Protein AF-0000000072281688 (afdb_homodimer)

Organism: Entamoeba histolytica (strain ATCC 30459 / HM-1:IMSS / ABRM) (NCBI:txid294381)

Foldseek 3Di:
DPPPPPPPPPPPPPFKDFDDDPPPPPPPQDDAALVLLVVLCVQCVVPKDLFDFAWFPVVCVVLLAGETERLQCPMVLRFLQLQLLLLVVVVDDPVLQALAAEEEDLDSNLSSNLQSCLVVVGAYEYEYAPPRDVVSQVSSVVSVYHYHHDDNDSVGSGVVRVVVCVVSVHHYDDPASDNSSLSRLLNNLVSCCVVPVQAAEEEAEDDLQSNQLSVQNNNCVVPVNHAYEYEYAPLACQLQVCQVVVGGMFGDNDDDDDQDDHDRTHDPNNSVSCNVGHPHYYYDYPLLLLLQQVCCCVRVVDAATSRQSRRVSVSVVVPDPDDRHGYYYYYSGGRDDDVVVVVVSVVSNCLSQVFWWFKKWKAQPDPVVVVVLVVLCVVLVKAWDDWDWADDPDDRIIIITTTIGADGPVSVVSSVVSCVVVPIDIDGD/DDPDDPPPPPPPPPFKDFDDDDPPPPPPQDDAALVLLVVLCVQCVVPKDLFDFAWFPVVCVVLLAGETERLQCPMVLRFLQLQLLLLVVVVDDPVLQALAAEEEDLDSNLSSNLQSCLVVVGAYEYEYAPPRDVVSQVSSVVSVYHYHHDDNDSVGSGVVRVVVCVVSVHHYDDPASDNSSLSRLLNNLVSCCVVPVQAAEEEAEDDLQSNQLSVQNNNCVVPVNHAYEYEYAPLACQLQVCQVVVGGMFGDNDDDDDQDDHDRTHDPNNSVSCNVGHDHYYYDYPLLLLLQQVCCCVRVVDAATSRQSRRVSVSVVVPDPDDRHGYYYYYRGGRDDDVVVVVVSVVSNCLSQVFWWFKKWKAQPDPVVVVVLVVLCVVLVKAWDDWDWADDPDPSIIIITTTIGADHPVSVVVSVVSCVVVPIDIDGD

pLDDT: mean 85.07, std 16.34, range [24.12, 98.88]

Radius of gyration: 29.58 Å; Cα contacts (8 Å, |Δi|>4): 1853; chains: 2; bounding box: 65×115×76 Å

Structure (mmCIF, N/CA/C/O backbone):
data_AF-0000000072281688-model_v1
#
loop_
_entity.id
_entity.type
_entity.pdbx_description
1 polymer 'Threonine dehydratase, putative'
#
loop_
_atom_site.group_PDB
_atom_site.id
_atom_site.type_symbol
_atom_site.label_atom_id
_atom_site.label_alt_id
_atom_site.label_comp_id
_atom_site.label_asym_id
_atom_site.label_entity_id
_atom_site.label_seq_id
_atom_site.pdbx_PDB_ins_code
_atom_site.Cartn_x
_atom_site.Cartn_y
_atom_site.Cartn_z
_atom_site.occupancy
_atom_site.B_iso_or_equiv
_atom_site.auth_seq_id
_atom_site.auth_comp_id
_atom_site.auth_asym_id
_atom_site.auth_atom_id
_atom_site.pdbx_PDB_model_num
ATOM 1 N N . MET A 1 1 ? -38.562 -48.594 -41.75 1 27.75 1 MET A N 1
ATOM 2 C CA . MET A 1 1 ? -37.469 -47.656 -41.969 1 27.75 1 MET A CA 1
ATOM 3 C C . MET A 1 1 ? -36.875 -47.156 -40.656 1 27.75 1 MET A C 1
ATOM 5 O O . MET A 1 1 ? -37.594 -46.562 -39.844 1 27.75 1 MET A O 1
ATOM 9 N N . SER A 1 2 ? -36.031 -47.938 -40 1 26.22 2 SER A N 1
ATOM 10 C CA . SER A 1 2 ? -35.469 -48 -38.656 1 26.22 2 SER A CA 1
ATOM 11 C C . SER A 1 2 ? -34.625 -46.781 -38.344 1 26.22 2 SER A C 1
ATOM 13 O O . SER A 1 2 ? -33.656 -46.469 -39.094 1 26.22 2 SER A O 1
ATOM 15 N N . ASP A 1 3 ? -35.219 -45.688 -37.875 1 28.02 3 ASP A N 1
ATOM 16 C CA . ASP A 1 3 ? -34.656 -44.344 -37.656 1 28.02 3 ASP A CA 1
ATOM 17 C C . ASP A 1 3 ? -33.406 -44.406 -36.781 1 28.02 3 ASP A C 1
ATOM 19 O O . ASP A 1 3 ? -33.438 -44.906 -35.656 1 28.02 3 ASP A O 1
ATOM 23 N N . VAL A 1 4 ? -32.25 -44.594 -37.375 1 32.66 4 VAL A N 1
ATOM 24 C CA . VAL A 1 4 ? -30.906 -44.625 -36.75 1 32.66 4 VAL A CA 1
ATOM 25 C C . VAL A 1 4 ? -30.75 -43.406 -35.812 1 32.66 4 VAL A C 1
ATOM 27 O O . VAL A 1 4 ? -30.797 -42.281 -36.25 1 32.66 4 VAL A O 1
ATOM 30 N N . GLU A 1 5 ? -31.234 -43.469 -34.531 1 28.7 5 GLU A N 1
ATOM 31 C CA . GLU A 1 5 ? -31.062 -42.469 -33.5 1 28.7 5 GLU A CA 1
ATOM 32 C C . GLU A 1 5 ? -29.609 -42.062 -33.344 1 28.7 5 GLU A C 1
ATOM 34 O O . GLU A 1 5 ? -28.75 -42.875 -33.062 1 28.7 5 GLU A O 1
ATOM 39 N N . VAL A 1 6 ? -29.078 -41.188 -34.188 1 34.78 6 VAL A N 1
ATOM 40 C CA . VAL A 1 6 ? -27.703 -40.719 -34.094 1 34.78 6 VAL A CA 1
ATOM 41 C C . VAL A 1 6 ? -27.422 -40.281 -32.656 1 34.78 6 VAL A C 1
ATOM 43 O O . VAL A 1 6 ? -28.156 -39.469 -32.094 1 34.78 6 VAL A O 1
ATOM 46 N N . PRO A 1 7 ? -26.766 -41.031 -31.891 1 30.06 7 PRO A N 1
ATOM 47 C CA . PRO A 1 7 ? -26.516 -40.719 -30.484 1 30.06 7 PRO A CA 1
ATOM 48 C C . PRO A 1 7 ? -26.047 -39.25 -30.297 1 30.06 7 PRO A C 1
ATOM 50 O O . PRO A 1 7 ? -25.438 -38.688 -31.188 1 30.06 7 PRO A O 1
ATOM 53 N N . ALA A 1 8 ? -26.672 -38.375 -29.484 1 31.28 8 ALA A N 1
ATOM 54 C CA . ALA A 1 8 ? -26.469 -37 -29.094 1 31.28 8 ALA A CA 1
ATOM 55 C C . ALA A 1 8 ? -24.984 -36.688 -28.891 1 31.28 8 ALA A C 1
ATOM 57 O O . ALA A 1 8 ? -24.359 -37.281 -28 1 31.28 8 ALA A O 1
ATOM 58 N N . LEU A 1 9 ? -24.234 -36.438 -29.781 1 31.06 9 LEU A N 1
ATOM 59 C CA . LEU A 1 9 ? -22.875 -35.875 -29.719 1 31.06 9 LEU A CA 1
ATOM 60 C C . LEU A 1 9 ? -22.734 -34.875 -28.594 1 31.06 9 LEU A C 1
ATOM 62 O O . LEU A 1 9 ? -23.453 -33.875 -28.547 1 31.06 9 LEU A O 1
ATOM 66 N N . ALA A 1 10 ? -22.453 -35.219 -27.406 1 32.78 10 ALA A N 1
ATOM 67 C CA . ALA A 1 10 ? -22.188 -34.438 -26.219 1 32.78 10 ALA A CA 1
ATOM 68 C C . ALA A 1 10 ? -21.547 -33.094 -26.578 1 32.78 10 ALA A C 1
ATOM 70 O O . ALA A 1 10 ? -20.484 -33.062 -27.234 1 32.78 10 ALA A O 1
ATOM 71 N N . LEU A 1 11 ? -22.141 -32.094 -26.812 1 32.41 11 LEU A N 1
ATOM 72 C CA . LEU A 1 11 ? -21.797 -30.703 -27.141 1 32.41 11 LEU A CA 1
ATOM 73 C C . LEU A 1 11 ? -20.609 -30.234 -26.312 1 32.41 11 LEU A C 1
ATOM 75 O O . LEU A 1 11 ? -20.688 -30.141 -25.094 1 32.41 11 LEU A O 1
ATOM 79 N N . ARG A 1 12 ? -19.266 -30.578 -26.516 1 37.75 12 ARG A N 1
ATOM 80 C CA . ARG A 1 12 ? -17.953 -30.094 -26.078 1 37.75 12 ARG A CA 1
ATOM 81 C C . ARG A 1 12 ? -17.984 -28.594 -25.828 1 37.75 12 ARG A C 1
ATOM 83 O O . ARG A 1 12 ? -18.281 -27.812 -26.734 1 37.75 12 ARG A O 1
ATOM 90 N N . ASP A 1 13 ? -18.344 -28.047 -24.688 1 45.72 13 ASP A N 1
ATOM 91 C CA . ASP A 1 13 ? -18.25 -26.625 -24.344 1 45.72 13 ASP A CA 1
ATOM 92 C C . ASP A 1 13 ? -16.891 -26.047 -24.75 1 45.72 13 ASP A C 1
ATOM 94 O O . ASP A 1 13 ? -15.852 -26.625 -24.438 1 45.72 13 ASP A O 1
ATOM 98 N N . ALA A 1 14 ? -16.703 -25.312 -25.766 1 56.91 14 ALA A N 1
ATOM 99 C CA . ALA A 1 14 ? -15.586 -24.703 -26.469 1 56.91 14 ALA A CA 1
ATOM 100 C C . ALA A 1 14 ? -14.625 -24.016 -25.5 1 56.91 14 ALA A C 1
ATOM 102 O O . ALA A 1 14 ? -13.484 -23.719 -25.844 1 56.91 14 ALA A O 1
ATOM 103 N N . SER A 1 15 ? -14.953 -23.844 -24.203 1 65.94 15 SER A N 1
ATOM 104 C CA . SER A 1 15 ? -14.164 -23 -23.312 1 65.94 15 SER A CA 1
ATOM 105 C C . SER A 1 15 ? -13.172 -23.812 -22.5 1 65.94 15 SER A C 1
ATOM 107 O O . SER A 1 15 ? -12.195 -23.281 -21.984 1 65.94 15 SER A O 1
ATOM 109 N N . PHE A 1 16 ? -13.484 -25.234 -22.406 1 69.06 16 PHE A N 1
ATOM 110 C CA . PHE A 1 16 ? -12.523 -26.062 -21.672 1 69.06 16 PHE A CA 1
ATOM 111 C C . PHE A 1 16 ? -12.547 -27.5 -22.172 1 69.06 16 PHE A C 1
ATOM 113 O O . PHE A 1 16 ? -13.445 -27.891 -22.922 1 69.06 16 PHE A O 1
ATOM 120 N N . SER A 1 17 ? -11.414 -28.344 -21.953 1 75.06 17 SER A N 1
ATOM 121 C CA . SER A 1 17 ? -11.328 -29.766 -22.266 1 75.06 17 SER A CA 1
ATOM 122 C C . SER A 1 17 ? -10.992 -30.578 -21.016 1 75.06 17 SER A C 1
ATOM 124 O O . SER A 1 17 ? -10.258 -30.125 -20.141 1 75.06 17 SER A O 1
ATOM 126 N N . GLU A 1 18 ? -11.547 -31.781 -20.891 1 73.5 18 GLU A N 1
ATOM 127 C CA . GLU A 1 18 ? -11.211 -32.719 -19.812 1 73.5 18 GLU A CA 1
ATOM 128 C C . GLU A 1 18 ? -9.969 -33.531 -20.156 1 73.5 18 GLU A C 1
ATOM 130 O O . GLU A 1 18 ? -9.789 -33.938 -21.297 1 73.5 18 GLU A O 1
ATOM 135 N N . ILE A 1 19 ? -9.094 -33.656 -19.156 1 72.75 19 ILE A N 1
ATOM 136 C CA . ILE A 1 19 ? -7.898 -34.469 -19.328 1 72.75 19 ILE A CA 1
ATOM 137 C C . ILE A 1 19 ? -8.109 -35.812 -18.641 1 72.75 19 ILE A C 1
ATOM 139 O O . ILE A 1 19 ? -8.281 -35.906 -17.422 1 72.75 19 ILE A O 1
ATOM 143 N N . HIS A 1 20 ? -8.367 -36.844 -19.422 1 63.5 20 HIS A N 1
ATOM 144 C CA . HIS A 1 20 ? -8.547 -38.188 -18.859 1 63.5 20 HIS A CA 1
ATOM 145 C C . HIS A 1 20 ? -7.227 -38.938 -18.781 1 63.5 20 HIS A C 1
ATOM 147 O O . HIS A 1 20 ? -6.5 -39.031 -19.781 1 63.5 20 HIS A O 1
ATOM 153 N N . ILE A 1 21 ? -6.668 -39.031 -17.594 1 56.16 21 ILE A N 1
ATOM 154 C CA . ILE A 1 21 ? -5.441 -39.781 -17.406 1 56.16 21 ILE A CA 1
ATOM 155 C C . ILE A 1 21 ? -5.734 -41.281 -17.562 1 56.16 21 ILE A C 1
ATOM 157 O O . ILE A 1 21 ? -6.711 -41.781 -16.984 1 56.16 21 ILE A O 1
ATOM 161 N N . GLY A 1 22 ? -5.34 -41.906 -18.562 1 47.81 22 GLY A N 1
ATOM 162 C CA . GLY A 1 22 ? -5.578 -43.312 -18.797 1 47.81 22 GLY A CA 1
ATOM 163 C C . GLY A 1 22 ? -5.422 -44.156 -17.531 1 47.81 22 GLY A C 1
ATOM 164 O O . GLY A 1 22 ? -4.719 -43.75 -16.609 1 47.81 22 GLY A O 1
ATOM 165 N N . GLU A 1 23 ? -6.293 -45.188 -17.203 1 44.38 23 GLU A N 1
ATOM 166 C CA . GLU A 1 23 ? -6.328 -46.156 -16.125 1 44.38 23 GLU A CA 1
ATOM 167 C C . GLU A 1 23 ? -4.922 -46.562 -15.711 1 44.38 23 GLU A C 1
ATOM 169 O O . GLU A 1 23 ? -4.668 -46.844 -14.539 1 44.38 23 GLU A O 1
ATOM 174 N N . GLY A 1 24 ? -4.047 -46.875 -16.5 1 43.5 24 GLY A N 1
ATOM 175 C CA . GLY A 1 24 ? -2.742 -47.438 -16.219 1 43.5 24 GLY A CA 1
ATOM 176 C C . GLY A 1 24 ? -1.775 -46.438 -15.594 1 43.5 24 GLY A C 1
ATOM 177 O O . GLY A 1 24 ? -0.675 -46.812 -15.18 1 43.5 24 GLY A O 1
ATOM 178 N N . ASP A 1 25 ? -1.771 -45.281 -15.82 1 45.44 25 ASP A N 1
ATOM 179 C CA . ASP A 1 25 ? -0.775 -44.375 -15.289 1 45.44 25 ASP A CA 1
ATOM 180 C C . ASP A 1 25 ? -1.15 -43.906 -13.883 1 45.44 25 ASP A C 1
ATOM 182 O O . ASP A 1 25 ? -1.681 -42.812 -13.703 1 45.44 25 ASP A O 1
ATOM 186 N N . GLU A 1 26 ? -1.617 -44.75 -13.094 1 46.78 26 GLU A N 1
ATOM 187 C CA . GLU A 1 26 ? -1.801 -44.469 -11.672 1 46.78 26 GLU A CA 1
ATOM 188 C C . GLU A 1 26 ? -0.573 -43.781 -11.07 1 46.78 26 GLU A C 1
ATOM 190 O O . GLU A 1 26 ? 0.407 -44.469 -10.727 1 46.78 26 GLU A O 1
ATOM 195 N N . GLN A 1 27 ? -0.195 -42.719 -11.562 1 53.69 27 GLN A N 1
ATOM 196 C CA . GLN A 1 27 ? 0.931 -42.031 -10.938 1 53.69 27 GLN A CA 1
ATOM 197 C C . GLN A 1 27 ? 0.733 -41.906 -9.43 1 53.69 27 GLN A C 1
ATOM 199 O O . GLN A 1 27 ? -0.335 -41.5 -8.977 1 53.69 27 GLN A O 1
ATOM 204 N N . VAL A 1 28 ? 1.371 -42.781 -8.656 1 58.06 28 VAL A N 1
ATOM 205 C CA . VAL A 1 28 ? 1.442 -42.688 -7.203 1 58.06 28 VAL A CA 1
ATOM 206 C C . VAL A 1 28 ? 1.618 -41.25 -6.766 1 58.06 28 VAL A C 1
ATOM 208 O O . VAL A 1 28 ? 2.609 -40.594 -7.113 1 58.06 28 VAL A O 1
ATOM 211 N N . LEU A 1 29 ? 0.47 -40.688 -6.344 1 68.25 29 LEU A N 1
ATOM 212 C CA . LEU A 1 29 ? 0.51 -39.312 -5.844 1 68.25 29 LEU A CA 1
ATOM 213 C C . LEU A 1 29 ? 1.396 -39.219 -4.609 1 68.25 29 LEU A C 1
ATOM 215 O O . LEU A 1 29 ? 1.336 -40.062 -3.723 1 68.25 29 LEU A O 1
ATOM 219 N N . GLU A 1 30 ? 2.336 -38.344 -4.773 1 75.94 30 GLU A N 1
ATOM 220 C CA . GLU A 1 30 ? 3.115 -38.062 -3.574 1 75.94 30 GLU A CA 1
ATOM 221 C C . GLU A 1 30 ? 2.215 -37.594 -2.43 1 75.94 30 GLU A C 1
ATOM 223 O O . GLU A 1 30 ? 1.189 -36.938 -2.66 1 75.94 30 GLU A O 1
ATOM 228 N N . GLN A 1 31 ? 2.486 -38.062 -1.274 1 86.06 31 GLN A N 1
ATOM 229 C CA . GLN A 1 31 ? 1.712 -37.688 -0.093 1 86.06 31 GLN A CA 1
ATOM 230 C C . GLN A 1 31 ? 2.34 -36.5 0.633 1 86.06 31 GLN A C 1
ATOM 232 O O . GLN A 1 31 ? 3.564 -36.375 0.672 1 86.06 31 GLN A O 1
ATOM 237 N N . ILE A 1 32 ? 1.559 -35.625 1.018 1 93.88 32 ILE A N 1
ATOM 238 C CA . ILE A 1 32 ? 1.964 -34.469 1.811 1 93.88 32 ILE A CA 1
ATOM 239 C C . ILE A 1 32 ? 1.183 -34.438 3.123 1 93.88 32 ILE A C 1
ATOM 241 O O . ILE A 1 32 ? -0.018 -34.719 3.145 1 93.88 32 ILE A O 1
ATOM 245 N N . PHE A 1 33 ? 1.943 -34.188 4.266 1 95.06 33 PHE A N 1
ATOM 246 C CA . PHE A 1 33 ? 1.341 -34.219 5.594 1 95.06 33 PHE A CA 1
ATOM 247 C C . PHE A 1 33 ? 1.6 -32.906 6.316 1 95.06 33 PHE A C 1
ATOM 249 O O . PHE A 1 33 ? 2.4 -32.062 5.859 1 95.06 33 PHE A O 1
ATOM 256 N N . LEU A 1 34 ? 0.848 -32.781 7.383 1 97.31 34 LEU A N 1
ATOM 257 C CA . LEU A 1 34 ? 1.01 -31.594 8.219 1 97.31 34 LEU A CA 1
ATOM 258 C C . LEU A 1 34 ? 2.447 -31.469 8.711 1 97.31 34 LEU A C 1
ATOM 260 O O . LEU A 1 34 ? 2.967 -30.359 8.859 1 97.31 34 LEU A O 1
ATOM 264 N N . SER A 1 35 ? 3.09 -32.562 8.945 1 97.25 35 SER A N 1
ATOM 265 C CA . SER A 1 35 ? 4.473 -32.562 9.406 1 97.25 35 SER A CA 1
ATOM 266 C C . SER A 1 35 ? 5.395 -31.875 8.398 1 97.25 35 SER A C 1
ATOM 268 O O . SER A 1 35 ? 6.375 -31.234 8.781 1 97.25 35 SER A O 1
ATOM 270 N N . ASP A 1 36 ? 5.039 -32.031 7.113 1 97.56 36 ASP A N 1
ATOM 271 C CA . ASP A 1 36 ? 5.82 -31.375 6.066 1 97.56 36 ASP A CA 1
ATOM 272 C C . ASP A 1 36 ? 5.699 -29.844 6.156 1 97.56 36 ASP A C 1
ATOM 274 O O . ASP A 1 36 ? 6.664 -29.125 5.902 1 97.56 36 ASP A O 1
ATOM 278 N N . VAL A 1 37 ? 4.543 -29.359 6.555 1 98.44 37 VAL A N 1
ATOM 279 C CA . VAL A 1 37 ? 4.297 -27.938 6.68 1 98.44 37 VAL A CA 1
ATOM 280 C C . VAL A 1 37 ? 5.055 -27.391 7.887 1 98.44 37 VAL A C 1
ATOM 282 O O . VAL A 1 37 ? 5.648 -26.312 7.816 1 98.44 37 VAL A O 1
ATOM 285 N N . TYR A 1 38 ? 5.098 -28.125 8.93 1 98.06 38 TYR A N 1
ATOM 286 C CA . TYR A 1 38 ? 5.848 -27.703 10.109 1 98.06 38 TYR A CA 1
ATOM 287 C C . TYR A 1 38 ? 7.344 -27.688 9.828 1 98.06 38 TYR A C 1
ATOM 289 O O . TYR A 1 38 ? 8.055 -26.781 10.273 1 98.06 38 TYR A O 1
ATOM 297 N N . THR A 1 39 ? 7.77 -28.719 9.148 1 98.12 39 THR A N 1
ATOM 298 C CA . THR A 1 39 ? 9.172 -28.75 8.758 1 98.12 39 THR A CA 1
ATOM 299 C C . THR A 1 39 ? 9.523 -27.547 7.891 1 98.12 39 THR A C 1
ATOM 301 O O . THR A 1 39 ? 10.562 -26.922 8.086 1 98.12 39 THR A O 1
ATOM 304 N N . ALA A 1 40 ? 8.648 -27.266 6.961 1 98.5 40 ALA A N 1
ATOM 305 C CA . ALA A 1 40 ? 8.852 -26.109 6.098 1 98.5 40 ALA A CA 1
ATOM 306 C C . ALA A 1 40 ? 8.93 -24.828 6.918 1 98.5 40 ALA A C 1
ATOM 308 O O . ALA A 1 40 ? 9.773 -23.969 6.652 1 98.5 40 ALA A O 1
ATOM 309 N N . LYS A 1 41 ? 8.047 -24.688 7.891 1 98.19 41 LYS A N 1
ATOM 310 C CA . LYS A 1 41 ? 8.039 -23.5 8.75 1 98.19 41 LYS A CA 1
ATOM 311 C C . LYS A 1 41 ? 9.398 -23.297 9.414 1 98.19 41 LYS A C 1
ATOM 313 O O . LYS A 1 41 ? 9.93 -22.188 9.438 1 98.19 41 LYS A O 1
ATOM 318 N N . HIS A 1 42 ? 9.945 -24.344 9.906 1 97.38 42 HIS A N 1
ATOM 319 C CA . HIS A 1 42 ? 11.234 -24.281 10.586 1 97.38 42 HIS A CA 1
ATOM 320 C C . HIS A 1 42 ? 12.344 -23.875 9.625 1 97.38 42 HIS A C 1
ATOM 322 O O . HIS A 1 42 ? 13.219 -23.078 9.984 1 97.38 42 HIS A O 1
ATOM 328 N N . VAL A 1 43 ? 12.242 -24.344 8.469 1 97.06 43 VAL A N 1
ATOM 329 C CA . VAL A 1 43 ? 13.297 -24.156 7.48 1 97.06 43 VAL A CA 1
ATOM 330 C C . VAL A 1 43 ? 13.273 -22.734 6.949 1 97.06 43 VAL A C 1
ATOM 332 O O . VAL A 1 43 ? 14.32 -22.125 6.738 1 97.06 43 VAL A O 1
ATOM 335 N N . ILE A 1 44 ? 12.047 -22.141 6.777 1 97.81 44 ILE A N 1
ATOM 336 C CA . ILE A 1 44 ? 11.977 -20.922 5.992 1 97.81 44 ILE A CA 1
ATOM 337 C C . ILE A 1 44 ? 11.844 -19.719 6.926 1 97.81 44 ILE A C 1
ATOM 339 O O . ILE A 1 44 ? 11.977 -18.562 6.492 1 97.81 44 ILE A O 1
ATOM 343 N N . SER A 1 45 ? 11.727 -19.891 8.219 1 96 45 SER A N 1
ATOM 344 C CA . SER A 1 45 ? 11.352 -18.844 9.172 1 96 45 SER A CA 1
ATOM 345 C C . SER A 1 45 ? 12.344 -17.688 9.133 1 96 45 SER A C 1
ATOM 347 O O . SER A 1 45 ? 11.945 -16.516 9.227 1 96 45 SER A O 1
ATOM 349 N N . ASP A 1 46 ? 13.562 -17.938 8.883 1 93.5 46 ASP A N 1
ATOM 350 C CA . ASP A 1 46 ? 14.586 -16.891 8.914 1 93.5 46 ASP A CA 1
ATOM 351 C C . ASP A 1 46 ? 14.695 -16.188 7.57 1 93.5 46 ASP A C 1
ATOM 353 O O . ASP A 1 46 ? 15.383 -15.172 7.445 1 93.5 46 ASP A O 1
ATOM 357 N N . HIS A 1 47 ? 13.984 -16.688 6.641 1 94.75 47 HIS A N 1
ATOM 358 C CA . HIS A 1 47 ? 14.172 -16.188 5.285 1 94.75 47 HIS A CA 1
ATOM 359 C C . HIS A 1 47 ? 12.945 -15.43 4.797 1 94.75 47 HIS A C 1
ATOM 361 O O . HIS A 1 47 ? 12.977 -14.805 3.736 1 94.75 47 HIS A O 1
ATOM 367 N N . ILE A 1 48 ? 11.883 -15.484 5.613 1 94.5 48 ILE A N 1
ATOM 368 C CA . ILE A 1 48 ? 10.648 -14.836 5.184 1 94.5 48 ILE A CA 1
ATOM 369 C C . ILE A 1 48 ? 10.086 -13.984 6.316 1 94.5 48 ILE A C 1
ATOM 371 O O . ILE A 1 48 ? 10.531 -14.094 7.461 1 94.5 48 ILE A O 1
ATOM 375 N N . HIS A 1 49 ? 9.18 -13.102 5.98 1 91.31 49 HIS A N 1
ATOM 376 C CA . HIS A 1 49 ? 8.453 -12.328 6.98 1 91.31 49 HIS A CA 1
ATOM 377 C C . HIS A 1 49 ? 7.258 -13.109 7.52 1 91.31 49 HIS A C 1
ATOM 379 O O . HIS A 1 49 ? 6.613 -13.852 6.777 1 91.31 49 HIS A O 1
ATOM 385 N N . HIS A 1 50 ? 7.086 -13.055 8.844 1 93.31 50 HIS A N 1
ATOM 386 C CA . HIS A 1 50 ? 5.719 -13.242 9.32 1 93.31 50 HIS A CA 1
ATOM 387 C C . HIS A 1 50 ? 4.836 -12.062 8.922 1 93.31 50 HIS A C 1
ATOM 389 O O . HIS A 1 50 ? 4.879 -11.008 9.555 1 93.31 50 HIS A O 1
ATOM 395 N N . THR A 1 51 ? 4.09 -12.234 7.855 1 93.31 51 THR A N 1
ATOM 396 C CA . THR A 1 51 ? 3.377 -11.102 7.281 1 93.31 51 THR A CA 1
ATOM 397 C C . THR A 1 51 ? 2.225 -10.672 8.188 1 93.31 51 THR A C 1
ATOM 399 O O . THR A 1 51 ? 1.692 -11.484 8.945 1 93.31 51 THR A O 1
ATOM 402 N N . PRO A 1 52 ? 1.824 -9.438 8.109 1 90.38 52 PRO A N 1
ATOM 403 C CA . PRO A 1 52 ? 0.747 -8.93 8.961 1 90.38 52 PRO A CA 1
ATOM 404 C C . PRO A 1 52 ? -0.609 -9.547 8.633 1 90.38 52 PRO A C 1
ATOM 406 O O . PRO A 1 52 ? -0.865 -9.898 7.477 1 90.38 52 PRO A O 1
ATOM 409 N N . LEU A 1 53 ? -1.365 -9.758 9.648 1 93.88 53 LEU A N 1
ATOM 410 C CA . LEU A 1 53 ? -2.797 -10.023 9.57 1 93.88 53 LEU A CA 1
ATOM 411 C C . LEU A 1 53 ? -3.6 -8.828 10.07 1 93.88 53 LEU A C 1
ATOM 413 O O . LEU A 1 53 ? -3.908 -8.742 11.266 1 93.88 53 LEU A O 1
ATOM 417 N N . ASP A 1 54 ? -4.027 -8.008 9.117 1 88.94 54 ASP A N 1
ATOM 418 C CA . ASP A 1 54 ? -4.559 -6.691 9.469 1 88.94 54 ASP A CA 1
ATOM 419 C C . ASP A 1 54 ? -6.078 -6.652 9.312 1 88.94 54 ASP A C 1
ATOM 421 O O . ASP A 1 54 ? -6.629 -7.25 8.383 1 88.94 54 ASP A O 1
ATOM 425 N N . SER A 1 55 ? -6.703 -5.992 10.234 1 89.44 55 SER A N 1
ATOM 426 C CA . SER A 1 55 ? -8.148 -5.809 10.133 1 89.44 55 SER A CA 1
ATOM 427 C C . SER A 1 55 ? -8.492 -4.426 9.594 1 89.44 55 SER A C 1
ATOM 429 O O . SER A 1 55 ? -7.672 -3.504 9.664 1 89.44 55 SER A O 1
ATOM 431 N N . ASN A 1 56 ? -9.578 -4.383 8.977 1 87.25 56 ASN A N 1
ATOM 432 C CA . ASN A 1 56 ? -10.141 -3.115 8.516 1 87.25 56 ASN A CA 1
ATOM 433 C C . ASN A 1 56 ? -11.602 -2.961 8.945 1 87.25 56 ASN A C 1
ATOM 435 O O . ASN A 1 56 ? -12.484 -3.633 8.414 1 87.25 56 ASN A O 1
ATOM 439 N N . ALA A 1 57 ? -11.859 -1.981 9.797 1 84.38 57 ALA A N 1
ATOM 440 C CA . ALA A 1 57 ? -13.172 -1.827 10.414 1 84.38 57 ALA A CA 1
ATOM 441 C C . ALA A 1 57 ? -14.211 -1.381 9.391 1 84.38 57 ALA A C 1
ATOM 443 O O . ALA A 1 57 ? -15.367 -1.809 9.438 1 84.38 57 ALA A O 1
ATOM 444 N N . SER A 1 58 ? -13.812 -0.535 8.523 1 82.75 58 SER A N 1
ATOM 445 C CA . SER A 1 58 ? -14.75 -0.023 7.531 1 82.75 58 SER A CA 1
ATOM 446 C C . SER A 1 58 ? -15.211 -1.126 6.582 1 82.75 58 SER A C 1
ATOM 448 O O . SER A 1 58 ? -16.406 -1.257 6.301 1 82.75 58 SER A O 1
ATOM 450 N N . ILE A 1 59 ? -14.258 -1.898 6.086 1 88.62 59 ILE A N 1
ATOM 451 C CA . ILE A 1 59 ? -14.586 -3 5.191 1 88.62 59 ILE A CA 1
ATOM 452 C C . ILE A 1 59 ? -15.43 -4.035 5.934 1 88.62 59 ILE A C 1
ATOM 454 O O . ILE A 1 59 ? -16.422 -4.543 5.395 1 88.62 59 ILE A O 1
ATOM 458 N N . SER A 1 60 ? -15.062 -4.297 7.113 1 92.44 60 SER A N 1
ATOM 459 C CA . SER A 1 60 ? -15.805 -5.238 7.945 1 92.44 60 SER A CA 1
ATOM 460 C C . SER A 1 60 ? -17.25 -4.789 8.133 1 92.44 60 SER A C 1
ATOM 462 O O . SER A 1 60 ? -18.172 -5.594 8.023 1 92.44 60 SER A O 1
ATOM 464 N N . ALA A 1 61 ? -17.375 -3.508 8.398 1 86.75 61 ALA A N 1
ATOM 465 C CA . ALA A 1 61 ? -18.719 -2.955 8.602 1 86.75 61 ALA A CA 1
ATOM 466 C C . ALA A 1 61 ? -19.547 -3.051 7.328 1 86.75 61 ALA A C 1
ATOM 468 O O . ALA A 1 61 ? -20.719 -3.416 7.371 1 86.75 61 ALA A O 1
ATOM 469 N N . ASP A 1 62 ? -18.953 -2.797 6.207 1 85.81 62 ASP A N 1
ATOM 470 C CA . ASP A 1 62 ? -19.641 -2.809 4.922 1 85.81 62 ASP A CA 1
ATOM 471 C C . ASP A 1 62 ? -20.094 -4.219 4.551 1 85.81 62 ASP A C 1
ATOM 473 O O . ASP A 1 62 ? -21.172 -4.406 4.004 1 85.81 62 ASP A O 1
ATOM 477 N N . ILE A 1 63 ? -19.25 -5.188 4.887 1 91.75 63 ILE A N 1
ATOM 478 C CA . ILE A 1 63 ? -19.5 -6.566 4.492 1 91.75 63 ILE A CA 1
ATOM 479 C C . ILE A 1 63 ? -20.344 -7.262 5.562 1 91.75 63 ILE A C 1
ATOM 481 O O . ILE A 1 63 ? -21.047 -8.234 5.277 1 91.75 63 ILE A O 1
ATOM 485 N N . GLY A 1 64 ? -20.312 -6.781 6.793 1 93.75 64 GLY A N 1
ATOM 486 C CA . GLY A 1 64 ? -21 -7.402 7.914 1 93.75 64 GLY A CA 1
ATOM 487 C C . GLY A 1 64 ? -20.266 -8.602 8.477 1 93.75 64 GLY A C 1
ATOM 488 O O . GLY A 1 64 ? -20.891 -9.57 8.922 1 93.75 64 GLY A O 1
ATOM 489 N N . MET A 1 65 ? -18.969 -8.625 8.305 1 96.62 65 MET A N 1
ATOM 490 C CA . MET A 1 65 ? -18.078 -9.656 8.805 1 96.62 65 MET A CA 1
ATOM 491 C C . MET A 1 65 ? -16.828 -9.031 9.414 1 96.62 65 MET A C 1
ATOM 493 O O . MET A 1 65 ? -16.547 -7.848 9.203 1 96.62 65 MET A O 1
ATOM 497 N N . ASP A 1 66 ? -16.172 -9.727 10.281 1 96.88 66 ASP A N 1
ATOM 498 C CA . ASP A 1 66 ? -14.844 -9.312 10.734 1 96.88 66 ASP A CA 1
ATOM 499 C C . ASP A 1 66 ? -13.758 -9.789 9.766 1 96.88 66 ASP A C 1
ATOM 501 O O . ASP A 1 66 ? -13.281 -10.914 9.867 1 96.88 66 ASP A O 1
ATOM 505 N N . VAL A 1 67 ? -13.359 -8.922 8.961 1 97.25 67 VAL A N 1
ATOM 506 C CA . VAL A 1 67 ? -12.484 -9.289 7.852 1 97.25 67 VAL A CA 1
ATOM 507 C C . VAL A 1 67 ? -11.039 -8.961 8.203 1 97.25 67 VAL A C 1
ATOM 509 O O . VAL A 1 67 ? -10.734 -7.844 8.641 1 97.25 67 VAL A O 1
ATOM 512 N N . TYR A 1 68 ? -10.188 -9.898 8.016 1 97.19 68 TYR A N 1
ATOM 513 C CA . TYR A 1 68 ? -8.75 -9.758 8.211 1 97.19 68 TYR A CA 1
ATOM 514 C C . TYR A 1 68 ? -7.992 -10.023 6.914 1 97.19 68 TYR A C 1
ATOM 516 O O . TYR A 1 68 ? -8.359 -10.922 6.148 1 97.19 68 TYR A O 1
ATOM 524 N N . PHE A 1 69 ? -6.969 -9.242 6.723 1 96.88 69 PHE A N 1
ATOM 525 C CA . PHE A 1 69 ? -6.18 -9.391 5.508 1 96.88 69 PHE A CA 1
ATOM 526 C C . PHE A 1 69 ? -4.785 -9.914 5.832 1 96.88 69 PHE A C 1
ATOM 528 O O . PHE A 1 69 ? -4.035 -9.281 6.578 1 96.88 69 PHE A O 1
ATOM 535 N N . LYS A 1 70 ? -4.469 -11.102 5.312 1 97.94 70 LYS A N 1
ATOM 536 C CA . LYS A 1 70 ? -3.104 -11.617 5.371 1 97.94 70 LYS A CA 1
ATOM 537 C C . LYS A 1 70 ? -2.254 -11.047 4.238 1 97.94 70 LYS A C 1
ATOM 539 O O . LYS A 1 70 ? -2.373 -11.484 3.09 1 97.94 70 LYS A O 1
ATOM 544 N N . LEU A 1 71 ? -1.358 -10.18 4.574 1 95.94 71 LEU A N 1
ATOM 545 C CA . LEU A 1 71 ? -0.748 -9.289 3.588 1 95.94 71 LEU A CA 1
ATOM 546 C C . LEU A 1 71 ? 0.528 -9.906 3.023 1 95.94 71 LEU A C 1
ATOM 548 O O . LEU A 1 71 ? 1.62 -9.367 3.215 1 95.94 71 LEU A O 1
ATOM 552 N N . GLU A 1 72 ? 0.37 -10.859 2.143 1 97.38 72 GLU A N 1
ATOM 553 C CA . GLU A 1 72 ? 1.502 -11.523 1.504 1 97.38 72 GLU A CA 1
ATOM 554 C C . GLU A 1 72 ? 2.117 -10.648 0.416 1 97.38 72 GLU A C 1
ATOM 556 O O . GLU A 1 72 ? 3.219 -10.922 -0.06 1 97.38 72 GLU A O 1
ATOM 561 N N . ASN A 1 73 ? 1.41 -9.586 0.064 1 95.12 73 ASN A N 1
ATOM 562 C CA . ASN A 1 73 ? 2.004 -8.594 -0.828 1 95.12 73 ASN A CA 1
ATOM 563 C C . ASN A 1 73 ? 3.225 -7.93 -0.195 1 95.12 73 ASN A C 1
ATOM 565 O O . ASN A 1 73 ? 4.047 -7.336 -0.895 1 95.12 73 ASN A O 1
ATOM 569 N N . MET A 1 74 ? 3.322 -8.07 1.075 1 91.31 74 MET A N 1
ATOM 570 C CA . MET A 1 74 ? 4.43 -7.449 1.797 1 91.31 74 MET A CA 1
ATOM 571 C C . MET A 1 74 ? 5.516 -8.477 2.111 1 91.31 74 MET A C 1
ATOM 573 O O . MET A 1 74 ? 6.457 -8.188 2.85 1 91.31 74 MET A O 1
ATOM 577 N N . GLN A 1 75 ? 5.426 -9.594 1.57 1 94.56 75 GLN A N 1
ATOM 578 C CA . GLN A 1 75 ? 6.422 -10.641 1.753 1 94.56 75 GLN A CA 1
ATOM 579 C C . GLN A 1 75 ? 7.652 -10.391 0.889 1 94.56 75 GLN A C 1
ATOM 581 O O . GLN A 1 75 ? 7.629 -9.539 -0.004 1 94.56 75 GLN A O 1
ATOM 586 N N . LYS A 1 76 ? 8.75 -11.125 1.254 1 93.25 76 LYS A N 1
ATOM 587 C CA . LYS A 1 76 ? 9.938 -11.102 0.41 1 93.25 76 LYS A CA 1
ATOM 588 C C . LYS A 1 76 ? 9.594 -11.438 -1.038 1 93.25 76 LYS A C 1
ATOM 590 O O . LYS A 1 76 ? 8.758 -12.305 -1.297 1 93.25 76 LYS A O 1
ATOM 595 N N . SER A 1 77 ? 10.164 -10.703 -1.902 1 93.44 77 SER A N 1
ATOM 596 C CA . SER A 1 77 ? 9.961 -10.836 -3.342 1 93.44 77 SER A CA 1
ATOM 597 C C . SER A 1 77 ? 8.562 -10.359 -3.746 1 93.44 77 SER A C 1
ATOM 599 O O . SER A 1 77 ? 8.164 -10.5 -4.902 1 93.44 77 SER A O 1
ATOM 601 N N . GLY A 1 78 ? 7.707 -9.969 -2.795 1 94.12 78 GLY A N 1
ATOM 602 C CA . GLY A 1 78 ? 6.465 -9.273 -3.096 1 94.12 78 GLY A CA 1
ATOM 603 C C . GLY A 1 78 ? 5.266 -10.195 -3.156 1 94.12 78 GLY A C 1
ATOM 604 O O . GLY A 1 78 ? 4.18 -9.781 -3.57 1 94.12 78 GLY A O 1
ATOM 605 N N . SER A 1 79 ? 5.438 -11.492 -2.801 1 96.56 79 SER A N 1
ATOM 606 C CA . SER A 1 79 ? 4.305 -12.414 -2.842 1 96.56 79 SER A CA 1
ATOM 607 C C . SER A 1 79 ? 4.543 -13.625 -1.942 1 96.56 79 SER A C 1
ATOM 609 O O . SER A 1 79 ? 5.656 -13.82 -1.447 1 96.56 79 SER A O 1
ATOM 611 N N . PHE A 1 80 ? 3.545 -14.453 -1.845 1 97.88 80 PHE A N 1
ATOM 612 C CA . PHE A 1 80 ? 3.586 -15.641 -0.995 1 97.88 80 PHE A CA 1
ATOM 613 C C . PHE A 1 80 ? 4.551 -16.672 -1.559 1 97.88 80 PHE A C 1
ATOM 615 O O . PHE A 1 80 ? 4.969 -17.594 -0.848 1 97.88 80 PHE A O 1
ATOM 622 N N . LYS A 1 81 ? 4.918 -16.547 -2.793 1 97.62 81 LYS A N 1
ATOM 623 C CA . LYS A 1 81 ? 5.617 -17.609 -3.512 1 97.62 81 LYS A CA 1
ATOM 624 C C . LYS A 1 81 ? 6.984 -17.875 -2.891 1 97.62 81 LYS A C 1
ATOM 626 O O . LYS A 1 81 ? 7.516 -18.984 -3.008 1 97.62 81 LYS A O 1
ATOM 631 N N . VAL A 1 82 ? 7.5 -16.953 -2.203 1 97.94 82 VAL A N 1
ATOM 632 C CA . VAL A 1 82 ? 8.82 -17.125 -1.614 1 97.94 82 VAL A CA 1
ATOM 633 C C . VAL A 1 82 ? 8.781 -18.234 -0.569 1 97.94 82 VAL A C 1
ATOM 635 O O . VAL A 1 82 ? 9.781 -18.922 -0.334 1 97.94 82 VAL A O 1
ATOM 638 N N . ARG A 1 83 ? 7.641 -18.469 0.042 1 98.31 83 ARG A N 1
ATOM 639 C CA . ARG A 1 83 ? 7.516 -19.5 1.065 1 98.31 83 ARG A CA 1
ATOM 640 C C . ARG A 1 83 ? 7.816 -20.891 0.489 1 98.31 83 ARG A C 1
ATOM 642 O O . ARG A 1 83 ? 8.734 -21.578 0.948 1 98.31 83 ARG A O 1
ATOM 649 N N . GLY A 1 84 ? 7.086 -21.234 -0.546 1 98.44 84 GLY A N 1
ATOM 650 C CA . GLY A 1 84 ? 7.262 -22.531 -1.172 1 98.44 84 GLY A CA 1
ATOM 651 C C . GLY A 1 84 ? 8.602 -22.688 -1.869 1 98.44 84 GLY A C 1
ATOM 652 O O . GLY A 1 84 ? 9.258 -23.719 -1.741 1 98.44 84 GLY A O 1
ATOM 653 N N . VAL A 1 85 ? 8.984 -21.641 -2.59 1 98.5 85 VAL A N 1
ATOM 654 C CA . VAL A 1 85 ? 10.227 -21.703 -3.359 1 98.5 85 VAL A CA 1
ATOM 655 C C . VAL A 1 85 ? 11.414 -21.828 -2.41 1 98.5 85 VAL A C 1
ATOM 657 O O . VAL A 1 85 ? 12.336 -22.609 -2.668 1 98.5 85 VAL A O 1
ATOM 660 N N . MET A 1 86 ? 11.391 -21.062 -1.332 1 98.5 86 MET A N 1
ATOM 661 C CA . MET A 1 86 ? 12.469 -21.172 -0.352 1 98.5 86 MET A CA 1
ATOM 662 C C . MET A 1 86 ? 12.547 -22.578 0.235 1 98.5 86 MET A C 1
ATOM 664 O O . MET A 1 86 ? 13.641 -23.109 0.416 1 98.5 86 MET A O 1
ATOM 668 N N . ASN A 1 87 ? 11.414 -23.141 0.526 1 98.5 87 ASN A N 1
ATOM 669 C CA . ASN A 1 87 ? 11.391 -24.516 1.029 1 98.5 87 ASN A CA 1
ATOM 670 C C . ASN A 1 87 ? 11.945 -25.484 0.001 1 98.5 87 ASN A C 1
ATOM 672 O O . ASN A 1 87 ? 12.68 -26.422 0.352 1 98.5 87 ASN A O 1
ATOM 676 N N . LYS A 1 88 ? 11.578 -25.328 -1.238 1 98.25 88 LYS A N 1
ATOM 677 C CA . LYS A 1 88 ? 12.07 -26.188 -2.312 1 98.25 88 LYS A CA 1
ATOM 678 C C . LYS A 1 88 ? 13.586 -26.094 -2.439 1 98.25 88 LYS A C 1
ATOM 680 O O . LYS A 1 88 ? 14.266 -27.109 -2.586 1 98.25 88 LYS A O 1
ATOM 685 N N . PHE A 1 89 ? 14.109 -24.891 -2.373 1 98.12 89 PHE A N 1
ATOM 686 C CA . PHE A 1 89 ? 15.555 -24.703 -2.449 1 98.12 89 PHE A CA 1
ATOM 687 C C . PHE A 1 89 ? 16.25 -25.469 -1.331 1 98.12 89 PHE A C 1
ATOM 689 O O . PHE A 1 89 ? 17.312 -26.078 -1.552 1 98.12 89 PHE A O 1
ATOM 696 N N . ASN A 1 90 ? 15.688 -25.422 -0.192 1 96.94 90 ASN A N 1
ATOM 697 C CA . ASN A 1 90 ? 16.312 -26.062 0.956 1 96.94 90 ASN A CA 1
ATOM 698 C C . ASN A 1 90 ? 16.203 -27.594 0.877 1 96.94 90 ASN A C 1
ATOM 700 O O . ASN A 1 90 ? 16.938 -28.312 1.563 1 96.94 90 ASN A O 1
ATOM 704 N N . SER A 1 91 ? 15.305 -28.078 0.078 1 96.25 91 SER A N 1
ATOM 705 C CA . SER A 1 91 ? 15.148 -29.516 -0.105 1 96.25 91 SER A CA 1
ATOM 706 C C . SER A 1 91 ? 16.125 -30.062 -1.147 1 96.25 91 SER A C 1
ATOM 708 O O . SER A 1 91 ? 16.312 -31.266 -1.256 1 96.25 91 SER A O 1
ATOM 710 N N . LEU A 1 92 ? 16.781 -29.188 -1.89 1 97.19 92 LEU A N 1
ATOM 711 C CA . LEU A 1 92 ? 17.719 -29.594 -2.926 1 97.19 92 LEU A CA 1
ATOM 712 C C . LEU A 1 92 ? 19 -30.156 -2.311 1 97.19 92 LEU A C 1
ATOM 714 O O . LEU A 1 92 ? 19.406 -29.75 -1.224 1 97.19 92 LEU A O 1
ATOM 718 N N . THR A 1 93 ? 19.641 -31.062 -3.02 1 96.69 93 THR A N 1
ATOM 719 C CA . THR A 1 93 ? 20.938 -31.594 -2.6 1 96.69 93 THR A CA 1
ATOM 720 C C . THR A 1 93 ? 22.047 -30.562 -2.836 1 96.69 93 THR A C 1
ATOM 722 O O . THR A 1 93 ? 21.859 -29.609 -3.598 1 96.69 93 THR A O 1
ATOM 725 N N . LEU A 1 94 ? 23.125 -30.812 -2.191 1 97 94 LEU A N 1
ATOM 726 C CA . LEU A 1 94 ? 24.266 -29.938 -2.377 1 97 94 LEU A CA 1
ATOM 727 C C . LEU A 1 94 ? 24.734 -29.953 -3.832 1 97 94 LEU A C 1
ATOM 729 O O . LEU A 1 94 ? 25.156 -28.922 -4.355 1 97 94 LEU A O 1
ATOM 733 N N . ALA A 1 95 ? 24.703 -31.094 -4.434 1 97.06 95 ALA A N 1
ATOM 734 C CA . ALA A 1 95 ? 25.094 -31.219 -5.828 1 97.06 95 ALA A CA 1
ATOM 735 C C . ALA A 1 95 ? 24.188 -30.391 -6.738 1 97.06 95 ALA A C 1
ATOM 737 O O . ALA A 1 95 ? 24.672 -29.719 -7.66 1 97.06 95 ALA A O 1
ATOM 738 N N . GLU A 1 96 ? 22.906 -30.469 -6.512 1 97.12 96 GLU A N 1
ATOM 739 C CA . GLU A 1 96 ? 21.953 -29.688 -7.289 1 97.12 96 GLU A CA 1
ATOM 740 C C . GLU A 1 96 ? 22.188 -28.203 -7.125 1 97.12 96 GLU A C 1
ATOM 742 O O . GLU A 1 96 ? 22.156 -27.453 -8.102 1 97.12 96 GLU A O 1
ATOM 747 N N . LYS A 1 97 ? 22.422 -27.781 -5.906 1 97.75 97 LYS A N 1
ATOM 748 C CA . LYS A 1 97 ? 22.656 -26.375 -5.613 1 97.75 97 LYS A CA 1
ATOM 749 C C . LYS A 1 97 ? 23.922 -25.875 -6.309 1 97.75 97 LYS A C 1
ATOM 751 O O . LYS A 1 97 ? 23.969 -24.734 -6.781 1 97.75 97 LYS A O 1
ATOM 756 N N . LYS A 1 98 ? 24.891 -26.703 -6.324 1 97.25 98 LYS A N 1
ATOM 757 C CA . LYS A 1 98 ? 26.141 -26.328 -6.957 1 97.25 98 LYS A CA 1
ATOM 758 C C . LYS A 1 98 ? 25.969 -26.156 -8.469 1 97.25 98 LYS A C 1
ATOM 760 O O . LYS A 1 98 ? 26.547 -25.25 -9.062 1 97.25 98 LYS A O 1
ATOM 765 N N . ARG A 1 99 ? 25.25 -27.047 -9.086 1 97.5 99 ARG A N 1
ATOM 766 C CA . ARG A 1 99 ? 25.031 -26.984 -10.531 1 97.5 99 ARG A CA 1
ATOM 767 C C . ARG A 1 99 ? 24.141 -25.797 -10.891 1 97.5 99 ARG A C 1
ATOM 769 O O . ARG A 1 99 ? 24.312 -25.172 -11.938 1 97.5 99 ARG A O 1
ATOM 776 N N . GLY A 1 100 ? 23.109 -25.625 -10.047 1 98.25 100 GLY A N 1
ATOM 777 C CA . GLY A 1 100 ? 22.203 -24.5 -10.273 1 98.25 100 GLY A CA 1
ATOM 778 C C . GLY A 1 100 ? 20.781 -24.922 -10.531 1 98.25 100 GLY A C 1
ATOM 779 O O . GLY A 1 100 ? 20.5 -26.109 -10.68 1 98.25 100 GLY A O 1
ATOM 780 N N . VAL A 1 101 ? 19.938 -23.922 -10.57 1 98.62 101 VAL A N 1
ATOM 781 C CA . VAL A 1 101 ? 18.516 -24.188 -10.766 1 98.62 101 VAL A CA 1
ATOM 782 C C . VAL A 1 101 ? 18.016 -23.406 -11.984 1 98.62 101 VAL A C 1
ATOM 784 O O . VAL A 1 101 ? 18.672 -22.484 -12.453 1 98.62 101 VAL A O 1
ATOM 787 N N . ILE A 1 102 ? 16.875 -23.891 -12.492 1 98.44 102 ILE A N 1
ATOM 788 C CA . ILE A 1 102 ? 16.25 -23.234 -13.633 1 98.44 102 ILE A CA 1
ATOM 789 C C . ILE A 1 102 ? 14.734 -23.25 -13.484 1 98.44 102 ILE A C 1
ATOM 791 O O . ILE A 1 102 ? 14.172 -24.172 -12.891 1 98.44 102 ILE A O 1
ATOM 795 N N . ALA A 1 103 ? 14.109 -22.203 -13.891 1 97.75 103 ALA A N 1
ATOM 796 C CA . ALA A 1 103 ? 12.656 -22.094 -13.906 1 97.75 103 ALA A CA 1
ATOM 797 C C . ALA A 1 103 ? 12.172 -21.281 -15.109 1 97.75 103 ALA A C 1
ATOM 799 O O . ALA A 1 103 ? 12.945 -20.531 -15.703 1 97.75 103 ALA A O 1
ATOM 800 N N . ALA A 1 104 ? 10.922 -21.547 -15.414 1 94.75 104 ALA A N 1
ATOM 801 C CA . ALA A 1 104 ? 10.258 -20.75 -16.453 1 94.75 104 ALA A CA 1
ATOM 802 C C . ALA A 1 104 ? 9.062 -20 -15.883 1 94.75 104 ALA A C 1
ATOM 804 O O . ALA A 1 104 ? 7.996 -20.578 -15.664 1 94.75 104 ALA A O 1
ATOM 805 N N . SER A 1 105 ? 9.234 -18.656 -15.719 1 91.44 105 SER A N 1
ATOM 806 C CA . SER A 1 105 ? 8.133 -17.844 -15.219 1 91.44 105 SER A CA 1
ATOM 807 C C . SER A 1 105 ? 8.484 -16.359 -15.258 1 91.44 105 SER A C 1
ATOM 809 O O . SER A 1 105 ? 9.547 -15.953 -14.797 1 91.44 105 SER A O 1
ATOM 811 N N . SER A 1 106 ? 7.578 -15.648 -15.773 1 85.38 106 SER A N 1
ATOM 812 C CA . SER A 1 106 ? 7.73 -14.195 -15.758 1 85.38 106 SER A CA 1
ATOM 813 C C . SER A 1 106 ? 6.973 -13.578 -14.586 1 85.38 106 SER A C 1
ATOM 815 O O . SER A 1 106 ? 6.98 -12.359 -14.406 1 85.38 106 SER A O 1
ATOM 817 N N . GLY A 1 107 ? 6.406 -14.359 -13.758 1 88.75 107 GLY A N 1
ATOM 818 C CA . GLY A 1 107 ? 5.566 -13.859 -12.68 1 88.75 107 GLY A CA 1
ATOM 819 C C . GLY A 1 107 ? 6.207 -14.008 -11.312 1 88.75 107 GLY A C 1
ATOM 820 O O . GLY A 1 107 ? 7.426 -13.898 -11.172 1 88.75 107 GLY A O 1
ATOM 821 N N . ASN A 1 108 ? 5.355 -14.195 -10.344 1 93.56 108 ASN A N 1
ATOM 822 C CA . ASN A 1 108 ? 5.781 -14.242 -8.945 1 93.56 108 ASN A CA 1
ATOM 823 C C . ASN A 1 108 ? 6.664 -15.453 -8.672 1 93.56 108 ASN A C 1
ATOM 825 O O . ASN A 1 108 ? 7.555 -15.398 -7.816 1 93.56 108 ASN A O 1
ATOM 829 N N . HIS A 1 109 ? 6.414 -16.5 -9.422 1 95 109 HIS A N 1
ATOM 830 C CA . HIS A 1 109 ? 7.258 -17.672 -9.242 1 95 109 HIS A CA 1
ATOM 831 C C . HIS A 1 109 ? 8.695 -17.375 -9.656 1 95 109 HIS A C 1
ATOM 833 O O . HIS A 1 109 ? 9.633 -17.703 -8.922 1 95 109 HIS A O 1
ATOM 839 N N . GLY A 1 110 ? 8.844 -16.797 -10.812 1 95.56 110 GLY A N 1
ATOM 840 C CA . GLY A 1 110 ? 10.172 -16.422 -11.266 1 95.56 110 GLY A CA 1
ATOM 841 C C . GLY A 1 110 ? 10.875 -15.461 -10.312 1 95.56 110 GLY A C 1
ATOM 842 O O . GLY A 1 110 ? 12.062 -15.609 -10.039 1 95.56 110 GLY A O 1
ATOM 843 N N . MET A 1 111 ? 10.141 -14.516 -9.805 1 94.81 111 MET A N 1
ATOM 844 C CA . MET A 1 111 ? 10.672 -13.555 -8.844 1 94.81 111 MET A CA 1
ATOM 845 C C . MET A 1 111 ? 11.156 -14.258 -7.582 1 94.81 111 MET A C 1
ATOM 847 O O . MET A 1 111 ? 12.234 -13.953 -7.07 1 94.81 111 MET A O 1
ATOM 851 N N . ALA A 1 112 ? 10.398 -15.148 -7.105 1 97.56 112 ALA A N 1
ATOM 852 C CA . ALA A 1 112 ? 10.742 -15.883 -5.891 1 97.56 112 ALA A CA 1
ATOM 853 C C . ALA A 1 112 ? 11.977 -16.75 -6.109 1 97.56 112 ALA A C 1
ATOM 855 O O . ALA A 1 112 ? 12.844 -16.844 -5.234 1 97.56 112 ALA A O 1
ATOM 856 N N . VAL A 1 113 ? 12.039 -17.391 -7.273 1 98.25 113 VAL A N 1
ATOM 857 C CA . VAL A 1 113 ? 13.18 -18.25 -7.594 1 98.25 113 VAL A CA 1
ATOM 858 C C . VAL A 1 113 ? 14.453 -17.406 -7.645 1 98.25 113 VAL A C 1
ATOM 860 O O . VAL A 1 113 ? 15.484 -17.797 -7.082 1 98.25 113 VAL A O 1
ATOM 863 N N . ALA A 1 114 ? 14.367 -16.266 -8.297 1 97.31 114 ALA A N 1
ATOM 864 C CA . ALA A 1 114 ? 15.508 -15.367 -8.391 1 97.31 114 ALA A CA 1
ATOM 865 C C . ALA A 1 114 ? 15.945 -14.898 -7.004 1 97.31 114 ALA A C 1
ATOM 867 O O . ALA A 1 114 ? 17.141 -14.922 -6.68 1 97.31 114 ALA A O 1
ATOM 868 N N . TYR A 1 115 ? 15.031 -14.547 -6.184 1 96.5 115 TYR A N 1
ATOM 869 C CA . TYR A 1 115 ? 15.312 -14.055 -4.84 1 96.5 115 TYR A CA 1
ATOM 870 C C . TYR A 1 115 ? 15.961 -15.133 -3.984 1 96.5 115 TYR A C 1
ATOM 872 O O . TYR A 1 115 ? 16.969 -14.883 -3.314 1 96.5 115 TYR A O 1
ATOM 880 N N . CYS A 1 116 ? 15.398 -16.328 -3.992 1 97.75 116 CYS A N 1
ATOM 881 C CA . CYS A 1 116 ? 15.898 -17.422 -3.18 1 97.75 116 CYS A CA 1
ATOM 882 C C . CYS A 1 116 ? 17.297 -17.844 -3.629 1 97.75 116 CYS A C 1
ATOM 884 O O . CYS A 1 116 ? 18.141 -18.172 -2.801 1 97.75 116 CYS A O 1
ATOM 886 N N . GLY A 1 117 ? 17.5 -17.844 -4.941 1 97.81 117 GLY A N 1
ATOM 887 C CA . GLY A 1 117 ? 18.844 -18.125 -5.445 1 97.81 117 GLY A CA 1
ATOM 888 C C . GLY A 1 117 ? 19.891 -17.172 -4.891 1 97.81 117 GLY A C 1
ATOM 889 O O . GLY A 1 117 ? 20.969 -17.609 -4.477 1 97.81 117 GLY A O 1
ATOM 890 N N . LYS A 1 118 ? 19.547 -15.953 -4.875 1 95.44 118 LYS A N 1
ATOM 891 C CA . LYS A 1 118 ? 20.453 -14.945 -4.332 1 95.44 118 LYS A CA 1
ATOM 892 C C . LYS A 1 118 ? 20.719 -15.18 -2.848 1 95.44 118 LYS A C 1
ATOM 894 O O . LYS A 1 118 ? 21.875 -15.188 -2.408 1 95.44 118 LYS A O 1
ATOM 899 N N . GLN A 1 119 ? 19.703 -15.398 -2.084 1 94.5 119 GLN A N 1
ATOM 900 C CA . GLN A 1 119 ? 19.797 -15.531 -0.634 1 94.5 119 GLN A CA 1
ATOM 901 C C . GLN A 1 119 ? 20.641 -16.75 -0.242 1 94.5 119 GLN A C 1
ATOM 903 O O . GLN A 1 119 ? 21.359 -16.703 0.753 1 94.5 119 GLN A O 1
ATOM 908 N N . LEU A 1 120 ? 20.547 -17.828 -1.047 1 96.75 120 LEU A N 1
ATOM 909 C CA . LEU A 1 120 ? 21.203 -19.078 -0.677 1 96.75 120 LEU A CA 1
ATOM 910 C C . LEU A 1 120 ? 22.469 -19.297 -1.495 1 96.75 120 LEU A C 1
ATOM 912 O O . LEU A 1 120 ? 23.156 -20.297 -1.329 1 96.75 120 LEU A O 1
ATOM 916 N N . GLY A 1 121 ? 22.75 -18.375 -2.402 1 96.94 121 GLY A N 1
ATOM 917 C CA . GLY A 1 121 ? 23.953 -18.453 -3.219 1 96.94 121 GLY A CA 1
ATOM 918 C C . GLY A 1 121 ? 23.891 -19.547 -4.262 1 96.94 121 GLY A C 1
ATOM 919 O O . GLY A 1 121 ? 24.891 -20.234 -4.516 1 96.94 121 GLY A O 1
ATOM 920 N N . VAL A 1 122 ? 22.797 -19.828 -4.816 1 98.12 122 VAL A N 1
ATOM 921 C CA . VAL A 1 122 ? 22.609 -20.859 -5.828 1 98.12 122 VAL A CA 1
ATOM 922 C C . VAL A 1 122 ? 22.5 -20.219 -7.211 1 98.12 122 VAL A C 1
ATOM 924 O O . VAL A 1 122 ? 21.656 -19.344 -7.434 1 98.12 122 VAL A O 1
ATOM 927 N N . PRO A 1 123 ? 23.344 -20.625 -8.133 1 98.31 123 PRO A N 1
ATOM 928 C CA . PRO A 1 123 ? 23.188 -20.109 -9.492 1 98.31 123 PRO A CA 1
ATOM 929 C C . PRO A 1 123 ? 21.781 -20.359 -10.055 1 98.31 123 PRO A C 1
ATOM 931 O O . PRO A 1 123 ? 21.281 -21.469 -9.977 1 98.31 123 PRO A O 1
ATOM 934 N N . THR A 1 124 ? 21.188 -19.297 -10.578 1 98.56 124 THR A N 1
ATOM 935 C CA . THR A 1 124 ? 19.766 -19.359 -10.953 1 98.56 124 THR A CA 1
ATOM 936 C C . THR A 1 124 ? 19.578 -18.859 -12.383 1 98.56 124 THR A C 1
ATOM 938 O O . THR A 1 124 ? 20.062 -17.781 -12.734 1 98.56 124 THR A O 1
ATOM 941 N N . THR A 1 125 ? 18.875 -19.641 -13.172 1 98.44 125 THR A N 1
ATOM 942 C CA . THR A 1 125 ? 18.484 -19.266 -14.523 1 98.44 125 THR A CA 1
ATOM 943 C C . THR A 1 125 ? 16.969 -19.188 -14.656 1 98.44 125 THR A C 1
ATOM 945 O O . THR A 1 125 ? 16.266 -20.125 -14.25 1 98.44 125 THR A O 1
ATOM 948 N N . ILE A 1 126 ? 16.5 -18.125 -15.219 1 98.19 126 ILE A N 1
ATOM 949 C CA . ILE A 1 126 ? 15.062 -17.953 -15.438 1 98.19 126 ILE A CA 1
ATOM 950 C C . ILE A 1 126 ? 14.789 -17.719 -16.922 1 98.19 126 ILE A C 1
ATOM 952 O O . ILE A 1 126 ? 15.352 -16.812 -17.531 1 98.19 126 ILE A O 1
ATOM 956 N N . ILE A 1 127 ? 13.922 -18.562 -17.484 1 96.75 127 ILE A N 1
ATOM 957 C CA . ILE A 1 127 ? 13.508 -18.422 -18.875 1 96.75 127 ILE A CA 1
ATOM 958 C C . ILE A 1 127 ? 12.148 -17.734 -18.938 1 96.75 127 ILE A C 1
ATOM 960 O O . ILE A 1 127 ? 11.195 -18.156 -18.281 1 96.75 127 ILE A O 1
ATOM 964 N N . VAL A 1 128 ? 12.117 -16.672 -19.672 1 90.88 128 VAL A N 1
ATOM 965 C CA . VAL A 1 128 ? 10.859 -15.938 -19.797 1 90.88 128 VAL A CA 1
ATOM 966 C C . VAL A 1 128 ? 10.555 -15.695 -21.266 1 90.88 128 VAL A C 1
ATOM 968 O O . VAL A 1 128 ? 11.461 -15.688 -22.109 1 90.88 128 VAL A O 1
ATOM 971 N N . PRO A 1 129 ? 9.266 -15.562 -21.578 1 83.12 129 PRO A N 1
ATOM 972 C CA . PRO A 1 129 ? 8.938 -15.242 -22.969 1 83.12 129 PRO A CA 1
ATOM 973 C C . PRO A 1 129 ? 9.492 -13.898 -23.422 1 83.12 129 PRO A C 1
ATOM 975 O O . PRO A 1 129 ? 9.805 -13.047 -22.578 1 83.12 129 PRO A O 1
ATOM 978 N N . ASN A 1 130 ? 9.477 -13.695 -24.656 1 74 130 ASN A N 1
ATOM 979 C CA . ASN A 1 130 ? 10.062 -12.5 -25.266 1 74 130 ASN A CA 1
ATOM 980 C C . ASN A 1 130 ? 9.266 -11.25 -24.922 1 74 130 ASN A C 1
ATOM 982 O O . ASN A 1 130 ? 9.82 -10.148 -24.891 1 74 130 ASN A O 1
A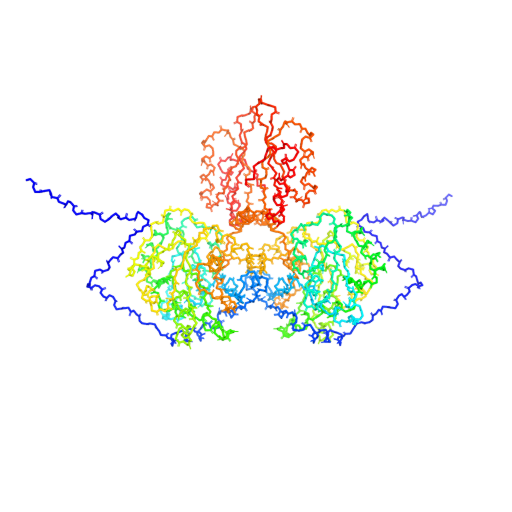TOM 986 N N . PHE A 1 131 ? 8.039 -11.453 -24.547 1 66.69 131 PHE A N 1
ATOM 987 C CA . PHE A 1 131 ? 7.18 -10.297 -24.328 1 66.69 131 PHE A CA 1
ATOM 988 C C . PHE A 1 131 ? 7.141 -9.93 -22.844 1 66.69 131 PHE A C 1
ATOM 990 O O . PHE A 1 131 ? 6.352 -9.07 -22.438 1 66.69 131 PHE A O 1
ATOM 997 N N . THR A 1 132 ? 7.984 -10.492 -22.109 1 75.81 132 THR A N 1
ATOM 998 C CA . THR A 1 132 ? 8.008 -10.25 -20.672 1 75.81 132 THR A CA 1
ATOM 999 C C . THR A 1 132 ? 8.312 -8.781 -20.375 1 75.81 132 THR A C 1
ATOM 1001 O O . THR A 1 132 ? 9.172 -8.18 -21.016 1 75.81 132 THR A O 1
ATOM 1004 N N . ASN A 1 133 ? 7.531 -8.25 -19.422 1 71.81 133 ASN A N 1
ATOM 1005 C CA . ASN A 1 133 ? 7.797 -6.887 -18.969 1 71.81 133 ASN A CA 1
ATOM 1006 C C . ASN A 1 133 ? 9.258 -6.703 -18.578 1 71.81 133 ASN A C 1
ATOM 1008 O O . ASN A 1 133 ? 9.789 -7.465 -17.766 1 71.81 133 ASN A O 1
ATOM 1012 N N . PRO A 1 134 ? 9.875 -5.695 -19.141 1 72.56 134 PRO A N 1
ATOM 1013 C CA . PRO A 1 134 ? 11.305 -5.504 -18.906 1 72.56 134 PRO A CA 1
ATOM 1014 C C . PRO A 1 134 ? 11.625 -5.246 -17.438 1 72.56 134 PRO A C 1
ATOM 1016 O O . PRO A 1 134 ? 12.688 -5.652 -16.953 1 72.56 134 PRO A O 1
ATOM 1019 N N . ARG A 1 135 ? 10.766 -4.652 -16.75 1 73.31 135 ARG A N 1
ATOM 1020 C CA . ARG A 1 135 ? 11.023 -4.352 -15.352 1 73.31 135 ARG A CA 1
ATOM 1021 C C . ARG A 1 135 ? 11.078 -5.629 -14.516 1 73.31 135 ARG A C 1
ATOM 1023 O O . ARG A 1 135 ? 11.875 -5.734 -13.586 1 73.31 135 ARG A O 1
ATOM 1030 N N . ARG A 1 136 ? 10.227 -6.512 -14.836 1 80.88 136 ARG A N 1
ATOM 1031 C CA . ARG A 1 136 ? 10.242 -7.789 -14.133 1 80.88 136 ARG A CA 1
ATOM 1032 C C . ARG A 1 136 ? 11.539 -8.547 -14.398 1 80.88 136 ARG A C 1
ATOM 1034 O O . ARG A 1 136 ? 12.133 -9.109 -13.477 1 80.88 136 ARG A O 1
ATOM 1041 N N . ALA A 1 137 ? 11.891 -8.547 -15.656 1 83.69 137 ALA A N 1
ATOM 1042 C CA . ALA A 1 137 ? 13.141 -9.195 -16.016 1 83.69 137 ALA A CA 1
ATOM 1043 C C . ALA A 1 137 ? 14.328 -8.555 -15.305 1 83.69 137 ALA A C 1
ATOM 1045 O O . ALA A 1 137 ? 15.211 -9.258 -14.805 1 83.69 137 ALA A O 1
ATOM 1046 N N . GLU A 1 138 ? 14.281 -7.25 -15.242 1 81.69 138 GLU A N 1
ATOM 1047 C CA . GLU A 1 138 ? 15.367 -6.523 -14.594 1 81.69 138 GLU A CA 1
ATOM 1048 C C . GLU A 1 138 ? 15.414 -6.816 -13.094 1 81.69 138 GLU A C 1
ATOM 1050 O O . GLU A 1 138 ? 16.484 -6.91 -12.508 1 81.69 138 GLU A O 1
ATOM 1055 N N . THR A 1 139 ? 14.289 -6.879 -12.516 1 84.62 139 THR A N 1
ATOM 1056 C CA . THR A 1 139 ? 14.234 -7.188 -11.094 1 84.62 139 THR A CA 1
ATOM 1057 C C . THR A 1 139 ? 14.836 -8.562 -10.812 1 84.62 139 THR A C 1
ATOM 1059 O O . THR A 1 139 ? 15.594 -8.734 -9.852 1 84.62 139 THR A O 1
ATOM 1062 N N . MET A 1 140 ? 14.508 -9.539 -11.625 1 92.75 140 MET A N 1
ATOM 1063 C CA . MET A 1 140 ? 15.07 -10.875 -11.469 1 92.75 140 MET A CA 1
ATOM 1064 C C . MET A 1 140 ? 16.578 -10.859 -11.648 1 92.75 140 MET A C 1
ATOM 1066 O O . MET A 1 140 ? 17.312 -11.531 -10.906 1 92.75 140 MET A O 1
ATOM 1070 N N . LYS A 1 141 ? 17.062 -10.008 -12.578 1 90.94 141 LYS A N 1
ATOM 1071 C CA . LYS A 1 141 ? 18.5 -9.859 -12.789 1 90.94 141 LYS A CA 1
ATOM 1072 C C . LYS A 1 141 ? 19.172 -9.219 -11.578 1 90.94 141 LYS A C 1
ATOM 1074 O O . LYS A 1 141 ? 20.281 -9.594 -11.203 1 90.94 141 LYS A O 1
ATOM 1079 N N . ARG A 1 142 ? 18.469 -8.312 -11.023 1 85.62 142 ARG A N 1
ATOM 1080 C CA . ARG A 1 142 ? 19 -7.629 -9.852 1 85.62 142 ARG A CA 1
ATOM 1081 C C . ARG A 1 142 ? 19.156 -8.594 -8.68 1 85.62 142 ARG A C 1
ATOM 1083 O O . ARG A 1 142 ? 20.031 -8.414 -7.828 1 85.62 142 ARG A O 1
ATOM 1090 N N . TYR A 1 143 ? 18.312 -9.578 -8.672 1 91.19 143 TYR A N 1
ATOM 1091 C CA . TYR A 1 143 ? 18.453 -10.617 -7.66 1 91.19 143 TYR A CA 1
ATOM 1092 C C . TYR A 1 143 ? 19.641 -11.523 -7.98 1 91.19 143 TYR A C 1
ATOM 1094 O O . TYR A 1 143 ? 19.984 -12.406 -7.191 1 91.19 143 TYR A O 1
ATOM 1102 N N . GLY A 1 144 ? 20.25 -11.336 -9.18 1 92.5 144 GLY A N 1
ATOM 1103 C CA . GLY A 1 144 ? 21.422 -12.109 -9.531 1 92.5 144 GLY A CA 1
ATOM 1104 C C . GLY A 1 144 ? 21.125 -13.258 -10.477 1 92.5 144 GLY A C 1
ATOM 1105 O O . GLY A 1 144 ? 22.016 -14.031 -10.828 1 92.5 144 GLY A O 1
ATOM 1106 N N . ALA A 1 145 ? 19.938 -13.383 -10.906 1 96.88 145 ALA A N 1
ATOM 1107 C CA . ALA A 1 145 ? 19.562 -14.477 -11.797 1 96.88 145 ALA A CA 1
ATOM 1108 C C . ALA A 1 145 ? 19.969 -14.172 -13.234 1 96.88 145 ALA A C 1
ATOM 1110 O O . ALA A 1 145 ? 20.016 -13.008 -13.641 1 96.88 145 ALA A O 1
ATOM 1111 N N . THR A 1 146 ? 20.328 -15.18 -13.938 1 97.44 146 THR A N 1
ATOM 1112 C CA . THR A 1 146 ? 20.438 -15.094 -15.391 1 97.44 146 THR A CA 1
ATOM 1113 C C . THR A 1 146 ? 19.062 -15.195 -16.031 1 97.44 146 THR A C 1
ATOM 1115 O O . THR A 1 146 ? 18.359 -16.203 -15.883 1 97.44 146 THR A O 1
ATOM 1118 N N . VAL A 1 147 ? 18.688 -14.148 -16.734 1 95.94 147 VAL A N 1
ATOM 1119 C CA . VAL A 1 147 ? 17.359 -14.133 -17.359 1 95.94 147 VAL A CA 1
ATOM 1120 C C . VAL A 1 147 ? 17.516 -14.273 -18.875 1 95.94 147 VAL A C 1
ATOM 1122 O O . VAL A 1 147 ? 18.203 -13.477 -19.516 1 95.94 147 VAL A O 1
ATOM 1125 N N . ILE A 1 148 ? 16.859 -15.258 -19.422 1 95.25 148 ILE A N 1
ATOM 1126 C CA . ILE A 1 148 ? 16.922 -15.523 -20.859 1 95.25 148 ILE A CA 1
ATOM 1127 C C . ILE A 1 148 ? 15.531 -15.375 -21.469 1 95.25 148 ILE A C 1
ATOM 1129 O O . ILE A 1 148 ? 14.578 -16.016 -21.031 1 95.25 148 ILE A O 1
ATOM 1133 N N . LEU A 1 149 ? 15.445 -14.539 -22.422 1 89.19 149 LEU A N 1
ATOM 1134 C CA . LEU A 1 149 ? 14.203 -14.398 -23.188 1 89.19 149 LEU A CA 1
ATOM 1135 C C . LEU A 1 149 ? 14.133 -15.438 -24.297 1 89.19 149 LEU A C 1
ATOM 1137 O O . LEU A 1 149 ? 15.016 -15.5 -25.141 1 89.19 149 LEU A O 1
ATOM 1141 N N . HIS A 1 150 ? 13.102 -16.234 -24.25 1 91.5 150 HIS A N 1
ATOM 1142 C CA . HIS A 1 150 ? 12.945 -17.281 -25.266 1 91.5 150 HIS A CA 1
ATOM 1143 C C . HIS A 1 150 ? 11.469 -17.594 -25.516 1 91.5 150 HIS A C 1
ATOM 1145 O O . HIS A 1 150 ? 10.727 -17.875 -24.578 1 91.5 150 HIS A O 1
ATOM 1151 N N . GLY A 1 151 ? 11.125 -17.594 -26.781 1 84.88 151 GLY A N 1
ATOM 1152 C CA . GLY A 1 151 ? 9.781 -18.016 -27.156 1 84.88 151 GLY A CA 1
ATOM 1153 C C . GLY A 1 151 ? 8.805 -16.859 -27.266 1 84.88 151 GLY A C 1
ATOM 1154 O O . GLY A 1 151 ? 8.977 -15.828 -26.609 1 84.88 151 GLY A O 1
ATOM 1155 N N . VAL A 1 152 ? 7.727 -17.141 -27.984 1 76.56 152 VAL A N 1
ATOM 1156 C CA . VAL A 1 152 ? 6.688 -16.125 -28.172 1 76.56 152 VAL A CA 1
ATOM 1157 C C . VAL A 1 152 ? 5.477 -16.469 -27.297 1 76.56 152 VAL A C 1
ATOM 1159 O O . VAL A 1 152 ? 4.512 -15.703 -27.25 1 76.56 152 VAL A O 1
ATOM 1162 N N . THR A 1 153 ? 5.559 -17.625 -26.656 1 75.56 153 THR A N 1
ATOM 1163 C CA . THR A 1 153 ? 4.52 -18.016 -25.719 1 75.56 153 THR A CA 1
ATOM 1164 C C . THR A 1 153 ? 5.137 -18.516 -24.406 1 75.56 153 THR A C 1
ATOM 1166 O O . THR A 1 153 ? 6.324 -18.844 -24.359 1 75.56 153 THR A O 1
ATOM 1169 N N . VAL A 1 154 ? 4.324 -18.594 -23.484 1 80.88 154 VAL A N 1
ATOM 1170 C CA . VAL A 1 154 ? 4.766 -19.094 -22.188 1 80.88 154 VAL A CA 1
ATOM 1171 C C . VAL A 1 154 ? 5.141 -20.562 -22.312 1 80.88 154 VAL A C 1
ATOM 1173 O O . VAL A 1 154 ? 6.125 -21.016 -21.719 1 80.88 154 VAL A O 1
ATOM 1176 N N . ALA A 1 155 ? 4.398 -21.266 -23.109 1 81.5 155 ALA A N 1
ATOM 1177 C CA . ALA A 1 155 ? 4.633 -22.703 -23.312 1 81.5 155 ALA A CA 1
ATOM 1178 C C . ALA A 1 155 ? 5.996 -22.953 -23.953 1 81.5 155 ALA A C 1
ATOM 1180 O O . ALA A 1 155 ? 6.684 -23.906 -23.609 1 81.5 155 ALA A O 1
ATOM 1181 N N . GLU A 1 156 ? 6.363 -22.094 -24.797 1 86.25 156 GLU A N 1
ATOM 1182 C CA . GLU A 1 156 ? 7.652 -22.234 -25.469 1 86.25 156 GLU A CA 1
ATOM 1183 C C . GLU A 1 156 ? 8.805 -21.969 -24.5 1 86.25 156 GLU A C 1
ATOM 1185 O O . GLU A 1 156 ? 9.828 -22.656 -24.547 1 86.25 156 GLU A O 1
ATOM 1190 N N . ALA A 1 157 ? 8.617 -20.984 -23.719 1 90.5 157 ALA A N 1
ATOM 1191 C CA . ALA A 1 157 ? 9.633 -20.688 -22.719 1 90.5 157 ALA A CA 1
ATOM 1192 C C . ALA A 1 157 ? 9.805 -21.859 -21.75 1 90.5 157 ALA A C 1
ATOM 1194 O O . ALA A 1 157 ? 10.922 -22.219 -21.391 1 90.5 157 ALA A O 1
ATOM 1195 N N . GLU A 1 158 ? 8.703 -22.438 -21.406 1 91.06 158 GLU A N 1
ATOM 1196 C CA . GLU A 1 158 ? 8.734 -23.578 -20.484 1 91.06 158 GLU A CA 1
ATOM 1197 C C . GLU A 1 158 ? 9.43 -24.781 -21.109 1 91.06 158 GLU A C 1
ATOM 1199 O O . GLU A 1 158 ? 10.234 -25.453 -20.453 1 91.06 158 GLU A O 1
ATOM 1204 N N . ALA A 1 159 ? 9.094 -25.047 -22.297 1 93.44 159 ALA A N 1
ATOM 1205 C CA . ALA A 1 159 ? 9.711 -26.172 -23.016 1 93.44 159 ALA A CA 1
ATOM 1206 C C . ALA A 1 159 ? 11.219 -26 -23.109 1 93.44 159 ALA A C 1
ATOM 1208 O O . ALA A 1 159 ? 11.984 -26.938 -22.922 1 93.44 159 ALA A O 1
ATOM 1209 N N . TYR A 1 160 ? 11.602 -24.828 -23.406 1 96.06 160 TYR A N 1
ATOM 1210 C CA . TYR A 1 160 ? 13.023 -24.516 -23.516 1 96.06 160 TYR A CA 1
ATOM 1211 C C . TYR A 1 160 ? 13.719 -24.688 -22.172 1 96.06 160 TYR A C 1
ATOM 1213 O O . TYR A 1 160 ? 14.836 -25.219 -22.109 1 96.06 160 TYR A O 1
ATOM 1221 N N . ALA A 1 161 ? 13.117 -24.219 -21.172 1 96.88 161 ALA A N 1
ATOM 1222 C CA . ALA A 1 161 ? 13.672 -24.359 -19.828 1 96.88 161 ALA A CA 1
ATOM 1223 C C . ALA A 1 161 ? 13.867 -25.812 -19.453 1 96.88 161 ALA A C 1
ATOM 1225 O O . ALA A 1 161 ? 14.891 -26.188 -18.875 1 96.88 161 ALA A O 1
ATOM 1226 N N . LYS A 1 162 ? 12.906 -26.656 -19.766 1 96 162 LYS A N 1
ATOM 1227 C CA . LYS A 1 162 ? 12.984 -28.078 -19.438 1 96 162 LYS A CA 1
ATOM 1228 C C . LYS A 1 162 ? 14.078 -28.766 -20.25 1 96 162 LYS A C 1
ATOM 1230 O O . LYS A 1 162 ? 14.797 -29.625 -19.734 1 96 162 LYS A O 1
ATOM 1235 N N . GLU A 1 163 ? 14.172 -28.375 -21.438 1 97.44 163 GLU A N 1
ATOM 1236 C CA . GLU A 1 163 ? 15.25 -28.891 -22.266 1 97.44 163 GLU A CA 1
ATOM 1237 C C . GLU A 1 163 ? 16.625 -28.516 -21.703 1 97.44 163 GLU A C 1
ATOM 1239 O O . GLU A 1 163 ? 17.5 -29.359 -21.594 1 97.44 163 GLU A O 1
ATOM 1244 N N . MET A 1 164 ? 16.734 -27.281 -21.391 1 97.19 164 MET A N 1
ATOM 1245 C CA . MET A 1 164 ? 17.984 -26.797 -20.844 1 97.19 164 MET A CA 1
ATOM 1246 C C . MET A 1 164 ? 18.297 -27.453 -19.5 1 97.19 164 MET A C 1
ATOM 1248 O O . MET A 1 164 ? 19.453 -27.734 -19.172 1 97.19 164 MET A O 1
ATOM 1252 N N . SER A 1 165 ? 17.281 -27.594 -18.734 1 97.75 165 SER A N 1
ATOM 1253 C CA . SER A 1 165 ? 17.438 -28.281 -17.453 1 97.75 165 SER A CA 1
ATOM 1254 C C . SER A 1 165 ? 18.062 -29.656 -17.641 1 97.75 165 SER A C 1
ATOM 1256 O O . SER A 1 165 ? 18.969 -30.031 -16.906 1 97.75 165 SER A O 1
ATOM 1258 N N . THR A 1 166 ? 17.594 -30.422 -18.609 1 97 166 THR A N 1
ATOM 1259 C CA . THR A 1 166 ? 18.078 -31.766 -18.875 1 97 166 THR A CA 1
ATOM 1260 C C . THR A 1 166 ? 19.5 -31.719 -19.438 1 97 166 THR A C 1
ATOM 1262 O O . THR A 1 166 ? 20.375 -32.469 -18.984 1 97 166 THR A O 1
ATOM 1265 N N . GLU A 1 167 ? 19.719 -30.844 -20.328 1 97.25 167 GLU A N 1
ATOM 1266 C CA . GLU A 1 167 ? 21 -30.734 -21 1 97.25 167 GLU A CA 1
ATOM 1267 C C . GLU A 1 167 ? 22.109 -30.344 -20.031 1 97.25 167 GLU A C 1
ATOM 1269 O O . GLU A 1 167 ? 23.219 -30.875 -20.109 1 97.25 167 GLU A O 1
ATOM 1274 N N . LYS A 1 168 ? 21.766 -29.453 -19.188 1 97.19 168 LYS A N 1
ATOM 1275 C CA . LYS A 1 168 ? 22.797 -28.906 -18.297 1 97.19 168 LYS A CA 1
ATOM 1276 C C . LYS A 1 168 ? 22.672 -29.5 -16.891 1 97.19 168 LYS A C 1
ATOM 1278 O O . LYS A 1 168 ? 23.438 -29.125 -16 1 97.19 168 LYS A O 1
ATOM 1283 N N . ARG A 1 169 ? 21.688 -30.359 -16.672 1 96.94 169 ARG A N 1
ATOM 1284 C CA . ARG A 1 169 ? 21.453 -31.047 -15.398 1 96.94 169 ARG A CA 1
ATOM 1285 C C . ARG A 1 169 ? 21.156 -30.047 -14.289 1 96.94 169 ARG A C 1
ATOM 1287 O O . ARG A 1 169 ? 21.703 -30.156 -13.188 1 96.94 169 ARG A O 1
ATOM 1294 N N . LEU A 1 170 ? 20.469 -29 -14.648 1 98.06 170 LEU A N 1
ATOM 1295 C CA . LEU A 1 170 ? 20 -28.031 -13.664 1 98.06 170 LEU A CA 1
ATOM 1296 C C . LEU A 1 170 ? 18.719 -28.516 -12.984 1 98.06 170 LEU A C 1
ATOM 1298 O O . LEU A 1 170 ? 17.891 -29.172 -13.617 1 98.06 170 LEU A O 1
ATOM 1302 N N . ALA A 1 171 ? 18.578 -28.25 -11.758 1 97.75 171 ALA A N 1
ATOM 1303 C CA . ALA A 1 171 ? 17.328 -28.594 -11.086 1 97.75 171 ALA A CA 1
ATOM 1304 C C . ALA A 1 171 ? 16.203 -27.688 -11.539 1 97.75 171 ALA A C 1
ATOM 1306 O O . ALA A 1 171 ? 16.297 -26.453 -11.422 1 97.75 171 ALA A O 1
ATOM 1307 N N . TYR A 1 172 ? 15.148 -28.266 -12.055 1 97.56 172 TYR A N 1
ATOM 1308 C CA . TYR A 1 172 ? 13.992 -27.484 -12.477 1 97.56 172 TYR A CA 1
ATOM 1309 C C . TYR A 1 172 ? 13.062 -27.203 -11.297 1 97.56 172 TYR A C 1
ATOM 1311 O O . TYR A 1 172 ? 12.609 -28.125 -10.625 1 97.56 172 TYR A O 1
ATOM 1319 N N . ILE A 1 173 ? 12.797 -25.969 -11.047 1 97.38 173 ILE A N 1
ATOM 1320 C CA . ILE A 1 173 ? 11.906 -25.578 -9.953 1 97.38 173 ILE A CA 1
ATOM 1321 C C . ILE A 1 173 ? 10.484 -25.422 -10.484 1 97.38 173 ILE A C 1
ATOM 1323 O O . ILE A 1 173 ? 10.117 -24.359 -11 1 97.38 173 ILE A O 1
ATOM 1327 N N . GLU A 1 174 ? 9.727 -26.406 -10.195 1 91.5 174 GLU A N 1
ATOM 1328 C CA . GLU A 1 174 ? 8.352 -26.438 -10.672 1 91.5 174 GLU A CA 1
ATOM 1329 C C . GLU A 1 174 ? 7.434 -25.594 -9.789 1 91.5 174 GLU A C 1
ATOM 1331 O O . GLU A 1 174 ? 7.578 -25.594 -8.562 1 91.5 174 GLU A O 1
ATOM 1336 N N . ALA A 1 175 ? 6.535 -24.938 -10.477 1 85.12 175 ALA A N 1
ATOM 1337 C CA . ALA A 1 175 ? 5.582 -24.141 -9.711 1 85.12 175 ALA A CA 1
ATOM 1338 C C . ALA A 1 175 ? 4.367 -24.969 -9.305 1 85.12 175 ALA A C 1
ATOM 1340 O O . ALA A 1 175 ? 3.68 -24.656 -8.336 1 85.12 175 ALA A O 1
ATOM 1341 N N . ARG A 1 176 ? 4.117 -26.062 -10.031 1 85.5 176 ARG A N 1
ATOM 1342 C CA . ARG A 1 176 ? 2.891 -26.844 -9.867 1 85.5 176 ARG A CA 1
ATOM 1343 C C . ARG A 1 176 ? 3.184 -28.219 -9.297 1 85.5 176 ARG A C 1
ATOM 1345 O O . ARG A 1 176 ? 4.188 -28.844 -9.648 1 85.5 176 ARG A O 1
ATOM 1352 N N . ASP A 1 177 ? 2.41 -28.641 -8.508 1 90.75 177 ASP A N 1
ATOM 1353 C CA . ASP A 1 177 ? 2.357 -30.031 -8.039 1 90.75 177 ASP A CA 1
ATOM 1354 C C . ASP A 1 177 ? 3.674 -30.438 -7.383 1 90.75 177 ASP A C 1
ATOM 1356 O O . ASP A 1 177 ? 4.16 -31.547 -7.598 1 90.75 177 ASP A O 1
ATOM 1360 N N . ASP A 1 178 ? 4.301 -29.531 -6.75 1 94.06 178 ASP A N 1
ATOM 1361 C CA . ASP A 1 178 ? 5.527 -29.828 -6.012 1 94.06 178 ASP A CA 1
ATOM 1362 C C . ASP A 1 178 ? 5.27 -29.844 -4.504 1 94.06 178 ASP A C 1
ATOM 1364 O O . ASP A 1 178 ? 4.863 -28.828 -3.926 1 94.06 178 ASP A O 1
ATOM 1368 N N . VAL A 1 179 ? 5.559 -30.922 -3.896 1 95.81 179 VAL A N 1
ATOM 1369 C CA . VAL A 1 179 ? 5.223 -31.172 -2.496 1 95.81 179 VAL A CA 1
ATOM 1370 C C . VAL A 1 179 ? 5.965 -30.172 -1.61 1 95.81 179 VAL A C 1
ATOM 1372 O O . VAL A 1 179 ? 5.406 -29.672 -0.63 1 95.81 179 VAL A O 1
ATOM 1375 N N . SER A 1 180 ? 7.199 -29.906 -1.944 1 97.06 180 SER A N 1
ATOM 1376 C CA . SER A 1 180 ? 7.984 -28.953 -1.155 1 97.06 180 SER A CA 1
ATOM 1377 C C . SER A 1 180 ? 7.41 -27.547 -1.241 1 97.06 180 SER A C 1
ATOM 1379 O O . SER A 1 180 ? 7.363 -26.828 -0.242 1 97.06 180 SER A O 1
ATOM 1381 N N . ILE A 1 181 ? 6.977 -27.203 -2.4 1 97.81 181 ILE A N 1
ATOM 1382 C CA . ILE A 1 181 ? 6.402 -25.875 -2.609 1 97.81 181 ILE A CA 1
ATOM 1383 C C . ILE A 1 181 ? 5.074 -25.766 -1.863 1 97.81 181 ILE A C 1
ATOM 1385 O O . ILE A 1 181 ? 4.824 -24.781 -1.168 1 97.81 181 ILE A O 1
ATOM 1389 N N . ILE A 1 182 ? 4.293 -26.797 -1.955 1 98.06 182 ILE A N 1
ATOM 1390 C CA . ILE A 1 182 ? 2.994 -26.797 -1.293 1 98.06 182 ILE A CA 1
ATOM 1391 C C . ILE A 1 182 ? 3.186 -26.719 0.219 1 98.06 182 ILE A C 1
ATOM 1393 O O . ILE A 1 182 ? 2.48 -25.953 0.895 1 98.06 182 ILE A O 1
ATOM 1397 N N . ALA A 1 183 ? 4.133 -27.422 0.729 1 98.19 183 ALA A N 1
ATOM 1398 C CA . ALA A 1 183 ? 4.41 -27.391 2.162 1 98.19 183 ALA A CA 1
ATOM 1399 C C . ALA A 1 183 ? 4.84 -26 2.609 1 98.19 183 ALA A C 1
ATOM 1401 O O . ALA A 1 183 ? 4.387 -25.5 3.643 1 98.19 183 ALA A O 1
ATOM 1402 N N . GLY A 1 184 ? 5.703 -25.406 1.844 1 98.5 184 GLY A N 1
ATOM 1403 C CA . GLY A 1 184 ? 6.141 -24.047 2.154 1 98.5 184 GLY A CA 1
ATOM 1404 C C . GLY A 1 184 ? 5.012 -23.031 2.125 1 98.5 184 GLY A C 1
ATOM 1405 O O . GLY A 1 184 ? 4.883 -22.219 3.039 1 98.5 184 GLY A O 1
ATOM 1406 N N . ASP A 1 185 ? 4.191 -23.141 1.08 1 98.44 185 ASP A N 1
ATOM 1407 C CA . ASP A 1 185 ? 3.064 -22.234 0.945 1 98.44 185 ASP A CA 1
ATOM 1408 C C . ASP A 1 185 ? 2.057 -22.422 2.074 1 98.44 185 ASP A C 1
ATOM 1410 O O . ASP A 1 185 ? 1.378 -21.484 2.482 1 98.44 185 ASP A O 1
ATOM 1414 N N . GLY A 1 186 ? 2.033 -23.609 2.645 1 98.62 186 GLY A N 1
ATOM 1415 C CA . GLY A 1 186 ? 1.084 -23.969 3.691 1 98.62 186 GLY A CA 1
ATOM 1416 C C . GLY A 1 186 ? 1.381 -23.281 5.012 1 98.62 186 GLY A C 1
ATOM 1417 O O . GLY A 1 186 ? 0.519 -23.219 5.891 1 98.62 186 GLY A O 1
ATOM 1418 N N . THR A 1 187 ? 2.533 -22.734 5.168 1 98.75 187 THR A N 1
ATOM 1419 C CA . THR A 1 187 ? 2.918 -22.094 6.422 1 98.75 187 THR A CA 1
ATOM 1420 C C . THR A 1 187 ? 2.057 -20.859 6.691 1 98.75 187 THR A C 1
ATOM 1422 O O . THR A 1 187 ? 1.919 -20.422 7.836 1 98.75 187 THR A O 1
ATOM 1425 N N . VAL A 1 188 ? 1.484 -20.328 5.625 1 98.5 188 VAL A N 1
ATOM 1426 C CA . VAL A 1 188 ? 0.579 -19.203 5.789 1 98.5 188 VAL A CA 1
ATOM 1427 C C . VAL A 1 188 ? -0.61 -19.609 6.656 1 98.5 188 VAL A C 1
ATOM 1429 O O . VAL A 1 188 ? -1.09 -18.812 7.473 1 98.5 188 VAL A O 1
ATOM 1432 N N . GLY A 1 189 ? -1.075 -20.844 6.492 1 98.62 189 GLY A N 1
ATOM 1433 C CA . GLY A 1 189 ? -2.164 -21.359 7.312 1 98.62 189 GLY A CA 1
ATOM 1434 C C . GLY A 1 189 ? -1.817 -21.438 8.789 1 98.62 189 GLY A C 1
ATOM 1435 O O . GLY A 1 189 ? -2.639 -21.094 9.641 1 98.62 189 GLY A O 1
ATOM 1436 N N . LEU A 1 190 ? -0.615 -21.812 9.07 1 98.5 190 LEU A N 1
ATOM 1437 C CA . LEU A 1 190 ? -0.147 -21.875 10.445 1 98.5 190 LEU A CA 1
ATOM 1438 C C . LEU A 1 190 ? -0.119 -20.484 11.078 1 98.5 190 LEU A C 1
ATOM 1440 O O . LEU A 1 190 ? -0.513 -20.312 12.234 1 98.5 190 LEU A O 1
ATOM 1444 N N . GLU A 1 191 ? 0.346 -19.547 10.305 1 98.06 191 GLU A N 1
ATOM 1445 C CA . GLU A 1 191 ? 0.419 -18.188 10.812 1 98.06 191 GLU A CA 1
ATOM 1446 C C . GLU A 1 191 ? -0.973 -17.625 11.102 1 98.06 191 GLU A C 1
ATOM 1448 O O . GLU A 1 191 ? -1.174 -16.938 12.109 1 98.06 191 GLU A O 1
ATOM 1453 N N . ILE A 1 192 ? -1.905 -17.906 10.25 1 98.5 192 ILE A N 1
ATOM 1454 C CA . ILE A 1 192 ? -3.262 -17.391 10.43 1 98.5 192 ILE A CA 1
ATOM 1455 C C . ILE A 1 192 ? -3.879 -18 11.688 1 98.5 192 ILE A C 1
ATOM 1457 O O . ILE A 1 192 ? -4.465 -17.281 12.5 1 98.5 192 ILE A O 1
ATOM 1461 N N . LEU A 1 193 ? -3.705 -19.281 11.875 1 98.38 193 LEU A N 1
ATOM 1462 C CA . LEU A 1 193 ? -4.277 -19.953 13.039 1 98.38 193 LEU A CA 1
ATOM 1463 C C . LEU A 1 193 ? -3.637 -19.438 14.328 1 98.38 193 LEU A C 1
ATOM 1465 O O . LEU A 1 193 ? -4.301 -19.359 15.367 1 98.38 193 LEU A O 1
ATOM 1469 N N . ARG A 1 194 ? -2.387 -19.094 14.234 1 97.44 194 ARG A N 1
ATOM 1470 C CA . ARG A 1 194 ? -1.693 -18.531 15.398 1 97.44 194 ARG A CA 1
ATOM 1471 C C . ARG A 1 194 ? -2.217 -17.141 15.734 1 97.44 194 ARG A C 1
ATOM 1473 O O . ARG A 1 194 ? -2.5 -16.844 16.891 1 97.44 194 ARG A O 1
ATOM 1480 N N . ASP A 1 195 ? -2.363 -16.344 14.719 1 95.75 195 ASP A N 1
ATOM 1481 C CA . ASP A 1 195 ? -2.682 -14.93 14.922 1 95.75 195 ASP A CA 1
ATOM 1482 C C . ASP A 1 195 ? -4.18 -14.727 15.133 1 95.75 195 ASP A C 1
ATOM 1484 O O . ASP A 1 195 ? -4.602 -13.742 15.742 1 95.75 195 ASP A O 1
ATOM 1488 N N . LEU A 1 196 ? -4.988 -15.602 14.602 1 97.38 196 LEU A N 1
ATOM 1489 C CA . LEU A 1 196 ? -6.441 -15.555 14.695 1 97.38 196 LEU A CA 1
ATOM 1490 C C . LEU A 1 196 ? -7.016 -16.938 14.938 1 97.38 196 LEU A C 1
ATOM 1492 O O . LEU A 1 196 ? -7.691 -17.5 14.078 1 97.38 196 LEU A O 1
ATOM 1496 N N . PRO A 1 197 ? -6.895 -17.391 16.156 1 97.38 197 PRO A N 1
ATOM 1497 C CA . PRO A 1 197 ? -7.242 -18.781 16.469 1 97.38 197 PRO A CA 1
ATOM 1498 C C . PRO A 1 197 ? -8.734 -19.062 16.297 1 97.38 197 PRO A C 1
ATOM 1500 O O . PRO A 1 197 ? -9.125 -20.219 16.109 1 97.38 197 PRO A O 1
ATOM 1503 N N . ASP A 1 198 ? -9.578 -18.047 16.328 1 97.75 198 ASP A N 1
ATOM 1504 C CA . ASP A 1 198 ? -11.016 -18.25 16.234 1 97.75 198 ASP A CA 1
ATOM 1505 C C . ASP A 1 198 ? -11.523 -17.891 14.836 1 97.75 198 ASP A C 1
ATOM 1507 O O . ASP A 1 198 ? -12.68 -17.484 14.68 1 97.75 198 ASP A O 1
ATOM 1511 N N . VAL A 1 199 ? -10.688 -17.984 13.828 1 98.44 199 VAL A N 1
ATOM 1512 C CA . VAL A 1 199 ? -11.078 -17.719 12.445 1 98.44 199 VAL A CA 1
ATOM 1513 C C . VAL A 1 199 ? -12.156 -18.703 12.008 1 98.44 199 VAL A C 1
ATOM 1515 O O . VAL A 1 199 ? -12.094 -19.891 12.352 1 98.44 199 VAL A O 1
ATOM 1518 N N . ASP A 1 200 ? -13.141 -18.172 11.266 1 98.62 200 ASP A N 1
ATOM 1519 C CA . ASP A 1 200 ? -14.242 -19.016 10.797 1 98.62 200 ASP A CA 1
ATOM 1520 C C . ASP A 1 200 ? -14 -19.469 9.359 1 98.62 200 ASP A C 1
ATOM 1522 O O . ASP A 1 200 ? -14.406 -20.578 8.984 1 98.62 200 ASP A O 1
ATOM 1526 N N . ALA A 1 201 ? -13.398 -18.625 8.586 1 98.75 201 ALA A N 1
ATOM 1527 C CA . ALA A 1 201 ? -13.188 -18.938 7.176 1 98.75 201 ALA A CA 1
ATOM 1528 C C . ALA A 1 201 ? -11.93 -18.266 6.648 1 98.75 201 ALA A C 1
ATOM 1530 O O . ALA A 1 201 ? -11.555 -17.188 7.105 1 98.75 201 ALA A O 1
ATOM 1531 N N . ILE A 1 202 ? -11.312 -18.969 5.695 1 98.88 202 ILE A N 1
ATOM 1532 C CA . ILE A 1 202 ? -10.156 -18.438 4.984 1 98.88 202 ILE A CA 1
ATOM 1533 C C . ILE A 1 202 ? -10.406 -18.484 3.477 1 98.88 202 ILE A C 1
ATOM 1535 O O . ILE A 1 202 ? -10.867 -19.5 2.953 1 98.88 202 ILE A O 1
ATOM 1539 N N . ILE A 1 203 ? -10.18 -17.375 2.807 1 98.88 203 ILE A N 1
ATOM 1540 C CA . ILE A 1 203 ? -10.367 -17.281 1.363 1 98.88 203 ILE A CA 1
ATOM 1541 C C . ILE A 1 203 ? -9.023 -17.031 0.685 1 98.88 203 ILE A C 1
ATOM 1543 O O . ILE A 1 203 ? -8.297 -16.109 1.052 1 98.88 203 ILE A O 1
ATOM 1547 N N . ALA A 1 204 ? -8.695 -17.859 -0.26 1 98.69 204 ALA A N 1
ATOM 1548 C CA . ALA A 1 204 ? -7.418 -17.734 -0.954 1 98.69 204 ALA A CA 1
ATOM 1549 C C . ALA A 1 204 ? -7.609 -17.766 -2.467 1 98.69 204 ALA A C 1
ATOM 1551 O O . ALA A 1 204 ? -8.508 -18.438 -2.969 1 98.69 204 ALA A O 1
ATOM 1552 N N . PRO A 1 205 ? -6.73 -17.031 -3.195 1 97.88 205 PRO A N 1
ATOM 1553 C CA . PRO A 1 205 ? -6.746 -17.156 -4.652 1 97.88 205 PRO A CA 1
ATOM 1554 C C . PRO A 1 205 ? -6.113 -18.453 -5.141 1 97.88 205 PRO A C 1
ATOM 1556 O O . PRO A 1 205 ? -5.395 -19.125 -4.387 1 97.88 205 PRO A O 1
ATOM 1559 N N . ILE A 1 206 ? -6.477 -18.797 -6.418 1 96.44 206 ILE A N 1
ATOM 1560 C CA . ILE A 1 206 ? -5.926 -20.016 -6.977 1 96.44 206 ILE A CA 1
ATOM 1561 C C . ILE A 1 206 ? -5.227 -19.719 -8.297 1 96.44 206 ILE A C 1
ATOM 1563 O O . ILE A 1 206 ? -5.836 -19.172 -9.227 1 96.44 206 ILE A O 1
ATOM 1567 N N . GLY A 1 207 ? -4.012 -19.922 -8.305 1 92.12 207 GLY A N 1
ATOM 1568 C CA . GLY A 1 207 ? -3.268 -20.078 -9.539 1 92.12 207 GLY A CA 1
ATOM 1569 C C . GLY A 1 207 ? -3.016 -21.531 -9.898 1 92.12 207 GLY A C 1
ATOM 1570 O O . GLY A 1 207 ? -3.938 -22.25 -10.289 1 92.12 207 GLY A O 1
ATOM 1571 N N . SER A 1 208 ? -1.807 -21.969 -9.562 1 89.81 208 SER A N 1
ATOM 1572 C CA . SER A 1 208 ? -1.501 -23.391 -9.711 1 89.81 208 SER A CA 1
ATOM 1573 C C . SER A 1 208 ? -2.08 -24.203 -8.562 1 89.81 208 SER A C 1
ATOM 1575 O O . SER A 1 208 ? -2.164 -25.438 -8.648 1 89.81 208 SER A O 1
ATOM 1577 N N . GLY A 1 209 ? -2.432 -23.547 -7.547 1 95.5 209 GLY A N 1
ATOM 1578 C CA . GLY A 1 209 ? -3.15 -24.203 -6.461 1 95.5 209 GLY A CA 1
ATOM 1579 C C . GLY A 1 209 ? -2.268 -24.516 -5.27 1 95.5 209 GLY A C 1
ATOM 1580 O O . GLY A 1 209 ? -2.754 -25 -4.242 1 95.5 209 GLY A O 1
ATOM 1581 N N . SER A 1 210 ? -1.017 -24.203 -5.355 1 96.75 210 SER A N 1
ATOM 1582 C CA . SER A 1 210 ? -0.101 -24.578 -4.281 1 96.75 210 SER A CA 1
ATOM 1583 C C . SER A 1 210 ? -0.448 -23.859 -2.982 1 96.75 210 SER A C 1
ATOM 1585 O O . SER A 1 210 ? -0.411 -24.453 -1.904 1 96.75 210 SER A O 1
ATOM 1587 N N . LEU A 1 211 ? -0.803 -22.594 -3.039 1 98 211 LEU A N 1
ATOM 1588 C CA . LEU A 1 211 ? -1.156 -21.812 -1.857 1 98 211 LEU A CA 1
ATOM 1589 C C . LEU A 1 211 ? -2.408 -22.375 -1.191 1 98 211 LEU A C 1
ATOM 1591 O O . LEU A 1 211 ? -2.402 -22.672 0.005 1 98 211 LEU A O 1
ATOM 1595 N N . LEU A 1 212 ? -3.438 -22.547 -1.986 1 98.31 212 LEU A N 1
ATOM 1596 C CA . LEU A 1 212 ? -4.711 -23.016 -1.454 1 98.31 212 LEU A CA 1
ATOM 1597 C C . LEU A 1 212 ? -4.562 -24.406 -0.832 1 98.31 212 LEU A C 1
ATOM 1599 O O . LEU A 1 212 ? -5.066 -24.656 0.265 1 98.31 212 LEU A O 1
ATOM 1603 N N . CYS A 1 213 ? -3.879 -25.25 -1.513 1 98 213 CYS A N 1
ATOM 1604 C CA . CYS A 1 213 ? -3.734 -26.625 -1.054 1 98 213 CYS A CA 1
ATOM 1605 C C . CYS A 1 213 ? -2.916 -26.688 0.23 1 98 213 CYS A C 1
ATOM 1607 O O . CYS A 1 213 ? -3.307 -27.359 1.188 1 98 213 CYS A O 1
ATOM 1609 N N . GLY A 1 214 ? -1.81 -26.031 0.221 1 98.25 214 GLY A N 1
ATOM 1610 C CA . GLY A 1 214 ? -0.979 -26.031 1.415 1 98.25 214 GLY A CA 1
ATOM 1611 C C . GLY A 1 214 ? -1.689 -25.469 2.635 1 98.25 214 GLY A C 1
ATOM 1612 O O . GLY A 1 214 ? -1.651 -26.078 3.709 1 98.25 214 GLY A O 1
ATOM 1613 N N . LEU A 1 215 ? -2.279 -24.344 2.422 1 98.19 215 LEU A N 1
ATOM 1614 C CA . LEU A 1 215 ? -3.014 -23.672 3.494 1 98.19 215 LEU A CA 1
ATOM 1615 C C . LEU A 1 215 ? -4.172 -24.547 3.98 1 98.19 215 LEU A C 1
ATOM 1617 O O . LEU A 1 215 ? -4.391 -24.672 5.188 1 98.19 215 LEU A O 1
ATOM 1621 N N . ALA A 1 216 ? -4.887 -25.141 3.098 1 98.5 216 ALA A N 1
ATOM 1622 C CA . ALA A 1 216 ? -6.035 -25.969 3.447 1 98.5 216 ALA A CA 1
ATOM 1623 C C . ALA A 1 216 ? -5.598 -27.203 4.23 1 98.5 216 ALA A C 1
ATOM 1625 O O . ALA A 1 216 ? -6.242 -27.594 5.211 1 98.5 216 ALA A O 1
ATOM 1626 N N . LEU A 1 217 ? -4.535 -27.812 3.758 1 98.19 217 LEU A N 1
ATOM 1627 C CA . LEU A 1 217 ? -4 -28.969 4.469 1 98.19 217 LEU A CA 1
ATOM 1628 C C . LEU A 1 217 ? -3.691 -28.625 5.918 1 98.19 217 LEU A C 1
ATOM 1630 O O . LEU A 1 217 ? -4.105 -29.344 6.836 1 98.19 217 LEU A O 1
ATOM 1634 N N . ALA A 1 218 ? -2.986 -27.578 6.133 1 98.5 218 ALA A N 1
ATOM 1635 C CA . ALA A 1 218 ? -2.572 -27.156 7.473 1 98.5 218 ALA A CA 1
ATOM 1636 C C . ALA A 1 218 ? -3.781 -26.828 8.344 1 98.5 218 ALA A C 1
ATOM 1638 O O . ALA A 1 218 ? -3.902 -27.344 9.461 1 98.5 218 ALA A O 1
ATOM 1639 N N . VAL A 1 219 ? -4.695 -26.062 7.785 1 98.69 219 VAL A N 1
ATOM 1640 C CA . VAL A 1 219 ? -5.816 -25.531 8.547 1 98.69 219 VAL A CA 1
ATOM 1641 C C . VAL A 1 219 ? -6.812 -26.641 8.859 1 98.69 219 VAL A C 1
ATOM 1643 O O . VAL A 1 219 ? -7.258 -26.797 10 1 98.69 219 VAL A O 1
ATOM 1646 N N . LYS A 1 220 ? -7.133 -27.484 7.891 1 98.38 220 LYS A N 1
ATOM 1647 C CA . LYS A 1 220 ? -8.148 -28.531 8.07 1 98.38 220 LYS A CA 1
ATOM 1648 C C . LYS A 1 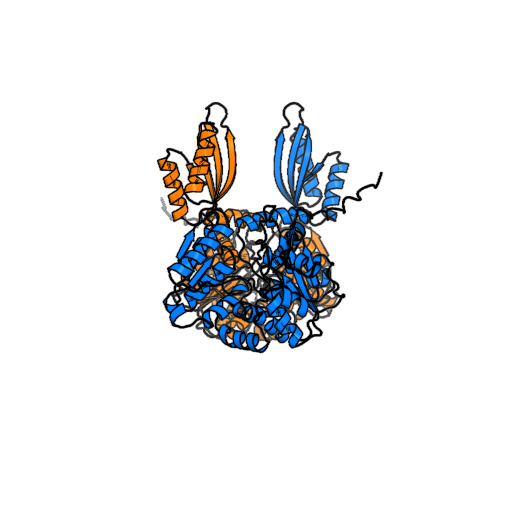220 ? -7.652 -29.625 9.008 1 98.38 220 LYS A C 1
ATOM 1650 O O . LYS A 1 220 ? -8.445 -30.234 9.727 1 98.38 220 LYS A O 1
ATOM 1655 N N . THR A 1 221 ? -6.426 -29.828 8.992 1 97.88 221 THR A N 1
ATOM 1656 C CA . THR A 1 221 ? -5.867 -30.828 9.891 1 97.88 221 THR A CA 1
ATOM 1657 C C . THR A 1 221 ? -5.859 -30.328 11.328 1 97.88 221 THR A C 1
ATOM 1659 O O . THR A 1 221 ? -6.137 -31.078 12.258 1 97.88 221 THR A O 1
ATOM 1662 N N . LEU A 1 222 ? -5.598 -29.125 11.508 1 98.06 222 LEU A N 1
ATOM 1663 C CA . LEU A 1 222 ? -5.461 -28.562 12.852 1 98.06 222 LEU A CA 1
ATOM 1664 C C . LEU A 1 222 ? -6.816 -28.125 13.398 1 98.06 222 LEU A C 1
ATOM 1666 O O . LEU A 1 222 ? -7.062 -28.219 14.609 1 98.06 222 LEU A O 1
ATOM 1670 N N . ASP A 1 223 ? -7.625 -27.594 12.508 1 98.25 223 ASP A N 1
ATOM 1671 C CA . ASP A 1 223 ? -8.938 -27.094 12.898 1 98.25 223 ASP A CA 1
ATOM 1672 C C . ASP A 1 223 ? -9.961 -27.312 11.789 1 98.25 223 ASP A C 1
ATOM 1674 O O . ASP A 1 223 ? -10.266 -26.391 11.023 1 98.25 223 ASP A O 1
ATOM 1678 N N . PRO A 1 224 ? -10.547 -28.453 11.789 1 97.12 224 PRO A N 1
ATOM 1679 C CA . PRO A 1 224 ? -11.461 -28.828 10.703 1 97.12 224 PRO A CA 1
ATOM 1680 C C . PRO A 1 224 ? -12.711 -27.938 10.664 1 97.12 224 PRO A C 1
ATOM 1682 O O . PRO A 1 224 ? -13.445 -27.969 9.672 1 97.12 224 PRO A O 1
ATOM 1685 N N . ARG A 1 225 ? -12.992 -27.141 11.758 1 96.5 225 ARG A N 1
ATOM 1686 C CA . ARG A 1 225 ? -14.156 -26.266 11.805 1 96.5 225 ARG A CA 1
ATOM 1687 C C . ARG A 1 225 ? -14.023 -25.125 10.805 1 96.5 225 ARG A C 1
ATOM 1689 O O . ARG A 1 225 ? -15.023 -24.594 10.32 1 96.5 225 ARG A O 1
ATOM 1696 N N . VAL A 1 226 ? -12.789 -24.75 10.484 1 98.75 226 VAL A N 1
ATOM 1697 C CA . VAL A 1 226 ? -12.531 -23.578 9.656 1 98.75 226 VAL A CA 1
ATOM 1698 C C . VAL A 1 226 ? -12.844 -23.906 8.195 1 98.75 226 VAL A C 1
ATOM 1700 O O . VAL A 1 226 ? -12.438 -24.938 7.68 1 98.75 226 VAL A O 1
ATOM 1703 N N . LYS A 1 227 ? -13.609 -23.094 7.59 1 98.75 227 LYS A N 1
ATOM 1704 C CA . LYS A 1 227 ? -13.891 -23.25 6.168 1 98.75 227 LYS A CA 1
ATOM 1705 C C . LYS A 1 227 ? -12.781 -22.641 5.312 1 98.75 227 LYS A C 1
ATOM 1707 O O . LYS A 1 227 ? -12.234 -21.594 5.652 1 98.75 227 LYS A O 1
ATOM 1712 N N . VAL A 1 228 ? -12.445 -23.375 4.258 1 98.88 228 VAL A N 1
ATOM 1713 C CA . VAL A 1 228 ? -11.43 -22.891 3.326 1 98.88 228 VAL A CA 1
ATOM 1714 C C . VAL A 1 228 ? -12.023 -22.781 1.923 1 98.88 228 VAL A C 1
ATOM 1716 O O . VAL A 1 228 ? -12.516 -23.766 1.376 1 98.88 228 VAL A O 1
ATOM 1719 N N . TYR A 1 229 ? -11.977 -21.578 1.354 1 98.88 229 TYR A N 1
ATOM 1720 C CA . TYR A 1 229 ? -12.555 -21.328 0.036 1 98.88 229 TYR A CA 1
ATOM 1721 C C . TYR A 1 229 ? -11.492 -20.859 -0.942 1 98.88 229 TYR A C 1
ATOM 1723 O O . TYR A 1 229 ? -10.594 -20.078 -0.569 1 98.88 229 TYR A O 1
ATOM 1731 N N . GLY A 1 230 ? -11.633 -21.344 -2.18 1 98.5 230 GLY A N 1
ATOM 1732 C CA . GLY A 1 230 ? -10.797 -20.844 -3.266 1 98.5 230 GLY A CA 1
ATOM 1733 C C . GLY A 1 230 ? -11.539 -19.922 -4.207 1 98.5 230 GLY A C 1
ATOM 1734 O O . GLY A 1 230 ? -12.75 -20.047 -4.395 1 98.5 230 GLY A O 1
ATOM 1735 N N . VAL A 1 231 ? -10.797 -18.984 -4.75 1 98.19 231 VAL A N 1
ATOM 1736 C CA . VAL A 1 231 ? -11.367 -18.078 -5.738 1 98.19 231 VAL A CA 1
ATOM 1737 C C . VAL A 1 231 ? -10.453 -18 -6.961 1 98.19 231 VAL A C 1
ATOM 1739 O O . VAL A 1 231 ? -9.234 -17.938 -6.828 1 98.19 231 VAL A O 1
ATOM 1742 N N . GLN A 1 232 ? -11.031 -18.125 -8.125 1 95.38 232 GLN A N 1
ATOM 1743 C CA . GLN A 1 232 ? -10.281 -18.016 -9.375 1 95.38 232 GLN A CA 1
ATOM 1744 C C . GLN A 1 232 ? -10.906 -17 -10.312 1 95.38 232 GLN A C 1
ATOM 1746 O O . GLN A 1 232 ? -12.102 -16.719 -10.227 1 95.38 232 GLN A O 1
ATOM 1751 N N . ASN A 1 233 ? -9.992 -16.391 -11.141 1 92.06 233 ASN A N 1
ATOM 1752 C CA . ASN A 1 233 ? -10.5 -15.594 -12.25 1 92.06 233 ASN A CA 1
ATOM 1753 C C . ASN A 1 233 ? -11.297 -16.453 -13.234 1 92.06 233 ASN A C 1
ATOM 1755 O O . ASN A 1 233 ? -10.914 -17.578 -13.523 1 92.06 233 ASN A O 1
ATOM 1759 N N . GLU A 1 234 ? -12.375 -15.945 -13.758 1 88.25 234 GLU A N 1
ATOM 1760 C CA . GLU A 1 234 ? -13.234 -16.656 -14.703 1 88.25 234 GLU A CA 1
ATOM 1761 C C . GLU A 1 234 ? -12.461 -17.047 -15.961 1 88.25 234 GLU A C 1
ATOM 1763 O O . GLU A 1 234 ? -12.734 -18.094 -16.562 1 88.25 234 GLU A O 1
ATOM 1768 N N . LYS A 1 235 ? -11.562 -16.234 -16.453 1 80.06 235 LYS A N 1
ATOM 1769 C CA . LYS A 1 235 ? -10.789 -16.469 -17.656 1 80.06 235 LYS A CA 1
ATOM 1770 C C . LYS A 1 235 ? -9.688 -17.484 -17.422 1 80.06 235 LYS A C 1
ATOM 1772 O O . LYS A 1 235 ? -9.125 -18.047 -18.375 1 80.06 235 LYS A O 1
ATOM 1777 N N . GLY A 1 236 ? -9.539 -18.141 -16.484 1 81.12 236 GLY A N 1
ATOM 1778 C CA . GLY A 1 236 ? -8.586 -19.156 -16.094 1 81.12 236 GLY A CA 1
ATOM 1779 C C . GLY A 1 236 ? -9.047 -19.984 -14.914 1 81.12 236 GLY A C 1
ATOM 1780 O O . GLY A 1 236 ? -8.336 -20.094 -13.914 1 81.12 236 GLY A O 1
ATOM 1781 N N . SER A 1 237 ? -10.164 -20.656 -15.188 1 89.25 237 SER A N 1
ATOM 1782 C CA . SER A 1 237 ? -10.836 -21.281 -14.047 1 89.25 237 SER A CA 1
ATOM 1783 C C . SER A 1 237 ? -10.641 -22.797 -14.047 1 89.25 237 SER A C 1
ATOM 1785 O O . SER A 1 237 ? -11.602 -23.547 -13.891 1 89.25 237 SER A O 1
ATOM 1787 N N . SER A 1 238 ? -9.383 -23.219 -14.195 1 90.31 238 SER A N 1
ATOM 1788 C CA . SER A 1 238 ? -9.086 -24.641 -14.289 1 90.31 238 SER A CA 1
ATOM 1789 C C . SER A 1 238 ? -9.414 -25.359 -12.984 1 90.31 238 SER A C 1
ATOM 1791 O O . SER A 1 238 ? -9.953 -26.469 -13 1 90.31 238 SER A O 1
ATOM 1793 N N . ALA A 1 239 ? -9.086 -24.781 -11.898 1 94.38 239 ALA A N 1
ATOM 1794 C CA . ALA A 1 239 ? -9.352 -25.406 -10.609 1 94.38 239 ALA A CA 1
ATOM 1795 C C . ALA A 1 239 ? -10.852 -25.484 -10.344 1 94.38 239 ALA A C 1
ATOM 1797 O O . ALA A 1 239 ? -11.344 -26.516 -9.859 1 94.38 239 ALA A O 1
ATOM 1798 N N . TYR A 1 240 ? -11.547 -24.469 -10.656 1 94.75 240 TYR A N 1
ATOM 1799 C CA . TYR A 1 240 ? -12.992 -24.438 -10.492 1 94.75 240 TYR A CA 1
ATOM 1800 C C . TYR A 1 240 ? -13.656 -25.547 -11.297 1 94.75 240 TYR A C 1
ATOM 1802 O O . TYR A 1 240 ? -14.453 -26.312 -10.766 1 94.75 240 TYR A O 1
ATOM 1810 N N . LEU A 1 241 ? -13.297 -25.594 -12.523 1 93.44 241 LEU A N 1
ATOM 1811 C CA . LEU A 1 241 ? -13.883 -26.594 -13.43 1 93.44 241 LEU A CA 1
ATOM 1812 C C . LEU A 1 241 ? -13.5 -28 -13 1 93.44 241 LEU A C 1
ATOM 1814 O O . LEU A 1 241 ? -14.328 -28.906 -13.055 1 93.44 241 LEU A O 1
ATOM 1818 N N . SER A 1 242 ? -12.258 -28.125 -12.68 1 94.69 242 SER A N 1
ATOM 1819 C CA . SER A 1 242 ? -11.781 -29.438 -12.266 1 94.69 242 SER A CA 1
ATOM 1820 C C . SER A 1 242 ? -12.531 -29.938 -11.031 1 94.69 242 SER A C 1
ATOM 1822 O O . SER A 1 242 ? -12.875 -31.109 -10.938 1 94.69 242 SER A O 1
ATOM 1824 N N . LYS A 1 243 ? -12.695 -29.094 -10.062 1 95.56 243 LYS A N 1
ATOM 1825 C CA . LYS A 1 243 ? -13.453 -29.484 -8.875 1 95.56 243 LYS A CA 1
ATOM 1826 C C . LYS A 1 243 ? -14.906 -29.797 -9.227 1 95.56 243 LYS A C 1
ATOM 1828 O O . LYS A 1 243 ? -15.477 -30.766 -8.727 1 95.56 243 LYS A O 1
ATOM 1833 N N . LYS A 1 244 ? -15.508 -29 -10.023 1 94.5 244 LYS A N 1
ATOM 1834 C CA . LYS A 1 244 ? -16.906 -29.156 -10.414 1 94.5 244 LYS A CA 1
ATOM 1835 C C . LYS A 1 244 ? -17.125 -30.484 -11.133 1 94.5 244 LYS A C 1
ATOM 1837 O O . LYS A 1 244 ? -18.156 -31.141 -10.922 1 94.5 244 LYS A O 1
ATOM 1842 N N . HIS A 1 245 ? -16.188 -30.906 -11.898 1 93.19 245 HIS A N 1
ATOM 1843 C CA . HIS A 1 245 ? -16.359 -32.094 -12.727 1 93.19 245 HIS A CA 1
ATOM 1844 C C . HIS A 1 245 ? -15.602 -33.281 -12.148 1 93.19 245 HIS A C 1
ATOM 1846 O O . HIS A 1 245 ? -15.703 -34.406 -12.672 1 93.19 245 HIS A O 1
ATOM 1852 N N . HIS A 1 246 ? -14.797 -33.062 -11.234 1 93.88 246 HIS A N 1
ATOM 1853 C CA . HIS A 1 246 ? -14.023 -34.094 -10.539 1 93.88 246 HIS A CA 1
ATOM 1854 C C . HIS A 1 246 ? -13.023 -34.75 -11.477 1 93.88 246 HIS A C 1
ATOM 1856 O O . HIS A 1 246 ? -12.812 -35.969 -11.422 1 93.88 246 HIS A O 1
ATOM 1862 N N . VAL A 1 247 ? -12.594 -33.969 -12.43 1 92.44 247 VAL A N 1
ATOM 1863 C CA . VAL A 1 247 ? -11.57 -34.375 -13.391 1 92.44 247 VAL A CA 1
ATOM 1864 C C . VAL A 1 247 ? -10.719 -33.156 -13.789 1 92.44 247 VAL A C 1
ATOM 1866 O O . VAL A 1 247 ? -11.188 -32.031 -13.742 1 92.44 247 VAL A O 1
ATOM 1869 N N . LEU A 1 248 ? -9.508 -33.438 -14.078 1 92.12 248 LEU A N 1
ATOM 1870 C CA . LEU A 1 248 ? -8.656 -32.344 -14.531 1 92.12 248 LEU A CA 1
ATOM 1871 C C . LEU A 1 248 ? -9.219 -31.688 -15.789 1 92.12 248 LEU A C 1
ATOM 1873 O O . LEU A 1 248 ? -9.516 -32.375 -16.766 1 92.12 248 LEU A O 1
ATOM 1877 N N . CYS A 1 249 ? -9.375 -30.406 -15.727 1 91 249 CYS A N 1
ATOM 1878 C CA . CYS A 1 249 ? -9.891 -29.641 -16.859 1 91 249 CYS A CA 1
ATOM 1879 C C . CYS A 1 249 ? -8.875 -28.594 -17.297 1 91 249 CYS A C 1
ATOM 1881 O O . CYS A 1 249 ? -8.219 -27.953 -16.469 1 91 249 CYS A O 1
ATOM 1883 N N . ARG A 1 250 ? -8.695 -28.531 -18.562 1 88.25 250 ARG A N 1
ATOM 1884 C CA . ARG A 1 250 ? -7.852 -27.5 -19.156 1 88.25 250 ARG A CA 1
ATOM 1885 C C . ARG A 1 250 ? -8.695 -26.375 -19.75 1 88.25 250 ARG A C 1
ATOM 1887 O O . ARG A 1 250 ? -9.617 -26.625 -20.516 1 88.25 250 ARG A O 1
ATOM 1894 N N . THR A 1 251 ? -8.344 -25.188 -19.281 1 84.06 251 THR A N 1
ATOM 1895 C CA . THR A 1 251 ? -9.039 -24.047 -19.859 1 84.06 251 THR A CA 1
ATOM 1896 C C . THR A 1 251 ? -8.312 -23.547 -21.109 1 84.06 251 THR A C 1
ATOM 1898 O O . THR A 1 251 ? -7.086 -23.641 -21.188 1 84.06 251 THR A O 1
ATOM 1901 N N . HIS A 1 252 ? -9.039 -23.281 -22.156 1 71.5 252 HIS A N 1
ATOM 1902 C CA . HIS A 1 252 ? -8.453 -22.781 -23.391 1 71.5 252 HIS A CA 1
ATOM 1903 C C . HIS A 1 252 ? -8.383 -21.25 -23.406 1 71.5 252 HIS A C 1
ATOM 1905 O O . HIS A 1 252 ? -9.352 -20.578 -23.016 1 71.5 252 HIS A O 1
ATOM 1911 N N . GLN A 1 253 ? -7.238 -20.734 -22.969 1 57.75 253 GLN A N 1
ATOM 1912 C CA . GLN A 1 253 ? -6.895 -19.328 -22.766 1 57.75 253 GLN A CA 1
ATOM 1913 C C . GLN A 1 253 ? -7.387 -18.484 -23.938 1 57.75 253 GLN A C 1
ATOM 1915 O O . GLN A 1 253 ? -7.062 -18.75 -25.094 1 57.75 253 GLN A O 1
ATOM 1920 N N . ASN A 1 254 ? -8.633 -18.141 -24 1 50.12 254 ASN A N 1
ATOM 1921 C CA . ASN A 1 254 ? -8.898 -17.297 -25.156 1 50.12 254 ASN A CA 1
ATOM 1922 C C . ASN A 1 254 ? -8.258 -15.922 -25 1 50.12 254 ASN A C 1
ATOM 1924 O O . ASN A 1 254 ? -7.859 -15.305 -25.984 1 50.12 254 ASN A O 1
ATOM 1928 N N . GLU A 1 255 ? -8.727 -15.102 -24 1 51.88 255 GLU A N 1
ATOM 1929 C CA . GLU A 1 255 ? -8.742 -13.641 -24.031 1 51.88 255 GLU A CA 1
ATOM 1930 C C . GLU A 1 255 ? -7.66 -13.055 -23.141 1 51.88 255 GLU A C 1
ATOM 1932 O O . GLU A 1 255 ? -7.125 -13.742 -22.266 1 51.88 255 GLU A O 1
ATOM 1937 N N . ASP A 1 256 ? -7.105 -11.953 -23.516 1 55.91 256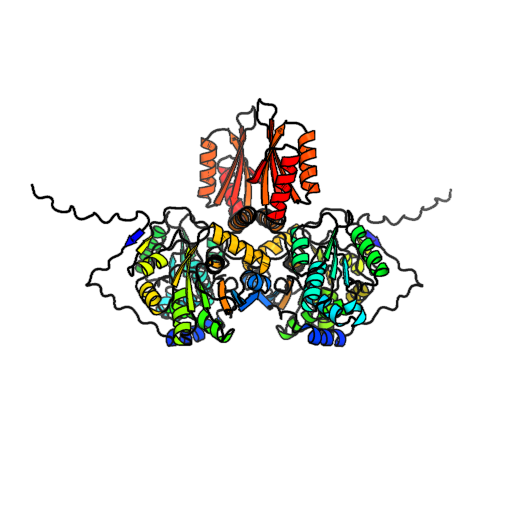 ASP A N 1
ATOM 1938 C CA . ASP A 1 256 ? -6.172 -10.992 -22.922 1 55.91 256 ASP A CA 1
ATOM 1939 C C . ASP A 1 256 ? -6.469 -10.773 -21.453 1 55.91 256 ASP A C 1
ATOM 1941 O O . ASP A 1 256 ? -7.555 -10.312 -21.094 1 55.91 256 ASP A O 1
ATOM 1945 N N . ASN A 1 257 ? -5.93 -11.695 -20.562 1 62.62 257 ASN A N 1
ATOM 1946 C CA . ASN A 1 257 ? -5.996 -11.422 -19.141 1 62.62 257 ASN A CA 1
ATOM 1947 C C . ASN A 1 257 ? -4.855 -10.516 -18.672 1 62.62 257 ASN A C 1
ATOM 1949 O O . ASN A 1 257 ? -3.684 -10.883 -18.797 1 62.62 257 ASN A O 1
ATOM 1953 N N . GLU A 1 258 ? -5.27 -9.438 -18.219 1 64.5 258 GLU A N 1
ATOM 1954 C CA . GLU A 1 258 ? -4.215 -8.484 -17.891 1 64.5 258 GLU A CA 1
ATOM 1955 C C . GLU A 1 258 ? -3.951 -8.461 -16.391 1 64.5 258 GLU A C 1
ATOM 1957 O O . GLU A 1 258 ? -2.883 -8.031 -15.945 1 64.5 258 GLU A O 1
ATOM 1962 N N . LEU A 1 259 ? -4.918 -9.078 -15.672 1 72.94 259 LEU A N 1
ATOM 1963 C CA . LEU A 1 259 ? -4.82 -8.828 -14.234 1 72.94 259 LEU A CA 1
ATOM 1964 C C . LEU A 1 259 ? -4.258 -10.047 -13.508 1 72.94 259 LEU A C 1
ATOM 1966 O O . LEU A 1 259 ? -3.686 -9.914 -12.422 1 72.94 259 LEU A O 1
ATOM 1970 N N . THR A 1 260 ? -4.48 -11.227 -14.102 1 75.06 260 THR A N 1
ATOM 1971 C CA . THR A 1 260 ? -4.004 -12.438 -13.453 1 75.06 260 THR A CA 1
ATOM 1972 C C . THR A 1 260 ? -3.242 -13.32 -14.438 1 75.06 260 THR A C 1
ATOM 1974 O O . THR A 1 260 ? -3.541 -13.328 -15.633 1 75.06 260 THR A O 1
ATOM 1977 N N . ASP A 1 261 ? -2.23 -13.93 -13.906 1 71.38 261 ASP A N 1
ATOM 1978 C CA . ASP A 1 261 ? -1.583 -14.938 -14.727 1 71.38 261 ASP A CA 1
ATOM 1979 C C . ASP A 1 261 ? -2.494 -16.156 -14.93 1 71.38 261 ASP A C 1
ATOM 1981 O O . ASP A 1 261 ? -3.158 -16.594 -13.992 1 71.38 261 ASP A O 1
ATOM 1985 N N . VAL A 1 262 ? -2.604 -16.547 -16.141 1 66.06 262 VAL A N 1
ATOM 1986 C CA . VAL A 1 262 ? -3.52 -17.641 -16.453 1 66.06 262 VAL A CA 1
ATOM 1987 C C . VAL A 1 262 ? -2.814 -18.984 -16.281 1 66.06 262 VAL A C 1
ATOM 1989 O O . VAL A 1 262 ? -1.696 -19.172 -16.75 1 66.06 262 VAL A O 1
ATOM 1992 N N . VAL A 1 263 ? -3.391 -19.766 -15.484 1 76.62 263 VAL A N 1
ATOM 1993 C CA . VAL A 1 263 ? -3.014 -21.172 -15.367 1 76.62 263 VAL A CA 1
ATOM 1994 C C . VAL A 1 263 ? -4.047 -22.047 -16.078 1 76.62 263 VAL A C 1
ATOM 1996 O O . VAL A 1 263 ? -5.18 -22.188 -15.617 1 76.62 263 VAL A O 1
ATOM 1999 N N . ASN A 1 264 ? -3.564 -22.672 -17.094 1 79.31 264 ASN A N 1
ATOM 2000 C CA . ASN A 1 264 ? -4.512 -23.375 -17.938 1 79.31 264 ASN A CA 1
ATOM 2001 C C . ASN A 1 264 ? -4.926 -24.719 -17.328 1 79.31 264 ASN A C 1
ATOM 2003 O O . ASN A 1 264 ? -5.988 -25.25 -17.656 1 79.31 264 ASN A O 1
ATOM 2007 N N . THR A 1 265 ? -4.062 -25.25 -16.5 1 86.81 265 THR A N 1
ATOM 2008 C CA . THR A 1 265 ? -4.402 -26.516 -15.875 1 86.81 265 THR A CA 1
ATOM 2009 C C . THR A 1 265 ? -3.666 -26.672 -14.547 1 86.81 265 THR A C 1
ATOM 2011 O O . THR A 1 265 ? -2.471 -26.391 -14.453 1 86.81 265 THR A O 1
ATOM 2014 N N . ILE A 1 266 ? -4.422 -27.125 -13.562 1 91.38 266 ILE A N 1
ATOM 2015 C CA . ILE A 1 266 ? -3.781 -27.5 -12.305 1 91.38 266 ILE A CA 1
ATOM 2016 C C . ILE A 1 266 ? -3.225 -28.922 -12.414 1 91.38 266 ILE A C 1
ATOM 2018 O O . ILE A 1 266 ? -3.393 -29.578 -13.438 1 91.38 266 ILE A O 1
ATOM 2022 N N . GLY A 1 267 ? -2.486 -29.328 -11.375 1 90.5 267 GLY A N 1
ATOM 2023 C CA . GLY A 1 267 ? -1.907 -30.656 -11.375 1 90.5 267 GLY A CA 1
ATOM 2024 C C . GLY A 1 267 ? -2.787 -31.688 -10.688 1 90.5 267 GLY A C 1
ATOM 2025 O O . GLY A 1 267 ? -3.797 -31.344 -10.078 1 90.5 267 GLY A O 1
ATOM 2026 N N . ASN A 1 268 ? -2.406 -32.969 -10.844 1 90.94 268 ASN A N 1
ATOM 2027 C CA . ASN A 1 268 ? -3.152 -34.094 -10.266 1 90.94 268 ASN A CA 1
ATOM 2028 C C . ASN A 1 268 ? -3.135 -34.031 -8.742 1 90.94 268 ASN A C 1
ATOM 2030 O O . ASN A 1 268 ? -4.156 -34.281 -8.102 1 90.94 268 ASN A O 1
ATOM 2034 N N . LEU A 1 269 ? -2.045 -33.75 -8.234 1 92.81 269 LEU A N 1
ATOM 2035 C CA . LEU A 1 269 ? -1.939 -33.656 -6.785 1 92.81 269 LEU A CA 1
ATOM 2036 C C . LEU A 1 269 ? -2.826 -32.531 -6.25 1 92.81 269 LEU A C 1
ATOM 2038 O O . LEU A 1 269 ? -3.51 -32.719 -5.238 1 92.81 269 LEU A O 1
ATOM 2042 N N . THR A 1 270 ? -2.785 -31.484 -6.949 1 94.75 270 THR A N 1
ATOM 2043 C CA . THR A 1 270 ? -3.576 -30.312 -6.57 1 94.75 270 THR A CA 1
ATOM 2044 C C . THR A 1 270 ? -5.066 -30.641 -6.559 1 94.75 270 THR A C 1
ATOM 2046 O O . THR A 1 270 ? -5.777 -30.312 -5.613 1 94.75 270 THR A O 1
ATOM 2049 N N . LEU A 1 271 ? -5.516 -31.312 -7.594 1 95.38 271 LEU A N 1
ATOM 2050 C CA . LEU A 1 271 ? -6.926 -31.672 -7.648 1 95.38 271 LEU A CA 1
ATOM 2051 C C . LEU A 1 271 ? -7.297 -32.594 -6.488 1 95.38 271 LEU A C 1
ATOM 2053 O O . LEU A 1 271 ? -8.336 -32.406 -5.852 1 95.38 271 LEU A O 1
ATOM 2057 N N . HIS A 1 272 ? -6.465 -33.531 -6.227 1 95.12 272 HIS A N 1
ATOM 2058 C CA . HIS A 1 272 ? -6.711 -34.469 -5.125 1 95.12 272 HIS A CA 1
ATOM 2059 C C . HIS A 1 272 ? -6.82 -33.719 -3.799 1 95.12 272 HIS A C 1
ATOM 2061 O O . HIS A 1 272 ? -7.715 -34 -2.996 1 95.12 272 HIS A O 1
ATOM 2067 N N . MET A 1 273 ? -5.945 -32.844 -3.617 1 96.81 273 MET A N 1
ATOM 2068 C CA . MET A 1 273 ? -5.938 -32.062 -2.367 1 96.81 273 MET A CA 1
ATOM 2069 C C . MET A 1 273 ? -7.145 -31.141 -2.283 1 96.81 273 MET A C 1
ATOM 2071 O O . MET A 1 273 ? -7.715 -30.969 -1.206 1 96.81 273 MET A O 1
ATOM 2075 N N . ILE A 1 274 ? -7.523 -30.531 -3.359 1 97.5 274 ILE A N 1
ATOM 2076 C CA . ILE A 1 274 ? -8.703 -29.672 -3.4 1 97.5 274 ILE A CA 1
ATOM 2077 C C . ILE A 1 274 ? -9.938 -30.484 -2.998 1 97.5 274 ILE A C 1
ATOM 2079 O O . ILE A 1 274 ? -10.742 -30.016 -2.184 1 97.5 274 ILE A O 1
ATOM 2083 N N . GLU A 1 275 ? -10.039 -31.625 -3.502 1 96.69 275 GLU A N 1
ATOM 2084 C CA . GLU A 1 275 ? -11.18 -32.469 -3.201 1 96.69 275 GLU A CA 1
ATOM 2085 C C . GLU A 1 275 ? -11.211 -32.875 -1.724 1 96.69 275 GLU A C 1
ATOM 2087 O O . GLU A 1 275 ? -12.281 -33 -1.134 1 96.69 275 GLU A O 1
ATOM 2092 N N . SER A 1 276 ? -10.086 -32.938 -1.177 1 96.25 276 SER A N 1
ATOM 2093 C CA . SER A 1 276 ? -9.969 -33.438 0.187 1 96.25 276 SER A CA 1
ATOM 2094 C C . SER A 1 276 ? -10.156 -32.312 1.208 1 96.25 276 SER A C 1
ATOM 2096 O O . SER A 1 276 ? -10.727 -32.531 2.279 1 96.25 276 SER A O 1
ATOM 2098 N N . TYR A 1 277 ? -9.633 -31.109 0.853 1 97.94 277 TYR A N 1
ATOM 2099 C CA . TYR A 1 277 ? -9.461 -30.156 1.944 1 97.94 277 TYR A CA 1
ATOM 2100 C C . TYR A 1 277 ? -10.219 -28.859 1.664 1 97.94 277 TYR A C 1
ATOM 2102 O O . TYR A 1 277 ? -10.43 -28.047 2.57 1 97.94 277 TYR A O 1
ATOM 2110 N N . VAL A 1 278 ? -10.609 -28.578 0.474 1 98.56 278 VAL A N 1
ATOM 2111 C CA . VAL A 1 278 ? -11.188 -27.297 0.108 1 98.56 278 VAL A CA 1
ATOM 2112 C C . VAL A 1 278 ? -12.711 -27.391 0.094 1 98.56 278 VAL A C 1
ATOM 2114 O O . VAL A 1 278 ? -13.273 -28.297 -0.53 1 98.56 278 VAL A O 1
ATOM 2117 N N . ASP A 1 279 ? -13.383 -26.516 0.726 1 98.38 279 ASP A N 1
ATOM 2118 C CA . ASP A 1 279 ? -14.836 -26.578 0.87 1 98.38 279 ASP A CA 1
ATOM 2119 C C . ASP A 1 279 ? -15.531 -26.188 -0.432 1 98.38 279 ASP A C 1
ATOM 2121 O O . ASP A 1 279 ? -16.516 -26.812 -0.821 1 98.38 279 ASP A O 1
ATOM 2125 N N . ASP A 1 280 ? -15.062 -25.125 -1.055 1 97.81 280 ASP A N 1
ATOM 2126 C CA . ASP A 1 280 ? -15.656 -24.703 -2.318 1 97.81 280 ASP A CA 1
ATOM 2127 C C . ASP A 1 280 ? -14.727 -23.75 -3.07 1 97.81 280 ASP A C 1
ATOM 2129 O O . ASP A 1 280 ? -13.781 -23.219 -2.494 1 97.81 280 ASP A O 1
ATOM 2133 N N . ILE A 1 281 ? -14.984 -23.703 -4.383 1 98.19 281 ILE A N 1
ATOM 2134 C CA . ILE A 1 281 ? -14.266 -22.781 -5.25 1 98.19 281 ILE A CA 1
ATOM 2135 C C . ILE A 1 281 ? -15.258 -21.969 -6.082 1 98.19 281 ILE A C 1
ATOM 2137 O O . ILE A 1 281 ? -16.203 -22.531 -6.648 1 98.19 281 ILE A O 1
ATOM 2141 N N . ILE A 1 282 ? -15.055 -20.641 -6.137 1 98 282 ILE A N 1
ATOM 2142 C CA . ILE A 1 282 ? -15.906 -19.797 -6.965 1 98 282 ILE A CA 1
ATOM 2143 C C . ILE A 1 282 ? -15.055 -19.016 -7.957 1 98 282 ILE A C 1
ATOM 2145 O O . ILE A 1 282 ? -13.82 -19.047 -7.883 1 98 282 ILE A O 1
ATOM 2149 N N . THR A 1 283 ? -15.742 -18.375 -8.93 1 96 283 THR A N 1
ATOM 2150 C CA . THR A 1 283 ? -15.039 -17.562 -9.906 1 96 283 THR A CA 1
ATOM 2151 C C . THR A 1 283 ? -15.492 -16.094 -9.805 1 96 283 THR A C 1
ATOM 2153 O O . THR A 1 283 ? -16.578 -15.812 -9.289 1 96 283 THR A O 1
ATOM 2156 N N . VAL A 1 284 ? -14.586 -15.195 -10.164 1 95.62 284 VAL A N 1
ATOM 2157 C CA . VAL A 1 284 ? -14.883 -13.766 -10.242 1 95.62 284 VAL A CA 1
ATOM 2158 C C . VAL A 1 284 ? -14.391 -13.211 -11.578 1 95.62 284 VAL A C 1
ATOM 2160 O O . VAL A 1 284 ? -13.531 -13.812 -12.234 1 95.62 284 VAL A O 1
ATOM 2163 N N . ASP A 1 285 ? -14.945 -12.117 -11.984 1 89.25 285 ASP A N 1
ATOM 2164 C CA . ASP A 1 285 ? -14.547 -11.523 -13.258 1 89.25 285 ASP A CA 1
ATOM 2165 C C . ASP A 1 285 ? -13.586 -10.359 -13.047 1 89.25 285 ASP A C 1
ATOM 2167 O O . ASP A 1 285 ? -13.273 -10.008 -11.906 1 89.25 285 ASP A O 1
ATOM 2171 N N . GLU A 1 286 ? -13.164 -9.75 -14.102 1 86.75 286 GLU A N 1
ATOM 2172 C CA . GLU A 1 286 ? -12.141 -8.703 -14.055 1 86.75 286 GLU A CA 1
ATOM 2173 C C . GLU A 1 286 ? -12.68 -7.441 -13.391 1 86.75 286 GLU A C 1
ATOM 2175 O O . GLU A 1 286 ? -11.938 -6.73 -12.703 1 86.75 286 GLU A O 1
ATOM 2180 N N . THR A 1 287 ? -13.922 -7.148 -13.586 1 85.12 287 THR A N 1
ATOM 2181 C CA . THR A 1 287 ? -14.531 -5.98 -12.953 1 85.12 287 THR A CA 1
ATOM 2182 C C . THR A 1 287 ? -14.539 -6.129 -11.438 1 85.12 287 THR A C 1
ATOM 2184 O O . THR A 1 287 ? -14.227 -5.176 -10.719 1 85.12 287 THR A O 1
ATOM 2187 N N . GLN A 1 288 ? -14.836 -7.289 -10.992 1 91.44 288 GLN A N 1
ATOM 2188 C CA . GLN A 1 288 ? -14.844 -7.574 -9.562 1 91.44 288 GLN A CA 1
ATOM 2189 C C . GLN A 1 288 ? -13.438 -7.488 -8.977 1 91.44 288 GLN A C 1
ATOM 2191 O O . GLN A 1 288 ? -13.242 -6.98 -7.871 1 91.44 288 GLN A O 1
ATOM 2196 N N . ILE A 1 289 ? -12.508 -7.969 -9.734 1 93.38 289 ILE A N 1
ATOM 2197 C CA . ILE A 1 289 ? -11.117 -7.934 -9.289 1 93.38 289 ILE A CA 1
ATOM 2198 C C . ILE A 1 289 ? -10.633 -6.488 -9.211 1 93.38 289 ILE A C 1
ATOM 2200 O O . ILE A 1 289 ? -10 -6.09 -8.234 1 93.38 289 ILE A O 1
ATOM 2204 N N . THR A 1 290 ? -10.992 -5.703 -10.195 1 89.69 290 THR A N 1
ATOM 2205 C CA . THR A 1 290 ? -10.594 -4.301 -10.211 1 89.69 290 THR A CA 1
ATOM 2206 C C . THR A 1 290 ? -11.195 -3.551 -9.031 1 89.69 290 THR A C 1
ATOM 2208 O O . THR A 1 290 ? -10.531 -2.727 -8.398 1 89.69 290 THR A O 1
ATOM 2211 N N . ARG A 1 291 ? -12.414 -3.826 -8.711 1 88.94 291 ARG A N 1
ATOM 2212 C CA . ARG A 1 291 ? -13.078 -3.201 -7.566 1 88.94 291 ARG A CA 1
ATOM 2213 C C . ARG A 1 291 ? -12.383 -3.57 -6.262 1 88.94 291 ARG A C 1
ATOM 2215 O O . ARG A 1 291 ? -12.227 -2.727 -5.375 1 88.94 291 ARG A O 1
ATOM 2222 N N . ALA A 1 292 ? -12.055 -4.812 -6.164 1 94.31 292 ALA A N 1
ATOM 2223 C CA . ALA A 1 292 ? -11.359 -5.273 -4.965 1 94.31 292 ALA A CA 1
ATOM 2224 C C . ALA A 1 292 ? -9.992 -4.598 -4.828 1 94.31 292 ALA A C 1
ATOM 2226 O O . ALA A 1 292 ? -9.586 -4.223 -3.727 1 94.31 292 ALA A O 1
ATOM 2227 N N . MET A 1 293 ? -9.289 -4.504 -5.941 1 94.06 293 MET A N 1
ATOM 2228 C CA . MET A 1 293 ? -8.008 -3.809 -5.922 1 94.06 293 MET A CA 1
ATOM 2229 C C . MET A 1 293 ? -8.172 -2.373 -5.434 1 94.06 293 MET A C 1
ATOM 2231 O O . MET A 1 293 ? -7.41 -1.91 -4.582 1 94.06 293 MET A O 1
ATOM 2235 N N . MET A 1 294 ? -9.188 -1.714 -5.922 1 88.62 294 MET A N 1
ATOM 2236 C CA . MET A 1 294 ? -9.453 -0.331 -5.535 1 88.62 294 MET A CA 1
ATOM 2237 C C . MET A 1 294 ? -9.734 -0.227 -4.039 1 88.62 294 MET A C 1
ATOM 2239 O O . MET A 1 294 ? -9.227 0.671 -3.369 1 88.62 294 MET A O 1
ATOM 2243 N N . LEU A 1 295 ? -10.523 -1.092 -3.613 1 90.12 295 LEU A N 1
ATOM 2244 C CA . LEU A 1 295 ? -10.906 -1.079 -2.205 1 90.12 295 LEU A CA 1
ATOM 2245 C C . LEU A 1 295 ? -9.688 -1.265 -1.31 1 90.12 295 LEU A C 1
ATOM 2247 O O . LEU A 1 295 ? -9.531 -0.559 -0.311 1 90.12 295 LEU A O 1
ATOM 2251 N N . LEU A 1 296 ? -8.805 -2.182 -1.649 1 93.56 296 LEU A N 1
ATOM 2252 C CA . LEU A 1 296 ? -7.605 -2.436 -0.86 1 93.56 296 LEU A CA 1
ATOM 2253 C C . LEU A 1 296 ? -6.672 -1.232 -0.892 1 93.56 296 LEU A C 1
ATOM 2255 O O . LEU A 1 296 ? -6.086 -0.867 0.132 1 93.56 296 LEU A O 1
ATOM 2259 N N . MET A 1 297 ? -6.547 -0.658 -2.029 1 91.5 297 MET A N 1
ATOM 2260 C CA . MET A 1 297 ? -5.68 0.508 -2.162 1 91.5 297 MET A CA 1
ATOM 2261 C C . MET A 1 297 ? -6.215 1.682 -1.35 1 91.5 297 MET A C 1
ATOM 2263 O O . MET A 1 297 ? -5.457 2.354 -0.646 1 91.5 297 MET A O 1
ATOM 2267 N N . GLU A 1 298 ? -7.473 1.847 -1.341 1 85.25 298 GLU A N 1
ATOM 2268 C CA . GLU A 1 298 ? -8.07 3.023 -0.721 1 85.25 298 GLU A CA 1
ATOM 2269 C C . GLU A 1 298 ? -8.195 2.848 0.79 1 85.25 298 GLU A C 1
ATOM 2271 O O . GLU A 1 298 ? -7.98 3.793 1.551 1 85.25 298 GLU A O 1
ATOM 2276 N N . ARG A 1 299 ? -8.531 1.692 1.16 1 86.25 299 ARG A N 1
ATOM 2277 C CA . ARG A 1 299 ? -8.906 1.508 2.561 1 86.25 299 ARG A CA 1
ATOM 2278 C C . ARG A 1 299 ? -7.762 0.879 3.35 1 86.25 299 ARG A C 1
ATOM 2280 O O . ARG A 1 299 ? -7.609 1.139 4.547 1 86.25 299 ARG A O 1
ATOM 2287 N N . CYS A 1 300 ? -7.02 0.049 2.693 1 89.88 300 CYS A N 1
ATOM 2288 C CA . CYS A 1 300 ? -5.934 -0.632 3.391 1 89.88 300 CYS A CA 1
ATOM 2289 C C . CYS A 1 300 ? -4.586 -0.017 3.033 1 89.88 300 CYS A C 1
ATOM 2291 O O . CYS A 1 300 ? -3.57 -0.333 3.654 1 89.88 300 CYS A O 1
ATOM 2293 N N . LYS A 1 301 ? -4.57 0.785 2.09 1 92.19 301 LYS A N 1
ATOM 2294 C CA . LYS A 1 301 ? -3.395 1.547 1.677 1 92.19 301 LYS A CA 1
ATOM 2295 C C . LYS A 1 301 ? -2.268 0.62 1.231 1 92.19 301 LYS A C 1
ATOM 2297 O O . LYS A 1 301 ? -1.104 0.843 1.569 1 92.19 301 LYS A O 1
ATOM 2302 N N . VAL A 1 302 ? -2.596 -0.437 0.477 1 92.94 302 VAL A N 1
ATOM 2303 C CA . VAL A 1 302 ? -1.573 -1.359 -0.009 1 92.94 302 VAL A CA 1
ATOM 2304 C C . VAL A 1 302 ? -1.668 -1.481 -1.528 1 92.94 302 VAL A C 1
ATOM 2306 O O . VAL A 1 302 ? -2.744 -1.312 -2.105 1 92.94 302 VAL A O 1
ATOM 2309 N N . ILE A 1 303 ? -0.527 -1.7 -2.08 1 93.69 303 ILE A N 1
ATOM 2310 C CA . ILE A 1 303 ? -0.448 -2.033 -3.498 1 93.69 303 ILE A CA 1
ATOM 2311 C C . ILE A 1 303 ? -0.617 -3.539 -3.686 1 93.69 303 ILE A C 1
ATOM 2313 O O . ILE A 1 303 ? 0.04 -4.332 -3.008 1 93.69 303 ILE A O 1
ATOM 2317 N N . ILE A 1 304 ? -1.495 -3.84 -4.637 1 94.44 304 ILE A N 1
ATOM 2318 C CA . ILE A 1 304 ? -1.801 -5.25 -4.852 1 94.44 304 ILE A CA 1
ATOM 2319 C C . ILE A 1 304 ? -1.886 -5.539 -6.348 1 94.44 304 ILE A C 1
ATOM 2321 O O . ILE A 1 304 ? -2.32 -4.688 -7.129 1 94.44 304 ILE A O 1
ATOM 2325 N N . GLU A 1 305 ? -1.455 -6.688 -6.727 1 94.31 305 GLU A N 1
ATOM 2326 C CA . GLU A 1 305 ? -1.664 -7.148 -8.094 1 94.31 305 GLU A CA 1
ATOM 2327 C C . GLU A 1 305 ? -3.02 -7.832 -8.25 1 94.31 305 GLU A C 1
ATOM 2329 O O . GLU A 1 305 ? -3.695 -8.109 -7.254 1 94.31 305 GLU A O 1
ATOM 2334 N N . GLY A 1 306 ? -3.393 -8.07 -9.477 1 93.06 306 GLY A N 1
ATOM 2335 C CA . GLY A 1 306 ? -4.691 -8.672 -9.734 1 93.06 306 GLY A CA 1
ATOM 2336 C C . GLY A 1 306 ? -4.918 -9.961 -8.961 1 93.06 306 GLY A C 1
ATOM 2337 O O . GLY A 1 306 ? -5.938 -10.109 -8.281 1 93.06 306 GLY A O 1
ATOM 2338 N N . ALA A 1 307 ? -3.943 -10.82 -9.031 1 94 307 ALA A N 1
ATOM 2339 C CA . ALA A 1 307 ? -4.059 -12.102 -8.344 1 94 307 ALA A CA 1
ATOM 2340 C C . ALA A 1 307 ? -4.227 -11.898 -6.836 1 94 307 ALA A C 1
ATOM 2342 O O . ALA A 1 307 ? -4.918 -12.672 -6.172 1 94 307 ALA A O 1
ATOM 2343 N N . GLY A 1 308 ? -3.65 -10.875 -6.328 1 96.75 308 GLY A N 1
ATOM 2344 C CA . GLY A 1 308 ? -3.703 -10.586 -4.902 1 96.75 308 GLY A CA 1
ATOM 2345 C C . GLY A 1 308 ? -5.066 -10.117 -4.438 1 96.75 308 GLY A C 1
ATOM 2346 O O . GLY A 1 308 ? -5.379 -10.18 -3.246 1 96.75 308 GLY A O 1
ATOM 2347 N N . ALA A 1 309 ? -5.891 -9.695 -5.367 1 96.69 309 ALA A N 1
ATOM 2348 C CA . ALA A 1 309 ? -7.188 -9.125 -5.012 1 96.69 309 ALA A CA 1
ATOM 2349 C C . ALA A 1 309 ? -8.312 -10.125 -5.262 1 96.69 309 ALA A C 1
ATOM 2351 O O . ALA A 1 309 ? -9.461 -9.891 -4.879 1 96.69 309 ALA A O 1
ATOM 2352 N N . VAL A 1 310 ? -7.973 -11.234 -5.773 1 97.06 310 VAL A N 1
ATOM 2353 C CA . VAL A 1 310 ? -8.969 -12.211 -6.219 1 97.06 310 VAL A CA 1
ATOM 2354 C C . VAL A 1 310 ? -9.758 -12.727 -5.016 1 97.06 310 VAL A C 1
ATOM 2356 O O . VAL A 1 310 ? -10.977 -12.859 -5.078 1 97.06 310 VAL A O 1
ATOM 2359 N N . ALA A 1 311 ? -9.109 -12.984 -3.959 1 98.44 311 ALA A N 1
ATOM 2360 C CA . ALA A 1 311 ? -9.773 -13.516 -2.773 1 98.44 311 ALA A CA 1
ATOM 2361 C C . ALA A 1 311 ? -10.789 -12.531 -2.219 1 98.44 311 ALA A C 1
ATOM 2363 O O . ALA A 1 311 ? -11.906 -12.914 -1.865 1 98.44 311 ALA A O 1
ATOM 2364 N N . LEU A 1 312 ? -10.406 -11.273 -2.145 1 98 312 LEU A N 1
ATOM 2365 C CA . LEU A 1 312 ? -11.352 -10.266 -1.674 1 98 312 LEU A CA 1
ATOM 2366 C C . LEU A 1 312 ? -12.523 -10.125 -2.637 1 98 312 LEU A C 1
ATOM 2368 O O . LEU A 1 312 ? -13.664 -9.945 -2.207 1 98 312 LEU A O 1
ATOM 2372 N N . ALA A 1 313 ? -12.188 -10.172 -3.922 1 97.06 313 ALA A N 1
ATOM 2373 C CA . ALA A 1 313 ? -13.258 -10.125 -4.914 1 97.06 313 ALA A CA 1
ATOM 2374 C C . ALA A 1 313 ? -14.281 -11.234 -4.672 1 97.06 313 ALA A C 1
ATOM 2376 O O . ALA A 1 313 ? -15.484 -11.023 -4.812 1 97.06 313 ALA A O 1
ATOM 2377 N N . GLY A 1 314 ? -13.805 -12.375 -4.352 1 98.25 314 GLY A N 1
ATOM 2378 C CA . GLY A 1 314 ? -14.695 -13.484 -4.027 1 98.25 314 GLY A CA 1
ATOM 2379 C C . GLY A 1 314 ? -15.602 -13.195 -2.844 1 98.25 314 GLY A C 1
ATOM 2380 O O . GLY A 1 314 ? -16.797 -13.469 -2.891 1 98.25 314 GLY A O 1
ATOM 2381 N N . LEU A 1 315 ? -15.062 -12.617 -1.838 1 97.88 315 LEU A N 1
ATOM 2382 C CA . LEU A 1 315 ? -15.844 -12.273 -0.655 1 97.88 315 LEU A CA 1
ATOM 2383 C C . LEU A 1 315 ? -16.891 -11.219 -0.986 1 97.88 315 LEU A C 1
ATOM 2385 O O . LEU A 1 315 ? -18.047 -11.328 -0.557 1 97.88 315 LEU A O 1
ATOM 2389 N N . LEU A 1 316 ? -16.5 -10.266 -1.752 1 95.88 316 LEU A N 1
ATOM 2390 C CA . LEU A 1 316 ? -17.391 -9.156 -2.105 1 95.88 316 LEU A CA 1
ATOM 2391 C C . LEU A 1 316 ? -18.5 -9.625 -3.031 1 95.88 316 LEU A C 1
ATOM 2393 O O . LEU A 1 316 ? -19.562 -8.992 -3.102 1 95.88 316 LEU A O 1
ATOM 2397 N N . SER A 1 317 ? -18.25 -10.719 -3.75 1 95.19 317 SER A N 1
ATOM 2398 C CA . SER A 1 317 ? -19.234 -11.227 -4.699 1 95.19 317 SER A CA 1
ATOM 2399 C C . SER A 1 317 ? -20.438 -11.82 -3.979 1 95.19 317 SER A C 1
ATOM 2401 O O . SER A 1 317 ? -21.484 -12.055 -4.59 1 95.19 317 SER A O 1
ATOM 2403 N N . LYS A 1 318 ? -20.344 -12.203 -2.738 1 93.31 318 LYS A N 1
ATOM 2404 C CA . LYS A 1 318 ? -21.391 -12.773 -1.877 1 93.31 318 LYS A CA 1
ATOM 2405 C C . LYS A 1 318 ? -21.812 -14.148 -2.373 1 93.31 318 LYS A C 1
ATOM 2407 O O . LYS A 1 318 ? -22.922 -14.602 -2.066 1 93.31 318 LYS A O 1
ATOM 2412 N N . LYS A 1 319 ? -20.938 -14.734 -3.137 1 95.31 319 LYS A N 1
ATOM 2413 C CA . LYS A 1 319 ? -21.234 -16.078 -3.639 1 95.31 319 LYS A CA 1
ATOM 2414 C C . LYS A 1 319 ? -20.844 -17.141 -2.621 1 95.31 319 LYS A C 1
ATOM 2416 O O . LYS A 1 319 ? -21.266 -18.297 -2.721 1 95.31 319 LYS A O 1
ATOM 2421 N N . LEU A 1 320 ? -20.047 -16.766 -1.666 1 96.81 320 LEU A N 1
ATOM 2422 C CA . LEU A 1 320 ? -19.578 -17.719 -0.666 1 96.81 320 LEU A CA 1
ATOM 2423 C C . LEU A 1 320 ? -20.547 -17.812 0.502 1 96.81 320 LEU A C 1
ATOM 2425 O O . LEU A 1 320 ? -21.094 -16.797 0.943 1 96.81 320 LEU A O 1
ATOM 2429 N N . PRO A 1 321 ? -20.812 -18.984 0.98 1 96.44 321 PRO A N 1
ATOM 2430 C CA . PRO A 1 321 ? -21.75 -19.172 2.082 1 96.44 321 PRO A CA 1
ATOM 2431 C C . PRO A 1 321 ? -21.141 -18.859 3.445 1 96.44 321 PRO A C 1
ATOM 2433 O O . PRO A 1 321 ? -21.047 -19.75 4.301 1 96.44 321 PRO A O 1
ATOM 2436 N N . ILE A 1 322 ? -20.828 -17.641 3.625 1 96.56 322 ILE A N 1
ATOM 2437 C CA . ILE A 1 322 ? -20.25 -17.203 4.891 1 96.56 322 ILE A CA 1
ATOM 2438 C C . ILE A 1 322 ? -21.266 -16.344 5.641 1 96.56 322 ILE A C 1
ATOM 2440 O O . ILE A 1 322 ? -21.812 -15.383 5.082 1 96.56 322 ILE A O 1
ATOM 2444 N N . GLU A 1 323 ? -21.453 -16.625 6.871 1 95.06 323 GLU A N 1
ATOM 2445 C CA . GLU A 1 323 ? -22.469 -15.945 7.672 1 95.06 323 GLU A CA 1
ATOM 2446 C C . GLU A 1 323 ? -21.984 -14.578 8.141 1 95.06 323 GLU A C 1
ATOM 2448 O O . GLU A 1 323 ? -20.781 -14.383 8.367 1 95.06 323 GLU A O 1
ATOM 2453 N N . LYS A 1 324 ? -22.953 -13.742 8.305 1 94.5 324 LYS A N 1
ATOM 2454 C CA . LYS A 1 324 ? -22.656 -12.438 8.891 1 94.5 324 LYS A CA 1
ATOM 2455 C C . LYS A 1 324 ? -22.047 -12.594 10.289 1 94.5 324 LYS A C 1
ATOM 2457 O O . LYS A 1 324 ? -22.406 -13.508 11.031 1 94.5 324 LYS A O 1
ATOM 2462 N N . GLY A 1 325 ? -21.094 -11.75 10.594 1 95.5 325 GLY A N 1
ATOM 2463 C CA . GLY A 1 325 ? -20.484 -11.781 11.914 1 95.5 325 GLY A CA 1
ATOM 2464 C C . GLY A 1 325 ? -19.297 -12.719 12 1 95.5 325 GLY A C 1
ATOM 2465 O O . GLY A 1 325 ? -18.562 -12.727 12.992 1 95.5 325 GLY A O 1
ATOM 2466 N N . SER A 1 326 ? -19.031 -13.523 10.938 1 97.62 326 SER A N 1
ATOM 2467 C CA . SER A 1 326 ? -17.922 -14.461 10.922 1 97.62 326 SER A CA 1
ATOM 2468 C C . SER A 1 326 ? -16.578 -13.727 10.859 1 97.62 326 SER A C 1
ATOM 2470 O O . SER A 1 326 ? -16.5 -12.609 10.352 1 97.62 326 SER A O 1
ATOM 2472 N N . LYS A 1 327 ? -15.602 -14.352 11.461 1 98.31 327 LYS A N 1
ATOM 2473 C CA . LYS A 1 327 ? -14.219 -13.898 11.281 1 98.31 327 LYS A CA 1
ATOM 2474 C C . LYS A 1 327 ? -13.594 -14.523 10.039 1 98.31 327 LYS A C 1
ATOM 2476 O O . LYS A 1 327 ? -13.453 -15.742 9.945 1 98.31 327 LYS A O 1
ATOM 2481 N N . VAL A 1 328 ? -13.258 -13.688 9.117 1 98.62 328 VAL A N 1
ATOM 2482 C CA . VAL A 1 328 ? -12.797 -14.172 7.82 1 98.62 328 VAL A CA 1
ATOM 2483 C C . VAL A 1 328 ? -11.398 -13.641 7.535 1 98.62 328 VAL A C 1
ATOM 2485 O O . VAL A 1 328 ? -11.148 -12.438 7.641 1 98.62 328 VAL A O 1
ATOM 2488 N N . ALA A 1 329 ? -10.484 -14.539 7.227 1 98.75 329 ALA A N 1
ATOM 2489 C CA . ALA A 1 329 ? -9.156 -14.148 6.77 1 98.75 329 ALA A CA 1
ATOM 2490 C C . ALA A 1 329 ? -9.062 -14.203 5.246 1 98.75 329 ALA A C 1
ATOM 2492 O O . ALA A 1 329 ? -9.336 -15.242 4.641 1 98.75 329 ALA A O 1
ATOM 2493 N N . VAL A 1 330 ? -8.703 -13.133 4.648 1 98.69 330 VAL A N 1
ATOM 2494 C CA . VAL A 1 330 ? -8.555 -13 3.201 1 98.69 330 VAL A CA 1
ATOM 2495 C C . VAL A 1 330 ? -7.078 -12.891 2.836 1 98.69 330 VAL A C 1
ATOM 2497 O O . VAL A 1 330 ? -6.379 -12 3.324 1 98.69 330 VAL A O 1
ATOM 2500 N N . ILE A 1 331 ? -6.629 -13.742 1.937 1 98.69 331 ILE A N 1
ATOM 2501 C CA . ILE A 1 331 ? -5.219 -13.734 1.569 1 98.69 331 ILE A CA 1
ATOM 2502 C C . ILE A 1 331 ? -4.98 -12.719 0.458 1 98.69 331 ILE A C 1
ATOM 2504 O O . ILE A 1 331 ? -5.578 -12.812 -0.617 1 98.69 331 ILE A O 1
ATOM 2508 N N . VAL A 1 332 ? -4.176 -11.75 0.74 1 98.06 332 VAL A N 1
ATOM 2509 C CA . VAL A 1 332 ? -3.641 -10.828 -0.263 1 98.06 332 VAL A CA 1
ATOM 2510 C C . VAL A 1 332 ? -2.309 -11.359 -0.79 1 98.06 332 VAL A C 1
ATOM 2512 O O . VAL A 1 332 ? -1.245 -11 -0.28 1 98.06 332 VAL A O 1
ATOM 2515 N N . SER A 1 333 ? -2.324 -12.078 -1.852 1 97.5 333 SER A N 1
ATOM 2516 C CA . SER A 1 333 ? -1.293 -13.062 -2.164 1 97.5 333 SER A CA 1
ATOM 2517 C C . SER A 1 333 ? -0.056 -12.398 -2.758 1 97.5 333 SER A C 1
ATOM 2519 O O . SER A 1 333 ? 1.033 -12.977 -2.744 1 97.5 333 SER A O 1
ATOM 2521 N N . GLY A 1 334 ? -0.231 -11.227 -3.359 1 96.12 334 GLY A N 1
ATOM 2522 C CA . GLY A 1 334 ? 0.92 -10.586 -3.975 1 96.12 334 GLY A CA 1
ATOM 2523 C C . GLY A 1 334 ? 0.665 -9.133 -4.348 1 96.12 334 GLY A C 1
ATOM 2524 O O . GLY A 1 334 ? -0.487 -8.703 -4.426 1 96.12 334 GLY A O 1
ATOM 2525 N N . GLY A 1 335 ? 1.77 -8.453 -4.578 1 94.5 335 GLY A N 1
ATOM 2526 C CA . GLY A 1 335 ? 1.655 -7.035 -4.879 1 94.5 335 GLY A CA 1
ATOM 2527 C C . GLY A 1 335 ? 2.543 -6.598 -6.031 1 94.5 335 GLY A C 1
ATOM 2528 O O . GLY A 1 335 ? 2.805 -5.402 -6.195 1 94.5 335 GLY A O 1
ATOM 2529 N N . ASN A 1 336 ? 3.039 -7.559 -6.832 1 91.12 336 ASN A N 1
ATOM 2530 C CA . ASN A 1 336 ? 3.922 -7.215 -7.941 1 91.12 336 ASN A CA 1
ATOM 2531 C C . ASN A 1 336 ? 3.133 -6.789 -9.172 1 91.12 336 ASN A C 1
ATOM 2533 O O . ASN A 1 336 ? 2.826 -7.613 -10.039 1 91.12 336 ASN A O 1
ATOM 2537 N N . VAL A 1 337 ? 2.787 -5.523 -9.219 1 88.12 337 VAL A N 1
ATOM 2538 C CA . VAL A 1 337 ? 2.004 -4.977 -10.328 1 88.12 337 VAL A CA 1
ATOM 2539 C C . VAL A 1 337 ? 2.801 -3.885 -11.031 1 88.12 337 VAL A C 1
ATOM 2541 O O . VAL A 1 337 ? 3.521 -3.117 -10.391 1 88.12 337 VAL A O 1
ATOM 2544 N N . ASN A 1 338 ? 2.66 -3.996 -12.352 1 78.44 338 ASN A N 1
ATOM 2545 C CA . ASN A 1 338 ? 3.227 -2.922 -13.156 1 78.44 338 ASN A CA 1
ATOM 2546 C C . ASN A 1 338 ? 2.492 -1.604 -12.93 1 78.44 338 ASN A C 1
ATOM 2548 O O . ASN A 1 338 ? 1.261 -1.573 -12.883 1 78.44 338 ASN A O 1
ATOM 2552 N N . MET A 1 339 ? 3.283 -0.505 -12.773 1 81.19 339 MET A N 1
ATOM 2553 C CA . MET A 1 339 ? 2.693 0.788 -12.438 1 81.19 339 MET A CA 1
ATOM 2554 C C . MET A 1 339 ? 1.754 1.26 -13.547 1 81.19 339 MET A C 1
ATOM 2556 O O . MET A 1 339 ? 0.753 1.926 -13.273 1 81.19 339 MET A O 1
ATOM 2560 N N . ARG A 1 340 ? 2.027 0.912 -14.766 1 76.31 340 ARG A N 1
ATOM 2561 C CA . ARG A 1 340 ? 1.14 1.28 -15.867 1 76.31 340 ARG A CA 1
ATOM 2562 C C . ARG A 1 340 ? -0.196 0.553 -15.758 1 76.31 340 ARG A C 1
ATOM 2564 O O . ARG A 1 340 ? -1.253 1.149 -15.977 1 76.31 340 ARG A O 1
ATOM 2571 N N . LEU A 1 341 ? -0.01 -0.695 -15.547 1 79.31 341 LEU A N 1
ATOM 2572 C CA . LEU A 1 341 ? -1.235 -1.462 -15.344 1 79.31 341 LEU A CA 1
ATOM 2573 C C . LEU A 1 341 ? -2.025 -0.92 -14.156 1 79.31 341 LEU A C 1
ATOM 2575 O O . LEU A 1 341 ? -3.258 -0.871 -14.195 1 79.31 341 LEU A O 1
ATOM 2579 N N . LEU A 1 342 ? -1.333 -0.543 -13.148 1 87.19 342 LEU A N 1
ATOM 2580 C CA . LEU A 1 342 ? -1.99 0.021 -11.977 1 87.19 342 LEU A CA 1
ATOM 2581 C C . LEU A 1 342 ? -2.764 1.285 -12.336 1 87.19 342 LEU A C 1
ATOM 2583 O O . LEU A 1 342 ? -3.877 1.498 -11.852 1 87.19 342 LEU A O 1
ATOM 2587 N N . ASN A 1 343 ? -2.164 2.076 -13.141 1 82.31 343 ASN A N 1
ATOM 2588 C CA . ASN A 1 343 ? -2.84 3.279 -13.609 1 82.31 343 ASN A CA 1
ATOM 2589 C C . ASN A 1 343 ? -4.137 2.943 -14.344 1 82.31 343 ASN A C 1
ATOM 2591 O O . ASN A 1 343 ? -5.156 3.607 -14.141 1 82.31 343 ASN A O 1
ATOM 2595 N N . THR A 1 344 ? -4.039 1.958 -15.133 1 78.25 344 THR A N 1
ATOM 2596 C CA . THR A 1 344 ? -5.215 1.511 -15.875 1 78.25 344 THR A CA 1
ATOM 2597 C C . THR A 1 344 ? -6.293 1.002 -14.922 1 78.25 344 THR A C 1
ATOM 2599 O O . THR A 1 344 ? -7.477 1.294 -15.109 1 78.25 344 THR A O 1
ATOM 2602 N N . VAL A 1 345 ? -5.855 0.296 -14 1 84.75 345 VAL A N 1
ATOM 2603 C CA . VAL A 1 345 ? -6.777 -0.267 -13.023 1 84.75 345 VAL A CA 1
ATOM 2604 C C . VAL A 1 345 ? -7.461 0.858 -12.25 1 84.75 345 VAL A C 1
ATOM 2606 O O . VAL A 1 345 ? -8.664 0.797 -11.992 1 84.75 345 VAL A O 1
ATOM 2609 N N . ILE A 1 346 ? -6.707 1.831 -11.828 1 86 346 ILE A N 1
ATOM 2610 C CA . ILE A 1 346 ? -7.258 2.969 -11.102 1 86 346 ILE A CA 1
ATOM 2611 C C . ILE A 1 346 ? -8.289 3.686 -11.977 1 86 346 ILE A C 1
ATOM 2613 O O . ILE A 1 346 ? -9.391 3.996 -11.516 1 86 346 ILE A O 1
ATOM 2617 N N . ASP A 1 347 ? -7.969 3.838 -13.234 1 76.38 347 ASP A N 1
ATOM 2618 C CA . ASP A 1 347 ? -8.891 4.492 -14.156 1 76.38 347 ASP A CA 1
ATOM 2619 C C . ASP A 1 347 ? -10.18 3.688 -14.305 1 76.38 347 ASP A C 1
ATOM 2621 O O . ASP A 1 347 ? -11.273 4.246 -14.242 1 76.38 347 ASP A O 1
ATOM 2625 N N . LEU A 1 348 ? -9.992 2.439 -14.484 1 74.31 348 LEU A N 1
ATOM 2626 C CA . LEU A 1 348 ? -11.148 1.558 -14.625 1 74.31 348 LEU A CA 1
ATOM 2627 C C . LEU A 1 348 ? -11.969 1.523 -13.336 1 74.31 348 LEU A C 1
ATOM 2629 O O . LEU A 1 348 ? -13.195 1.48 -13.375 1 74.31 348 LEU A O 1
ATOM 2633 N N . GLY A 1 349 ? -11.25 1.479 -12.305 1 76.62 349 GLY A N 1
ATOM 2634 C CA . GLY A 1 349 ? -11.922 1.473 -11.016 1 76.62 349 GLY A CA 1
ATOM 2635 C C . GLY A 1 349 ? -12.75 2.719 -10.773 1 76.62 349 GLY A C 1
ATOM 2636 O O . GLY A 1 349 ? -13.852 2.641 -10.219 1 76.62 349 GLY A O 1
ATOM 2637 N N . LEU A 1 350 ? -12.195 3.809 -11.117 1 71.5 350 LEU A N 1
ATOM 2638 C CA . LEU A 1 350 ? -12.914 5.066 -10.945 1 71.5 350 LEU A CA 1
ATOM 2639 C C . LEU A 1 350 ? -14.188 5.086 -11.797 1 71.5 350 LEU A C 1
ATOM 2641 O O . LEU A 1 350 ? -15.219 5.605 -11.367 1 71.5 350 LEU A O 1
ATOM 2645 N N . ILE A 1 351 ? -14.102 4.469 -12.898 1 65.25 351 ILE A N 1
ATOM 2646 C CA . ILE A 1 351 ? -15.25 4.371 -13.789 1 65.25 351 ILE A CA 1
ATOM 2647 C C . ILE A 1 351 ? -16.266 3.387 -13.219 1 65.25 351 ILE A C 1
ATOM 2649 O O . ILE A 1 351 ? -17.453 3.699 -13.125 1 65.25 351 ILE A O 1
ATOM 2653 N N . ASN A 1 352 ? -15.727 2.266 -12.812 1 63.78 352 ASN A N 1
ATOM 2654 C CA . ASN A 1 352 ? -16.578 1.188 -12.336 1 63.78 352 ASN A CA 1
ATOM 2655 C C . ASN A 1 352 ? -17.266 1.555 -11.023 1 63.78 352 ASN A C 1
ATOM 2657 O O . ASN A 1 352 ? -18.391 1.107 -10.75 1 63.78 352 ASN A O 1
ATOM 2661 N N . CYS A 1 353 ? -16.578 2.361 -10.25 1 60.88 353 CYS A N 1
ATOM 2662 C CA . CYS A 1 353 ? -17.141 2.748 -8.953 1 60.88 353 CYS A CA 1
ATOM 2663 C C . CYS A 1 353 ? -17.953 4.027 -9.078 1 60.88 353 CYS A C 1
ATOM 2665 O O . CYS A 1 353 ? -18.391 4.586 -8.07 1 60.88 353 CYS A O 1
ATOM 2667 N N . GLU A 1 354 ? -18.156 4.344 -10.336 1 50.53 354 GLU A N 1
ATOM 2668 C CA . GLU A 1 354 ? -18.969 5.504 -10.695 1 50.53 354 GLU A CA 1
ATOM 2669 C C . GLU A 1 354 ? -18.422 6.777 -10.055 1 50.53 354 GLU A C 1
ATOM 2671 O O . GLU A 1 354 ? -19.188 7.621 -9.586 1 50.53 354 GLU A O 1
ATOM 2676 N N . ARG A 1 355 ? -17.234 6.828 -9.844 1 54.44 355 ARG A N 1
ATOM 2677 C CA . ARG A 1 355 ? -16.625 7.996 -9.219 1 54.44 355 ARG A CA 1
ATOM 2678 C C . ARG A 1 355 ? -16.016 8.93 -10.273 1 54.44 355 ARG A C 1
ATOM 2680 O O . ARG A 1 355 ? -15.789 10.109 -10.008 1 54.44 355 ARG A O 1
ATOM 2687 N N . SER A 1 356 ? -15.516 8.312 -11.25 1 57.59 356 SER A N 1
ATOM 2688 C CA . SER A 1 356 ? -15.023 9.086 -12.383 1 57.59 356 SER A CA 1
ATOM 2689 C C . SER A 1 356 ? -15.906 8.898 -13.609 1 57.59 356 SER A C 1
ATOM 2691 O O . SER A 1 356 ? -16.156 7.766 -14.031 1 57.59 356 SER A O 1
ATOM 2693 N N . LEU A 1 357 ? -16.531 9.977 -13.812 1 63.75 357 LEU A N 1
ATOM 2694 C CA . LEU A 1 357 ? -17.484 9.945 -14.914 1 63.75 357 LEU A CA 1
ATOM 2695 C C . LEU A 1 357 ? -16.953 10.711 -16.125 1 63.75 357 LEU A C 1
ATOM 2697 O O . LEU A 1 357 ? -16.391 11.797 -15.977 1 63.75 357 LEU A O 1
ATOM 2701 N N . LYS A 1 358 ? -16.562 9.93 -17.031 1 63.12 358 LYS A N 1
ATOM 2702 C CA . LYS A 1 358 ? -16.5 10.664 -18.297 1 63.12 358 LYS A CA 1
ATOM 2703 C C . LYS A 1 358 ? -17.891 11 -18.812 1 63.12 358 LYS A C 1
ATOM 2705 O O . LYS A 1 358 ? -18.703 10.102 -19.031 1 63.12 358 LYS A O 1
ATOM 2710 N N . LEU A 1 359 ? -18.141 12.312 -18.625 1 72.88 359 LEU A N 1
ATOM 2711 C CA . LEU A 1 359 ? -19.422 12.867 -19.047 1 72.88 359 LEU A CA 1
ATOM 2712 C C . LEU A 1 359 ? -19.312 13.477 -20.453 1 72.88 359 LEU A C 1
ATOM 2714 O O . LEU A 1 359 ? -18.5 14.375 -20.672 1 72.88 359 LEU A O 1
ATOM 2718 N N . GLU A 1 360 ? -19.828 12.734 -21.312 1 75.19 360 GLU A N 1
ATOM 2719 C CA . GLU A 1 360 ? -19.906 13.305 -22.656 1 75.19 360 GLU A CA 1
ATOM 2720 C C . GLU A 1 360 ? -21.219 14.07 -22.859 1 75.19 360 GLU A C 1
ATOM 2722 O O . GLU A 1 360 ? -22.297 13.508 -22.703 1 75.19 360 GLU A O 1
ATOM 2727 N N . VAL A 1 361 ? -21.016 15.359 -23.031 1 78.19 361 VAL A N 1
ATOM 2728 C CA . VAL A 1 361 ? -22.172 16.219 -23.25 1 78.19 361 VAL A CA 1
ATOM 2729 C C . VAL A 1 361 ? -22.141 16.781 -24.672 1 78.19 361 VAL A C 1
ATOM 2731 O O . VAL A 1 361 ? -21.094 17.219 -25.156 1 78.19 361 VAL A O 1
ATOM 2734 N N . THR A 1 362 ? -23.203 16.531 -25.359 1 77.56 362 THR A N 1
ATOM 2735 C CA . THR A 1 362 ? -23.359 17.156 -26.672 1 77.56 362 THR A CA 1
ATOM 2736 C C . THR A 1 362 ? -24.078 18.5 -26.547 1 77.56 362 THR A C 1
ATOM 2738 O O . THR A 1 362 ? -25.172 18.594 -25.969 1 77.56 362 THR A O 1
ATOM 2741 N N . ALA A 1 363 ? -23.359 19.562 -26.891 1 74.88 363 ALA A N 1
ATOM 2742 C CA . ALA A 1 363 ? -23.922 20.906 -26.797 1 74.88 363 ALA A CA 1
ATOM 2743 C C . ALA A 1 363 ? -23.516 21.75 -28 1 74.88 363 ALA A C 1
ATOM 2745 O O . ALA A 1 363 ? -22.625 21.391 -28.766 1 74.88 363 ALA A O 1
ATOM 2746 N N . PRO A 1 364 ? -24.438 22.781 -28.312 1 73 364 PRO A N 1
ATOM 2747 C CA . PRO A 1 364 ? -24 23.719 -29.359 1 73 364 PRO A CA 1
ATOM 2748 C C . PRO A 1 364 ? -22.609 24.281 -29.094 1 73 364 PRO A C 1
ATOM 2750 O O . PRO A 1 364 ? -22.25 24.531 -27.938 1 73 364 PRO A O 1
ATOM 2753 N N . ASP A 1 365 ? -21.859 24.344 -30.172 1 65.88 365 ASP A N 1
ATOM 2754 C CA . ASP A 1 365 ? -20.484 24.828 -30.078 1 65.88 365 ASP A CA 1
ATOM 2755 C C . ASP A 1 365 ? -20.438 26.297 -29.703 1 65.88 365 ASP A C 1
ATOM 2757 O O . ASP A 1 365 ? -20.328 27.172 -30.578 1 65.88 365 ASP A O 1
ATOM 2761 N N . SER A 1 366 ? -20.688 26.594 -28.469 1 66.12 366 SER A N 1
ATOM 2762 C CA . SER A 1 366 ? -20.656 27.938 -27.906 1 66.12 366 SER A CA 1
ATOM 2763 C C . SER A 1 366 ? -19.922 27.953 -26.562 1 66.12 366 SER A C 1
ATOM 2765 O O . SER A 1 366 ? -20.047 27.031 -25.766 1 66.12 366 SER A O 1
ATOM 2767 N N . PRO A 1 367 ? -19.109 28.953 -26.391 1 63.56 367 PRO A N 1
ATOM 2768 C CA . PRO A 1 367 ? -18.406 29.078 -25.109 1 63.56 367 PRO A CA 1
ATOM 2769 C C . PRO A 1 367 ? -19.359 29.188 -23.922 1 63.56 367 PRO A C 1
ATOM 2771 O O . PRO A 1 367 ? -19.016 28.797 -22.812 1 63.56 367 PRO A O 1
ATOM 2774 N N . ILE A 1 368 ? -20.469 29.672 -24.172 1 65.44 368 ILE A N 1
ATOM 2775 C CA . ILE A 1 368 ? -21.469 29.844 -23.125 1 65.44 368 ILE A CA 1
ATOM 2776 C C . ILE A 1 368 ? -21.859 28.484 -22.547 1 65.44 368 ILE A C 1
ATOM 2778 O O . ILE A 1 368 ? -22 28.328 -21.344 1 65.44 368 ILE A O 1
ATOM 2782 N N . ASN A 1 369 ? -22 27.531 -23.438 1 70.38 369 ASN A N 1
ATOM 2783 C CA . ASN A 1 369 ? -22.406 26.203 -23 1 70.38 369 ASN A CA 1
ATOM 2784 C C . ASN A 1 369 ? -21.344 25.547 -22.141 1 70.38 369 ASN A C 1
ATOM 2786 O O . ASN A 1 369 ? -21.656 24.875 -21.156 1 70.38 369 ASN A O 1
ATOM 2790 N N . LEU A 1 370 ? -20.141 25.719 -22.531 1 70.69 370 LEU A N 1
ATOM 2791 C CA . LEU A 1 370 ? -19.062 25.141 -21.719 1 70.69 370 LEU A CA 1
ATOM 2792 C C . LEU A 1 370 ? -19.062 25.75 -20.328 1 70.69 370 LEU A C 1
ATOM 2794 O O . LEU A 1 370 ? -18.938 25.016 -19.328 1 70.69 370 LEU A O 1
ATOM 2798 N N . ASN A 1 371 ? -19.219 27.047 -20.344 1 70.5 371 ASN A N 1
ATOM 2799 C CA . ASN A 1 371 ? -19.25 27.719 -19.047 1 70.5 371 ASN A CA 1
ATOM 2800 C C . ASN A 1 371 ? -20.422 27.25 -18.188 1 70.5 371 ASN A C 1
ATOM 2802 O O . ASN A 1 371 ? -20.281 27.062 -16.984 1 70.5 371 ASN A O 1
ATOM 2806 N N . GLU A 1 372 ? -21.5 27.125 -18.797 1 76.69 372 GLU A N 1
ATOM 2807 C CA . GLU A 1 372 ? -22.688 26.641 -18.078 1 76.69 372 GLU A CA 1
ATOM 2808 C C . GLU A 1 372 ? -22.469 25.234 -17.547 1 76.69 372 GLU A C 1
ATOM 2810 O O . GLU A 1 372 ? -22.828 24.922 -16.406 1 76.69 372 GLU A O 1
ATOM 2815 N N . LEU A 1 373 ? -21.906 24.438 -18.359 1 79.12 373 LEU A N 1
ATOM 2816 C CA . LEU A 1 373 ? -21.672 23.047 -17.969 1 79.12 373 LEU A CA 1
ATOM 2817 C C . LEU A 1 373 ? -20.688 22.969 -16.812 1 79.12 373 LEU A C 1
ATOM 2819 O O . LEU A 1 373 ? -20.906 22.219 -15.859 1 79.12 373 LEU A O 1
ATOM 2823 N N . VAL A 1 374 ? -19.75 23.75 -16.984 1 72.19 374 VAL A N 1
ATOM 2824 C CA . VAL A 1 374 ? -18.766 23.781 -15.906 1 72.19 374 VAL A CA 1
ATOM 2825 C C . VAL A 1 374 ? -19.422 24.281 -14.617 1 72.19 374 VAL A C 1
ATOM 2827 O O . VAL A 1 374 ? -19.141 23.766 -13.531 1 72.19 374 VAL A O 1
ATOM 2830 N N . SER A 1 375 ? -20.281 25.203 -14.781 1 75.5 375 SER A N 1
ATOM 2831 C CA . SER A 1 375 ? -21 25.75 -13.633 1 75.5 375 SER A CA 1
ATOM 2832 C C . SER A 1 375 ? -21.891 24.688 -12.984 1 75.5 375 SER A C 1
ATOM 2834 O O . SER A 1 375 ? -21.953 24.594 -11.758 1 75.5 375 SER A O 1
ATOM 2836 N N . ILE A 1 376 ? -22.531 23.906 -13.781 1 78.12 376 ILE A N 1
ATOM 2837 C CA . ILE A 1 376 ? -23.406 22.859 -13.273 1 78.12 376 ILE A CA 1
ATOM 2838 C C . ILE A 1 376 ? -22.578 21.844 -12.492 1 78.12 376 ILE A C 1
ATOM 2840 O O . ILE A 1 376 ? -22.969 21.438 -11.391 1 78.12 376 ILE A O 1
ATOM 2844 N N . ILE A 1 377 ? -21.5 21.531 -13.039 1 76.44 377 ILE A N 1
ATOM 2845 C CA . ILE A 1 377 ? -20.625 20.531 -12.406 1 76.44 377 ILE A CA 1
ATOM 2846 C C . ILE A 1 377 ? -20.125 21.062 -11.07 1 76.44 377 ILE A C 1
ATOM 2848 O O . ILE A 1 377 ? -20.125 20.344 -10.07 1 76.44 377 ILE A O 1
ATOM 2852 N N . ALA A 1 378 ? -19.859 22.328 -11.117 1 69.56 378 ALA A N 1
ATOM 2853 C CA . ALA A 1 378 ? -19.375 22.969 -9.898 1 69.56 378 ALA A CA 1
ATOM 2854 C C . ALA A 1 378 ? -20.5 23.109 -8.859 1 69.56 378 ALA A C 1
ATOM 2856 O O . ALA A 1 378 ? -20.266 22.891 -7.668 1 69.56 378 ALA A O 1
ATOM 2857 N N . GLU A 1 379 ? -21.656 23.422 -9.305 1 74.12 379 GLU A N 1
ATOM 2858 C CA . GLU A 1 379 ? -22.812 23.578 -8.43 1 74.12 379 GLU A CA 1
ATOM 2859 C C . GLU A 1 379 ? -23.156 22.266 -7.727 1 74.12 379 GLU A C 1
ATOM 2861 O O . GLU A 1 379 ? -23.625 22.281 -6.586 1 74.12 379 GLU A O 1
ATOM 2866 N N . GLN A 1 380 ? -22.859 21.219 -8.445 1 74.12 380 GLN A N 1
ATOM 2867 C CA . GLN A 1 380 ? -23.156 19.922 -7.879 1 74.12 380 GLN A CA 1
ATOM 2868 C C . GLN A 1 380 ? -21.984 19.391 -7.059 1 74.12 380 GLN A C 1
ATOM 2870 O O . GLN A 1 380 ? -21.969 18.234 -6.637 1 74.12 380 GLN A O 1
ATOM 2875 N N . LYS A 1 381 ? -21.062 20.25 -6.891 1 67.38 381 LYS A N 1
ATOM 2876 C CA . LYS A 1 381 ? -19.891 19.969 -6.059 1 67.38 381 LYS A CA 1
ATOM 2877 C C . LYS A 1 381 ? -19.109 18.766 -6.586 1 67.38 381 LYS A C 1
ATOM 2879 O O . LYS A 1 381 ? -18.594 17.953 -5.809 1 67.38 381 LYS A O 1
ATOM 2884 N N . ALA A 1 382 ? -19.281 18.5 -7.895 1 68.44 382 ALA A N 1
ATOM 2885 C CA . ALA A 1 382 ? -18.453 17.5 -8.547 1 68.44 382 ALA A CA 1
ATOM 2886 C C . ALA A 1 382 ? -17.094 18.078 -8.938 1 68.44 382 ALA A C 1
ATOM 2888 O O . ALA A 1 382 ? -16.969 19.281 -9.172 1 68.44 382 ALA A O 1
ATOM 2889 N N . GLN A 1 383 ? -16.109 17.281 -8.852 1 61.34 383 GLN A N 1
ATOM 2890 C CA . GLN A 1 383 ? -14.781 17.781 -9.195 1 61.34 383 GLN A CA 1
ATOM 2891 C C . GLN A 1 383 ? -14.484 17.562 -10.68 1 61.34 383 GLN A C 1
ATOM 2893 O O . GLN A 1 383 ? -14.508 16.422 -11.164 1 61.34 383 GLN A O 1
ATOM 2898 N N . LEU A 1 384 ? -14.219 18.781 -11.406 1 63.44 384 LEU A N 1
ATOM 2899 C CA . LEU A 1 384 ? -13.875 18.734 -12.828 1 63.44 384 LEU A CA 1
ATOM 2900 C C . LEU A 1 384 ? -12.367 18.625 -13.016 1 63.44 384 LEU A C 1
ATOM 2902 O O . LEU A 1 384 ? -11.609 19.422 -12.453 1 63.44 384 LEU A O 1
ATOM 2906 N N . TYR A 1 385 ? -11.977 17.578 -13.688 1 56.66 385 TYR A N 1
ATOM 2907 C CA . TYR A 1 385 ? -10.539 17.406 -13.891 1 56.66 385 TYR A CA 1
ATOM 2908 C C . TYR A 1 385 ? -10.125 17.891 -15.266 1 56.66 385 TYR A C 1
ATOM 2910 O O . TYR A 1 385 ? -9.07 18.516 -15.414 1 56.66 385 TYR A O 1
ATOM 2918 N N . ASP A 1 386 ? -10.805 17.422 -16.25 1 58.53 386 ASP A N 1
ATOM 2919 C CA . ASP A 1 386 ? -10.469 17.781 -17.641 1 58.53 386 ASP A CA 1
ATOM 2920 C C . ASP A 1 386 ? -11.719 17.75 -18.516 1 58.53 386 ASP A C 1
ATOM 2922 O O . ASP A 1 386 ? -12.758 17.219 -18.125 1 58.53 386 ASP A O 1
ATOM 2926 N N . PHE A 1 387 ? -11.695 18.672 -19.453 1 59.78 387 PHE A N 1
ATOM 2927 C CA . PHE A 1 387 ? -12.719 18.562 -20.484 1 59.78 387 PHE A CA 1
ATOM 2928 C C . PHE A 1 387 ? -12.102 18.625 -21.875 1 59.78 387 PHE A C 1
ATOM 2930 O O . PHE A 1 387 ? -11.031 19.203 -22.062 1 59.78 387 PHE A O 1
ATOM 2937 N N . GLN A 1 388 ? -12.461 17.734 -22.703 1 61.91 388 GLN A N 1
ATOM 2938 C CA . GLN A 1 388 ? -12.102 17.75 -24.125 1 61.91 388 GLN A CA 1
ATOM 2939 C C . GLN A 1 388 ? -13.305 18.109 -24.984 1 61.91 388 GLN A C 1
ATOM 2941 O O . GLN A 1 388 ? -14.398 17.562 -24.797 1 61.91 388 GLN A O 1
ATOM 2946 N N . VAL A 1 389 ? -13.031 19.219 -25.812 1 59.78 389 VAL A N 1
ATOM 2947 C CA . VAL A 1 389 ? -14.094 19.625 -26.734 1 59.78 389 VAL A CA 1
ATOM 2948 C C . VAL A 1 389 ? -13.82 19.047 -28.125 1 59.78 389 VAL A C 1
ATOM 2950 O O . VAL A 1 389 ? -12.742 19.234 -28.688 1 59.78 389 VAL A O 1
ATOM 2953 N N . LYS A 1 390 ? -14.617 18.141 -28.438 1 63.25 390 LYS A N 1
ATOM 2954 C CA . LYS A 1 390 ? -14.586 17.641 -29.812 1 63.25 390 LYS A CA 1
ATOM 2955 C C . LYS A 1 390 ? -15.664 18.312 -30.672 1 63.25 390 LYS A C 1
ATOM 2957 O O . LYS A 1 390 ? -16.859 18.094 -30.438 1 63.25 390 LYS A O 1
ATOM 2962 N N . LYS A 1 391 ? -15.266 19.188 -31.656 1 60.62 391 LYS A N 1
ATOM 2963 C CA . LYS A 1 391 ? -16.203 19.859 -32.531 1 60.62 391 LYS A CA 1
ATOM 2964 C C . LYS A 1 391 ? -16.734 18.906 -33.625 1 60.62 391 LYS A C 1
ATOM 2966 O O . LYS A 1 391 ? -15.984 18.078 -34.156 1 60.62 391 LYS A O 1
ATOM 2971 N N . ASN A 1 392 ? -17.953 18.672 -33.438 1 54.16 392 ASN A N 1
ATOM 2972 C CA . ASN A 1 392 ? -18.562 17.953 -34.562 1 54.16 392 ASN A CA 1
ATOM 2973 C C . ASN A 1 392 ? -18.625 18.812 -35.812 1 54.16 392 ASN A C 1
ATOM 2975 O O . ASN A 1 392 ? -19.328 19.812 -35.844 1 54.16 392 ASN A O 1
ATOM 2979 N N . VAL A 1 393 ? -17.891 18.453 -36.781 1 50.31 393 VAL A N 1
ATOM 2980 C CA . VAL A 1 393 ? -17.812 19.156 -38.062 1 50.31 393 VAL A CA 1
ATOM 2981 C C . VAL A 1 393 ? -19.172 19.156 -38.719 1 50.31 393 VAL A C 1
ATOM 2983 O O . VAL A 1 393 ? -19.797 18.094 -38.875 1 50.31 393 VAL A O 1
ATOM 2986 N N . GLY A 1 394 ? -19.734 20.406 -38.906 1 53.19 394 GLY A N 1
ATOM 2987 C CA . GLY A 1 394 ? -20.828 20.672 -39.812 1 53.19 394 GLY A CA 1
ATOM 2988 C C . GLY A 1 394 ? -22.141 21.016 -39.125 1 53.19 394 GLY A C 1
ATOM 2989 O O . GLY A 1 394 ? -23.078 21.5 -39.75 1 53.19 394 GLY A O 1
ATOM 2990 N N . ILE A 1 395 ? -22.281 20.656 -37.875 1 57.06 395 ILE A N 1
ATOM 2991 C CA . ILE A 1 395 ? -23.641 20.828 -37.375 1 57.06 395 ILE A CA 1
ATOM 2992 C C . ILE A 1 395 ? -23.656 21.859 -36.219 1 57.06 395 ILE A C 1
ATOM 2994 O O . ILE A 1 395 ? -24.703 22.141 -35.656 1 57.06 395 ILE A O 1
ATOM 2998 N N . GLY A 1 396 ? -22.531 22.562 -36.094 1 60.16 396 GLY A N 1
ATOM 2999 C CA . GLY A 1 396 ? -22.516 23.594 -35.031 1 60.16 396 GLY A CA 1
ATOM 3000 C C . GLY A 1 396 ? -22.609 23.031 -33.656 1 60.16 396 GLY A C 1
ATOM 3001 O O . GLY A 1 396 ? -23.016 23.719 -32.719 1 60.16 396 GLY A O 1
ATOM 3002 N N . MET A 1 397 ? -22.469 21.703 -33.562 1 67.81 397 MET A N 1
ATOM 3003 C CA . MET A 1 397 ? -22.516 21.031 -32.25 1 67.81 397 MET A CA 1
ATOM 3004 C C . MET A 1 397 ? -21.141 20.562 -31.828 1 67.81 397 MET A C 1
ATOM 3006 O O . MET A 1 397 ? -20.234 20.438 -32.656 1 67.81 397 MET A O 1
ATOM 3010 N N . CYS A 1 398 ? -20.891 20.578 -30.531 1 71.19 398 CYS A N 1
ATOM 3011 C CA . CYS A 1 398 ? -19.656 20.016 -29.984 1 71.19 398 CYS A CA 1
ATOM 3012 C C . CYS A 1 398 ? -19.938 18.984 -28.906 1 71.19 398 CYS A C 1
ATOM 3014 O O . CYS A 1 398 ? -21.031 18.984 -28.328 1 71.19 398 CYS A O 1
ATOM 3016 N N . THR A 1 399 ? -19.094 17.969 -28.984 1 75.44 399 THR A N 1
ATOM 3017 C CA . THR A 1 399 ? -19.109 16.984 -27.906 1 75.44 399 THR A CA 1
ATOM 3018 C C . THR A 1 399 ? -18 17.266 -26.891 1 75.44 399 THR A C 1
ATOM 3020 O O . THR A 1 399 ? -16.828 17.391 -27.266 1 75.44 399 THR A O 1
ATOM 3023 N N . ILE A 1 400 ? -18.516 17.625 -25.688 1 73.88 400 ILE A N 1
ATOM 3024 C CA . ILE A 1 400 ? -17.562 17.906 -24.625 1 73.88 400 ILE A CA 1
ATOM 3025 C C . ILE A 1 400 ? -17.438 16.703 -23.703 1 73.88 400 ILE A C 1
ATOM 3027 O O . ILE A 1 400 ? -18.438 16.219 -23.172 1 73.88 400 ILE A O 1
ATOM 3031 N N . ARG A 1 401 ? -16.25 16.25 -23.625 1 73.44 401 ARG A N 1
ATOM 3032 C CA . ARG A 1 401 ? -15.977 15.148 -22.703 1 73.44 401 ARG A CA 1
ATOM 3033 C C . ARG A 1 401 ? -15.328 15.664 -21.422 1 73.44 401 ARG A C 1
ATOM 3035 O O . ARG A 1 401 ? -14.219 16.203 -21.453 1 73.44 401 ARG A O 1
ATOM 3042 N N . PHE A 1 402 ? -16.266 15.562 -20.375 1 69.56 402 PHE A N 1
ATOM 3043 C CA . PHE A 1 402 ? -15.773 16 -19.062 1 69.56 402 PHE A CA 1
ATOM 3044 C C . PHE A 1 402 ? -15.258 14.812 -18.266 1 69.56 402 PHE A C 1
ATOM 3046 O O . PHE A 1 402 ? -15.852 13.734 -18.281 1 69.56 402 PHE A O 1
ATOM 3053 N N . SER A 1 403 ? -14.102 15.008 -17.703 1 68 403 SER A N 1
ATOM 3054 C CA . SER A 1 403 ? -13.664 14.102 -16.656 1 68 403 SER A CA 1
ATOM 3055 C C . SER A 1 403 ? -14.008 14.648 -15.273 1 68 403 SER A C 1
ATOM 3057 O O . SER A 1 403 ? -13.438 15.648 -14.836 1 68 403 SER A O 1
ATOM 3059 N N . VAL A 1 404 ? -15.141 14.086 -14.727 1 68.88 404 VAL A N 1
ATOM 3060 C CA . VAL A 1 404 ? -15.656 14.602 -13.461 1 68.88 404 VAL A CA 1
ATOM 3061 C C . VAL A 1 404 ? -15.586 13.516 -12.398 1 68.88 404 VAL A C 1
ATOM 3063 O O . VAL A 1 404 ? -15.688 12.328 -12.703 1 68.88 404 VAL A O 1
ATOM 3066 N N . GLU A 1 405 ? -15.258 13.945 -11.258 1 65.19 405 GLU A N 1
ATOM 3067 C CA . GLU A 1 405 ? -15.289 13.039 -10.109 1 65.19 405 GLU A CA 1
ATOM 3068 C C . GLU A 1 405 ? -16.484 13.336 -9.203 1 65.19 405 GLU A C 1
ATOM 3070 O O . GLU A 1 405 ? -16.766 14.492 -8.906 1 65.19 405 GLU A O 1
ATOM 3075 N N . VAL A 1 406 ? -17.297 12.344 -9 1 69.94 406 VAL A N 1
ATOM 3076 C CA . VAL A 1 406 ? -18.438 12.43 -8.078 1 69.94 406 VAL A CA 1
ATOM 3077 C C . VAL A 1 406 ? -18.172 11.547 -6.859 1 69.94 406 VAL A C 1
ATOM 3079 O O . VAL A 1 406 ? -17.297 10.688 -6.883 1 69.94 406 VAL A O 1
ATOM 3082 N N . ALA A 1 407 ? -18.828 11.883 -5.812 1 61.97 407 ALA A N 1
ATOM 3083 C CA . ALA A 1 407 ? -18.609 11.195 -4.539 1 61.97 407 ALA A CA 1
ATOM 3084 C C . ALA A 1 407 ? -19.141 9.766 -4.59 1 61.97 407 ALA A C 1
ATOM 3086 O O . ALA A 1 407 ? -18.5 8.844 -4.098 1 61.97 407 ALA A O 1
ATOM 3087 N N . ASP A 1 408 ? -20.328 9.656 -5.074 1 65.62 408 ASP A N 1
ATOM 3088 C CA . ASP A 1 408 ? -21.031 8.375 -5.109 1 65.62 408 ASP A CA 1
ATOM 3089 C C . ASP A 1 408 ? -22.109 8.367 -6.188 1 65.62 408 ASP A C 1
ATOM 3091 O O . ASP A 1 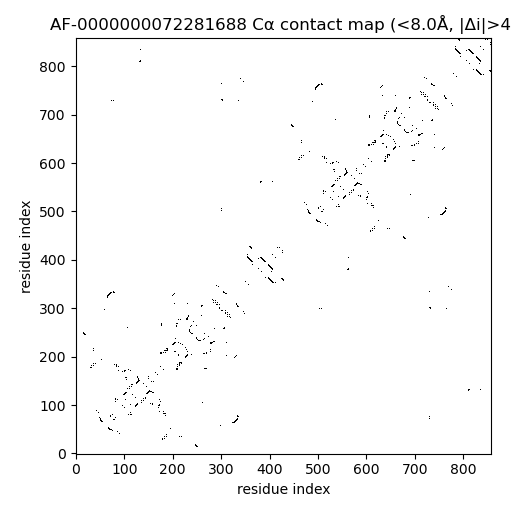408 ? -22.188 9.281 -7.008 1 65.62 408 ASP A O 1
ATOM 3095 N N . LYS A 1 409 ? -22.781 7.168 -6.18 1 70.69 409 LYS A N 1
ATOM 3096 C CA . LYS A 1 409 ? -23.812 6.984 -7.195 1 70.69 409 LYS A CA 1
ATOM 3097 C C . LYS A 1 409 ? -24.891 8.062 -7.082 1 70.69 409 LYS A C 1
ATOM 3099 O O . LYS A 1 409 ? -25.391 8.547 -8.094 1 70.69 409 LYS A O 1
ATOM 3104 N N . ASN A 1 410 ? -25.156 8.406 -5.832 1 73.69 410 ASN A N 1
ATOM 3105 C CA . ASN A 1 410 ? -26.156 9.438 -5.633 1 73.69 410 ASN A CA 1
ATOM 3106 C C . ASN A 1 410 ? -25.719 10.781 -6.191 1 73.69 410 ASN A C 1
ATOM 3108 O O . ASN A 1 410 ? -26.516 11.5 -6.812 1 73.69 410 ASN A O 1
ATOM 3112 N N . HIS A 1 411 ? -24.484 11.008 -5.918 1 75.75 411 HIS A N 1
ATOM 3113 C CA . HIS A 1 411 ? -23.891 12.234 -6.453 1 75.75 411 HIS A CA 1
ATOM 3114 C C . HIS A 1 411 ? -23.891 12.227 -7.977 1 75.75 411 HIS A C 1
ATOM 3116 O O . HIS A 1 411 ? -24.156 13.258 -8.602 1 75.75 411 HIS A O 1
ATOM 3122 N N . LYS A 1 412 ? -23.656 11.07 -8.539 1 77.88 412 LYS A N 1
ATOM 3123 C CA . LYS A 1 412 ? -23.688 10.914 -9.992 1 77.88 412 LYS A CA 1
ATOM 3124 C C . LYS A 1 412 ? -25.094 11.203 -10.531 1 77.88 412 LYS A C 1
ATOM 3126 O O . LYS A 1 412 ? -25.25 11.93 -11.523 1 77.88 412 LYS A O 1
ATOM 3131 N N . GLN A 1 413 ? -26 10.703 -9.859 1 80.75 413 GLN A N 1
ATOM 3132 C CA . GLN A 1 413 ? -27.375 10.906 -10.281 1 80.75 413 GLN A CA 1
ATOM 3133 C C . GLN A 1 413 ? -27.781 12.375 -10.164 1 80.75 413 GLN A C 1
ATOM 3135 O O . GLN A 1 413 ? -28.469 12.906 -11.031 1 80.75 413 GLN A O 1
ATOM 3140 N N . ALA A 1 414 ? -27.328 12.945 -9.078 1 81.5 414 ALA A N 1
ATOM 3141 C CA . ALA A 1 414 ? -27.641 14.359 -8.875 1 81.5 414 ALA A CA 1
ATOM 3142 C C . ALA A 1 414 ? -27.047 15.211 -10 1 81.5 414 ALA A C 1
ATOM 3144 O O . ALA A 1 414 ? -27.703 16.125 -10.492 1 81.5 414 ALA A O 1
ATOM 3145 N N . LEU A 1 415 ? -25.969 14.852 -10.344 1 82.56 415 LEU A N 1
ATOM 3146 C CA . LEU A 1 415 ? -25.328 15.57 -11.438 1 82.56 415 LEU A CA 1
ATOM 3147 C C . LEU A 1 415 ? -26.094 15.359 -12.742 1 82.56 415 LEU A C 1
ATOM 3149 O O . LEU A 1 415 ? -26.328 16.312 -13.484 1 82.56 415 LEU A O 1
ATOM 3153 N N . GLY A 1 416 ? -26.375 14.141 -13.023 1 83.62 416 GLY A N 1
ATOM 3154 C CA . GLY A 1 416 ? -27.172 13.844 -14.203 1 83.62 416 GLY A CA 1
ATOM 3155 C C . GLY A 1 416 ? -28.5 14.586 -14.234 1 83.62 416 GLY A C 1
ATOM 3156 O O . GLY A 1 416 ? -28.875 15.141 -15.266 1 83.62 416 GLY A O 1
ATOM 3157 N N . ASP A 1 417 ? -29.078 14.617 -13.109 1 87.06 417 ASP A N 1
ATOM 3158 C CA . ASP A 1 417 ? -30.375 15.297 -13.008 1 87.06 417 ASP A CA 1
ATOM 3159 C C . ASP A 1 417 ? -30.219 16.797 -13.242 1 87.06 417 ASP A C 1
ATOM 3161 O O . ASP A 1 417 ? -31.062 17.406 -13.906 1 87.06 417 ASP A O 1
ATOM 3165 N N . ALA A 1 418 ? -29.219 17.312 -12.703 1 85.88 418 ALA A N 1
ATOM 3166 C CA . ALA A 1 418 ? -28.953 18.734 -12.891 1 85.88 418 ALA A CA 1
ATOM 3167 C C . ALA A 1 418 ? -28.719 19.062 -14.367 1 85.88 418 ALA A C 1
ATOM 3169 O O . ALA A 1 418 ? -29.172 20.094 -14.859 1 85.88 418 ALA A O 1
ATOM 3170 N N . LEU A 1 419 ?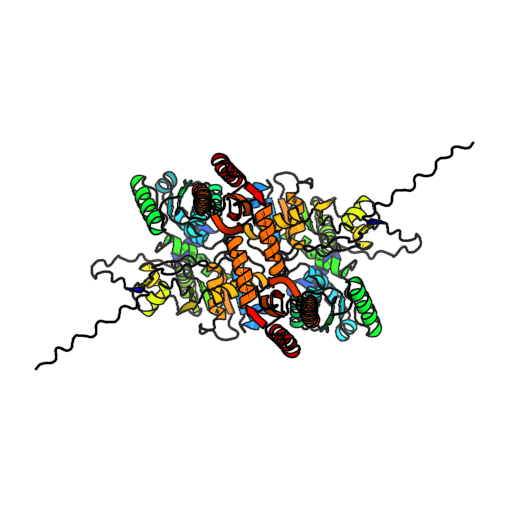 -28.047 18.203 -15.016 1 85.31 419 LEU A N 1
ATOM 3171 C CA . LEU A 1 419 ? -27.766 18.391 -16.438 1 85.31 419 LEU A CA 1
ATOM 3172 C C . LEU A 1 419 ? -29.031 18.25 -17.266 1 85.31 419 LEU A C 1
ATOM 3174 O O . LEU A 1 419 ? -29.266 19.047 -18.188 1 85.31 419 LEU A O 1
ATOM 3178 N N . LYS A 1 420 ? -29.828 17.312 -16.938 1 85.81 420 LYS A N 1
ATOM 3179 C CA . LYS A 1 420 ? -31.094 17.094 -17.625 1 85.81 420 LYS A CA 1
ATOM 3180 C C . LYS A 1 420 ? -32.031 18.281 -17.422 1 85.81 420 LYS A C 1
ATOM 3182 O O . LYS A 1 420 ? -32.719 18.688 -18.359 1 85.81 420 LYS A O 1
ATOM 3187 N N . ALA A 1 421 ? -32 18.781 -16.266 1 86.69 421 ALA A N 1
ATOM 3188 C CA . ALA A 1 421 ? -32.875 19.906 -15.938 1 86.69 421 ALA A CA 1
ATOM 3189 C C . ALA A 1 421 ? -32.5 21.141 -16.781 1 86.69 421 ALA A C 1
ATOM 3191 O O . ALA A 1 421 ? -33.375 21.953 -17.094 1 86.69 421 ALA A O 1
ATOM 3192 N N . LYS A 1 422 ? -31.312 21.219 -17.109 1 84.75 422 LYS A N 1
ATOM 3193 C CA . LYS A 1 422 ? -30.859 22.359 -17.922 1 84.75 422 LYS A CA 1
ATOM 3194 C C . LYS A 1 422 ? -30.938 22.031 -19.406 1 84.75 422 LYS A C 1
ATOM 3196 O O . LYS A 1 422 ? -30.531 22.828 -20.25 1 84.75 422 LYS A O 1
ATOM 3201 N N . GLY A 1 423 ? -31.359 20.812 -19.75 1 81.19 423 GLY A N 1
ATOM 3202 C CA . GLY A 1 423 ? -31.641 20.438 -21.125 1 81.19 423 GLY A CA 1
ATOM 3203 C C . GLY A 1 423 ? -30.438 19.844 -21.844 1 81.19 423 GLY A C 1
ATOM 3204 O O . GLY A 1 423 ? -30.406 19.75 -23.062 1 81.19 423 GLY A O 1
ATOM 3205 N N . TYR A 1 424 ? -29.422 19.516 -21.094 1 83.56 424 TYR A N 1
ATOM 3206 C CA . TYR A 1 424 ? -28.25 18.938 -21.75 1 83.56 424 TYR A CA 1
ATOM 3207 C C . TYR A 1 424 ? -28.391 17.438 -21.906 1 83.56 424 TYR A C 1
ATOM 3209 O O . TYR A 1 424 ? -28.906 16.75 -21.016 1 83.56 424 TYR A O 1
ATOM 3217 N N . GLU A 1 425 ? -28.078 17.016 -23.156 1 78.44 425 GLU A N 1
ATOM 3218 C CA . GLU A 1 425 ? -27.938 15.578 -23.375 1 78.44 425 GLU A CA 1
ATOM 3219 C C . GLU A 1 425 ? -26.531 15.102 -23.016 1 78.44 425 GLU A C 1
ATOM 3221 O O . GLU A 1 425 ? -25.531 15.719 -23.391 1 78.44 425 GLU A O 1
ATOM 3226 N N . PHE A 1 426 ? -26.531 14.148 -22.109 1 81 426 PHE A N 1
ATOM 3227 C CA . PHE A 1 426 ? -25.219 13.688 -21.656 1 81 426 PHE A CA 1
ATOM 3228 C C . PHE A 1 426 ? -25.203 12.164 -21.547 1 81 426 PHE A C 1
ATOM 3230 O O . PHE A 1 426 ? -26.25 11.523 -21.531 1 81 426 PHE A O 1
ATOM 3237 N N . VAL A 1 427 ? -24.016 11.57 -21.828 1 73.88 427 VAL A N 1
ATOM 3238 C CA . VAL A 1 427 ? -23.766 10.148 -21.594 1 73.88 427 VAL A CA 1
ATOM 3239 C C . VAL A 1 427 ? -22.609 9.969 -20.609 1 73.88 427 VAL A C 1
ATOM 3241 O O . VAL A 1 427 ? -21.578 10.633 -20.734 1 73.88 427 VAL A O 1
ATOM 3244 N N . PHE A 1 428 ? -22.969 9.242 -19.594 1 71.75 428 PHE A N 1
ATOM 3245 C CA . PHE A 1 428 ? -21.859 8.836 -18.734 1 71.75 428 PHE A CA 1
ATOM 3246 C C . PHE A 1 428 ? -21.062 7.715 -19.391 1 71.75 428 PHE A C 1
ATOM 3248 O O . PHE A 1 428 ? -21.625 6.715 -19.828 1 71.75 428 PHE A O 1
ATOM 3255 N N . VAL A 1 429 ? -19.75 8.039 -19.688 1 59.41 429 VAL A N 1
ATOM 3256 C CA . VAL A 1 429 ? -18.906 7.082 -20.375 1 59.41 429 VAL A CA 1
ATOM 3257 C C . VAL A 1 429 ? -17.969 6.398 -19.391 1 59.41 429 VAL A C 1
ATOM 3259 O O . VAL A 1 429 ? -17.516 7.02 -18.422 1 59.41 429 VAL A O 1
ATOM 3262 N N . MET B 1 1 ? 28.766 67.875 1.01 1 25.44 1 MET B N 1
ATOM 3263 C CA . MET B 1 1 ? 27.734 67.062 0.33 1 25.44 1 MET B CA 1
ATOM 3264 C C . MET B 1 1 ? 27.688 65.688 0.897 1 25.44 1 MET B C 1
ATOM 3266 O O . MET B 1 1 ? 28.672 64.938 0.802 1 25.44 1 MET B O 1
ATOM 3270 N N . SER B 1 2 ? 27.125 65.5 2.01 1 24.12 2 SER B N 1
ATOM 3271 C CA . SER B 1 2 ? 27.203 64.438 2.994 1 24.12 2 SER B CA 1
ATOM 3272 C C . SER B 1 2 ? 26.703 63.125 2.408 1 24.12 2 SER B C 1
ATOM 3274 O O . SER B 1 2 ? 25.656 63.062 1.771 1 24.12 2 SER B O 1
ATOM 3276 N N . ASP B 1 3 ? 27.531 62.25 2.15 1 27.62 3 ASP B N 1
ATOM 3277 C CA . ASP B 1 3 ? 27.453 60.969 1.461 1 27.62 3 ASP B CA 1
ATOM 3278 C C . ASP B 1 3 ? 26.516 60.031 2.189 1 27.62 3 ASP B C 1
ATOM 3280 O O . ASP B 1 3 ? 26.438 58.844 1.84 1 27.62 3 ASP B O 1
ATOM 3284 N N . VAL B 1 4 ? 26.094 60.344 3.465 1 26.69 4 VAL B N 1
ATOM 3285 C CA . VAL B 1 4 ? 25.797 59.125 4.188 1 26.69 4 VAL B CA 1
ATOM 3286 C C . VAL B 1 4 ? 25.016 58.156 3.285 1 26.69 4 VAL B C 1
ATOM 3288 O O . VAL B 1 4 ? 24.375 58.594 2.326 1 26.69 4 VAL B O 1
ATOM 3291 N N . GLU B 1 5 ? 25.125 56.875 3.666 1 26.89 5 GLU B N 1
ATOM 3292 C CA . GLU B 1 5 ? 24.906 55.438 3.619 1 26.89 5 GLU B CA 1
ATOM 3293 C C . GLU B 1 5 ? 23.422 55.125 3.533 1 26.89 5 GLU B C 1
ATOM 3295 O O . GLU B 1 5 ? 22.656 55.438 4.438 1 26.89 5 GLU B O 1
ATOM 3300 N N . VAL B 1 6 ? 22.859 55.281 2.562 1 32.94 6 VAL B N 1
ATOM 3301 C CA . VAL B 1 6 ? 21.438 54.906 2.498 1 32.94 6 VAL B CA 1
ATOM 3302 C C . VAL B 1 6 ? 21.234 53.531 3.084 1 32.94 6 VAL B C 1
ATOM 3304 O O . VAL B 1 6 ? 21.906 52.562 2.672 1 32.94 6 VAL B O 1
ATOM 3307 N N . PRO B 1 7 ? 20.984 53.406 4.301 1 29.73 7 PRO B N 1
ATOM 3308 C CA . PRO B 1 7 ? 20.875 52.125 4.953 1 29.73 7 PRO B CA 1
ATOM 3309 C C . PRO B 1 7 ? 20.188 51.062 4.07 1 29.73 7 PRO B C 1
ATOM 3311 O O . PRO B 1 7 ? 19.266 51.406 3.322 1 29.73 7 PRO B O 1
ATOM 3314 N N . ALA B 1 8 ? 20.938 50.156 3.535 1 31.64 8 ALA B N 1
ATOM 3315 C CA . ALA B 1 8 ? 20.531 49.094 2.623 1 31.64 8 ALA B CA 1
ATOM 3316 C C . ALA B 1 8 ? 19.141 48.594 2.969 1 31.64 8 ALA B C 1
ATOM 3318 O O . ALA B 1 8 ? 18.906 48.125 4.082 1 31.64 8 ALA B O 1
ATOM 3319 N N . LEU B 1 9 ? 18.188 49 2.57 1 32.53 9 LEU B N 1
ATOM 3320 C CA . LEU B 1 9 ? 16.844 48.469 2.555 1 32.53 9 LEU B CA 1
ATOM 3321 C C . LEU B 1 9 ? 16.875 46.938 2.439 1 32.53 9 LEU B C 1
ATOM 3323 O O . LEU B 1 9 ? 17.406 46.406 1.468 1 32.53 9 LEU B O 1
ATOM 3327 N N . ALA B 1 10 ? 17.078 46.219 3.434 1 34.38 10 ALA B N 1
ATOM 3328 C CA . ALA B 1 10 ? 16.953 44.781 3.596 1 34.38 10 ALA B CA 1
ATOM 3329 C C . ALA B 1 10 ? 16.016 44.188 2.549 1 34.38 10 ALA B C 1
ATOM 3331 O O . ALA B 1 10 ? 14.828 44.5 2.527 1 34.38 10 ALA B O 1
ATOM 3332 N N . LEU B 1 11 ? 16.281 43.875 1.479 1 32.78 11 LEU B N 1
ATOM 3333 C CA . LEU B 1 11 ? 15.625 43.219 0.356 1 32.78 11 LEU B CA 1
ATOM 3334 C C . LEU B 1 11 ? 14.727 42.094 0.842 1 32.78 11 LEU B C 1
ATOM 3336 O O . LEU B 1 11 ? 15.203 41.094 1.398 1 32.78 11 LEU B O 1
ATOM 3340 N N . ARG B 1 12 ? 13.5 42.219 1.431 1 37.22 12 ARG B N 1
ATOM 3341 C CA . ARG B 1 12 ? 12.383 41.344 1.784 1 37.22 12 ARG B CA 1
ATOM 3342 C C . ARG B 1 12 ? 12.227 40.219 0.774 1 37.22 12 ARG B C 1
ATOM 3344 O O . ARG B 1 12 ? 12.023 40.469 -0.417 1 37.22 12 ARG B O 1
ATOM 3351 N N . ASP B 1 13 ? 12.906 39.125 0.781 1 45.31 13 ASP B N 1
ATOM 3352 C CA . ASP B 1 13 ? 12.703 37.969 -0.068 1 45.31 13 ASP B CA 1
ATOM 3353 C C . ASP B 1 13 ? 11.211 37.656 -0.222 1 45.31 13 ASP B C 1
ATOM 3355 O O . ASP B 1 13 ? 10.484 37.594 0.769 1 45.31 13 ASP B O 1
ATOM 3359 N N . ALA B 1 14 ? 10.531 37.969 -1.248 1 56.59 14 ALA B N 1
ATOM 3360 C CA . ALA B 1 14 ? 9.141 37.938 -1.681 1 56.59 14 ALA B CA 1
ATOM 3361 C C . ALA B 1 14 ? 8.508 36.594 -1.319 1 56.59 14 ALA B C 1
ATOM 3363 O O . ALA B 1 14 ? 7.281 36.438 -1.303 1 56.59 14 ALA B O 1
ATOM 3364 N N . SER B 1 15 ? 9.273 35.562 -0.892 1 65.69 15 SER B N 1
ATOM 3365 C CA . SER B 1 15 ? 8.734 34.219 -0.762 1 65.69 15 SER B CA 1
ATOM 3366 C C . SER B 1 15 ? 8.289 33.938 0.669 1 65.69 15 SER B C 1
ATOM 3368 O O . SER B 1 15 ? 7.508 33 0.912 1 65.69 15 SER B O 1
ATOM 3370 N N . PHE B 1 16 ? 8.891 34.812 1.681 1 68.31 16 PHE B N 1
ATOM 3371 C CA . PHE B 1 16 ? 8.453 34.594 3.053 1 68.31 16 PHE B CA 1
ATOM 3372 C C . PHE B 1 16 ? 8.555 35.875 3.867 1 68.31 16 PHE B C 1
ATOM 3374 O O . PHE B 1 16 ? 9.156 36.844 3.42 1 68.31 16 PHE B O 1
ATOM 3381 N N . SER B 1 17 ? 7.762 36.031 5.051 1 74.19 17 SER B N 1
ATOM 3382 C CA . SER B 1 17 ? 7.832 37.156 5.992 1 74.19 17 SER B CA 1
ATOM 3383 C C . SER B 1 17 ? 8.148 36.656 7.402 1 74.19 17 SER B C 1
ATOM 3385 O O . SER B 1 17 ? 7.707 35.594 7.805 1 74.19 17 SER B O 1
ATOM 3387 N N . GLU B 1 18 ? 8.93 37.406 8.18 1 73 18 GLU B N 1
ATOM 3388 C CA . GLU B 1 18 ? 9.211 37.125 9.586 1 73 18 GLU B CA 1
ATOM 3389 C C . GLU B 1 18 ? 8.102 37.656 10.484 1 73 18 GLU B C 1
ATOM 3391 O O . GLU B 1 18 ? 7.582 38.75 10.25 1 73 18 GLU B O 1
ATOM 3396 N N . ILE B 1 19 ? 7.691 36.812 11.445 1 72.25 19 ILE B N 1
ATOM 3397 C CA . ILE B 1 19 ? 6.699 37.25 12.422 1 72.25 19 ILE B CA 1
ATOM 3398 C C . ILE B 1 19 ? 7.387 37.625 13.734 1 72.25 19 ILE B C 1
ATOM 3400 O O . ILE B 1 19 ? 8.008 36.781 14.383 1 72.25 19 ILE B O 1
ATOM 3404 N N . HIS B 1 20 ? 7.52 38.906 13.992 1 62.38 20 HIS B N 1
ATOM 3405 C CA . HIS B 1 20 ? 8.141 39.344 15.234 1 62.38 20 HIS B CA 1
ATOM 3406 C C . HIS B 1 20 ? 7.098 39.531 16.328 1 62.38 20 HIS B C 1
ATOM 3408 O O . HIS B 1 20 ? 6.082 40.188 16.125 1 62.38 20 HIS B O 1
ATOM 3414 N N . ILE B 1 21 ? 7.027 38.562 17.234 1 55.53 21 ILE B N 1
ATOM 3415 C CA . ILE B 1 21 ? 6.117 38.688 18.375 1 55.53 21 ILE B CA 1
ATOM 3416 C C . ILE B 1 21 ? 6.609 39.781 19.312 1 55.53 21 ILE B C 1
ATOM 3418 O O . ILE B 1 21 ? 7.801 39.844 19.641 1 55.53 21 ILE B O 1
ATOM 3422 N N . GLY B 1 22 ? 5.984 40.844 19.406 1 47.31 22 GLY B N 1
ATOM 3423 C CA . GLY B 1 22 ? 6.371 41.938 20.266 1 47.31 22 GLY B CA 1
ATOM 3424 C C . GLY B 1 22 ? 6.855 41.5 21.641 1 47.31 22 GLY B C 1
ATOM 3425 O O . GLY B 1 22 ? 6.492 40.406 22.094 1 47.31 22 GLY B O 1
ATOM 3426 N N . GLU B 1 23 ? 7.957 42.062 22.266 1 43.84 23 GLU B N 1
ATOM 3427 C CA . GLU B 1 23 ? 8.57 41.875 23.578 1 43.84 23 GLU B CA 1
ATOM 3428 C C . GLU B 1 23 ? 7.516 41.562 24.641 1 43.84 23 GLU B C 1
ATOM 3430 O O . GLU B 1 23 ? 7.781 40.781 25.578 1 43.84 23 GLU B O 1
ATOM 3435 N N . GLY B 1 24 ? 6.477 42.156 24.766 1 42.84 24 GLY B N 1
ATOM 3436 C CA . GLY B 1 24 ? 5.504 42.062 25.844 1 42.84 24 GLY B CA 1
ATOM 3437 C C . GLY B 1 24 ? 4.688 40.781 25.781 1 42.84 24 GLY B C 1
ATOM 3438 O O . GLY B 1 24 ? 3.9 40.5 26.688 1 42.84 24 GLY B O 1
ATOM 3439 N N . ASP B 1 25 ? 4.398 40.219 24.781 1 44.94 25 ASP B N 1
ATOM 3440 C CA . ASP B 1 25 ? 3.539 39.031 24.734 1 44.94 25 ASP B CA 1
ATOM 3441 C C . ASP B 1 25 ? 4.336 37.781 25 1 44.94 25 ASP B C 1
ATOM 3443 O O . ASP B 1 25 ? 4.699 37.031 24.078 1 44.94 25 ASP B O 1
ATOM 3447 N N . GLU B 1 26 ? 5.203 37.781 25.875 1 46.31 26 GLU B N 1
ATOM 3448 C CA . GLU B 1 26 ? 5.859 36.594 26.375 1 46.31 26 GLU B CA 1
ATOM 3449 C C . GLU B 1 26 ? 4.852 35.469 26.625 1 46.31 26 GLU B C 1
ATOM 3451 O O . GLU B 1 26 ? 4.207 35.438 27.688 1 46.31 26 GLU B O 1
ATOM 3456 N N . GLN B 1 27 ? 4.145 35.094 25.703 1 53.34 27 GLN B N 1
ATOM 3457 C CA . GLN B 1 27 ? 3.232 33.969 25.922 1 53.34 27 GLN B CA 1
ATOM 3458 C C . GLN B 1 27 ? 3.953 32.781 26.562 1 53.34 27 GLN B C 1
ATOM 3460 O O . GLN B 1 27 ? 5.023 32.375 26.109 1 53.34 27 GLN B O 1
ATOM 3465 N N . VAL B 1 28 ? 3.828 32.656 27.875 1 57.19 28 VAL B N 1
ATOM 3466 C CA . VAL B 1 28 ? 4.293 31.484 28.625 1 57.19 28 VAL B CA 1
ATOM 3467 C C . VAL B 1 28 ? 4.031 30.219 27.828 1 57.19 28 VAL B C 1
ATOM 3469 O O . VAL B 1 28 ? 2.881 29.891 27.531 1 57.19 28 VAL B O 1
ATOM 3472 N N . LEU B 1 29 ? 5.129 29.766 27.203 1 67.94 29 LEU B N 1
ATOM 3473 C CA . LEU B 1 29 ? 5.031 28.516 26.453 1 67.94 29 LEU B CA 1
ATOM 3474 C C . LEU B 1 29 ? 4.672 27.359 27.375 1 67.94 29 LEU B C 1
ATOM 3476 O O . LEU B 1 29 ? 5.219 27.234 28.484 1 67.94 29 LEU B O 1
ATOM 3480 N N . GLU B 1 30 ? 3.59 26.75 26.984 1 75.44 30 GLU B N 1
ATOM 3481 C CA . GLU B 1 30 ? 3.281 25.516 27.703 1 75.44 30 GLU B CA 1
ATOM 3482 C C . GLU B 1 30 ? 4.445 24.531 27.625 1 75.44 30 GLU B C 1
ATOM 3484 O O . GLU B 1 30 ? 5.168 24.484 26.625 1 75.44 30 GLU B O 1
ATOM 3489 N N . GLN B 1 31 ? 4.73 23.906 28.703 1 85.75 31 GLN B N 1
ATOM 3490 C CA . GLN B 1 31 ? 5.809 22.938 28.766 1 85.75 31 GLN B CA 1
ATOM 3491 C C . GLN B 1 31 ? 5.289 21.531 28.5 1 85.75 31 GLN B C 1
ATOM 3493 O O . GLN B 1 31 ? 4.172 21.188 28.875 1 85.75 31 GLN B O 1
ATOM 3498 N N . ILE B 1 32 ? 5.969 20.828 27.734 1 93.81 32 ILE B N 1
ATOM 3499 C CA . ILE B 1 32 ? 5.684 19.422 27.438 1 93.81 32 ILE B CA 1
ATOM 3500 C C . ILE B 1 32 ? 6.883 18.562 27.828 1 93.81 32 ILE B C 1
ATOM 3502 O O . ILE B 1 32 ? 8.031 18.953 27.609 1 93.81 32 ILE B O 1
ATOM 3506 N N . PHE B 1 33 ? 6.582 17.406 28.547 1 94.94 33 PHE B N 1
ATOM 3507 C CA . PHE B 1 33 ? 7.629 16.516 29.047 1 94.94 33 PHE B CA 1
ATOM 3508 C C . PHE B 1 33 ? 7.426 15.102 28.531 1 94.94 33 PHE B C 1
ATOM 3510 O O . PHE B 1 33 ? 6.375 14.781 27.969 1 94.94 33 PHE B O 1
ATOM 3517 N N . LEU B 1 34 ? 8.492 14.359 28.734 1 97.25 34 LEU B N 1
ATOM 3518 C CA . LEU B 1 34 ? 8.438 12.953 28.344 1 97.25 34 LEU B CA 1
ATOM 3519 C C . LEU B 1 34 ? 7.293 12.234 29.062 1 97.25 34 LEU B C 1
ATOM 3521 O O . LEU B 1 34 ? 6.672 11.336 28.484 1 97.25 34 LEU B O 1
ATOM 3525 N N . SER B 1 35 ? 6.992 12.633 30.25 1 97.25 35 SER B N 1
ATOM 3526 C CA . SER B 1 35 ? 5.906 12.023 31.016 1 97.25 35 SER B CA 1
ATOM 3527 C C . SER B 1 35 ? 4.566 12.188 30.297 1 97.25 35 SER B C 1
ATOM 3529 O O . SER B 1 35 ? 3.701 11.312 30.391 1 97.25 35 SER B O 1
ATOM 3531 N N . ASP B 1 36 ? 4.434 13.32 29.594 1 97.56 36 ASP B N 1
ATOM 3532 C CA . ASP B 1 36 ? 3.211 13.562 28.828 1 97.56 36 ASP B CA 1
ATOM 3533 C C . ASP B 1 36 ? 3.072 12.562 27.672 1 97.56 36 ASP B C 1
ATOM 3535 O O . ASP B 1 36 ? 1.966 12.125 27.359 1 97.56 36 ASP B O 1
ATOM 3539 N N . VAL B 1 37 ? 4.188 12.172 27.094 1 98.44 37 VAL B N 1
ATOM 3540 C CA . VAL B 1 37 ? 4.191 11.219 25.984 1 98.44 37 VAL B CA 1
ATOM 3541 C C . VAL B 1 37 ? 3.854 9.82 26.5 1 98.44 37 VAL B C 1
ATOM 3543 O O . VAL B 1 37 ? 3.088 9.086 25.875 1 98.44 37 VAL B O 1
ATOM 3546 N N . TYR B 1 38 ? 4.352 9.492 27.641 1 98.06 38 TYR B N 1
ATOM 3547 C CA . TYR B 1 38 ? 4.035 8.195 28.234 1 98.06 38 TYR B CA 1
ATOM 3548 C C . TYR B 1 38 ? 2.566 8.125 28.625 1 98.06 38 TYR B C 1
ATOM 3550 O O . TYR B 1 38 ? 1.924 7.082 28.453 1 98.06 38 TYR B O 1
ATOM 3558 N N . THR B 1 39 ? 2.111 9.203 29.203 1 98.06 39 THR B N 1
ATOM 3559 C CA . THR B 1 39 ? 0.696 9.258 29.547 1 98.06 39 THR B CA 1
ATOM 3560 C C . THR B 1 39 ? -0.171 9.094 28.312 1 98.06 39 THR B C 1
ATOM 3562 O O . THR B 1 39 ? -1.156 8.352 28.328 1 98.06 39 THR B O 1
ATOM 3565 N N . ALA B 1 40 ? 0.224 9.781 27.266 1 98.5 40 ALA B N 1
ATOM 3566 C CA . ALA B 1 40 ? -0.501 9.672 26 1 98.5 40 ALA B CA 1
ATOM 3567 C C . ALA B 1 40 ? -0.499 8.227 25.5 1 98.5 40 ALA B C 1
ATOM 3569 O O . ALA B 1 40 ? -1.521 7.73 25.016 1 98.5 40 ALA B O 1
ATOM 3570 N N . LYS B 1 41 ? 0.646 7.566 25.578 1 98.19 41 LYS B N 1
ATOM 3571 C CA . LYS B 1 41 ? 0.758 6.176 25.141 1 98.19 41 LYS B CA 1
ATOM 3572 C C . LYS B 1 41 ? -0.261 5.293 25.859 1 98.19 41 LYS B C 1
ATOM 3574 O O . LYS B 1 41 ? -0.943 4.484 25.219 1 98.19 41 LYS B O 1
ATOM 3579 N N . HIS B 1 42 ? -0.383 5.48 27.125 1 97.31 42 HIS B N 1
ATOM 3580 C CA . HIS B 1 42 ? -1.308 4.691 27.922 1 97.31 42 HIS B CA 1
ATOM 3581 C C . HIS B 1 42 ? -2.754 4.949 27.516 1 97.31 42 HIS B C 1
ATOM 3583 O O . HIS B 1 42 ? -3.559 4.02 27.438 1 97.31 42 HIS B O 1
ATOM 3589 N N . VAL B 1 43 ? -3.01 6.141 27.219 1 97 43 VAL B N 1
ATOM 3590 C CA . VAL B 1 43 ? -4.375 6.582 26.938 1 97 43 VAL B CA 1
ATOM 3591 C C . VAL B 1 43 ? -4.812 6.09 25.562 1 97 43 VAL B C 1
ATOM 3593 O O . VAL B 1 43 ? -5.961 5.672 25.391 1 97 43 VAL B O 1
ATOM 3596 N N . ILE B 1 44 ? -3.869 6.078 24.578 1 97.81 44 ILE B N 1
ATOM 3597 C CA . ILE B 1 44 ? -4.324 5.91 23.203 1 97.81 44 ILE B CA 1
ATOM 3598 C C . ILE B 1 44 ? -4.074 4.477 22.734 1 97.81 44 ILE B C 1
ATOM 3600 O O . ILE B 1 44 ? -4.57 4.055 21.688 1 97.81 44 ILE B O 1
ATOM 3604 N N . SER B 1 45 ? -3.449 3.617 23.516 1 95.94 45 SER B N 1
ATOM 3605 C CA . SER B 1 45 ? -2.945 2.314 23.094 1 95.94 45 SER B CA 1
ATOM 3606 C C . SER B 1 45 ? -4.07 1.428 22.578 1 95.94 45 SER B C 1
ATOM 3608 O O . SER B 1 45 ? -3.889 0.697 21.609 1 95.94 45 SER B O 1
ATOM 3610 N N . ASP B 1 46 ? -5.23 1.556 23.094 1 93.38 46 ASP B N 1
ATOM 3611 C CA . ASP B 1 46 ? -6.336 0.685 22.703 1 93.38 46 ASP B CA 1
ATOM 3612 C C . ASP B 1 46 ? -7.07 1.237 21.484 1 93.38 46 ASP B C 1
ATOM 3614 O O . ASP B 1 46 ? -7.934 0.564 20.922 1 93.38 46 ASP B O 1
ATOM 3618 N N . HIS B 1 47 ? -6.688 2.389 21.109 1 94.62 47 HIS B N 1
ATOM 3619 C CA . HIS B 1 47 ? -7.465 3.059 20.062 1 94.62 47 HIS B CA 1
ATOM 3620 C C . HIS B 1 47 ? -6.672 3.178 18.766 1 94.62 47 HIS B C 1
ATOM 36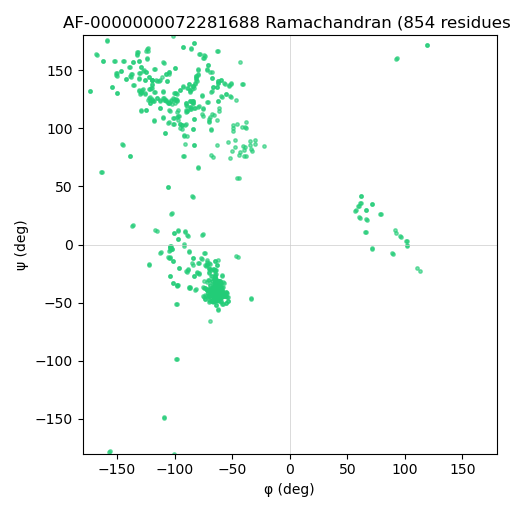22 O O . HIS B 1 47 ? -7.219 3.576 17.734 1 94.62 47 HIS B O 1
ATOM 3628 N N . ILE B 1 48 ? -5.402 2.797 18.844 1 94.44 48 ILE B N 1
ATOM 3629 C CA . ILE B 1 48 ? -4.559 2.949 17.672 1 94.44 48 ILE B CA 1
ATOM 3630 C C . ILE B 1 48 ? -3.779 1.659 17.422 1 94.44 48 ILE B C 1
ATOM 3632 O O . ILE B 1 48 ? -3.721 0.785 18.281 1 94.44 48 ILE B O 1
ATOM 3636 N N . HIS B 1 49 ? -3.246 1.531 16.219 1 91.19 49 HIS B N 1
ATOM 3637 C CA . HIS B 1 49 ? -2.354 0.423 15.906 1 91.19 49 HIS B CA 1
ATOM 3638 C C . HIS B 1 49 ? -0.922 0.728 16.328 1 91.19 49 HIS B C 1
ATOM 3640 O O . HIS B 1 49 ? -0.476 1.874 16.25 1 91.19 49 HIS B O 1
ATOM 3646 N N . HIS B 1 50 ? -0.275 -0.271 16.938 1 93.19 50 HIS B N 1
ATOM 3647 C CA . HIS B 1 50 ? 1.178 -0.257 16.812 1 93.19 50 HIS B CA 1
ATOM 3648 C C . HIS B 1 50 ? 1.613 -0.533 15.383 1 93.19 50 HIS B C 1
ATOM 3650 O O . HIS B 1 50 ? 1.62 -1.686 14.945 1 93.19 50 HIS B O 1
ATOM 3656 N N . THR B 1 51 ? 1.921 0.516 14.672 1 93.31 51 THR B N 1
ATOM 3657 C CA . THR B 1 51 ? 2.146 0.37 13.234 1 93.31 51 THR B CA 1
ATOM 3658 C C . THR B 1 51 ? 3.455 -0.368 12.961 1 93.31 51 THR B C 1
ATOM 3660 O O . THR B 1 51 ? 4.371 -0.336 13.789 1 93.31 51 THR B O 1
ATOM 3663 N N . PRO B 1 52 ? 3.57 -1.015 11.844 1 90.31 52 PRO B N 1
ATOM 3664 C CA . PRO B 1 52 ? 4.777 -1.778 11.508 1 90.31 52 PRO B CA 1
ATOM 3665 C C . PRO B 1 52 ? 5.996 -0.888 11.289 1 90.31 52 PRO B C 1
ATOM 3667 O O . PRO B 1 52 ? 5.863 0.254 10.844 1 90.31 52 PRO B O 1
ATOM 3670 N N . LEU B 1 53 ? 7.102 -1.385 11.711 1 93.88 53 LEU B N 1
ATOM 3671 C CA . LEU B 1 53 ? 8.422 -0.893 11.336 1 93.88 53 LEU B CA 1
ATOM 3672 C C . LEU B 1 53 ? 9.117 -1.876 10.398 1 93.88 53 LEU B C 1
ATOM 3674 O O . LEU B 1 53 ? 9.828 -2.773 10.859 1 93.88 53 LEU B O 1
ATOM 3678 N N . ASP B 1 54 ? 8.992 -1.587 9.102 1 89.12 54 ASP B N 1
ATOM 3679 C CA . ASP B 1 54 ? 9.367 -2.582 8.102 1 89.12 54 ASP B CA 1
ATOM 3680 C C . ASP B 1 54 ? 10.672 -2.209 7.41 1 89.12 54 ASP B C 1
ATOM 3682 O O . ASP B 1 54 ? 10.93 -1.033 7.148 1 89.12 54 ASP B O 1
ATOM 3686 N N . SER B 1 55 ? 11.477 -3.207 7.172 1 89.62 55 SER B N 1
ATOM 3687 C CA . SER B 1 55 ? 12.719 -2.979 6.438 1 89.62 55 SER B CA 1
ATOM 3688 C C . SER B 1 55 ? 12.57 -3.373 4.969 1 89.62 55 SER B C 1
ATOM 3690 O O . SER B 1 55 ? 11.68 -4.152 4.617 1 89.62 55 SER B O 1
ATOM 3692 N N . ASN B 1 56 ? 13.312 -2.732 4.191 1 87.44 56 ASN B N 1
ATOM 3693 C CA . ASN B 1 56 ? 13.422 -3.076 2.779 1 87.44 56 ASN B CA 1
ATOM 3694 C C . ASN B 1 56 ? 14.875 -3.229 2.346 1 87.44 56 ASN B C 1
ATOM 3696 O O . ASN B 1 56 ? 15.602 -2.238 2.234 1 87.44 56 ASN B O 1
ATOM 3700 N N . ALA B 1 57 ? 15.242 -4.426 1.963 1 84.62 57 ALA B N 1
ATOM 3701 C CA . ALA B 1 57 ? 16.641 -4.746 1.684 1 84.62 57 ALA B CA 1
ATOM 3702 C C . ALA B 1 57 ? 17.109 -4.062 0.406 1 84.62 57 ALA B C 1
ATOM 3704 O O . ALA B 1 57 ? 18.266 -3.619 0.322 1 84.62 57 ALA B O 1
ATOM 3705 N N . SER B 1 58 ? 16.266 -4.016 -0.552 1 82.75 58 SER B N 1
ATOM 3706 C CA . SER B 1 58 ? 16.656 -3.414 -1.824 1 82.75 58 SER B CA 1
ATOM 3707 C C . SER B 1 58 ? 16.922 -1.919 -1.672 1 82.75 58 SER B C 1
ATOM 3709 O O . SER B 1 58 ? 17.922 -1.404 -2.172 1 82.75 58 SER B O 1
ATOM 3711 N N . ILE B 1 59 ? 16.016 -1.243 -0.991 1 88.56 59 ILE B N 1
ATOM 3712 C CA . ILE B 1 59 ? 16.172 0.188 -0.762 1 88.56 59 ILE B CA 1
ATOM 3713 C C . ILE B 1 59 ? 17.406 0.433 0.103 1 88.56 59 ILE B C 1
ATOM 3715 O O . ILE B 1 59 ? 18.203 1.343 -0.171 1 88.56 59 ILE B O 1
ATOM 3719 N N . SER B 1 60 ? 17.562 -0.364 1.071 1 92.5 60 SER B N 1
ATOM 3720 C CA . SER B 1 60 ? 18.734 -0.264 1.948 1 92.5 60 SER B CA 1
ATOM 3721 C C . SER B 1 60 ? 20.031 -0.419 1.164 1 92.5 60 SER B C 1
ATOM 3723 O O . SER B 1 60 ? 20.984 0.337 1.372 1 92.5 60 SER B O 1
ATOM 3725 N N . ALA B 1 61 ? 20.016 -1.394 0.297 1 86.88 61 ALA B N 1
ATOM 3726 C CA . ALA B 1 61 ? 21.203 -1.644 -0.517 1 86.88 61 ALA B CA 1
ATOM 3727 C C . ALA B 1 61 ? 21.5 -0.463 -1.438 1 86.88 61 ALA B C 1
ATOM 3729 O O . ALA B 1 61 ? 22.641 -0.049 -1.581 1 86.88 61 ALA B O 1
ATOM 3730 N N . ASP B 1 62 ? 20.484 0.115 -2.008 1 85.69 62 ASP B N 1
ATOM 3731 C CA . ASP B 1 62 ? 20.625 1.224 -2.947 1 85.69 62 ASP B CA 1
ATOM 3732 C C . ASP B 1 62 ? 21.156 2.473 -2.242 1 85.69 62 ASP B C 1
ATOM 3734 O O . ASP B 1 62 ? 21.969 3.209 -2.803 1 85.69 62 ASP B O 1
ATOM 3738 N N . ILE B 1 63 ? 20.703 2.66 -1.023 1 91.75 63 ILE B N 1
ATOM 3739 C CA . ILE B 1 63 ? 21.047 3.871 -0.288 1 91.75 63 ILE B CA 1
ATOM 3740 C C . ILE B 1 63 ? 22.328 3.65 0.501 1 91.75 63 ILE B C 1
ATOM 3742 O O . ILE B 1 63 ? 23.047 4.605 0.826 1 91.75 63 ILE B O 1
ATOM 3746 N N . GLY B 1 64 ? 22.672 2.41 0.798 1 93.75 64 GLY B N 1
ATOM 3747 C CA . GLY B 1 64 ? 23.844 2.08 1.607 1 93.75 64 GLY B CA 1
ATOM 3748 C C . GLY B 1 64 ? 23.609 2.27 3.094 1 93.75 64 GLY B C 1
ATOM 3749 O O . GLY B 1 64 ? 24.516 2.666 3.826 1 93.75 64 GLY B O 1
ATOM 3750 N N . MET B 1 65 ? 22.375 2.172 3.506 1 96.62 65 MET B N 1
ATOM 3751 C CA . MET B 1 65 ? 21.938 2.27 4.895 1 96.62 65 MET B CA 1
ATOM 3752 C C . MET B 1 65 ? 20.922 1.185 5.223 1 96.62 65 MET B C 1
ATOM 3754 O O . MET B 1 65 ? 20.375 0.542 4.32 1 96.62 65 MET B O 1
ATOM 3758 N N . ASP B 1 66 ? 20.781 0.85 6.457 1 96.94 66 ASP B N 1
ATOM 3759 C CA . ASP B 1 66 ? 19.672 0.004 6.891 1 96.94 66 ASP B CA 1
ATOM 3760 C C . ASP B 1 66 ? 18.406 0.833 7.137 1 96.94 66 ASP B C 1
ATOM 3762 O O . ASP B 1 66 ? 18.219 1.379 8.227 1 96.94 66 ASP B O 1
ATOM 3766 N N . VAL B 1 67 ? 17.562 0.819 6.199 1 97.38 67 VAL B N 1
ATOM 3767 C CA . VAL B 1 67 ? 16.438 1.73 6.215 1 97.38 67 VAL B CA 1
ATOM 3768 C C . VAL B 1 67 ? 15.18 0.991 6.695 1 97.38 67 VAL B C 1
ATOM 3770 O O . VAL B 1 67 ? 14.867 -0.096 6.203 1 97.38 67 VAL B O 1
ATOM 3773 N N . TYR B 1 68 ? 14.523 1.57 7.625 1 97.25 68 TYR B N 1
ATOM 3774 C CA . TYR B 1 68 ? 13.258 1.064 8.156 1 97.25 68 TYR B CA 1
ATOM 3775 C C . TYR B 1 68 ? 12.133 2.072 7.953 1 97.25 68 TYR B C 1
ATOM 3777 O O . TYR B 1 68 ? 12.344 3.279 8.094 1 97.25 68 TYR B O 1
ATOM 3785 N N . PHE B 1 69 ? 10.992 1.54 7.645 1 96.94 69 PHE B N 1
ATOM 3786 C CA . PHE B 1 69 ? 9.844 2.406 7.402 1 96.94 69 PHE B CA 1
ATOM 3787 C C . PHE B 1 69 ? 8.797 2.232 8.492 1 96.94 69 PHE B C 1
ATOM 3789 O O . PHE B 1 69 ? 8.281 1.131 8.695 1 96.94 69 PHE B O 1
ATOM 3796 N N . LYS B 1 70 ? 8.531 3.316 9.234 1 97.94 70 LYS B N 1
ATOM 3797 C CA . LYS B 1 70 ? 7.41 3.342 10.172 1 97.94 70 LYS B CA 1
ATOM 3798 C C . LYS B 1 70 ? 6.109 3.686 9.445 1 97.94 70 LYS B C 1
ATOM 3800 O O . LYS B 1 70 ? 5.871 4.844 9.109 1 97.94 70 LYS B O 1
ATOM 3805 N N . LEU B 1 71 ? 5.262 2.721 9.305 1 96 71 LEU B N 1
ATOM 3806 C CA . LEU B 1 71 ? 4.176 2.795 8.328 1 96 71 LEU B CA 1
ATOM 3807 C C . LEU B 1 71 ? 2.912 3.369 8.969 1 96 71 LEU B C 1
ATOM 3809 O O . LEU B 1 71 ? 1.895 2.68 9.07 1 96 71 LEU B O 1
ATOM 3813 N N . GLU B 1 72 ? 2.898 4.664 9.164 1 97.38 72 GLU B N 1
ATOM 3814 C CA . GLU B 1 72 ? 1.751 5.352 9.75 1 97.38 72 GLU B CA 1
ATOM 3815 C C . GLU B 1 72 ? 0.623 5.504 8.734 1 97.38 72 GLU B C 1
ATOM 3817 O O . GLU B 1 72 ? -0.509 5.828 9.102 1 97.38 72 GLU B O 1
ATOM 3822 N N . ASN B 1 73 ? 0.931 5.238 7.469 1 95.12 73 ASN B N 1
ATOM 3823 C CA . ASN B 1 73 ? -0.126 5.18 6.465 1 95.12 73 ASN B CA 1
ATOM 3824 C C . ASN B 1 73 ? -1.117 4.059 6.758 1 95.12 73 ASN B C 1
ATOM 3826 O O . ASN B 1 73 ? -2.236 4.059 6.246 1 95.12 73 ASN B O 1
ATOM 3830 N N . MET B 1 74 ? -0.697 3.164 7.582 1 91.44 74 MET B N 1
ATOM 3831 C CA . MET B 1 74 ? -1.546 2.025 7.922 1 91.44 74 MET B CA 1
ATOM 3832 C C . MET B 1 74 ? -2.223 2.232 9.273 1 91.44 74 MET B C 1
ATOM 3834 O O . MET B 1 74 ? -2.852 1.314 9.805 1 91.44 74 MET B O 1
ATOM 3838 N N . GLN B 1 75 ? -2.141 3.352 9.805 1 94.5 75 GLN B N 1
ATOM 3839 C CA . GLN B 1 75 ? -2.781 3.689 11.07 1 94.5 75 GLN B CA 1
ATOM 3840 C C . GLN B 1 75 ? -4.273 3.957 10.875 1 94.5 75 GLN B C 1
ATOM 3842 O O . GLN B 1 75 ? -4.742 4.105 9.75 1 94.5 75 GLN B O 1
ATOM 3847 N N . LYS B 1 76 ? -4.992 3.939 12.039 1 93.25 76 LYS B N 1
ATOM 3848 C CA . LYS B 1 76 ? -6.395 4.344 12.023 1 93.25 76 LYS B CA 1
ATOM 3849 C C . LYS B 1 76 ? -6.562 5.715 11.367 1 93.25 76 LYS B C 1
ATOM 3851 O O . LYS B 1 76 ? -5.738 6.609 11.57 1 93.25 76 LYS B O 1
ATOM 3856 N N . SER B 1 77 ? -7.535 5.809 10.562 1 93.5 77 SER B N 1
ATOM 3857 C CA . SER B 1 77 ? -7.863 7.016 9.812 1 93.5 77 SER B CA 1
ATOM 3858 C C . SER B 1 77 ? -6.84 7.281 8.711 1 93.5 77 SER B C 1
ATOM 3860 O O . SER B 1 77 ? -6.887 8.32 8.047 1 93.5 77 SER B O 1
ATOM 3862 N N . GLY B 1 78 ? -5.785 6.473 8.602 1 94.12 78 GLY B N 1
ATOM 3863 C CA . GLY B 1 78 ? -4.898 6.488 7.449 1 94.12 78 GLY B CA 1
ATOM 3864 C C . GLY B 1 78 ? -3.658 7.34 7.66 1 94.12 78 GLY B C 1
ATOM 3865 O O . GLY B 1 78 ? -2.908 7.598 6.715 1 94.12 78 GLY B O 1
ATOM 3866 N N . SER B 1 79 ? -3.441 7.852 8.898 1 96.62 79 SER B N 1
ATOM 3867 C CA . SER B 1 79 ? -2.26 8.672 9.148 1 96.62 79 SER B CA 1
ATOM 3868 C C . SER B 1 79 ? -1.912 8.703 10.633 1 96.62 79 SER B C 1
ATOM 3870 O O . SER B 1 79 ? -2.695 8.25 11.469 1 96.62 79 SER B O 1
ATOM 3872 N N . PHE B 1 80 ? -0.812 9.344 10.938 1 97.88 80 PHE B N 1
ATOM 3873 C CA . PHE B 1 80 ? -0.309 9.43 12.305 1 97.88 80 PHE B CA 1
ATOM 3874 C C . PHE B 1 80 ? -1.204 10.328 13.148 1 97.88 80 PHE B C 1
ATOM 3876 O O . PHE B 1 80 ? -1.149 10.289 14.383 1 97.88 80 PHE B O 1
ATOM 3883 N N . LYS B 1 81 ? -2.031 11.109 12.531 1 97.56 81 LYS B N 1
ATOM 3884 C CA . LYS B 1 81 ? -2.738 12.195 13.219 1 97.56 81 LYS B CA 1
ATOM 3885 C C . LYS B 1 81 ? -3.699 11.641 14.266 1 97.56 81 LYS B C 1
ATOM 3887 O O . LYS B 1 81 ? -4.02 12.328 15.242 1 97.56 81 LYS B O 1
ATOM 3892 N N . VAL B 1 82 ? -4.078 10.445 14.125 1 97.94 82 VAL B N 1
ATOM 3893 C CA . VAL B 1 82 ? -5.027 9.859 15.07 1 97.94 82 VAL B CA 1
ATOM 3894 C C . VAL B 1 82 ? -4.391 9.773 16.453 1 97.94 82 VAL B C 1
ATOM 3896 O O . VAL B 1 82 ? -5.09 9.836 17.469 1 97.94 82 VAL B O 1
ATOM 3899 N N . ARG B 1 83 ? -3.086 9.672 16.531 1 98.31 83 ARG B N 1
ATOM 3900 C CA . ARG B 1 83 ? -2.396 9.57 17.812 1 98.31 83 ARG B CA 1
ATOM 3901 C C . ARG B 1 83 ? -2.625 10.82 18.656 1 98.31 83 ARG B C 1
ATOM 3903 O O . ARG B 1 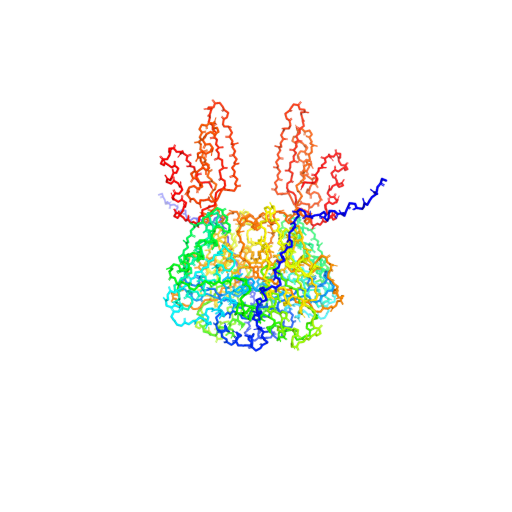83 ? -3.145 10.734 19.766 1 98.31 83 ARG B O 1
ATOM 3910 N N . GLY B 1 84 ? -2.285 11.953 18.094 1 98.38 84 GLY B N 1
ATOM 3911 C CA . GLY B 1 84 ? -2.438 13.211 18.797 1 98.38 84 GLY B CA 1
ATOM 3912 C C . GLY B 1 84 ? -3.887 13.586 19.047 1 98.38 84 GLY B C 1
ATOM 3913 O O . GLY B 1 84 ? -4.246 14.016 20.141 1 98.38 84 GLY B O 1
ATOM 3914 N N . VAL B 1 85 ? -4.707 13.398 18.016 1 98.5 85 VAL B N 1
ATOM 3915 C CA . VAL B 1 85 ? -6.109 13.797 18.125 1 98.5 85 VAL B CA 1
ATOM 3916 C C . VAL B 1 85 ? -6.809 12.945 19.172 1 98.5 85 VAL B C 1
ATOM 3918 O O . VAL B 1 85 ? -7.602 13.453 19.969 1 98.5 85 VAL B O 1
ATOM 3921 N N . MET B 1 86 ? -6.52 11.648 19.172 1 98.5 86 MET B N 1
ATOM 3922 C CA . MET B 1 86 ? -7.113 10.773 20.172 1 98.5 86 MET B CA 1
ATOM 3923 C C . MET B 1 86 ? -6.703 11.195 21.578 1 98.5 86 MET B C 1
ATOM 3925 O O . MET B 1 86 ? -7.527 11.188 22.5 1 98.5 86 MET B O 1
ATOM 3929 N N . ASN B 1 87 ? -5.461 11.539 21.75 1 98.5 87 ASN B N 1
ATOM 3930 C CA . ASN B 1 87 ? -4.996 12.023 23.047 1 98.5 87 ASN B CA 1
ATOM 3931 C C . ASN B 1 87 ? -5.703 13.32 23.438 1 98.5 87 ASN B C 1
ATOM 3933 O O . ASN B 1 87 ? -6.066 13.5 24.609 1 98.5 87 ASN B O 1
ATOM 3937 N N . LYS B 1 88 ? -5.883 14.211 22.5 1 98.25 88 LYS B N 1
ATOM 3938 C CA . LYS B 1 88 ? -6.574 15.469 22.766 1 98.25 88 LYS B CA 1
ATOM 3939 C C . LYS B 1 88 ? -8.016 15.234 23.203 1 98.25 88 LYS B C 1
ATOM 3941 O O . LYS B 1 88 ? -8.492 15.859 24.141 1 98.25 88 LYS B O 1
ATOM 3946 N N . PHE B 1 89 ? -8.672 14.328 22.516 1 98.06 89 PHE B N 1
ATOM 3947 C CA . PHE B 1 89 ? -10.047 14.008 22.891 1 98.06 89 PHE B CA 1
ATOM 3948 C C . PHE B 1 89 ? -10.125 13.508 24.328 1 98.06 89 PHE B C 1
ATOM 3950 O O . PHE B 1 89 ? -11.047 13.859 25.062 1 98.06 89 PHE B O 1
ATOM 3957 N N . ASN B 1 90 ? -9.188 12.727 24.688 1 96.81 90 ASN B N 1
ATOM 3958 C CA . ASN B 1 90 ? -9.211 12.148 26.031 1 96.81 90 ASN B CA 1
ATOM 3959 C C . ASN B 1 90 ? -8.852 13.188 27.094 1 96.81 90 ASN B C 1
ATOM 3961 O O . ASN B 1 90 ? -9.133 12.992 28.281 1 96.81 90 ASN B O 1
ATOM 3965 N N . SER B 1 91 ? -8.25 14.266 26.703 1 96.12 91 SER B N 1
ATOM 3966 C CA . SER B 1 91 ? -7.91 15.336 27.625 1 96.12 91 SER B CA 1
ATOM 3967 C C . SER B 1 91 ? -9.086 16.281 27.844 1 96.12 91 SER B C 1
ATOM 3969 O O . SER B 1 91 ? -9.078 17.094 28.781 1 96.12 91 SER B O 1
ATOM 3971 N N . LEU B 1 92 ? -10.133 16.172 27.047 1 97.19 92 LEU B N 1
ATOM 3972 C CA . LEU B 1 92 ? -11.305 17.031 27.141 1 97.19 92 LEU B CA 1
ATOM 3973 C C . LEU B 1 92 ? -12.125 16.688 28.375 1 97.19 92 LEU B C 1
ATOM 3975 O O . LEU B 1 92 ? -12.164 15.531 28.812 1 97.19 92 LEU B O 1
ATOM 3979 N N . THR B 1 93 ? -12.797 17.672 28.922 1 96.69 93 THR B N 1
ATOM 3980 C CA . THR B 1 93 ? -13.711 17.453 30.031 1 96.69 93 THR B CA 1
ATOM 3981 C C . THR B 1 93 ? -14.992 16.781 29.547 1 96.69 93 THR B C 1
ATOM 3983 O O . THR B 1 93 ? -15.297 16.781 28.359 1 96.69 93 THR B O 1
ATOM 3986 N N . LEU B 1 94 ? -15.688 16.234 30.5 1 97 94 LEU B N 1
ATOM 3987 C CA . LEU B 1 94 ? -16.969 15.617 30.172 1 97 94 LEU B CA 1
ATOM 3988 C C . LEU B 1 94 ? -17.938 16.641 29.562 1 97 94 LEU B C 1
ATOM 3990 O O . LEU B 1 94 ? -18.703 16.297 28.672 1 97 94 LEU B O 1
ATOM 3994 N N . ALA B 1 95 ? -17.922 17.828 30.094 1 97.06 95 ALA B N 1
ATOM 3995 C CA . ALA B 1 95 ? -18.781 18.875 29.594 1 97.06 95 ALA B CA 1
ATOM 3996 C C . ALA B 1 95 ? -18.453 19.219 28.141 1 97.06 95 ALA B C 1
ATOM 3998 O O . ALA B 1 95 ? -19.359 19.406 27.312 1 97.06 95 ALA B O 1
ATOM 3999 N N . GLU B 1 96 ? -17.188 19.328 27.844 1 97.06 96 GLU B N 1
ATOM 4000 C CA . GLU B 1 96 ? -16.75 19.609 26.469 1 97.06 96 GLU B CA 1
ATOM 4001 C C . GLU B 1 96 ? -17.172 18.5 25.516 1 97.06 96 GLU B C 1
ATOM 4003 O O . GLU B 1 96 ? -17.656 18.781 24.422 1 97.06 96 GLU B O 1
ATOM 4008 N N . LYS B 1 97 ? -17.016 17.266 25.938 1 97.75 97 LYS B N 1
ATOM 4009 C CA . LYS B 1 97 ? -17.375 16.125 25.125 1 97.75 97 LYS B CA 1
ATOM 4010 C C . LYS B 1 97 ? -18.891 16.094 24.844 1 97.75 97 LYS B C 1
ATOM 4012 O O . LYS B 1 97 ? -19.312 15.734 23.75 1 97.75 97 LYS B O 1
ATOM 4017 N N . LYS B 1 98 ? -19.609 16.453 25.812 1 97.25 98 LYS B N 1
ATOM 4018 C CA . LYS B 1 98 ? -21.062 16.453 25.672 1 97.25 98 LYS B CA 1
ATOM 4019 C C . LYS B 1 98 ? -21.5 17.531 24.672 1 97.25 98 LYS B C 1
ATOM 4021 O O . LYS B 1 98 ? -22.422 17.297 23.875 1 97.25 98 LYS B O 1
ATOM 4026 N N . ARG B 1 99 ? -20.922 18.688 24.75 1 97.5 99 ARG B N 1
ATOM 4027 C CA . ARG B 1 99 ? -21.266 19.781 23.844 1 97.5 99 ARG B CA 1
ATOM 4028 C C . ARG B 1 99 ? -20.828 19.469 22.422 1 97.5 99 ARG B C 1
ATOM 4030 O O . ARG B 1 99 ? -21.5 19.844 21.453 1 97.5 99 ARG B O 1
ATOM 4037 N N . GLY B 1 100 ? -19.594 18.906 22.344 1 98.25 100 GLY B N 1
ATOM 4038 C CA . GLY B 1 100 ? -19.078 18.547 21.047 1 98.25 100 GLY B CA 1
ATOM 4039 C C . GLY B 1 100 ? -17.797 19.281 20.688 1 98.25 100 GLY B C 1
ATOM 4040 O O . GLY B 1 100 ? -17.375 20.188 21.406 1 98.25 100 GLY B O 1
ATOM 4041 N N . VAL B 1 101 ? -17.219 18.844 19.594 1 98.62 101 VAL B N 1
ATOM 4042 C CA . VAL B 1 101 ? -15.961 19.422 19.156 1 98.62 101 VAL B CA 1
ATOM 4043 C C . VAL B 1 101 ? -16.109 19.938 17.719 1 98.62 101 VAL B C 1
ATOM 4045 O O . VAL B 1 101 ? -17.062 19.594 17.016 1 98.62 101 VAL B O 1
ATOM 4048 N N . ILE B 1 102 ? -15.172 20.844 17.391 1 98.44 102 ILE B N 1
ATOM 4049 C CA . ILE B 1 102 ? -15.172 21.406 16.047 1 98.44 102 ILE B CA 1
ATOM 4050 C C . ILE B 1 102 ? -13.727 21.594 15.562 1 98.44 102 ILE B C 1
ATOM 4052 O O . ILE B 1 102 ? -12.828 21.828 16.375 1 98.44 102 ILE B O 1
ATOM 4056 N N . ALA B 1 103 ? -13.508 21.344 14.312 1 97.69 103 ALA B N 1
ATOM 4057 C CA . ALA B 1 103 ? -12.211 21.562 13.68 1 97.69 103 ALA B CA 1
ATOM 4058 C C . ALA B 1 103 ? -12.375 22.047 12.242 1 97.69 103 ALA B C 1
ATOM 4060 O O . ALA B 1 103 ? -13.438 21.891 11.641 1 97.69 103 ALA B O 1
ATOM 4061 N N . ALA B 1 104 ? -11.305 22.688 11.797 1 94.75 104 ALA B N 1
ATOM 4062 C CA . ALA B 1 104 ? -11.242 23.094 10.391 1 94.75 104 ALA B CA 1
ATOM 4063 C C . ALA B 1 104 ? -10.078 22.406 9.68 1 94.75 104 ALA B C 1
ATOM 4065 O O . ALA B 1 104 ? -8.922 22.812 9.844 1 94.75 104 ALA B O 1
ATOM 4066 N N . SER B 1 105 ? -10.422 21.422 8.82 1 91.44 105 SER B N 1
ATOM 4067 C CA . SER B 1 105 ? -9.383 20.734 8.062 1 91.44 105 SER B CA 1
ATOM 4068 C C . SER B 1 105 ? -9.992 19.766 7.043 1 91.44 105 SER B C 1
ATOM 4070 O O . SER B 1 105 ? -10.859 18.969 7.379 1 91.44 105 SER B O 1
ATOM 4072 N N . SER B 1 106 ? -9.492 19.875 5.887 1 85.19 106 SER B N 1
ATOM 4073 C CA . SER B 1 106 ? -9.891 18.922 4.852 1 85.19 106 SER B CA 1
ATOM 4074 C C . SER B 1 106 ? -8.875 17.797 4.73 1 85.19 106 SER B C 1
ATOM 4076 O O . SER B 1 106 ? -9.039 16.891 3.9 1 85.19 106 SER B O 1
ATOM 4078 N N . GLY B 1 107 ? -7.906 17.766 5.555 1 88.81 107 GLY B N 1
ATOM 4079 C CA . GLY B 1 107 ? -6.836 16.797 5.441 1 88.81 107 GLY B CA 1
ATOM 4080 C C . GLY B 1 107 ? -6.871 15.734 6.527 1 88.81 107 GLY B C 1
ATOM 4081 O O . GLY B 1 107 ? -7.949 15.336 6.977 1 88.81 107 GLY B O 1
ATOM 4082 N N . ASN B 1 108 ? -5.699 15.273 6.867 1 93.62 108 ASN B N 1
ATOM 4083 C CA . ASN B 1 108 ? -5.551 14.164 7.809 1 93.62 108 ASN B CA 1
ATOM 4084 C C . ASN B 1 108 ? -6.027 14.555 9.203 1 93.62 108 ASN B C 1
ATOM 4086 O O . ASN B 1 108 ? -6.523 13.711 9.953 1 93.62 108 ASN B O 1
ATOM 4090 N N . HIS B 1 109 ? -5.895 15.82 9.5 1 95 109 HIS B N 1
ATOM 4091 C CA . HIS B 1 109 ? -6.375 16.266 10.805 1 95 109 HIS B CA 1
ATOM 4092 C C . HIS B 1 109 ? -7.891 16.125 10.906 1 95 109 HIS B C 1
ATOM 4094 O O . HIS B 1 109 ? -8.406 15.602 11.891 1 95 109 HIS B O 1
ATOM 4100 N N . GLY B 1 110 ? -8.578 16.609 9.898 1 95.56 110 GLY B N 1
ATOM 4101 C CA . GLY B 1 110 ? -10.023 16.469 9.867 1 95.56 110 GLY B CA 1
ATOM 4102 C C . GLY B 1 110 ? -10.477 15.016 9.914 1 95.56 110 GLY B C 1
ATOM 4103 O O . GLY B 1 110 ? -11.422 14.688 10.625 1 95.56 110 GLY B O 1
ATOM 4104 N N . MET B 1 111 ? -9.789 14.172 9.203 1 94.88 111 MET B N 1
ATOM 4105 C CA . MET B 1 111 ? -10.094 12.75 9.188 1 94.88 111 MET B CA 1
ATOM 4106 C C . MET B 1 111 ? -9.93 12.141 10.578 1 94.88 111 MET B C 1
ATOM 4108 O O . MET B 1 111 ? -10.773 11.367 11.031 1 94.88 111 MET B O 1
ATOM 4112 N N . ALA B 1 112 ? -8.891 12.484 11.227 1 97.56 112 ALA B N 1
ATOM 4113 C CA . ALA B 1 112 ? -8.609 11.969 12.562 1 97.56 112 ALA B CA 1
ATOM 4114 C C . ALA B 1 112 ? -9.648 12.445 13.57 1 97.56 112 ALA B C 1
ATOM 4116 O O . ALA B 1 112 ? -10.086 11.672 14.43 1 97.56 112 ALA B O 1
ATOM 4117 N N . VAL B 1 113 ? -10.031 13.711 13.445 1 98.25 113 VAL B N 1
ATOM 4118 C CA . VAL B 1 113 ? -11.031 14.273 14.352 1 98.25 113 VAL B CA 1
ATOM 4119 C C . VAL B 1 113 ? -12.359 13.555 14.172 1 98.25 113 VAL B C 1
ATOM 4121 O O . VAL B 1 113 ? -13.008 13.18 15.148 1 98.25 113 VAL B O 1
ATOM 4124 N N . ALA B 1 114 ? -12.734 13.352 12.922 1 97.31 114 ALA B N 1
ATOM 4125 C CA . ALA B 1 114 ? -13.977 12.641 12.625 1 97.31 114 ALA B CA 1
ATOM 4126 C C . ALA B 1 114 ? -13.938 11.211 13.18 1 97.31 114 ALA B C 1
ATOM 4128 O O . ALA B 1 114 ? -14.891 10.758 13.812 1 97.31 114 ALA B O 1
ATOM 4129 N N . TYR B 1 115 ? -12.859 10.547 13 1 96.5 115 TYR B N 1
ATOM 4130 C CA . TYR B 1 115 ? -12.695 9.164 13.453 1 96.5 115 TYR B CA 1
ATOM 4131 C C . TYR B 1 115 ? -12.766 9.078 14.977 1 96.5 115 TYR B C 1
ATOM 4133 O O . TYR B 1 115 ? -13.469 8.227 15.523 1 96.5 115 TYR B O 1
ATOM 4141 N N . CYS B 1 116 ? -12.023 9.938 15.664 1 97.75 116 CYS B N 1
ATOM 4142 C CA . CYS B 1 116 ? -11.969 9.922 17.125 1 97.75 116 CYS B CA 1
ATOM 4143 C C . CYS B 1 116 ? -13.336 10.266 17.719 1 97.75 116 CYS B C 1
ATOM 4145 O O . CYS B 1 116 ? -13.727 9.688 18.734 1 97.75 116 CYS B O 1
ATOM 4147 N N . GLY B 1 117 ? -14.023 11.219 17.094 1 97.81 117 GLY B N 1
ATOM 4148 C CA . GLY B 1 117 ? -15.375 11.523 17.531 1 97.81 117 GLY B CA 1
ATOM 4149 C C . GLY B 1 117 ? -16.297 10.312 17.516 1 97.81 117 GLY B C 1
ATOM 4150 O O . GLY B 1 117 ? -17.031 10.078 18.469 1 97.81 117 GLY B O 1
ATOM 4151 N N . LYS B 1 118 ? -16.203 9.594 16.469 1 95.44 118 LYS B N 1
ATOM 4152 C CA . LYS B 1 118 ? -17.016 8.383 16.344 1 95.44 118 LYS B CA 1
ATOM 4153 C C . LYS B 1 118 ? -16.656 7.363 17.406 1 95.44 118 LYS B C 1
ATOM 4155 O O . LYS B 1 118 ? -17.531 6.824 18.078 1 95.44 118 LYS B O 1
ATOM 4160 N N . GLN B 1 119 ? -15.406 7.117 17.609 1 94.44 119 GLN B N 1
ATOM 4161 C CA . GLN B 1 119 ? -14.922 6.086 18.516 1 94.44 119 GLN B CA 1
ATOM 4162 C C . GLN B 1 119 ? -15.305 6.398 19.969 1 94.44 119 GLN B C 1
ATOM 4164 O O . GLN B 1 119 ? -15.602 5.492 20.75 1 94.44 119 GLN B O 1
ATOM 4169 N N . LEU B 1 120 ? -15.328 7.695 20.312 1 96.69 120 LEU B N 1
ATOM 4170 C CA . LEU B 1 120 ? -15.547 8.086 21.703 1 96.69 120 LEU B CA 1
ATOM 4171 C C . LEU B 1 120 ? -16.969 8.602 21.906 1 96.69 120 LEU B C 1
ATOM 4173 O O . LEU B 1 120 ? -17.344 8.984 23.016 1 96.69 120 LEU B O 1
ATOM 4177 N N . GLY B 1 121 ? -17.734 8.656 20.828 1 96.94 121 GLY B N 1
ATOM 4178 C CA . GLY B 1 121 ? -19.125 9.102 20.906 1 96.94 121 GLY B CA 1
ATOM 4179 C C . GLY B 1 121 ? -19.25 10.594 21.156 1 96.94 121 GLY B C 1
ATOM 4180 O O . GLY B 1 121 ? -20.125 11.023 21.906 1 96.94 121 GLY B O 1
ATOM 4181 N N . VAL B 1 122 ? -18.422 11.383 20.656 1 98.12 122 VAL B N 1
ATOM 4182 C CA . VAL B 1 122 ? -18.438 12.836 20.812 1 98.12 122 VAL B CA 1
ATOM 4183 C C . VAL B 1 122 ? -18.969 13.5 19.547 1 98.12 122 VAL B C 1
ATOM 4185 O O . VAL B 1 122 ? -18.453 13.281 18.453 1 98.12 122 VAL B O 1
ATOM 4188 N N . PRO B 1 123 ? -20.016 14.305 19.688 1 98.31 123 PRO B N 1
ATOM 4189 C CA . PRO B 1 123 ? -20.484 15.039 18.5 1 98.31 123 PRO B CA 1
ATOM 4190 C C . PRO B 1 123 ? -19.375 15.875 17.859 1 98.31 123 PRO B C 1
ATOM 4192 O O . PRO B 1 123 ? -18.672 16.609 18.562 1 98.31 123 PRO B O 1
ATOM 4195 N N . THR B 1 124 ? -19.219 15.719 16.562 1 98.56 124 THR B N 1
ATOM 4196 C CA . THR B 1 124 ? -18.062 16.297 15.875 1 98.56 124 THR B CA 1
ATOM 4197 C C . THR B 1 124 ? -18.516 17.094 14.648 1 98.56 124 THR B C 1
ATOM 4199 O O . THR B 1 124 ? -19.297 16.594 13.828 1 98.56 124 THR B O 1
ATOM 4202 N N . THR B 1 125 ? -18.031 18.312 14.555 1 98.44 125 THR B N 1
ATOM 4203 C CA . THR B 1 125 ? -18.266 19.172 13.391 1 98.44 125 THR B CA 1
ATOM 4204 C C . THR B 1 125 ? -16.953 19.516 12.703 1 98.44 125 THR B C 1
ATOM 4206 O O . THR B 1 125 ? -15.984 19.922 13.352 1 98.44 125 THR B O 1
ATOM 4209 N N . ILE B 1 126 ? -16.922 19.344 11.414 1 98.19 126 ILE B N 1
ATOM 4210 C CA . ILE B 1 126 ? -15.742 19.672 10.633 1 98.19 126 ILE B CA 1
ATOM 4211 C C . ILE B 1 126 ? -16.094 20.703 9.562 1 98.19 126 ILE B C 1
ATOM 4213 O O . ILE B 1 126 ? -17 20.469 8.75 1 98.19 126 ILE B O 1
ATOM 4217 N N . ILE B 1 127 ? -15.359 21.828 9.57 1 96.75 127 ILE B N 1
ATOM 4218 C CA . ILE B 1 127 ? -15.531 22.859 8.555 1 96.75 127 ILE B CA 1
ATOM 4219 C C . ILE B 1 127 ? -14.453 22.719 7.488 1 96.75 127 ILE B C 1
ATOM 4221 O O . ILE B 1 127 ? -13.258 22.672 7.805 1 96.75 127 ILE B O 1
ATOM 4225 N N . VAL B 1 128 ? -14.891 22.609 6.281 1 90.94 128 VAL B N 1
ATOM 4226 C CA . VAL B 1 128 ? -13.938 22.484 5.184 1 90.94 128 VAL B CA 1
ATOM 4227 C C . VAL B 1 128 ? -14.266 23.5 4.094 1 90.94 128 VAL B C 1
ATOM 4229 O O . VAL B 1 128 ? -15.406 23.953 3.98 1 90.94 128 VAL B O 1
ATOM 4232 N N . PRO B 1 129 ? -13.219 23.891 3.34 1 83.12 129 PRO B N 1
ATOM 4233 C CA . PRO B 1 129 ? -13.508 24.812 2.234 1 83.12 129 PRO B CA 1
ATOM 4234 C C . PRO B 1 129 ? -14.43 24.203 1.184 1 83.12 129 PRO B C 1
ATOM 4236 O O . PRO B 1 129 ? -14.555 22.969 1.107 1 83.12 129 PRO B O 1
ATOM 4239 N N . ASN B 1 130 ? -14.93 25.016 0.363 1 73.88 130 ASN B N 1
ATOM 4240 C CA . ASN B 1 130 ? -15.906 24.625 -0.641 1 73.88 130 ASN B CA 1
ATOM 4241 C C . ASN B 1 130 ? -15.289 23.719 -1.704 1 73.88 130 ASN B C 1
ATOM 4243 O O . ASN B 1 130 ? -15.984 22.906 -2.311 1 73.88 130 ASN B O 1
ATOM 4247 N N . PHE B 1 131 ? -14 23.797 -1.816 1 66.69 131 PHE B N 1
ATOM 4248 C CA . PHE B 1 131 ? -13.352 23.062 -2.893 1 66.69 131 PHE B CA 1
ATOM 4249 C C . PHE B 1 131 ? -12.82 21.719 -2.391 1 66.69 131 PHE B C 1
ATOM 4251 O O . PHE B 1 131 ? -12.109 21.016 -3.111 1 66.69 131 PHE B O 1
ATOM 4258 N N . THR B 1 132 ? -13.211 21.344 -1.249 1 75.88 132 THR B N 1
ATOM 4259 C CA . THR B 1 132 ? -12.734 20.094 -0.655 1 75.88 132 THR B CA 1
ATOM 4260 C C . THR B 1 132 ? -13.172 18.906 -1.491 1 75.88 132 THR B C 1
ATOM 4262 O O . THR B 1 132 ? -14.305 18.859 -1.971 1 75.88 132 THR B O 1
ATOM 4265 N N . ASN B 1 133 ? -12.203 18 -1.678 1 71.94 133 ASN B N 1
ATOM 4266 C CA . ASN B 1 133 ? -12.523 16.75 -2.359 1 71.94 133 ASN B CA 1
ATOM 4267 C C . ASN B 1 133 ? -13.734 16.078 -1.736 1 71.94 133 ASN B C 1
ATOM 4269 O O . ASN B 1 133 ? -13.766 15.836 -0.527 1 71.94 133 ASN B O 1
ATOM 4273 N N . PRO B 1 134 ? -14.703 15.766 -2.576 1 72.75 134 PRO B N 1
ATOM 4274 C CA . PRO B 1 134 ? -15.945 15.195 -2.051 1 72.75 134 PRO B CA 1
ATOM 4275 C C . PRO B 1 134 ? -15.734 13.859 -1.34 1 72.75 134 PRO B C 1
ATOM 4277 O O . PRO B 1 134 ? -16.438 13.547 -0.373 1 72.75 134 PRO B O 1
ATOM 4280 N N . ARG B 1 135 ? -14.797 13.125 -1.751 1 73.5 135 ARG B N 1
ATOM 4281 C CA . ARG B 1 135 ? -14.562 11.828 -1.13 1 73.5 135 ARG B CA 1
ATOM 4282 C C . ARG B 1 135 ? -14.055 11.984 0.299 1 73.5 135 ARG B C 1
ATOM 4284 O O . ARG B 1 135 ? -14.398 11.195 1.179 1 73.5 135 ARG B O 1
ATOM 4291 N N . ARG B 1 136 ? -13.242 12.953 0.479 1 80.94 136 ARG B N 1
ATOM 4292 C CA . ARG B 1 136 ? -12.75 13.211 1.829 1 80.94 136 ARG B CA 1
ATOM 4293 C C . ARG B 1 136 ? -13.891 13.641 2.75 1 80.94 136 ARG B C 1
ATOM 4295 O O . ARG B 1 136 ? -13.977 13.188 3.893 1 80.94 136 ARG B O 1
ATOM 4302 N N . ALA B 1 137 ? -14.688 14.531 2.205 1 83.88 137 ALA B N 1
ATOM 4303 C CA . ALA B 1 137 ? -15.844 14.984 2.975 1 83.88 137 ALA B CA 1
ATOM 4304 C C . ALA B 1 137 ? -16.766 13.812 3.318 1 83.88 137 ALA B C 1
ATOM 4306 O O . ALA B 1 137 ? -17.25 13.711 4.449 1 83.88 137 ALA B O 1
ATOM 4307 N N . GLU B 1 138 ? -16.953 12.953 2.35 1 81.81 138 GLU B N 1
ATOM 4308 C CA . GLU B 1 138 ? -17.828 11.797 2.559 1 81.81 138 GLU B CA 1
ATOM 4309 C C . GLU B 1 138 ? -17.234 10.844 3.596 1 81.81 138 GLU B C 1
ATOM 4311 O O . GLU B 1 138 ? -17.984 10.25 4.387 1 81.81 138 GLU B O 1
ATOM 4316 N N . THR B 1 139 ? -15.984 10.664 3.527 1 84.75 139 THR B N 1
ATOM 4317 C CA . THR B 1 139 ? -15.344 9.789 4.504 1 84.75 139 THR B CA 1
ATOM 4318 C C . THR B 1 139 ? -15.531 10.336 5.918 1 84.75 139 THR B C 1
ATOM 4320 O O . THR B 1 139 ? -15.812 9.57 6.844 1 84.75 139 THR B O 1
ATOM 4323 N N . MET B 1 140 ? -15.359 11.609 6.098 1 92.81 140 MET B N 1
ATOM 4324 C CA . MET B 1 140 ? -15.562 12.227 7.406 1 92.81 140 MET B CA 1
ATOM 4325 C C . MET B 1 140 ? -17 12.07 7.867 1 92.81 140 MET B C 1
ATOM 4327 O O . MET B 1 140 ? -17.266 11.797 9.047 1 92.81 140 MET B O 1
ATOM 4331 N N . LYS B 1 141 ? -17.938 12.156 6.914 1 91.12 141 LYS B N 1
ATOM 4332 C CA . LYS B 1 141 ? -19.359 11.953 7.23 1 91.12 141 LYS B CA 1
ATOM 4333 C C . LYS B 1 141 ? -19.625 10.508 7.641 1 91.12 141 LYS B C 1
ATOM 4335 O O . LYS B 1 141 ? -20.422 10.258 8.547 1 91.12 141 LYS B O 1
ATOM 4340 N N . ARG B 1 142 ? -18.953 9.648 6.992 1 85.88 142 ARG B N 1
ATOM 4341 C CA . ARG B 1 142 ? -19.125 8.234 7.305 1 85.88 142 ARG B CA 1
ATOM 4342 C C . ARG B 1 142 ? -18.641 7.922 8.719 1 85.88 142 ARG B C 1
ATOM 4344 O O . ARG B 1 142 ? -19.141 7 9.367 1 85.88 142 ARG B O 1
ATOM 4351 N N . TYR B 1 143 ? -17.688 8.703 9.148 1 91.25 143 TYR B N 1
ATOM 4352 C CA . TYR B 1 143 ? -17.234 8.562 10.531 1 91.25 143 TYR B CA 1
ATOM 4353 C C . TYR B 1 143 ? -18.266 9.156 11.492 1 91.25 143 TYR B C 1
ATOM 4355 O O . TYR B 1 143 ? -18.109 9.055 12.711 1 91.25 143 TYR B O 1
ATOM 4363 N N . GLY B 1 144 ? -19.312 9.828 10.93 1 92.5 144 GLY B N 1
ATOM 4364 C CA . GLY B 1 144 ? -20.375 10.359 11.773 1 92.5 144 GLY B CA 1
ATOM 4365 C C . GLY B 1 144 ? -20.25 11.852 12.023 1 92.5 144 GLY B C 1
ATOM 4366 O O . GLY B 1 144 ? -21.047 12.438 12.758 1 92.5 144 GLY B O 1
ATOM 4367 N N . ALA B 1 145 ? -19.297 12.469 11.438 1 96.88 145 ALA B N 1
ATOM 4368 C CA . ALA B 1 145 ? -19.109 13.906 11.648 1 96.88 145 ALA B CA 1
ATOM 4369 C C . ALA B 1 145 ? -20.078 14.719 10.797 1 96.88 145 ALA B C 1
ATOM 4371 O O . ALA B 1 145 ? -20.484 14.281 9.719 1 96.88 145 ALA B O 1
ATOM 4372 N N . THR B 1 146 ? -20.469 15.82 11.328 1 97.44 146 THR B N 1
ATOM 4373 C CA . THR B 1 146 ? -21.125 16.844 10.523 1 97.44 146 THR B CA 1
ATOM 4374 C C . THR B 1 146 ? -20.109 17.656 9.734 1 97.44 146 THR B C 1
ATOM 4376 O O . THR B 1 146 ? -19.234 18.297 10.32 1 97.44 146 THR B O 1
ATOM 4379 N N . VAL B 1 147 ? -20.219 17.594 8.43 1 95.94 147 VAL B N 1
ATOM 4380 C CA . VAL B 1 147 ? -19.266 18.297 7.582 1 95.94 147 VAL B CA 1
ATOM 4381 C C . VAL B 1 147 ? -19.953 19.5 6.938 1 95.94 147 VAL B C 1
ATOM 4383 O O . VAL B 1 147 ? -20.969 19.359 6.258 1 95.94 147 VAL B O 1
ATOM 4386 N N . ILE B 1 148 ? -19.375 20.672 7.133 1 95.31 148 ILE B N 1
ATOM 4387 C CA . ILE B 1 148 ? -19.922 21.906 6.586 1 95.31 148 ILE B CA 1
ATOM 4388 C C . ILE B 1 148 ? -18.906 22.531 5.625 1 95.31 148 ILE B C 1
ATOM 4390 O O . ILE B 1 148 ? -17.766 22.781 5.992 1 95.31 148 ILE B O 1
ATOM 4394 N N . LEU B 1 149 ? -19.344 22.734 4.445 1 89.19 149 LEU B N 1
ATOM 4395 C CA . LEU B 1 149 ? -18.531 23.453 3.469 1 89.19 149 LEU B CA 1
ATOM 4396 C C . LEU B 1 149 ? -18.688 24.953 3.627 1 89.19 149 LEU B C 1
ATOM 4398 O O . LEU B 1 149 ? -19.812 25.484 3.551 1 89.19 149 LEU B O 1
ATOM 4402 N N . HIS B 1 150 ? -17.578 25.641 3.869 1 91.38 150 HIS B N 1
ATOM 4403 C CA . HIS B 1 150 ? -17.625 27.078 4.051 1 91.38 150 HIS B CA 1
ATOM 4404 C C . HIS B 1 150 ? -16.328 27.734 3.604 1 91.38 150 HIS B C 1
ATOM 4406 O O . HIS B 1 150 ? -15.25 27.344 4.047 1 91.38 150 HIS B O 1
ATOM 4412 N N . GLY B 1 151 ? -16.484 28.766 2.793 1 84.62 151 GLY B N 1
ATOM 4413 C CA . GLY B 1 151 ? -15.336 29.562 2.404 1 84.62 151 GLY B CA 1
ATOM 4414 C C . GLY B 1 151 ? -14.695 29.094 1.109 1 84.62 151 GLY B C 1
ATOM 4415 O O . GLY B 1 151 ? -14.797 27.922 0.748 1 84.62 151 GLY B O 1
ATOM 4416 N N . VAL B 1 152 ? -13.945 30.031 0.522 1 76.44 152 VAL B N 1
ATOM 4417 C CA . VAL B 1 152 ? -13.258 29.719 -0.73 1 76.44 152 VAL B CA 1
ATOM 4418 C C . VAL B 1 152 ? -11.766 29.5 -0.466 1 76.44 152 VAL B C 1
ATOM 4420 O O . VAL B 1 152 ? -11.016 29.156 -1.378 1 76.44 152 VAL B O 1
ATOM 4423 N N . THR B 1 153 ? -11.398 29.734 0.767 1 75.44 153 THR B N 1
ATOM 4424 C CA . THR B 1 153 ? -10.023 29.453 1.186 1 75.44 153 THR B CA 1
ATOM 4425 C C . THR B 1 153 ? -10 28.656 2.486 1 75.44 153 THR B C 1
ATOM 4427 O O . THR B 1 153 ? -11 28.625 3.209 1 75.44 153 THR B O 1
ATOM 4430 N N . VAL B 1 154 ? -8.891 28.156 2.74 1 80.88 154 VAL B N 1
ATOM 4431 C CA . VAL B 1 154 ? -8.711 27.406 3.984 1 80.88 154 VAL B CA 1
ATOM 4432 C C . VAL B 1 154 ? -8.828 28.359 5.176 1 80.88 154 VAL B C 1
ATOM 4434 O O . VAL B 1 154 ? -9.414 28.016 6.199 1 80.88 154 VAL B O 1
ATOM 4437 N N . ALA B 1 155 ? -8.336 29.547 5.004 1 81.44 155 ALA B N 1
ATOM 4438 C CA . ALA B 1 155 ? -8.359 30.547 6.066 1 81.44 155 ALA B CA 1
ATOM 4439 C C . ALA B 1 155 ? -9.789 30.938 6.426 1 81.44 155 ALA B C 1
ATOM 4441 O O . ALA B 1 155 ? -10.109 31.156 7.594 1 81.44 155 ALA B O 1
ATOM 4442 N N . GLU B 1 156 ? -10.602 30.969 5.461 1 86 156 GLU B N 1
ATOM 4443 C CA . GLU B 1 156 ? -12 31.328 5.691 1 86 156 GLU B CA 1
ATOM 4444 C C . GLU B 1 156 ? -12.734 30.219 6.441 1 86 156 GLU B C 1
ATOM 4446 O O . GLU B 1 156 ? -13.547 30.484 7.324 1 86 156 GLU B O 1
ATOM 4451 N N . ALA B 1 157 ? -12.453 29.047 6.051 1 90.5 157 ALA B N 1
ATOM 4452 C CA . ALA B 1 157 ? -13.047 27.906 6.746 1 90.5 157 ALA B CA 1
ATOM 4453 C C . ALA B 1 157 ? -12.625 27.875 8.211 1 90.5 157 ALA B C 1
ATOM 4455 O O . ALA B 1 157 ? -13.438 27.625 9.102 1 90.5 157 ALA B O 1
ATOM 4456 N N . GLU B 1 158 ? -11.391 28.188 8.43 1 91.06 158 GLU B N 1
ATOM 4457 C CA . GLU B 1 158 ? -10.859 28.188 9.789 1 91.06 158 GLU B CA 1
ATOM 4458 C C . GLU B 1 158 ? -11.508 29.281 10.625 1 91.06 158 GLU B C 1
ATOM 4460 O O . GLU B 1 158 ? -11.859 29.062 11.789 1 91.06 158 GLU B O 1
ATOM 4465 N N . ALA B 1 159 ? -11.609 30.422 10.062 1 93.31 159 ALA B N 1
ATOM 4466 C CA . ALA B 1 159 ? -12.227 31.547 10.758 1 93.31 159 ALA B CA 1
ATOM 4467 C C . ALA B 1 159 ? -13.672 31.234 11.141 1 93.31 159 ALA B C 1
ATOM 4469 O O . ALA B 1 159 ? -14.109 31.547 12.25 1 93.31 159 ALA B O 1
ATOM 4470 N N . TYR B 1 160 ? -14.336 30.641 10.25 1 96.06 160 TYR B N 1
ATOM 4471 C CA . TYR B 1 160 ? -15.727 30.266 10.492 1 96.06 160 TYR B CA 1
ATOM 4472 C C . TYR B 1 160 ? -15.828 29.234 11.609 1 96.06 160 TYR B C 1
ATOM 4474 O O . TYR B 1 160 ? -16.719 29.312 12.461 1 96.06 160 TYR B O 1
ATOM 4482 N N . ALA B 1 161 ? -14.977 28.297 11.562 1 96.81 161 ALA B N 1
ATOM 4483 C CA . ALA B 1 161 ? -14.945 27.266 12.594 1 96.81 161 ALA B CA 1
ATOM 4484 C C . ALA B 1 161 ? -14.711 27.859 13.977 1 96.81 161 ALA B C 1
ATOM 4486 O O . ALA B 1 161 ? -15.359 27.484 14.953 1 96.81 161 ALA B O 1
ATOM 4487 N N . LYS B 1 162 ? -13.805 28.797 14.078 1 95.94 162 LYS B N 1
ATOM 4488 C CA . LYS B 1 162 ? -13.492 29.438 15.352 1 95.94 162 LYS B CA 1
ATOM 4489 C C . LYS B 1 162 ? -14.672 30.281 15.852 1 95.94 162 LYS B C 1
ATOM 4491 O O . LYS B 1 162 ? -14.969 30.297 17.047 1 95.94 162 LYS B O 1
ATOM 4496 N N . GLU B 1 163 ? -15.281 30.906 14.945 1 97.38 163 GLU B N 1
ATOM 4497 C CA . GLU B 1 163 ? -16.484 31.672 15.297 1 97.38 163 GLU B CA 1
ATOM 4498 C C . GLU B 1 163 ? -17.578 30.75 15.836 1 97.38 163 GLU B C 1
ATOM 4500 O O . GLU B 1 163 ? -18.172 31.047 16.875 1 97.38 163 GLU B O 1
ATOM 4505 N N . MET B 1 164 ? -17.781 29.719 15.117 1 97.19 164 MET B N 1
ATOM 4506 C CA . MET B 1 164 ? -18.812 28.766 15.523 1 97.19 164 MET B CA 1
ATOM 4507 C C . MET B 1 164 ? -18.453 28.094 16.844 1 97.19 164 MET B C 1
ATOM 4509 O O . MET B 1 164 ? -19.328 27.812 17.656 1 97.19 164 MET B O 1
ATOM 4513 N N . SER B 1 165 ? -17.219 27.797 16.984 1 97.75 165 SER B N 1
ATOM 4514 C CA . SER B 1 165 ? -16.734 27.234 18.25 1 97.75 165 SER B CA 1
ATOM 4515 C C . SER B 1 165 ? -17.125 28.125 19.438 1 97.75 165 SER B C 1
ATOM 4517 O O . SER B 1 165 ? -17.609 27.641 20.453 1 97.75 165 SER B O 1
ATOM 4519 N N . THR B 1 166 ? -16.938 29.422 19.297 1 97 166 THR B N 1
ATOM 4520 C CA . THR B 1 166 ? -17.234 30.391 20.359 1 97 166 THR B CA 1
ATOM 4521 C C . THR B 1 166 ? -18.75 30.516 20.562 1 97 166 THR B C 1
ATOM 4523 O O . THR B 1 166 ? -19.234 30.484 21.688 1 97 166 THR B O 1
ATOM 4526 N N . GLU B 1 167 ? -19.438 30.594 19.5 1 97.25 167 GLU B N 1
ATOM 4527 C CA . GLU B 1 167 ? -20.875 30.797 19.531 1 97.25 167 GLU B CA 1
ATOM 4528 C C . GLU B 1 167 ? -21.594 29.625 20.172 1 97.25 167 GLU B C 1
ATOM 4530 O O . GLU B 1 167 ? -22.531 29.797 20.953 1 97.25 167 GLU B O 1
ATOM 4535 N N . LYS B 1 168 ? -21.125 28.469 19.844 1 97.19 168 LYS B N 1
ATOM 4536 C CA . LYS B 1 168 ? -21.812 27.266 20.281 1 97.19 168 LYS B CA 1
ATOM 4537 C C . LYS B 1 168 ? -21.062 26.609 21.438 1 97.19 168 LYS B C 1
ATOM 4539 O O . LYS B 1 168 ? -21.484 25.547 21.922 1 97.19 168 LYS B O 1
ATOM 4544 N N . ARG B 1 169 ? -19.922 27.172 21.844 1 96.88 169 ARG B N 1
ATOM 4545 C CA . ARG B 1 169 ? -19.109 26.688 22.953 1 96.88 169 ARG B CA 1
ATOM 4546 C C . ARG B 1 169 ? -18.609 25.266 22.688 1 96.88 169 ARG B C 1
ATOM 4548 O O . ARG B 1 169 ? -18.672 24.406 23.562 1 96.88 169 ARG B O 1
ATOM 4555 N N . LEU B 1 170 ? -18.312 25.016 21.438 1 98.06 170 LEU B N 1
ATOM 4556 C CA . LEU B 1 170 ? -17.688 23.75 21.062 1 98.06 170 LEU B CA 1
ATOM 4557 C C . LEU B 1 170 ? -16.188 23.781 21.312 1 98.06 170 LEU B C 1
ATOM 4559 O O . LEU B 1 170 ? -15.547 24.828 21.156 1 98.06 170 LEU B O 1
ATOM 4563 N N . ALA B 1 171 ? -15.664 22.703 21.719 1 97.69 171 ALA B N 1
ATOM 4564 C CA . ALA B 1 171 ? -14.211 22.641 21.875 1 97.69 171 ALA B CA 1
ATOM 4565 C C . ALA B 1 171 ? -13.516 22.625 20.516 1 97.69 171 ALA B C 1
ATOM 4567 O O . ALA B 1 171 ? -13.789 21.75 19.672 1 97.69 171 ALA B O 1
ATOM 4568 N N . TYR B 1 172 ? -12.641 23.578 20.266 1 97.5 172 TYR B N 1
ATOM 4569 C CA . TYR B 1 172 ? -11.891 23.625 19.016 1 97.5 172 TYR B CA 1
ATOM 4570 C C . TYR B 1 172 ? -10.656 22.719 19.094 1 97.5 172 TYR B C 1
ATOM 4572 O O . TYR B 1 172 ? -9.82 22.891 19.984 1 97.5 172 TYR B O 1
ATOM 4580 N N . ILE B 1 173 ? -10.555 21.812 18.188 1 97.38 173 ILE B N 1
ATOM 4581 C CA . ILE B 1 173 ? -9.406 20.906 18.141 1 97.38 173 ILE B CA 1
ATOM 4582 C C . ILE B 1 173 ? -8.336 21.469 17.203 1 97.38 173 ILE B C 1
ATOM 4584 O O . ILE B 1 173 ? -8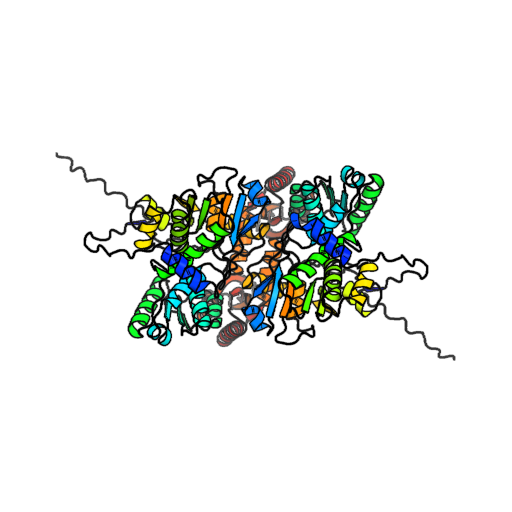.398 21.266 15.992 1 97.38 173 ILE B O 1
ATOM 4588 N N . GLU B 1 174 ? -7.363 22 17.812 1 91.44 174 GLU B N 1
ATOM 4589 C CA . GLU B 1 174 ? -6.281 22.641 17.078 1 91.44 174 GLU B CA 1
ATOM 4590 C C . GLU B 1 174 ? -5.277 21.609 16.562 1 91.44 174 GLU B C 1
ATOM 4592 O O . GLU B 1 174 ? -4.953 20.641 17.281 1 91.44 174 GLU B O 1
ATOM 4597 N N . ALA B 1 175 ? -4.832 21.875 15.367 1 85.12 175 ALA B N 1
ATOM 4598 C CA . ALA B 1 175 ? -3.824 20.969 14.82 1 85.12 175 ALA B CA 1
ATOM 4599 C C . ALA B 1 175 ? -2.418 21.422 15.211 1 85.12 175 ALA B C 1
ATOM 4601 O O . ALA B 1 175 ? -1.484 20.609 15.227 1 85.12 175 ALA B O 1
ATOM 4602 N N . ARG B 1 176 ? -2.27 22.703 15.562 1 85.31 176 ARG B N 1
ATOM 4603 C CA . ARG B 1 176 ? -0.952 23.297 15.766 1 85.31 176 ARG B CA 1
ATOM 4604 C C . ARG B 1 176 ? -0.747 23.688 17.234 1 85.31 176 ARG B C 1
ATOM 4606 O O . ARG B 1 176 ? -1.675 24.156 17.891 1 85.31 176 ARG B O 1
ATOM 4613 N N . ASP B 1 177 ? 0.329 23.484 17.688 1 90.69 177 ASP B N 1
ATOM 4614 C CA . ASP B 1 177 ? 0.81 24 18.953 1 90.69 177 ASP B CA 1
ATOM 4615 C C . ASP B 1 177 ? -0.063 23.516 20.109 1 90.69 177 ASP B C 1
ATOM 4617 O O . ASP B 1 177 ? -0.374 24.297 21.031 1 90.69 177 ASP B O 1
ATOM 4621 N N . ASP B 1 178 ? -0.563 22.375 20 1 94.06 178 ASP B N 1
ATOM 4622 C CA . ASP B 1 178 ? -1.345 21.766 21.078 1 94.06 178 ASP B CA 1
ATOM 4623 C C . ASP B 1 178 ? -0.542 20.688 21.812 1 94.06 178 ASP B C 1
ATOM 4625 O O . ASP B 1 178 ? -0.144 19.688 21.203 1 94.06 178 ASP B O 1
ATOM 4629 N N . VAL B 1 179 ? -0.375 20.859 23.062 1 95.75 179 VAL B N 1
ATOM 4630 C CA . VAL B 1 179 ? 0.499 20 23.859 1 95.75 179 VAL B CA 1
ATOM 4631 C C . VAL B 1 179 ? -0.024 18.578 23.859 1 95.75 179 VAL B C 1
ATOM 4633 O O . VAL B 1 179 ? 0.757 17.625 23.797 1 95.75 179 VAL B O 1
ATOM 4636 N N . SER B 1 180 ? -1.318 18.422 23.953 1 97.06 180 SER B N 1
ATOM 4637 C CA . SER B 1 180 ? -1.908 17.094 23.953 1 97.06 180 SER B CA 1
ATOM 4638 C C . SER B 1 180 ? -1.676 16.391 22.625 1 97.06 180 SER B C 1
ATOM 4640 O O . SER B 1 180 ? -1.389 15.188 22.594 1 97.06 180 SER B O 1
ATOM 4642 N N . ILE B 1 181 ? -1.789 17.125 21.578 1 97.81 181 ILE B N 1
ATOM 4643 C CA . ILE B 1 181 ? -1.589 16.562 20.25 1 97.81 181 ILE B CA 1
ATOM 4644 C C . ILE B 1 181 ? -0.123 16.172 20.062 1 97.81 181 ILE B C 1
ATOM 4646 O O . ILE B 1 181 ? 0.182 15.07 19.594 1 97.81 181 ILE B O 1
ATOM 4650 N N . ILE B 1 182 ? 0.746 17.031 20.5 1 98.06 182 ILE B N 1
ATOM 4651 C CA . ILE B 1 182 ? 2.176 16.781 20.359 1 98.06 182 ILE B CA 1
ATOM 4652 C C . ILE B 1 182 ? 2.555 15.539 21.172 1 98.06 182 ILE B C 1
ATOM 4654 O O . ILE B 1 182 ? 3.311 14.688 20.703 1 98.06 182 ILE B O 1
ATOM 4658 N N . ALA B 1 183 ? 2.016 15.422 22.344 1 98.12 183 ALA B N 1
ATOM 4659 C CA . ALA B 1 183 ? 2.297 14.266 23.188 1 98.12 183 ALA B CA 1
ATOM 4660 C C . ALA B 1 183 ? 1.816 12.969 22.547 1 98.12 183 ALA B C 1
ATOM 4662 O O . ALA B 1 183 ? 2.527 11.961 22.547 1 98.12 183 ALA B O 1
ATOM 4663 N N . GLY B 1 184 ? 0.635 13.031 22.016 1 98.5 184 GLY B N 1
ATOM 4664 C CA . GLY B 1 184 ? 0.102 11.867 21.328 1 98.5 184 GLY B CA 1
ATOM 4665 C C . GLY B 1 184 ? 0.927 11.453 20.125 1 98.5 184 GLY B C 1
ATOM 4666 O O . GLY B 1 184 ? 1.232 10.273 19.938 1 98.5 184 GLY B O 1
ATOM 4667 N N . ASP B 1 185 ? 1.296 12.461 19.328 1 98.38 185 ASP B N 1
ATOM 4668 C CA . ASP B 1 185 ? 2.1 12.195 18.141 1 98.38 185 ASP B CA 1
ATOM 4669 C C . ASP B 1 185 ? 3.477 11.648 18.516 1 98.38 185 ASP B C 1
ATOM 4671 O O . ASP B 1 185 ? 4.07 10.875 17.766 1 98.38 185 ASP B O 1
ATOM 4675 N N . GLY B 1 186 ? 3.936 11.977 19.719 1 98.56 186 GLY B N 1
ATOM 4676 C CA . GLY B 1 186 ? 5.254 11.578 20.172 1 98.56 186 GLY B CA 1
ATOM 4677 C C . GLY B 1 186 ? 5.359 10.094 20.484 1 98.56 186 GLY B C 1
ATOM 4678 O O . GLY B 1 186 ? 6.461 9.555 20.578 1 98.56 186 GLY B O 1
ATOM 4679 N N . THR B 1 187 ? 4.27 9.414 20.578 1 98.75 187 THR B N 1
ATOM 4680 C CA . THR B 1 187 ? 4.277 8 20.922 1 98.75 187 THR B CA 1
ATOM 4681 C C . THR B 1 187 ? 4.93 7.184 19.797 1 98.75 187 THR B C 1
ATOM 4683 O O . THR B 1 187 ? 5.41 6.07 20.047 1 98.75 187 THR B O 1
ATOM 4686 N N . VAL B 1 188 ? 4.949 7.762 18.625 1 98.5 188 VAL B N 1
ATOM 4687 C CA . VAL B 1 188 ? 5.625 7.098 17.516 1 98.5 188 VAL B CA 1
ATOM 4688 C C . VAL B 1 188 ? 7.105 6.918 17.844 1 98.5 188 VAL B C 1
ATOM 4690 O O . VAL B 1 188 ? 7.703 5.895 17.5 1 98.5 188 VAL B O 1
ATOM 4693 N N . GLY B 1 189 ? 7.699 7.906 18.516 1 98.56 189 GLY B N 1
ATOM 4694 C CA . GLY B 1 189 ? 9.094 7.809 18.922 1 98.56 189 GLY B CA 1
ATOM 4695 C C . GLY B 1 189 ? 9.344 6.68 19.906 1 98.56 189 GLY B C 1
ATOM 4696 O O . GLY B 1 189 ? 10.352 5.973 19.797 1 98.56 189 GLY B O 1
ATOM 4697 N N . LEU B 1 190 ? 8.43 6.48 20.797 1 98.5 190 LEU B N 1
ATOM 4698 C CA . LEU B 1 190 ? 8.531 5.391 21.766 1 98.5 190 LEU B CA 1
ATOM 4699 C C . LEU B 1 190 ? 8.484 4.035 21.062 1 98.5 190 LEU B C 1
ATOM 4701 O O . LEU B 1 190 ? 9.25 3.129 21.406 1 98.5 190 LEU B O 1
ATOM 4705 N N . GLU B 1 191 ? 7.602 3.943 20.125 1 98.12 191 GLU B N 1
ATOM 4706 C CA . GLU B 1 191 ? 7.473 2.688 19.391 1 98.12 191 GLU B CA 1
ATOM 4707 C C . GLU B 1 191 ? 8.742 2.375 18.594 1 98.12 191 GLU B C 1
ATOM 4709 O O . GLU B 1 191 ? 9.172 1.223 18.547 1 98.12 191 GLU B O 1
ATOM 4714 N N . ILE B 1 192 ? 9.32 3.369 17.984 1 98.5 192 ILE B N 1
ATOM 4715 C CA . ILE B 1 192 ? 10.523 3.168 17.188 1 98.5 192 ILE B CA 1
ATOM 4716 C C . ILE B 1 192 ? 11.672 2.709 18.094 1 98.5 192 ILE B C 1
ATOM 4718 O O . ILE B 1 192 ? 12.375 1.751 17.766 1 98.5 192 ILE B O 1
ATOM 4722 N N . LEU B 1 193 ? 11.828 3.344 19.234 1 98.38 193 LEU B N 1
ATOM 4723 C CA . LEU B 1 193 ? 12.906 2.984 20.156 1 98.38 193 LEU B CA 1
ATOM 4724 C C . LEU B 1 193 ? 12.711 1.572 20.703 1 98.38 193 LEU B C 1
ATOM 4726 O O . LEU B 1 193 ? 13.688 0.858 20.938 1 98.38 193 LEU B O 1
ATOM 4730 N N . ARG B 1 194 ? 11.477 1.185 20.844 1 97.38 194 ARG B N 1
ATOM 4731 C CA . ARG B 1 194 ? 11.18 -0.168 21.312 1 97.38 194 ARG B CA 1
ATOM 4732 C C . ARG B 1 194 ? 11.523 -1.199 20.234 1 97.38 194 ARG B C 1
ATOM 4734 O O . ARG B 1 194 ? 12.164 -2.213 20.531 1 97.38 194 ARG B O 1
ATOM 4741 N N . ASP B 1 195 ? 11.133 -0.912 19.031 1 95.88 195 ASP B N 1
ATOM 4742 C CA . ASP B 1 195 ? 11.234 -1.888 17.953 1 95.88 195 ASP B CA 1
ATOM 4743 C C . ASP B 1 195 ? 12.641 -1.895 17.344 1 95.88 195 ASP B C 1
ATOM 4745 O O . ASP B 1 195 ? 13.07 -2.896 16.766 1 95.88 195 ASP B O 1
ATOM 4749 N N . LEU B 1 196 ? 13.336 -0.792 17.422 1 97.44 196 LEU B N 1
ATOM 4750 C CA . LEU B 1 196 ? 14.68 -0.617 16.891 1 97.44 196 LEU B CA 1
ATOM 4751 C C . LEU B 1 196 ? 15.555 0.171 17.859 1 97.44 196 LEU B C 1
ATOM 4753 O O . LEU B 1 196 ? 15.945 1.303 17.562 1 97.44 196 LEU B O 1
ATOM 4757 N N . PRO B 1 197 ? 15.977 -0.497 18.891 1 97.38 197 PRO B N 1
ATOM 4758 C CA . PRO B 1 197 ? 16.672 0.204 19.984 1 97.38 197 PRO B CA 1
ATOM 4759 C C . PRO B 1 197 ? 18 0.798 19.547 1 97.38 197 PRO B C 1
ATOM 4761 O O . PRO B 1 197 ? 18.5 1.73 20.172 1 97.38 197 PRO B O 1
ATOM 4764 N N . ASP B 1 198 ? 18.609 0.281 18.469 1 97.81 198 ASP B N 1
ATOM 4765 C CA . ASP B 1 198 ? 19.906 0.762 18.031 1 97.81 198 ASP B CA 1
ATOM 4766 C C . ASP B 1 198 ? 19.781 1.685 16.828 1 97.81 198 ASP B C 1
ATOM 4768 O O . ASP B 1 198 ? 20.688 1.765 16 1 97.81 198 ASP B O 1
ATOM 4772 N N . VAL B 1 199 ? 18.656 2.355 16.672 1 98.5 199 VAL B N 1
ATOM 4773 C CA . VAL B 1 199 ? 18.438 3.301 15.586 1 98.5 199 VAL B CA 1
ATOM 4774 C C . VAL B 1 199 ? 19.438 4.453 15.688 1 98.5 199 VAL B C 1
ATOM 4776 O O . VAL B 1 199 ? 19.734 4.922 16.797 1 98.5 199 VAL B O 1
ATOM 4779 N N . ASP B 1 200 ? 19.953 4.859 14.516 1 98.62 200 ASP B N 1
ATOM 4780 C CA . ASP B 1 200 ? 20.922 5.945 14.484 1 98.62 200 ASP B CA 1
ATOM 4781 C C . ASP B 1 200 ? 20.25 7.277 14.156 1 98.62 200 ASP B C 1
ATOM 4783 O O . ASP B 1 200 ? 20.688 8.328 14.625 1 98.62 200 ASP B O 1
ATOM 4787 N N . ALA B 1 201 ? 19.25 7.219 13.328 1 98.75 201 ALA B N 1
ATOM 4788 C CA . ALA B 1 201 ? 18.594 8.445 12.883 1 98.75 201 ALA B CA 1
ATOM 4789 C C . ALA B 1 201 ? 17.125 8.188 12.562 1 98.75 201 ALA B C 1
ATOM 4791 O O . ALA B 1 201 ? 16.75 7.09 12.133 1 98.75 201 ALA B O 1
ATOM 4792 N N . ILE B 1 202 ? 16.328 9.227 12.812 1 98.88 202 ILE B N 1
ATOM 4793 C CA . ILE B 1 202 ? 14.922 9.219 12.469 1 98.88 202 ILE B CA 1
ATOM 4794 C C . ILE B 1 202 ? 14.594 10.438 11.602 1 98.88 202 ILE B C 1
ATOM 4796 O O . ILE B 1 202 ? 15 11.555 11.914 1 98.88 202 ILE B O 1
ATOM 4800 N N . ILE B 1 203 ? 13.93 10.211 10.492 1 98.88 203 ILE B N 1
ATOM 4801 C CA . ILE B 1 203 ? 13.539 11.273 9.578 1 98.88 203 ILE B CA 1
ATOM 4802 C C . ILE B 1 203 ? 12.016 11.383 9.531 1 98.88 203 ILE B C 1
ATOM 4804 O O . ILE B 1 203 ? 11.328 10.383 9.289 1 98.88 203 ILE B O 1
ATOM 4808 N N . ALA B 1 204 ? 11.523 12.555 9.766 1 98.69 204 ALA B N 1
ATOM 4809 C CA . ALA B 1 204 ? 10.078 12.758 9.781 1 98.69 204 ALA B CA 1
ATOM 4810 C C . ALA B 1 204 ? 9.688 13.961 8.93 1 98.69 204 ALA B C 1
ATOM 4812 O O . ALA B 1 204 ? 10.445 14.938 8.828 1 98.69 204 ALA B O 1
ATOM 4813 N N . PRO B 1 205 ? 8.484 13.891 8.312 1 97.88 205 PRO B N 1
ATOM 4814 C CA . PRO B 1 205 ? 7.965 15.078 7.621 1 97.88 205 PRO B CA 1
ATOM 4815 C C . PRO B 1 205 ? 7.449 16.141 8.578 1 97.88 205 PRO B C 1
ATOM 4817 O O . PRO B 1 205 ? 7.207 15.859 9.758 1 97.88 205 PRO B O 1
ATOM 4820 N N . ILE B 1 206 ? 7.359 17.391 8.016 1 96.44 206 ILE B N 1
ATOM 4821 C CA . ILE B 1 206 ? 6.879 18.484 8.852 1 96.44 206 ILE B CA 1
ATOM 4822 C C . ILE B 1 206 ? 5.691 19.156 8.18 1 96.44 206 ILE B C 1
ATOM 4824 O O . ILE B 1 206 ? 5.801 19.641 7.043 1 96.44 206 ILE B O 1
ATOM 4828 N N . GLY B 1 207 ? 4.621 19.062 8.781 1 92.19 207 GLY B N 1
ATOM 4829 C CA . GLY B 1 207 ? 3.512 19.953 8.516 1 92.19 207 GLY B CA 1
ATOM 4830 C C . GLY B 1 207 ? 3.418 21.094 9.523 1 92.19 207 GLY B C 1
ATOM 4831 O O . GLY B 1 207 ? 4.242 22.016 9.508 1 92.19 207 GLY B O 1
ATOM 4832 N N . SER B 1 208 ? 2.539 20.891 10.492 1 89.75 208 SER B N 1
ATOM 4833 C CA . SER B 1 208 ? 2.465 21.844 11.594 1 89.75 208 SER B CA 1
ATOM 4834 C C . SER B 1 208 ? 3.574 21.594 12.609 1 89.75 208 SER B C 1
ATOM 4836 O O . SER B 1 208 ? 3.846 22.438 13.461 1 89.75 208 SER B O 1
ATOM 4838 N N . GLY B 1 209 ? 4.148 20.484 12.523 1 95.44 209 GLY B N 1
ATOM 4839 C CA . GLY B 1 209 ? 5.328 20.203 13.328 1 95.44 209 GLY B CA 1
ATOM 4840 C C . GLY B 1 209 ? 5.035 19.344 14.539 1 95.44 209 GLY B C 1
ATOM 4841 O O . GLY B 1 209 ? 5.949 18.938 15.258 1 95.44 209 GLY B O 1
ATOM 4842 N N . SER B 1 210 ? 3.809 18.969 14.719 1 96.69 210 SER B N 1
ATOM 4843 C CA . SER B 1 210 ? 3.449 18.219 15.922 1 96.69 210 SER B CA 1
ATOM 4844 C C . SER B 1 210 ? 4.117 16.844 15.938 1 96.69 210 SER B C 1
ATOM 4846 O O . SER B 1 210 ? 4.598 16.391 16.984 1 96.69 210 SER B O 1
ATOM 4848 N N . LEU B 1 211 ? 4.184 16.156 14.82 1 98 211 LEU B N 1
ATOM 4849 C CA . LEU B 1 211 ? 4.805 14.836 14.734 1 98 211 LEU B CA 1
ATOM 4850 C C . LEU B 1 211 ? 6.297 14.914 15.047 1 98 211 LEU B C 1
ATOM 4852 O O . LEU B 1 211 ? 6.793 14.203 15.914 1 98 211 LEU B O 1
ATOM 4856 N N . LEU B 1 212 ? 6.969 15.82 14.359 1 98.31 212 LEU B N 1
ATOM 4857 C CA . LEU B 1 212 ? 8.414 15.953 14.523 1 98.31 212 LEU B CA 1
ATOM 4858 C C . LEU B 1 212 ? 8.766 16.328 15.961 1 98.31 212 LEU B C 1
ATOM 4860 O O . LEU B 1 212 ? 9.68 15.742 16.547 1 98.31 212 LEU B O 1
ATOM 4864 N N . CYS B 1 213 ? 8.039 17.234 16.5 1 98 213 CYS B N 1
ATOM 4865 C CA . CYS B 1 213 ? 8.336 17.734 17.844 1 98 213 CYS B CA 1
ATOM 4866 C C . CYS B 1 213 ? 8.094 16.656 18.875 1 98 213 CYS B C 1
ATOM 4868 O O . CYS B 1 213 ? 8.93 16.422 19.766 1 98 213 CYS B O 1
ATOM 4870 N N . GLY B 1 214 ? 6.961 16.031 18.797 1 98.25 214 GLY B N 1
ATOM 4871 C CA . GLY B 1 214 ? 6.656 14.977 19.75 1 98.25 214 GLY B CA 1
ATOM 4872 C C . GLY B 1 214 ? 7.66 13.836 19.719 1 98.25 214 GLY B C 1
ATOM 4873 O O . GLY B 1 214 ? 8.141 13.398 20.766 1 98.25 214 GLY B O 1
ATOM 4874 N N . LEU B 1 215 ? 7.898 13.391 18.516 1 98.19 215 LEU B N 1
ATOM 4875 C CA . LEU B 1 215 ? 8.844 12.305 18.312 1 98.19 215 LEU B CA 1
ATOM 4876 C C . LEU B 1 215 ? 10.234 12.695 18.797 1 98.19 215 LEU B C 1
ATOM 4878 O O . LEU B 1 215 ? 10.914 11.906 19.453 1 98.19 215 LEU B O 1
ATOM 4882 N N . ALA B 1 216 ? 10.672 13.875 18.5 1 98.5 216 ALA B N 1
ATOM 4883 C CA . ALA B 1 216 ? 12 14.352 18.891 1 98.5 216 ALA B CA 1
ATOM 4884 C C . ALA B 1 216 ? 12.125 14.453 20.406 1 98.5 216 ALA B C 1
ATOM 4886 O O . ALA B 1 216 ? 13.148 14.07 20.984 1 98.5 216 ALA B O 1
ATOM 4887 N N . LEU B 1 217 ? 11.102 14.992 21.016 1 98.12 217 LEU B N 1
ATOM 4888 C CA . LEU B 1 217 ? 11.102 15.078 22.469 1 98.12 217 LEU B CA 1
ATOM 4889 C C . LEU B 1 217 ? 11.305 13.711 23.109 1 98.12 217 LEU B C 1
ATOM 4891 O O . LEU B 1 217 ? 12.156 13.539 23.984 1 98.12 217 LEU B O 1
ATOM 4895 N N . ALA B 1 218 ? 10.547 12.758 22.688 1 98.5 218 ALA B N 1
ATOM 4896 C CA . ALA B 1 218 ? 10.594 11.406 23.25 1 98.5 218 ALA B CA 1
ATOM 4897 C C . ALA B 1 218 ? 11.961 10.766 23.016 1 98.5 218 ALA B C 1
ATOM 4899 O O . ALA B 1 218 ? 12.586 10.258 23.953 1 98.5 218 ALA B O 1
ATOM 4900 N N . VAL B 1 219 ? 12.438 10.883 21.797 1 98.69 219 VAL B N 1
ATOM 4901 C CA . VAL B 1 219 ? 13.641 10.172 21.375 1 98.69 219 VAL B CA 1
ATOM 4902 C C . VAL B 1 219 ? 14.867 10.828 22 1 98.69 219 VAL B C 1
ATOM 4904 O O . VAL B 1 219 ? 15.727 10.141 22.562 1 98.69 219 VAL B O 1
ATOM 4907 N N . LYS B 1 220 ? 14.945 12.148 22 1 98.38 220 LYS B N 1
ATOM 4908 C CA . LYS B 1 220 ? 16.125 12.859 22.5 1 98.38 220 LYS B CA 1
ATOM 4909 C C . LYS B 1 220 ? 16.234 12.75 24.016 1 98.38 220 LYS B C 1
ATOM 4911 O O . LYS B 1 220 ? 17.344 12.727 24.578 1 98.38 220 LYS B O 1
ATOM 4916 N N . THR B 1 221 ? 15.148 12.656 24.625 1 97.81 221 THR B N 1
ATOM 4917 C CA . THR B 1 221 ? 15.164 12.508 26.078 1 97.81 221 THR B CA 1
ATOM 4918 C C . THR B 1 221 ? 15.609 11.102 26.469 1 97.81 221 THR B C 1
ATOM 4920 O O . THR B 1 221 ? 16.359 10.922 27.438 1 97.81 221 THR B O 1
ATOM 4923 N N . LEU B 1 222 ? 15.219 10.156 25.75 1 98.06 222 LEU B N 1
ATOM 4924 C CA . LEU B 1 222 ? 15.5 8.766 26.109 1 98.06 222 LEU B CA 1
ATOM 4925 C C . LEU B 1 222 ? 16.859 8.328 25.562 1 98.06 222 LEU B C 1
ATOM 4927 O O . LEU B 1 222 ? 17.547 7.523 26.188 1 98.06 222 LEU B O 1
ATOM 4931 N N . ASP B 1 223 ? 17.156 8.812 24.375 1 98.19 223 ASP B N 1
ATOM 4932 C CA . ASP B 1 223 ? 18.406 8.445 23.703 1 98.19 223 ASP B CA 1
ATOM 4933 C C . ASP B 1 223 ? 18.969 9.617 22.906 1 98.19 223 ASP B C 1
ATOM 4935 O O . ASP B 1 223 ? 18.781 9.672 21.688 1 98.19 223 ASP B O 1
ATOM 4939 N N . PRO B 1 224 ? 19.703 10.438 23.531 1 97 224 PRO B N 1
ATOM 4940 C CA . PRO B 1 224 ? 20.188 11.656 22.891 1 97 224 PRO B CA 1
ATOM 4941 C C . PRO B 1 224 ? 21.141 11.375 21.734 1 97 224 PRO B C 1
ATOM 4943 O O . PRO B 1 224 ? 21.438 12.273 20.938 1 97 224 PRO B O 1
ATOM 4946 N N . ARG B 1 225 ? 21.656 10.102 21.609 1 96.69 225 ARG B N 1
ATOM 4947 C CA . ARG B 1 225 ? 22.578 9.734 20.531 1 96.69 225 ARG B CA 1
ATOM 4948 C C . ARG B 1 225 ? 21.859 9.75 19.188 1 96.69 225 ARG B C 1
ATOM 4950 O O . ARG B 1 225 ? 22.484 9.969 18.156 1 96.69 225 ARG B O 1
ATOM 4957 N N . VAL B 1 226 ? 20.562 9.523 19.203 1 98.75 226 VAL B N 1
ATOM 4958 C CA . VAL B 1 226 ? 19.797 9.359 17.969 1 98.75 226 VAL B CA 1
ATOM 4959 C C . VAL B 1 226 ? 19.578 10.719 17.312 1 98.75 226 VAL B C 1
ATOM 4961 O O . VAL B 1 226 ? 19.203 11.688 17.969 1 98.75 226 VAL B O 1
ATOM 4964 N N . LYS B 1 227 ? 19.906 10.82 16.078 1 98.75 227 LYS B N 1
ATOM 4965 C CA . LYS B 1 227 ? 19.656 12.047 15.336 1 98.75 227 LYS B CA 1
ATOM 4966 C C . LYS B 1 227 ? 18.203 12.102 14.836 1 98.75 227 LYS B C 1
ATOM 4968 O O . LYS B 1 227 ? 17.641 11.086 14.438 1 98.75 227 LYS B O 1
ATOM 4973 N N . VAL B 1 228 ? 17.641 13.297 14.945 1 98.88 228 VAL B N 1
ATOM 4974 C CA . VAL B 1 228 ? 16.281 13.508 14.461 1 98.88 228 VAL B CA 1
ATOM 4975 C C . VAL B 1 228 ? 16.266 14.609 13.406 1 98.88 228 VAL B C 1
ATOM 4977 O O . VAL B 1 228 ? 16.688 15.742 13.68 1 98.88 228 VAL B O 1
ATOM 4980 N N . TYR B 1 229 ? 15.789 14.281 12.219 1 98.81 229 TYR B N 1
ATOM 4981 C CA . TYR B 1 229 ? 15.766 15.227 11.102 1 98.81 229 TYR B CA 1
ATOM 4982 C C . TYR B 1 229 ? 14.344 15.469 10.617 1 98.81 229 TYR B C 1
ATOM 4984 O O . TYR B 1 229 ? 13.531 14.539 10.57 1 98.81 229 TYR B O 1
ATOM 4992 N N . GLY B 1 230 ? 14.102 16.734 10.273 1 98.5 230 GLY B N 1
ATOM 4993 C CA . GLY B 1 230 ? 12.852 17.094 9.633 1 98.5 230 GLY B CA 1
ATOM 4994 C C . GLY B 1 230 ? 12.992 17.359 8.141 1 98.5 230 GLY B C 1
ATOM 4995 O O . GLY B 1 230 ? 14.047 17.812 7.688 1 98.5 230 GLY B O 1
ATOM 4996 N N . VAL B 1 231 ? 11.945 17.047 7.426 1 98.12 231 VAL B N 1
ATOM 4997 C CA . VAL B 1 231 ? 11.93 17.328 5.996 1 98.12 231 VAL B CA 1
ATOM 4998 C C . VAL B 1 231 ? 10.625 18.047 5.625 1 98.12 231 VAL B C 1
ATOM 5000 O O . VAL B 1 231 ? 9.555 17.672 6.105 1 98.12 231 VAL B O 1
ATOM 5003 N N . GLN B 1 232 ? 10.734 19.094 4.879 1 95.31 232 GLN B N 1
ATOM 5004 C CA . GLN B 1 232 ? 9.562 19.844 4.422 1 95.31 232 GLN B CA 1
ATOM 5005 C C . GLN B 1 232 ? 9.594 20.031 2.91 1 95.31 232 GLN B C 1
ATOM 5007 O O . GLN B 1 232 ? 10.656 20.016 2.297 1 95.31 232 GLN B O 1
ATOM 5012 N N . ASN B 1 233 ? 8.336 20.094 2.346 1 92.06 233 ASN B N 1
ATOM 5013 C CA . ASN B 1 233 ? 8.234 20.531 0.957 1 92.06 233 ASN B CA 1
ATOM 5014 C C . ASN B 1 233 ? 8.742 21.953 0.775 1 92.06 233 ASN B C 1
ATOM 5016 O O . ASN B 1 233 ? 8.5 22.828 1.62 1 92.06 233 ASN B O 1
ATOM 5020 N N . GLU B 1 234 ? 9.438 22.25 -0.284 1 88.12 234 GLU B N 1
ATOM 5021 C CA . GLU B 1 234 ? 10 23.562 -0.571 1 88.12 234 GLU B CA 1
ATOM 5022 C C . GLU B 1 234 ? 8.898 24.625 -0.664 1 88.12 234 GLU B C 1
ATOM 5024 O O . GLU B 1 234 ? 9.109 25.781 -0.293 1 88.12 234 GLU B O 1
ATOM 5029 N N . LYS B 1 235 ? 7.742 24.297 -1.205 1 79.94 235 LYS B N 1
ATOM 5030 C CA . LYS B 1 235 ? 6.629 25.234 -1.393 1 79.94 235 LYS B CA 1
ATOM 5031 C C . LYS B 1 235 ? 5.906 25.5 -0.075 1 79.94 235 LYS B C 1
ATOM 5033 O O . LYS B 1 235 ? 5.145 26.453 0.038 1 79.94 235 LYS B O 1
ATOM 5038 N N . GLY B 1 236 ? 6.234 25.156 0.97 1 81.12 236 GLY B N 1
ATOM 5039 C CA . GLY B 1 236 ? 5.699 25.328 2.312 1 81.12 236 GLY B CA 1
ATOM 5040 C C . GLY B 1 236 ? 6.719 25.031 3.4 1 81.12 236 GLY B C 1
ATOM 5041 O O . GLY B 1 236 ? 6.469 24.219 4.293 1 81.12 236 GLY B O 1
ATOM 5042 N N . SER B 1 237 ? 7.758 25.875 3.338 1 89.19 237 SER B N 1
ATOM 5043 C CA . SER B 1 237 ? 8.906 25.531 4.164 1 89.19 237 SER B CA 1
ATOM 5044 C C . SER B 1 237 ? 9.008 26.438 5.379 1 89.19 237 SER B C 1
ATOM 5046 O O . SER B 1 237 ? 10.086 26.984 5.668 1 89.19 237 SER B O 1
ATOM 5048 N N . SER B 1 238 ? 7.895 26.578 6.086 1 90.25 238 SER B N 1
ATOM 5049 C CA . SER B 1 238 ? 7.855 27.5 7.223 1 90.25 238 SER B CA 1
ATOM 5050 C C . SER B 1 238 ? 8.773 27.016 8.344 1 90.25 238 SER B C 1
ATOM 5052 O O . SER B 1 238 ? 9.461 27.828 8.977 1 90.25 238 SER B O 1
ATOM 5054 N N . ALA B 1 239 ? 8.773 25.766 8.617 1 94.31 239 ALA B N 1
ATOM 5055 C CA . ALA B 1 239 ? 9.625 25.234 9.68 1 94.31 239 ALA B CA 1
ATOM 5056 C C . ALA B 1 239 ? 11.102 25.375 9.32 1 94.31 239 ALA B C 1
ATOM 5058 O O . ALA B 1 239 ? 11.922 25.734 10.172 1 94.31 239 ALA B O 1
ATOM 5059 N N . TYR B 1 240 ? 11.414 25.094 8.117 1 94.75 240 TYR B N 1
ATOM 5060 C CA . TYR B 1 240 ? 12.789 25.234 7.641 1 94.75 240 TYR B CA 1
ATOM 5061 C C . TYR B 1 240 ? 13.297 26.656 7.805 1 94.75 240 TYR B C 1
ATOM 5063 O O . TYR B 1 240 ? 14.367 26.875 8.375 1 94.75 240 TYR B O 1
ATOM 5071 N N . LEU B 1 241 ? 12.523 27.547 7.32 1 93.44 241 LEU B N 1
ATOM 5072 C CA . LEU B 1 241 ? 12.891 28.953 7.367 1 93.44 241 LEU B CA 1
ATOM 5073 C C . LEU B 1 241 ? 12.969 29.453 8.805 1 93.44 241 LEU B C 1
ATOM 5075 O O . LEU B 1 241 ? 13.867 30.219 9.156 1 93.44 241 LEU B O 1
ATOM 5079 N N . SER B 1 242 ? 11.977 29.047 9.547 1 94.69 242 SER B N 1
ATOM 5080 C CA . SER B 1 242 ? 11.945 29.469 10.938 1 94.69 242 SER B CA 1
ATOM 5081 C C . SER B 1 242 ? 13.18 28.984 11.695 1 94.69 242 SER B C 1
ATOM 5083 O O . SER B 1 242 ? 13.742 29.719 12.516 1 94.69 242 SER B O 1
ATOM 5085 N N . LYS B 1 243 ? 13.547 27.75 11.508 1 95.56 243 LYS B N 1
ATOM 5086 C CA . LYS B 1 243 ? 14.75 27.234 12.156 1 95.56 243 LYS B CA 1
ATOM 5087 C C . LYS B 1 243 ? 15.992 27.969 11.664 1 95.56 243 LYS B C 1
ATOM 5089 O O . LYS B 1 243 ? 16.875 28.312 12.453 1 95.56 243 LYS B O 1
ATOM 5094 N N . LYS B 1 244 ? 16.094 28.188 10.398 1 94.44 244 LYS B N 1
ATOM 5095 C CA . LYS B 1 244 ? 17.25 28.844 9.781 1 94.44 244 LYS B CA 1
ATOM 5096 C C . LYS B 1 244 ? 17.422 30.25 10.32 1 94.44 244 LYS B C 1
ATOM 5098 O O . LYS B 1 244 ? 18.547 30.703 10.547 1 94.44 244 LYS B O 1
ATOM 5103 N N . HIS B 1 245 ? 16.359 30.938 10.586 1 93.12 245 HIS B N 1
ATOM 5104 C CA . HIS B 1 245 ? 16.422 32.344 10.977 1 93.12 245 HIS B CA 1
ATOM 5105 C C . HIS B 1 245 ? 16.156 32.5 12.469 1 93.12 245 HIS B C 1
ATOM 5107 O O . HIS B 1 245 ? 16.266 33.625 13 1 93.12 245 HIS B O 1
ATOM 5113 N N . HIS B 1 246 ? 15.734 31.531 13.109 1 93.81 246 HIS B N 1
ATOM 5114 C CA . HIS B 1 246 ? 15.484 31.5 14.547 1 93.81 246 HIS B CA 1
ATOM 5115 C C . HIS B 1 246 ? 14.344 32.438 14.922 1 93.81 246 HIS B C 1
ATOM 5117 O O . HIS B 1 246 ? 14.398 33.125 15.953 1 93.81 246 HIS B O 1
ATOM 5123 N N . VAL B 1 247 ? 13.445 32.594 13.953 1 92.44 247 VAL B N 1
ATOM 5124 C CA . VAL B 1 247 ? 12.234 33.375 14.133 1 92.44 247 VAL B CA 1
ATOM 5125 C C . VAL B 1 247 ? 11.086 32.781 13.328 1 92.44 247 VAL B C 1
ATOM 5127 O O . VAL B 1 247 ? 11.32 32.125 12.312 1 92.44 247 VAL B O 1
ATOM 5130 N N . LEU B 1 248 ? 9.922 32.938 13.828 1 92.19 248 LEU B N 1
ATOM 5131 C CA . LEU B 1 248 ? 8.781 32.406 13.078 1 92.19 248 LEU B CA 1
ATOM 5132 C C . LEU B 1 248 ? 8.703 33.062 11.703 1 92.19 248 LEU B C 1
ATOM 5134 O O . LEU B 1 248 ? 8.734 34.312 11.594 1 92.19 248 LEU B O 1
ATOM 5138 N N . CYS B 1 249 ? 8.641 32.25 10.703 1 91 249 CYS B N 1
ATOM 5139 C CA . CYS B 1 249 ? 8.539 32.719 9.328 1 91 249 CYS B CA 1
ATOM 5140 C C . CYS B 1 249 ? 7.258 32.219 8.672 1 91 249 CYS B C 1
ATOM 5142 O O . CYS B 1 249 ? 6.859 31.062 8.891 1 91 249 CYS B O 1
ATOM 5144 N N . ARG B 1 250 ? 6.613 33.094 8.016 1 88.25 250 ARG B N 1
ATOM 5145 C CA . ARG B 1 250 ? 5.434 32.75 7.234 1 88.25 250 ARG B CA 1
ATOM 5146 C C . ARG B 1 250 ? 5.77 32.625 5.75 1 88.25 250 ARG B C 1
ATOM 5148 O O . ARG B 1 250 ? 6.359 33.531 5.172 1 88.25 250 ARG B O 1
ATOM 5155 N N . THR B 1 251 ? 5.406 31.469 5.242 1 83.94 251 THR B N 1
ATOM 5156 C CA . THR B 1 251 ? 5.609 31.312 3.805 1 83.94 251 THR B CA 1
ATOM 5157 C C . THR B 1 251 ? 4.387 31.797 3.033 1 83.94 251 THR B C 1
ATOM 5159 O O . THR B 1 251 ? 3.258 31.688 3.51 1 83.94 251 THR B O 1
ATOM 5162 N N . HIS B 1 252 ? 4.598 32.562 1.966 1 71.44 252 HIS B N 1
ATOM 5163 C CA . HIS B 1 252 ? 3.508 33.094 1.149 1 71.44 252 HIS B CA 1
ATOM 5164 C C . HIS B 1 252 ? 3.174 32.125 0.003 1 71.44 252 HIS B C 1
ATOM 5166 O O . HIS B 1 252 ? 4.074 31.625 -0.67 1 71.44 252 HIS B O 1
ATOM 5172 N N . GLN B 1 253 ? 2.314 31.156 0.237 1 57.5 253 GLN B N 1
ATOM 5173 C CA . GLN B 1 253 ? 1.86 30.062 -0.609 1 57.5 253 GLN B CA 1
ATOM 5174 C C . GLN B 1 253 ? 1.566 30.547 -2.025 1 57.5 253 GLN B C 1
ATOM 5176 O O . GLN B 1 253 ? 0.758 31.453 -2.223 1 57.5 253 GLN B O 1
ATOM 5181 N N . ASN B 1 254 ? 2.531 30.781 -2.85 1 49.38 254 ASN B N 1
ATOM 5182 C CA . ASN B 1 254 ? 2.047 31.172 -4.168 1 49.38 254 ASN B CA 1
ATOM 5183 C C . ASN B 1 254 ? 1.401 30.016 -4.906 1 49.38 254 ASN B C 1
ATOM 5185 O O . ASN B 1 254 ? 0.583 30.219 -5.805 1 49.38 254 ASN B O 1
ATOM 5189 N N . GLU B 1 255 ? 2.068 28.812 -4.988 1 51.69 255 GLU B N 1
ATOM 5190 C CA . GLU B 1 255 ? 1.85 27.922 -6.117 1 51.69 255 GLU B CA 1
ATOM 5191 C C . GLU B 1 255 ? 1.104 26.656 -5.68 1 51.69 255 GLU B C 1
ATOM 5193 O O . GLU B 1 255 ? 1.072 26.328 -4.496 1 51.69 255 GLU B O 1
ATOM 5198 N N . ASP B 1 256 ? 0.244 26.141 -6.492 1 55.53 256 ASP B N 1
ATOM 5199 C CA . ASP B 1 256 ? -0.582 24.938 -6.527 1 55.53 256 ASP B CA 1
ATOM 5200 C C . ASP B 1 256 ? 0.197 23.734 -6.027 1 55.53 256 ASP B C 1
ATOM 5202 O O . ASP B 1 256 ? 1.207 23.344 -6.621 1 55.53 256 ASP B O 1
ATOM 5206 N N . ASN B 1 257 ? 0.23 23.531 -4.688 1 61.84 257 ASN B N 1
ATOM 5207 C CA . ASN B 1 257 ? 0.776 22.297 -4.152 1 61.84 257 ASN B CA 1
ATOM 5208 C C . ASN B 1 257 ? -0.254 21.172 -4.184 1 61.84 257 ASN B C 1
ATOM 5210 O O . ASN B 1 257 ? -1.304 21.266 -3.547 1 61.84 257 ASN B O 1
ATOM 5214 N N . GLU B 1 258 ? 0.113 20.219 -4.918 1 64.38 258 GLU B N 1
ATOM 5215 C CA . GLU B 1 258 ? -0.89 19.172 -5.078 1 64.38 258 GLU B CA 1
ATOM 5216 C C . GLU B 1 258 ? -0.577 17.969 -4.195 1 64.38 258 GLU B C 1
ATOM 5218 O O . GLU B 1 258 ? -1.467 17.172 -3.879 1 64.38 258 GLU B O 1
ATOM 5223 N N . LEU B 1 259 ? 0.688 18 -3.711 1 72.69 259 LEU B N 1
ATOM 5224 C CA . LEU B 1 259 ? 1.081 16.734 -3.096 1 72.69 259 LEU B CA 1
ATOM 5225 C C . LEU B 1 259 ? 1.065 16.844 -1.575 1 72.69 259 LEU B C 1
ATOM 5227 O O . LEU B 1 259 ? 0.933 15.836 -0.878 1 72.69 259 LEU B O 1
ATOM 5231 N N . THR B 1 260 ? 1.271 18.062 -1.082 1 75.19 260 THR B N 1
ATOM 5232 C CA . THR B 1 260 ? 1.306 18.25 0.366 1 75.19 260 THR B CA 1
ATOM 5233 C C . THR B 1 260 ? 0.409 19.406 0.794 1 75.19 260 THR B C 1
ATOM 5235 O O . THR B 1 260 ? 0.236 20.375 0.048 1 75.19 260 THR B O 1
ATOM 5238 N N . ASP B 1 261 ? -0.205 19.188 1.913 1 71.06 261 ASP B N 1
ATOM 5239 C CA . ASP B 1 261 ? -0.916 20.328 2.482 1 71.06 261 ASP B CA 1
ATOM 5240 C C . ASP B 1 261 ? 0.06 21.406 2.943 1 71.06 261 ASP B C 1
ATOM 5242 O O . ASP B 1 261 ? 1.102 21.109 3.527 1 71.06 261 ASP B O 1
ATOM 5246 N N . VAL B 1 262 ? -0.22 22.578 2.568 1 66.06 262 VAL B N 1
ATOM 5247 C CA . VAL B 1 262 ? 0.689 23.688 2.867 1 66.06 262 VAL B CA 1
ATOM 5248 C C . VAL B 1 262 ? 0.373 24.25 4.246 1 66.06 262 VAL B C 1
ATOM 5250 O O . VAL B 1 262 ? -0.789 24.531 4.562 1 66.06 262 VAL B O 1
ATOM 5253 N N . VAL B 1 263 ? 1.348 24.266 5.055 1 76.5 263 VAL B N 1
ATOM 5254 C CA . VAL B 1 263 ? 1.309 25 6.316 1 76.5 263 VAL B CA 1
ATOM 5255 C C . VAL B 1 263 ? 2.139 26.266 6.207 1 76.5 263 VAL B C 1
ATOM 5257 O O . VAL B 1 263 ? 3.369 26.219 6.137 1 76.5 263 VAL B O 1
ATOM 5260 N N . ASN B 1 264 ? 1.441 27.328 6.312 1 79.12 264 ASN B N 1
ATOM 5261 C CA . ASN B 1 264 ? 2.107 28.594 6.031 1 79.12 264 ASN B CA 1
ATOM 5262 C C . ASN B 1 264 ? 2.957 29.047 7.215 1 79.12 264 ASN B C 1
ATOM 5264 O O . ASN B 1 264 ? 3.895 29.844 7.043 1 79.12 264 ASN B O 1
ATOM 5268 N N . THR B 1 265 ? 2.582 28.594 8.391 1 86.75 265 THR B N 1
ATOM 5269 C CA . THR B 1 265 ? 3.359 28.984 9.562 1 86.75 265 THR B CA 1
ATOM 5270 C C . THR B 1 265 ? 3.223 27.953 10.672 1 86.75 265 THR B C 1
ATOM 5272 O O . THR B 1 265 ? 2.119 27.484 10.953 1 86.75 265 THR B O 1
ATOM 5275 N N . ILE B 1 266 ? 4.348 27.641 11.258 1 91.31 266 ILE B N 1
ATOM 5276 C CA . ILE B 1 266 ? 4.312 26.797 12.453 1 91.31 266 ILE B CA 1
ATOM 5277 C C . ILE B 1 266 ? 4.027 27.672 13.68 1 91.31 266 ILE B C 1
ATOM 5279 O O . ILE B 1 266 ? 3.924 28.891 13.57 1 91.31 266 ILE B O 1
ATOM 5283 N N . GLY B 1 267 ? 3.828 27 14.82 1 90.5 267 GLY B N 1
ATOM 5284 C CA . GLY B 1 267 ? 3.553 27.734 16.047 1 90.5 267 GLY B CA 1
ATOM 5285 C C . GLY B 1 267 ? 4.797 28.031 16.859 1 90.5 267 GLY B C 1
ATOM 5286 O O . GLY B 1 267 ? 5.879 27.516 16.547 1 90.5 267 GLY B O 1
ATOM 5287 N N . ASN B 1 268 ? 4.633 28.875 17.891 1 90.88 268 ASN B N 1
ATOM 5288 C CA . ASN B 1 268 ? 5.734 29.281 18.766 1 90.88 268 ASN B CA 1
ATOM 5289 C C . ASN B 1 268 ? 6.281 28.094 19.562 1 90.88 268 ASN B C 1
ATOM 5291 O O . ASN B 1 268 ? 7.496 27.953 19.703 1 90.88 268 ASN B O 1
ATOM 5295 N N . LEU B 1 269 ? 5.426 27.328 20.016 1 92.81 269 LEU B N 1
ATOM 5296 C CA . LEU B 1 269 ? 5.855 26.141 20.766 1 92.81 269 LEU B CA 1
ATOM 5297 C C . LEU B 1 269 ? 6.652 25.203 19.875 1 92.81 269 LEU B C 1
ATOM 5299 O O . LEU B 1 269 ? 7.684 24.672 20.281 1 92.81 269 LEU B O 1
ATOM 5303 N N . THR B 1 270 ? 6.152 25.062 18.703 1 94.75 270 THR B N 1
ATOM 5304 C CA . THR B 1 270 ? 6.797 24.188 17.719 1 94.75 270 THR B CA 1
ATOM 5305 C C . THR B 1 270 ? 8.219 24.672 17.422 1 94.75 270 THR B C 1
ATOM 5307 O O . THR B 1 270 ? 9.156 23.859 17.406 1 94.75 270 THR B O 1
ATOM 5310 N N . LEU B 1 271 ? 8.367 25.938 17.203 1 95.31 271 LEU B N 1
ATOM 5311 C CA . LEU B 1 271 ? 9.695 26.469 16.922 1 95.31 271 LEU B CA 1
ATOM 5312 C C . LEU B 1 271 ? 10.633 26.234 18.094 1 95.31 271 LEU B C 1
ATOM 5314 O O . LEU B 1 271 ? 11.781 25.828 17.906 1 95.31 271 LEU B O 1
ATOM 5318 N N . HIS B 1 272 ? 10.156 26.484 19.266 1 95.06 272 HIS B N 1
ATOM 5319 C CA . HIS B 1 272 ? 10.961 26.281 20.469 1 95.06 272 HIS B CA 1
ATOM 5320 C C . HIS B 1 272 ? 11.422 24.828 20.578 1 95.06 272 HIS B C 1
ATOM 5322 O O . HIS B 1 272 ? 12.586 24.562 20.875 1 95.06 272 HIS B O 1
ATOM 5328 N N . MET B 1 273 ? 10.539 23.969 20.312 1 96.69 273 MET B N 1
ATOM 5329 C CA . MET B 1 273 ? 10.859 22.547 20.422 1 96.69 273 MET B CA 1
ATOM 5330 C C . MET B 1 273 ? 11.812 22.125 19.312 1 96.69 273 MET B C 1
ATOM 5332 O O . MET B 1 273 ? 12.703 21.297 19.531 1 96.69 273 MET B O 1
ATOM 5336 N N . ILE B 1 274 ? 11.633 22.625 18.125 1 97.44 274 ILE B N 1
ATOM 5337 C CA . ILE B 1 274 ? 12.523 22.344 17.016 1 97.44 274 ILE B CA 1
ATOM 5338 C C . ILE B 1 274 ? 13.945 22.766 17.375 1 97.44 274 ILE B C 1
ATOM 5340 O O . ILE B 1 274 ? 14.898 22.016 17.156 1 97.44 274 ILE B O 1
ATOM 5344 N N . GLU B 1 275 ? 14.07 23.891 17.938 1 96.62 275 GLU B N 1
ATOM 5345 C CA . GLU B 1 275 ? 15.375 24.406 18.312 1 96.62 275 GLU B CA 1
ATOM 5346 C C . GLU B 1 275 ? 16.031 23.531 19.391 1 96.62 275 GLU B C 1
ATOM 5348 O O . GLU B 1 275 ? 17.25 23.375 19.406 1 96.62 275 GLU B O 1
ATOM 5353 N N . SER B 1 276 ? 15.227 22.969 20.156 1 96.19 276 SER B N 1
ATOM 5354 C CA . SER B 1 276 ? 15.727 22.234 21.312 1 96.19 276 SER B CA 1
ATOM 5355 C C . SER B 1 276 ? 16.078 20.781 20.953 1 96.19 276 SER B C 1
ATOM 5357 O O . SER B 1 276 ? 17.031 20.219 21.469 1 96.19 276 SER B O 1
ATOM 5359 N N . TYR B 1 277 ? 15.234 20.188 20.031 1 97.94 277 TYR B N 1
ATOM 5360 C CA . TYR B 1 277 ? 15.312 18.734 19.953 1 97.94 277 TYR B CA 1
ATOM 5361 C C . TYR B 1 277 ? 15.656 18.281 18.547 1 97.94 277 TYR B C 1
ATOM 5363 O O . TYR B 1 277 ? 16.031 17.125 18.328 1 97.94 277 TYR B O 1
ATOM 5371 N N . VAL B 1 278 ? 15.523 19.078 17.547 1 98.56 278 VAL B N 1
ATOM 5372 C CA . VAL B 1 278 ? 15.672 18.656 16.156 1 98.56 278 VAL B CA 1
ATOM 5373 C C . VAL B 1 278 ? 17.062 19.016 15.664 1 98.56 278 VAL B C 1
ATOM 5375 O O . VAL B 1 278 ? 17.516 20.156 15.805 1 98.56 278 VAL B O 1
ATOM 5378 N N . ASP B 1 279 ? 17.75 18.109 15.078 1 98.38 279 ASP B N 1
ATOM 5379 C CA . ASP B 1 279 ? 19.125 18.312 14.648 1 98.38 279 ASP B CA 1
ATOM 5380 C C . ASP B 1 279 ? 19.203 19.188 13.398 1 98.38 279 ASP B C 1
ATOM 5382 O O . ASP B 1 279 ? 20.062 20.062 13.297 1 98.38 279 ASP B O 1
ATOM 5386 N N . ASP B 1 280 ? 18.344 18.891 12.438 1 97.81 280 ASP B N 1
ATOM 5387 C CA . ASP B 1 280 ? 18.328 19.703 11.219 1 97.81 280 ASP B CA 1
ATOM 5388 C C . ASP B 1 280 ? 17.016 19.5 10.445 1 97.81 280 ASP B C 1
ATOM 5390 O O . ASP B 1 280 ? 16.281 18.547 10.711 1 97.81 280 ASP B O 1
ATOM 5394 N N . ILE B 1 281 ? 16.75 20.516 9.617 1 98.19 281 ILE B N 1
ATOM 5395 C CA . ILE B 1 281 ? 15.602 20.453 8.719 1 98.19 281 ILE B CA 1
ATOM 5396 C C . ILE B 1 281 ? 16.047 20.75 7.293 1 98.19 281 ILE B C 1
ATOM 5398 O O . ILE B 1 281 ? 16.797 21.719 7.059 1 98.19 281 ILE B O 1
ATOM 5402 N N . ILE B 1 282 ? 15.602 19.938 6.34 1 98 282 ILE B N 1
ATOM 5403 C CA . ILE B 1 282 ? 15.906 20.188 4.938 1 98 282 ILE B CA 1
ATOM 5404 C C . ILE B 1 282 ? 14.617 20.281 4.133 1 98 282 ILE B C 1
ATOM 5406 O O . ILE B 1 282 ? 13.531 20.016 4.656 1 98 282 ILE B O 1
ATOM 5410 N N . THR B 1 283 ? 14.758 20.75 2.871 1 95.94 283 THR B N 1
ATOM 5411 C CA . THR B 1 283 ? 13.602 20.844 1.986 1 95.94 283 THR B CA 1
ATOM 5412 C C . THR B 1 283 ? 13.781 19.938 0.771 1 95.94 283 THR B C 1
ATOM 5414 O O . THR B 1 283 ? 14.906 19.562 0.421 1 95.94 283 THR B O 1
ATOM 5417 N N . VAL B 1 284 ? 12.656 19.469 0.237 1 95.62 284 VAL B N 1
ATOM 5418 C CA . VAL B 1 284 ? 12.633 18.688 -0.996 1 95.62 284 VAL B CA 1
ATOM 5419 C C . VAL B 1 284 ? 11.578 19.266 -1.944 1 95.62 284 VAL B C 1
ATOM 5421 O O . VAL B 1 284 ? 10.664 19.969 -1.515 1 95.62 284 VAL B O 1
ATOM 5424 N N . ASP B 1 285 ? 11.727 18.984 -3.197 1 89.31 285 ASP B N 1
ATOM 5425 C CA . ASP B 1 285 ? 10.773 19.5 -4.18 1 89.31 285 ASP B CA 1
ATOM 5426 C C . ASP B 1 285 ? 9.773 18.422 -4.586 1 89.31 285 ASP B C 1
ATOM 5428 O O . ASP B 1 285 ? 9.852 17.281 -4.125 1 89.31 285 ASP B O 1
ATOM 5432 N N . GLU B 1 286 ? 8.867 18.75 -5.449 1 86.5 286 GLU B N 1
ATOM 5433 C CA . GLU B 1 286 ? 7.77 17.875 -5.824 1 86.5 286 GLU B CA 1
ATOM 5434 C C . GLU B 1 286 ? 8.273 16.672 -6.629 1 86.5 286 GLU B C 1
ATOM 5436 O O . GLU B 1 286 ? 7.727 15.578 -6.52 1 86.5 286 GLU B O 1
ATOM 5441 N N . THR B 1 287 ? 9.273 16.891 -7.422 1 85.19 287 THR B N 1
ATOM 5442 C CA . THR B 1 287 ? 9.844 15.789 -8.195 1 85.19 287 THR B CA 1
ATOM 5443 C C . THR B 1 287 ? 10.453 14.734 -7.277 1 85.19 287 THR B C 1
ATOM 5445 O O . THR B 1 287 ? 10.266 13.531 -7.496 1 85.19 287 THR B O 1
ATOM 5448 N N . GLN B 1 288 ? 11.109 15.18 -6.281 1 91.38 288 GLN B N 1
ATOM 5449 C CA . GLN B 1 288 ? 11.703 14.281 -5.301 1 91.38 288 GLN B CA 1
ATOM 5450 C C . GLN B 1 288 ? 10.633 13.523 -4.523 1 91.38 288 GLN B C 1
ATOM 5452 O O . GLN B 1 288 ? 10.781 12.328 -4.25 1 91.38 288 GLN B O 1
ATOM 5457 N N . ILE B 1 289 ? 9.594 14.211 -4.215 1 93.31 289 ILE B N 1
ATOM 5458 C CA . ILE B 1 289 ? 8.492 13.602 -3.48 1 93.31 289 ILE B CA 1
ATOM 5459 C C . ILE B 1 289 ? 7.816 12.547 -4.352 1 93.31 289 ILE B C 1
ATOM 5461 O O . ILE B 1 289 ? 7.531 11.438 -3.889 1 93.31 289 ILE B O 1
ATOM 5465 N N . THR B 1 290 ? 7.621 12.859 -5.605 1 89.69 290 THR B N 1
ATOM 5466 C CA . THR B 1 290 ? 6.988 11.922 -6.523 1 89.69 290 THR B CA 1
ATOM 5467 C C . THR B 1 290 ? 7.848 10.664 -6.684 1 89.69 290 THR B C 1
ATOM 5469 O O . THR B 1 290 ? 7.324 9.555 -6.719 1 89.69 290 THR B O 1
ATOM 5472 N N . ARG B 1 291 ? 9.125 10.82 -6.762 1 88.88 291 ARG B N 1
ATOM 5473 C CA . ARG B 1 291 ? 10.039 9.688 -6.875 1 88.88 291 ARG B CA 1
ATOM 5474 C C . ARG B 1 291 ? 9.969 8.805 -5.637 1 88.88 291 ARG B C 1
ATOM 5476 O O . ARG B 1 291 ? 10 7.578 -5.742 1 88.88 291 ARG B O 1
ATOM 5483 N N . ALA B 1 292 ? 9.938 9.453 -4.523 1 94.31 292 ALA B N 1
ATOM 5484 C CA . ALA B 1 292 ? 9.836 8.703 -3.271 1 94.31 292 ALA B CA 1
ATOM 5485 C C . ALA B 1 292 ? 8.531 7.922 -3.197 1 94.31 292 ALA B C 1
ATOM 5487 O O . ALA B 1 292 ? 8.508 6.777 -2.738 1 94.31 292 ALA B O 1
ATOM 5488 N N . MET B 1 293 ? 7.453 8.57 -3.594 1 94 293 MET B N 1
ATOM 5489 C CA . MET B 1 293 ? 6.164 7.883 -3.629 1 94 293 MET B CA 1
ATOM 5490 C C . MET B 1 293 ? 6.234 6.645 -4.52 1 94 293 MET B C 1
ATOM 5492 O O . MET B 1 293 ? 5.781 5.566 -4.125 1 94 293 MET B O 1
ATOM 5496 N N . MET B 1 294 ? 6.855 6.797 -5.652 1 88.56 294 MET B N 1
ATOM 5497 C CA . MET B 1 294 ? 6.984 5.688 -6.59 1 88.56 294 MET B CA 1
ATOM 5498 C C . MET B 1 294 ? 7.789 4.543 -5.977 1 88.56 294 MET B C 1
ATOM 5500 O O . MET B 1 294 ? 7.41 3.377 -6.105 1 88.56 294 MET B O 1
ATOM 5504 N N . LEU B 1 295 ? 8.828 4.906 -5.398 1 90.06 295 LEU B N 1
ATOM 5505 C CA . LEU B 1 295 ? 9.703 3.904 -4.797 1 90.06 295 LEU B CA 1
ATOM 5506 C C . LEU B 1 295 ? 8.969 3.115 -3.721 1 90.06 295 LEU B C 1
ATOM 5508 O O . LEU B 1 295 ? 9.07 1.888 -3.662 1 90.06 295 LEU B O 1
ATOM 5512 N N . LEU B 1 296 ? 8.203 3.779 -2.875 1 93.62 296 LEU B N 1
ATOM 5513 C CA . LEU B 1 296 ? 7.457 3.115 -1.81 1 93.62 296 LEU B CA 1
ATOM 5514 C C . LEU B 1 296 ? 6.375 2.211 -2.387 1 93.62 296 LEU B C 1
ATOM 5516 O O . LEU B 1 296 ? 6.164 1.099 -1.898 1 93.62 296 LEU B O 1
ATOM 5520 N N . MET B 1 297 ? 5.727 2.688 -3.385 1 91.5 297 MET B N 1
ATOM 5521 C CA . MET B 1 297 ? 4.672 1.894 -4.012 1 91.5 297 MET B CA 1
ATOM 5522 C C . MET B 1 297 ? 5.25 0.641 -4.664 1 91.5 297 MET B C 1
ATOM 5524 O O . MET B 1 297 ? 4.703 -0.453 -4.508 1 91.5 297 MET B O 1
ATOM 5528 N N . GLU B 1 298 ? 6.367 0.772 -5.258 1 85.19 298 GLU B N 1
ATOM 5529 C CA . GLU B 1 298 ? 6.926 -0.324 -6.039 1 85.19 298 GLU B CA 1
ATOM 5530 C C . GLU B 1 298 ? 7.645 -1.333 -5.145 1 85.19 298 GLU B C 1
ATOM 5532 O O . GLU B 1 298 ? 7.555 -2.541 -5.371 1 85.19 298 GLU B O 1
ATOM 5537 N N . ARG B 1 299 ? 8.297 -0.825 -4.195 1 86.19 299 ARG B N 1
ATOM 5538 C CA . ARG B 1 299 ? 9.195 -1.698 -3.443 1 86.19 299 ARG B CA 1
ATOM 5539 C C . ARG B 1 299 ? 8.57 -2.113 -2.117 1 86.19 299 ARG B C 1
ATOM 5541 O O . ARG B 1 299 ? 8.828 -3.209 -1.617 1 86.19 299 ARG B O 1
ATOM 5548 N N . CYS B 1 300 ? 7.797 -1.235 -1.567 1 89.88 300 CYS B N 1
ATOM 5549 C CA . CYS B 1 300 ? 7.195 -1.535 -0.271 1 89.88 300 CYS B CA 1
ATOM 5550 C C . CYS B 1 300 ? 5.727 -1.903 -0.423 1 89.88 300 CYS B C 1
ATOM 5552 O O . CYS B 1 300 ? 5.098 -2.365 0.53 1 89.88 300 CYS B O 1
ATOM 5554 N N . LYS B 1 301 ? 5.211 -1.695 -1.527 1 92.25 301 LYS B N 1
ATOM 5555 C CA . LYS B 1 301 ? 3.85 -2.08 -1.883 1 92.25 301 LYS B CA 1
ATOM 5556 C C . LYS B 1 301 ? 2.828 -1.37 -0.998 1 92.25 301 LYS B C 1
ATOM 5558 O O . LYS B 1 301 ? 1.856 -1.98 -0.55 1 92.25 301 LYS B O 1
ATOM 5563 N N . VAL B 1 302 ? 3.039 -0.071 -0.722 1 93 302 VAL B N 1
ATOM 5564 C CA . VAL B 1 302 ? 2.098 0.686 0.097 1 93 302 VAL B CA 1
ATOM 5565 C C . VAL B 1 302 ? 1.637 1.93 -0.66 1 93 302 VAL B C 1
ATOM 5567 O O . VAL B 1 302 ? 2.367 2.459 -1.501 1 93 302 VAL B O 1
ATOM 5570 N N . ILE B 1 303 ? 0.434 2.279 -0.367 1 93.69 303 ILE B N 1
ATOM 5571 C CA . ILE B 1 303 ? -0.11 3.545 -0.848 1 93.69 303 ILE B CA 1
ATOM 5572 C C . ILE B 1 303 ? 0.25 4.664 0.127 1 93.69 303 ILE B C 1
ATOM 5574 O O . ILE B 1 303 ? 0.049 4.531 1.336 1 93.69 303 ILE B O 1
ATOM 5578 N N . ILE B 1 304 ? 0.756 5.727 -0.478 1 94.44 304 ILE B N 1
ATOM 5579 C CA . ILE B 1 304 ? 1.217 6.828 0.36 1 94.44 304 ILE B CA 1
ATOM 5580 C C . ILE B 1 304 ? 0.784 8.156 -0.251 1 94.44 304 ILE B C 1
ATOM 5582 O O . ILE B 1 304 ? 0.743 8.305 -1.476 1 94.44 304 ILE B O 1
ATOM 5586 N N . GLU B 1 305 ? 0.453 9.078 0.579 1 94.25 305 GLU B N 1
ATOM 5587 C CA . GLU B 1 305 ? 0.214 10.445 0.119 1 94.25 305 GLU B CA 1
ATOM 5588 C C . GLU B 1 305 ? 1.516 11.234 0.044 1 94.25 305 GLU B C 1
ATOM 5590 O O . GLU B 1 305 ? 2.553 10.789 0.536 1 94.25 305 GLU B O 1
ATOM 5595 N N . GLY B 1 306 ? 1.435 12.383 -0.579 1 93.06 306 GLY B N 1
ATOM 5596 C CA . GLY B 1 306 ? 2.627 13.195 -0.753 1 93.06 306 GLY B CA 1
ATOM 5597 C C . GLY B 1 306 ? 3.361 13.469 0.547 1 93.06 306 GLY B C 1
ATOM 5598 O O . GLY B 1 306 ? 4.57 13.234 0.642 1 93.06 306 GLY B O 1
ATOM 5599 N N . ALA B 1 307 ? 2.607 13.883 1.527 1 94.06 307 ALA B N 1
ATOM 5600 C CA . ALA B 1 307 ? 3.205 14.188 2.824 1 94.06 307 ALA B CA 1
ATOM 5601 C C . ALA B 1 307 ? 3.883 12.953 3.416 1 94.06 307 ALA B C 1
ATOM 5603 O O . ALA B 1 307 ? 4.902 13.07 4.102 1 94.06 307 ALA B O 1
ATOM 5604 N N . GLY B 1 308 ? 3.369 11.812 3.135 1 96.75 308 GLY B N 1
ATOM 5605 C CA . GLY B 1 308 ? 3.902 10.57 3.666 1 96.75 308 GLY B CA 1
ATOM 5606 C C . GLY B 1 308 ? 5.23 10.172 3.047 1 96.75 308 GLY B C 1
ATOM 5607 O O . GLY B 1 308 ? 5.969 9.367 3.611 1 96.75 308 GLY B O 1
ATOM 5608 N N . ALA B 1 309 ? 5.555 10.773 1.919 1 96.69 309 ALA B N 1
ATOM 5609 C CA . ALA B 1 309 ? 6.758 10.383 1.189 1 96.69 309 ALA B CA 1
ATOM 5610 C C . ALA B 1 309 ? 7.871 11.406 1.39 1 96.69 309 ALA B C 1
ATOM 5612 O O . ALA B 1 309 ? 9.016 11.18 0.982 1 96.69 309 ALA B O 1
ATOM 5613 N N . VAL B 1 310 ? 7.57 12.43 2.076 1 97.12 310 VAL B N 1
ATOM 5614 C CA . VAL B 1 310 ? 8.484 13.562 2.197 1 97.12 310 VAL B CA 1
ATOM 5615 C C . VAL B 1 310 ? 9.75 13.125 2.939 1 97.12 310 VAL B C 1
ATOM 5617 O O . VAL B 1 310 ? 10.859 13.484 2.549 1 97.12 310 VAL B O 1
ATOM 5620 N N . ALA B 1 311 ? 9.617 12.367 3.939 1 98.44 311 ALA B N 1
ATOM 5621 C CA . ALA B 1 311 ? 10.758 11.93 4.73 1 98.44 311 ALA B CA 1
ATOM 5622 C C . ALA B 1 311 ? 11.711 11.078 3.896 1 98.44 311 ALA B C 1
ATOM 5624 O O . ALA B 1 311 ? 12.93 11.258 3.957 1 98.44 311 ALA B O 1
ATOM 5625 N N . LEU B 1 312 ? 11.156 10.164 3.137 1 98 312 LEU B N 1
ATOM 5626 C CA . LEU B 1 312 ? 12 9.352 2.271 1 98 312 LEU B CA 1
ATOM 5627 C C . LEU B 1 312 ? 12.68 10.211 1.207 1 98 312 LEU B C 1
ATOM 5629 O O . LEU B 1 312 ? 13.844 9.977 0.869 1 98 312 LEU B O 1
ATOM 5633 N N . ALA B 1 313 ? 11.906 11.148 0.678 1 97.06 313 ALA B N 1
ATOM 5634 C CA . ALA B 1 313 ? 12.492 12.07 -0.29 1 97.06 313 ALA B CA 1
ATOM 5635 C C . ALA B 1 313 ? 13.711 12.773 0.296 1 97.06 313 ALA B C 1
ATOM 5637 O O . ALA B 1 313 ? 14.719 12.969 -0.395 1 97.06 313 ALA B O 1
ATOM 5638 N N . GLY B 1 314 ? 13.609 13.156 1.511 1 98.25 314 GLY B N 1
ATOM 5639 C CA . GLY B 1 314 ? 14.742 13.766 2.188 1 98.25 314 GLY B CA 1
ATOM 5640 C C . GLY B 1 314 ? 15.961 12.859 2.258 1 98.25 314 GLY B C 1
ATOM 5641 O O . GLY B 1 314 ? 17.078 13.297 1.987 1 98.25 314 GLY B O 1
ATOM 5642 N N . LEU B 1 315 ? 15.742 11.633 2.566 1 97.88 315 LEU B N 1
ATOM 5643 C CA . LEU B 1 315 ? 16.844 10.672 2.645 1 97.88 315 LEU B CA 1
ATOM 5644 C C . LEU B 1 315 ? 17.469 10.453 1.273 1 97.88 315 LEU B C 1
ATOM 5646 O O . LEU B 1 315 ? 18.688 10.406 1.15 1 97.88 315 LEU B O 1
ATOM 5650 N N . LEU B 1 316 ? 16.641 10.367 0.289 1 95.81 316 LEU B N 1
ATOM 5651 C CA . LEU B 1 316 ? 17.109 10.102 -1.069 1 95.81 316 LEU B CA 1
ATOM 5652 C C . LEU B 1 316 ? 17.859 11.305 -1.633 1 95.81 316 LEU B C 1
ATOM 5654 O O . LEU B 1 316 ? 18.672 11.156 -2.545 1 95.81 316 LEU B O 1
ATOM 5658 N N . SER B 1 317 ? 17.562 12.492 -1.098 1 95.19 317 SER B N 1
ATOM 5659 C CA . SER B 1 317 ? 18.203 13.711 -1.592 1 95.19 317 SER B CA 1
ATOM 5660 C C . SER B 1 317 ? 19.672 13.766 -1.209 1 95.19 317 SER B C 1
ATOM 5662 O O . SER B 1 317 ? 20.438 14.562 -1.758 1 95.19 317 SER B O 1
ATOM 5664 N N . LYS B 1 318 ? 20.125 13.039 -0.215 1 93.38 318 LYS B N 1
ATOM 5665 C CA . LYS B 1 318 ? 21.484 12.938 0.286 1 93.38 318 LYS B CA 1
ATOM 5666 C C . LYS B 1 318 ? 21.953 14.258 0.9 1 93.38 318 LYS B C 1
ATOM 5668 O O . LYS B 1 318 ? 23.156 14.516 0.991 1 93.38 318 LYS B O 1
ATOM 5673 N N . LYS B 1 319 ? 20.984 15.039 1.263 1 95.31 319 LYS B N 1
ATOM 5674 C CA . LYS B 1 319 ? 21.297 16.312 1.898 1 95.31 319 LYS B CA 1
ATOM 5675 C C . LYS B 1 319 ? 21.531 16.141 3.396 1 95.31 319 LYS B C 1
ATOM 5677 O O . LYS B 1 319 ? 22.094 17.016 4.051 1 95.31 319 LYS B O 1
ATOM 5682 N N . LEU B 1 320 ? 21.094 15.039 3.928 1 96.81 320 LEU B N 1
ATOM 5683 C CA . LEU B 1 320 ? 21.219 14.797 5.359 1 96.81 320 LEU B CA 1
ATOM 5684 C C . LEU B 1 320 ? 22.562 14.148 5.688 1 96.81 320 LEU B C 1
ATOM 5686 O O . LEU B 1 320 ? 23.031 13.273 4.953 1 96.81 320 LEU B O 1
ATOM 5690 N N . PRO B 1 321 ? 23.188 14.578 6.742 1 96.44 321 PRO B N 1
ATOM 5691 C CA . PRO B 1 321 ? 24.5 14.039 7.117 1 96.44 321 PRO B CA 1
ATOM 5692 C C . PRO B 1 321 ? 24.391 12.695 7.84 1 96.44 321 PRO B C 1
ATOM 5694 O O . PRO B 1 321 ? 24.781 12.586 9.008 1 96.44 321 PRO B O 1
ATOM 5697 N N . ILE B 1 322 ? 23.953 11.727 7.129 1 96.56 322 ILE B N 1
ATOM 5698 C CA . ILE B 1 322 ? 23.828 10.383 7.688 1 96.56 322 ILE B CA 1
ATOM 5699 C C . ILE B 1 322 ? 24.875 9.461 7.055 1 96.56 322 ILE B C 1
ATOM 5701 O O . ILE B 1 322 ? 24.984 9.383 5.828 1 96.56 322 ILE B O 1
ATOM 5705 N N . GLU B 1 323 ? 25.562 8.75 7.859 1 95.06 323 GLU B N 1
ATOM 5706 C CA . GLU B 1 323 ? 26.656 7.91 7.398 1 95.06 323 GLU B CA 1
ATOM 5707 C C . GLU B 1 323 ? 26.156 6.605 6.797 1 95.06 323 GLU B C 1
ATOM 5709 O O . GLU B 1 323 ? 25.109 6.09 7.219 1 95.06 323 GLU B O 1
ATOM 5714 N N . LYS B 1 324 ? 26.922 6.129 5.887 1 94.56 324 LYS B N 1
ATOM 5715 C CA . LYS B 1 324 ? 26.625 4.809 5.328 1 94.56 324 LYS B CA 1
ATOM 5716 C C . LYS B 1 324 ? 26.641 3.74 6.414 1 94.56 324 LYS B C 1
ATOM 5718 O O . LYS B 1 324 ? 27.406 3.822 7.371 1 94.56 324 LYS B O 1
ATOM 5723 N N . GLY B 1 325 ? 25.734 2.807 6.309 1 95.62 325 GLY B N 1
ATOM 5724 C CA . GLY B 1 325 ? 25.672 1.713 7.266 1 95.62 325 GLY B CA 1
ATOM 5725 C C . GLY B 1 325 ? 24.797 2.021 8.469 1 95.62 325 GLY B C 1
ATOM 5726 O O . GLY B 1 325 ? 24.516 1.137 9.281 1 95.62 325 GLY B O 1
ATOM 5727 N N . SER B 1 326 ? 24.328 3.283 8.609 1 97.69 326 SER B N 1
ATOM 5728 C CA . SER B 1 326 ? 23.469 3.676 9.727 1 97.69 326 SER B CA 1
ATOM 5729 C C . SER B 1 326 ? 22.109 3.012 9.641 1 97.69 326 SER B C 1
ATOM 5731 O O . SER B 1 326 ? 21.641 2.684 8.547 1 97.69 326 SER B O 1
ATOM 5733 N N . LYS B 1 327 ? 21.547 2.76 10.805 1 98.31 327 LYS B N 1
ATOM 5734 C CA . LYS B 1 327 ? 20.156 2.357 10.891 1 98.31 327 LYS B CA 1
ATOM 5735 C C . LYS B 1 327 ? 19.234 3.574 10.922 1 98.31 327 LYS B C 1
ATOM 5737 O O . LYS B 1 327 ? 19.297 4.379 11.852 1 98.31 327 LYS B O 1
ATOM 5742 N N . VAL B 1 328 ? 18.422 3.686 9.93 1 98.62 328 VAL B N 1
ATOM 5743 C CA . VAL B 1 328 ? 17.609 4.887 9.766 1 98.62 328 VAL B CA 1
ATOM 5744 C C . VAL B 1 328 ? 16.125 4.512 9.742 1 98.62 328 VAL B C 1
ATOM 5746 O O . VAL B 1 328 ? 15.719 3.629 8.977 1 98.62 328 VAL B O 1
ATOM 5749 N N . ALA B 1 329 ? 15.359 5.137 10.586 1 98.75 329 ALA B N 1
ATOM 5750 C CA . ALA B 1 329 ? 13.906 4.996 10.555 1 98.75 329 ALA B CA 1
ATOM 5751 C C . ALA B 1 329 ? 13.258 6.16 9.812 1 98.75 329 ALA B C 1
ATOM 5753 O O . ALA B 1 329 ? 13.469 7.324 10.164 1 98.75 329 ALA B O 1
ATOM 5754 N N . VAL B 1 330 ? 12.492 5.879 8.812 1 98.69 330 VAL B N 1
ATOM 5755 C CA . VAL B 1 330 ? 11.797 6.863 7.992 1 98.69 330 VAL B CA 1
ATOM 5756 C C . VAL B 1 330 ? 10.297 6.797 8.266 1 98.69 330 VAL B C 1
ATOM 5758 O O . VAL B 1 330 ? 9.68 5.738 8.117 1 98.69 330 VAL B O 1
ATOM 5761 N N . ILE B 1 331 ? 9.719 7.934 8.609 1 98.69 331 ILE B N 1
ATOM 5762 C CA . ILE B 1 331 ? 8.297 7.941 8.938 1 98.69 331 ILE B CA 1
ATOM 5763 C C . ILE B 1 331 ? 7.473 8.102 7.66 1 98.69 331 ILE B C 1
ATOM 5765 O O . ILE B 1 331 ? 7.625 9.086 6.934 1 98.69 331 ILE B O 1
ATOM 5769 N N . VAL B 1 332 ? 6.664 7.125 7.379 1 98.06 332 VAL B N 1
ATOM 5770 C CA . VAL B 1 332 ? 5.633 7.211 6.352 1 98.06 332 VAL B CA 1
ATOM 5771 C C . VAL B 1 332 ? 4.324 7.695 6.969 1 98.06 332 VAL B C 1
ATOM 5773 O O . VAL B 1 332 ? 3.486 6.887 7.375 1 98.06 332 VAL B O 1
ATOM 5776 N N . SER B 1 333 ? 4.07 8.953 6.934 1 97.56 333 SER B N 1
ATOM 5777 C CA . SER B 1 333 ? 3.199 9.617 7.895 1 97.56 333 SER B CA 1
ATOM 5778 C C . SER B 1 333 ? 1.729 9.422 7.543 1 97.56 333 SER B C 1
ATOM 5780 O O . SER B 1 333 ? 0.853 9.586 8.391 1 97.56 333 SER B O 1
ATOM 5782 N N . GLY B 1 334 ? 1.44 9.156 6.27 1 96.19 334 GLY B N 1
ATOM 5783 C CA . GLY B 1 334 ? 0.046 9 5.887 1 96.19 334 GLY B CA 1
ATOM 5784 C C . GLY B 1 334 ? -0.13 8.422 4.492 1 96.19 334 GLY B C 1
ATOM 5785 O O . GLY B 1 334 ? 0.807 8.422 3.693 1 96.19 334 GLY B O 1
ATOM 5786 N N . GLY B 1 335 ? -1.35 7.973 4.266 1 94.62 335 GLY B N 1
ATOM 5787 C CA . GLY B 1 335 ? -1.621 7.332 2.988 1 94.62 335 GLY B CA 1
ATOM 5788 C C . GLY B 1 335 ? -2.939 7.766 2.373 1 94.62 335 GLY B C 1
ATOM 5789 O O . GLY B 1 335 ? -3.457 7.098 1.474 1 94.62 335 GLY B O 1
ATOM 5790 N N . ASN B 1 336 ? -3.518 8.883 2.857 1 91.12 336 ASN B N 1
ATOM 5791 C CA . ASN B 1 336 ? -4.797 9.344 2.334 1 91.12 336 ASN B CA 1
ATOM 5792 C C . ASN B 1 336 ? -4.621 10.156 1.054 1 91.12 336 ASN B C 1
ATOM 5794 O O . ASN B 1 336 ? -4.504 11.383 1.103 1 91.12 336 ASN B O 1
ATOM 5798 N N . VAL B 1 337 ? -4.562 9.453 -0.05 1 88.12 337 VAL B N 1
ATOM 5799 C CA . VAL B 1 337 ? -4.363 10.086 -1.35 1 88.12 337 VAL B CA 1
ATOM 5800 C C . VAL B 1 337 ? -5.559 9.789 -2.256 1 88.12 337 VAL B C 1
ATOM 5802 O O . VAL B 1 337 ? -6.109 8.688 -2.221 1 88.12 337 VAL B O 1
ATOM 5805 N N . ASN B 1 338 ? -5.906 10.898 -2.928 1 78.44 338 ASN B N 1
ATOM 5806 C CA . ASN B 1 338 ? -6.922 10.727 -3.961 1 78.44 338 ASN B CA 1
ATOM 5807 C C . ASN B 1 338 ? -6.41 9.867 -5.113 1 78.44 338 ASN B C 1
ATOM 5809 O O . ASN B 1 338 ? -5.281 10.039 -5.574 1 78.44 338 ASN B O 1
ATOM 5813 N N . MET B 1 339 ? -7.27 8.898 -5.57 1 81.44 339 MET B N 1
ATOM 5814 C CA . MET B 1 339 ? -6.844 7.945 -6.59 1 81.44 339 MET B CA 1
ATOM 5815 C C . MET B 1 339 ? -6.492 8.656 -7.891 1 81.44 339 MET B C 1
ATOM 5817 O O . MET B 1 339 ? -5.602 8.219 -8.625 1 81.44 339 MET B O 1
ATOM 5821 N N . ARG B 1 340 ? -7.133 9.75 -8.18 1 76.31 340 ARG B N 1
ATOM 5822 C CA . ARG B 1 340 ? -6.809 10.516 -9.383 1 76.31 340 ARG B CA 1
ATOM 5823 C C . ARG B 1 340 ? -5.422 11.141 -9.273 1 76.31 340 ARG B C 1
ATOM 5825 O O . ARG B 1 340 ? -4.656 11.133 -10.242 1 76.31 340 ARG B O 1
ATOM 5832 N N . LEU B 1 341 ? -5.285 11.727 -8.148 1 79.44 341 LEU B N 1
ATOM 5833 C CA . LEU B 1 341 ? -3.957 12.281 -7.918 1 79.44 341 LEU B CA 1
ATOM 5834 C C . LEU B 1 341 ? -2.893 11.195 -7.984 1 79.44 341 LEU B C 1
ATOM 5836 O O . LEU B 1 341 ? -1.799 11.422 -8.508 1 79.44 341 LEU B O 1
ATOM 5840 N N . LEU B 1 342 ? -3.207 10.07 -7.469 1 87.25 342 LEU B N 1
ATOM 5841 C CA . LEU B 1 342 ? -2.273 8.945 -7.512 1 87.25 342 LEU B CA 1
ATOM 5842 C C . LEU B 1 342 ? -1.94 8.57 -8.953 1 87.25 342 LEU B C 1
ATOM 5844 O O . LEU B 1 342 ? -0.787 8.273 -9.273 1 87.25 342 LEU B O 1
ATOM 5848 N N . ASN B 1 343 ? -2.934 8.562 -9.75 1 82.31 343 ASN B N 1
ATOM 5849 C CA . ASN B 1 343 ? -2.721 8.289 -11.172 1 82.31 343 ASN B CA 1
ATOM 5850 C C . ASN B 1 343 ? -1.753 9.289 -11.789 1 82.31 343 ASN B C 1
ATOM 5852 O O . ASN B 1 343 ? -0.872 8.906 -12.562 1 82.31 343 ASN B O 1
ATOM 5856 N N . THR B 1 344 ? -1.952 10.492 -11.453 1 78.19 344 THR B N 1
ATOM 5857 C CA . THR B 1 344 ? -1.08 11.555 -11.953 1 78.19 344 THR B CA 1
ATOM 5858 C C . THR B 1 344 ? 0.351 11.352 -11.461 1 78.19 344 THR B C 1
ATOM 5860 O O . THR B 1 344 ? 1.305 11.523 -12.219 1 78.19 344 THR B O 1
ATOM 5863 N N . VAL B 1 345 ? 0.424 11.023 -10.258 1 84.75 345 VAL B N 1
ATOM 5864 C CA . VAL B 1 345 ? 1.732 10.805 -9.656 1 84.75 345 VAL B CA 1
ATOM 5865 C C . VAL B 1 345 ? 2.438 9.641 -10.344 1 84.75 345 VAL B C 1
ATOM 5867 O O . VAL B 1 345 ? 3.641 9.703 -10.609 1 84.75 345 VAL B O 1
ATOM 5870 N N . ILE B 1 346 ? 1.727 8.57 -10.57 1 86.12 346 ILE B N 1
ATOM 5871 C CA . ILE B 1 346 ? 2.293 7.406 -11.25 1 86.12 346 ILE B CA 1
ATOM 5872 C C . ILE B 1 346 ? 2.768 7.801 -12.641 1 86.12 346 ILE B C 1
ATOM 5874 O O . ILE B 1 346 ? 3.885 7.461 -13.047 1 86.12 346 ILE B O 1
ATOM 5878 N N . ASP B 1 347 ? 1.983 8.594 -13.312 1 76.44 347 ASP B N 1
ATOM 5879 C CA . ASP B 1 347 ? 2.352 9.055 -14.648 1 76.44 347 ASP B CA 1
ATOM 5880 C C . ASP B 1 347 ? 3.617 9.906 -14.602 1 76.44 347 ASP B C 1
ATOM 5882 O O . ASP B 1 347 ? 4.535 9.703 -15.398 1 76.44 347 ASP B O 1
ATOM 5886 N N . LEU B 1 348 ? 3.615 10.805 -13.695 1 74.5 348 LEU B N 1
ATOM 5887 C CA . LEU B 1 348 ? 4.777 11.672 -13.539 1 74.5 348 LEU B CA 1
ATOM 5888 C C . LEU B 1 348 ? 6.004 10.875 -13.125 1 74.5 348 LEU B C 1
ATOM 5890 O O . LEU B 1 348 ? 7.117 11.156 -13.578 1 74.5 348 LEU B O 1
ATOM 5894 N N . GLY B 1 349 ? 5.738 9.992 -12.266 1 76.62 349 GLY B N 1
ATOM 5895 C CA . GLY B 1 349 ? 6.836 9.148 -11.82 1 76.62 349 GLY B CA 1
ATOM 5896 C C . GLY B 1 349 ? 7.453 8.328 -12.945 1 76.62 349 GLY B C 1
ATOM 5897 O O . GLY B 1 349 ? 8.672 8.172 -13 1 76.62 349 GLY B O 1
ATOM 5898 N N . LEU B 1 350 ? 6.625 7.797 -13.742 1 71.62 350 LEU B N 1
ATOM 5899 C CA . LEU B 1 350 ? 7.105 7.012 -14.875 1 71.62 350 LEU B CA 1
ATOM 5900 C C . LEU B 1 350 ? 7.938 7.875 -15.82 1 71.62 350 LEU B C 1
ATOM 5902 O O . LEU B 1 350 ? 8.938 7.414 -16.359 1 71.62 350 LEU B O 1
ATOM 5906 N N . ILE B 1 351 ? 7.555 9.078 -15.914 1 65.38 351 ILE B N 1
ATOM 5907 C CA . ILE B 1 351 ? 8.281 10.023 -16.75 1 65.38 351 ILE B CA 1
ATOM 5908 C C . ILE B 1 351 ? 9.602 10.398 -16.078 1 65.38 351 ILE B C 1
ATOM 5910 O O . ILE B 1 351 ? 10.664 10.352 -16.719 1 65.38 351 ILE B O 1
ATOM 5914 N N . ASN B 1 352 ? 9.469 10.703 -14.82 1 63.97 352 ASN B N 1
ATOM 5915 C CA . ASN B 1 352 ? 10.633 11.18 -14.07 1 63.97 352 ASN B CA 1
ATOM 5916 C C . ASN B 1 352 ? 11.68 10.078 -13.906 1 63.97 352 ASN B C 1
ATOM 5918 O O . ASN B 1 352 ? 12.875 10.359 -13.844 1 63.97 352 ASN B O 1
ATOM 5922 N N . CYS B 1 353 ? 11.203 8.867 -13.836 1 60.84 353 CYS B N 1
ATOM 5923 C CA . CYS B 1 353 ? 12.117 7.75 -13.641 1 60.84 353 CYS B CA 1
ATOM 5924 C C . CYS B 1 353 ? 12.578 7.184 -14.984 1 60.84 353 CYS B C 1
ATOM 5926 O O . CYS B 1 353 ? 13.25 6.152 -15.031 1 60.84 353 CYS B O 1
ATOM 5928 N N . GLU B 1 354 ? 12.219 7.984 -15.984 1 51.12 354 GLU B N 1
ATOM 5929 C CA . GLU B 1 354 ? 12.617 7.676 -17.359 1 51.12 354 GLU B CA 1
ATOM 5930 C C . GLU B 1 354 ? 12.125 6.289 -17.766 1 51.12 354 GLU B C 1
ATOM 5932 O O . GLU B 1 354 ? 12.836 5.551 -18.453 1 51.12 354 GLU B O 1
ATOM 5937 N N . ARG B 1 355 ? 11.109 5.875 -17.25 1 54.44 355 ARG B N 1
ATOM 5938 C CA . ARG B 1 355 ? 10.57 4.559 -17.578 1 54.44 355 ARG B CA 1
ATOM 5939 C C . ARG B 1 355 ? 9.453 4.668 -18.609 1 54.44 355 ARG B C 1
ATOM 5941 O O . ARG B 1 355 ? 9.109 3.686 -19.266 1 54.44 355 ARG B O 1
ATOM 5948 N N . SER B 1 356 ? 8.75 5.691 -18.484 1 57.38 356 SER B N 1
ATOM 5949 C CA . SER B 1 356 ? 7.73 5.988 -19.484 1 57.38 356 SER B CA 1
ATOM 5950 C C . SER B 1 356 ? 8.109 7.207 -20.312 1 57.38 356 SER B C 1
ATOM 5952 O O . SER B 1 356 ? 8.375 8.281 -19.766 1 57.38 356 SER B O 1
ATOM 5954 N N . LEU B 1 357 ? 8.414 6.805 -21.453 1 63.59 357 LEU B N 1
ATOM 5955 C CA . LEU B 1 357 ? 8.875 7.848 -22.375 1 63.59 357 LEU B CA 1
ATOM 5956 C C . LEU B 1 357 ? 7.797 8.188 -23.391 1 63.59 357 LEU B C 1
ATOM 5958 O O . LEU B 1 357 ? 7.145 7.293 -23.938 1 63.59 357 LEU B O 1
ATOM 5962 N N . LYS B 1 358 ? 7.254 9.289 -23.125 1 62.75 358 LYS B N 1
ATOM 5963 C CA . LYS B 1 358 ? 6.578 9.773 -24.328 1 62.75 358 LYS B CA 1
ATOM 5964 C C . LYS B 1 358 ? 7.586 10.211 -25.391 1 62.75 358 LYS B C 1
ATOM 5966 O O . LYS B 1 358 ? 8.422 11.086 -25.125 1 62.75 358 LYS B O 1
ATOM 5971 N N . LEU B 1 359 ? 7.621 9.297 -26.375 1 72.31 359 LEU B N 1
ATOM 5972 C CA . LEU B 1 359 ? 8.508 9.516 -27.516 1 72.31 359 LEU B CA 1
ATOM 5973 C C . LEU B 1 359 ? 7.77 10.18 -28.672 1 72.31 359 LEU B C 1
ATOM 5975 O O . LEU B 1 359 ? 6.77 9.641 -29.156 1 72.31 359 LEU B O 1
ATOM 5979 N N . GLU B 1 360 ? 8.062 11.398 -28.766 1 75 360 GLU B N 1
ATOM 5980 C CA . GLU B 1 360 ? 7.516 12.07 -29.938 1 75 360 GLU B CA 1
ATOM 5981 C C . GLU B 1 360 ? 8.477 11.992 -31.125 1 75 360 GLU B C 1
ATOM 5983 O O . GLU B 1 360 ? 9.625 12.438 -31.031 1 75 360 GLU B O 1
ATOM 5988 N N . VAL B 1 361 ? 7.996 11.273 -32.125 1 77.94 361 VAL B N 1
ATOM 5989 C CA . VAL B 1 361 ? 8.797 11.117 -33.312 1 77.94 361 VAL B CA 1
ATOM 5990 C C . VAL B 1 361 ? 8.133 11.852 -34.5 1 77.94 361 VAL B C 1
ATOM 5992 O O . VAL B 1 361 ? 6.914 11.758 -34.688 1 77.94 361 VAL B O 1
ATOM 5995 N N . THR B 1 362 ? 8.867 12.727 -35.062 1 77.56 362 THR B N 1
ATOM 5996 C CA . THR B 1 362 ? 8.398 13.367 -36.281 1 77.56 362 THR B CA 1
ATOM 5997 C C . THR B 1 362 ? 8.836 12.57 -37.531 1 77.56 362 THR B C 1
ATOM 5999 O O . THR B 1 362 ? 10.023 12.297 -37.688 1 77.56 362 THR B O 1
ATOM 6002 N N . ALA B 1 363 ? 7.848 12.039 -38.219 1 74.88 363 ALA B N 1
ATOM 6003 C CA . ALA B 1 363 ? 8.141 11.234 -39.406 1 74.88 363 ALA B CA 1
ATOM 6004 C C . ALA B 1 363 ? 7.164 11.547 -40.531 1 74.88 363 ALA B C 1
ATOM 6006 O O . ALA B 1 363 ? 6.133 12.188 -40.312 1 74.88 363 ALA B O 1
ATOM 6007 N N . PRO B 1 364 ? 7.684 11.32 -41.844 1 72.88 364 PRO B N 1
ATOM 6008 C CA . PRO B 1 364 ? 6.715 11.453 -42.938 1 72.88 364 PRO B CA 1
ATOM 6009 C C . PRO B 1 364 ? 5.449 10.633 -42.688 1 72.88 364 PRO B C 1
ATOM 6011 O O . PRO B 1 364 ? 5.516 9.539 -42.156 1 72.88 364 PRO B O 1
ATOM 6014 N N . ASP B 1 365 ? 4.355 11.273 -43.031 1 65.88 365 ASP B N 1
ATOM 6015 C CA . ASP B 1 365 ? 3.053 10.641 -42.812 1 65.88 365 ASP B CA 1
ATOM 6016 C C . ASP B 1 365 ? 2.883 9.43 -43.75 1 65.88 365 ASP B C 1
ATOM 6018 O O . ASP B 1 365 ? 2.287 9.531 -44.812 1 65.88 365 ASP B O 1
ATOM 6022 N N . SER B 1 366 ? 3.514 8.344 -43.406 1 66.06 366 SER B N 1
ATOM 6023 C CA . SER B 1 366 ? 3.443 7.074 -44.125 1 66.06 366 SER B CA 1
ATOM 6024 C C . SER B 1 366 ? 3.283 5.906 -43.156 1 66.06 366 SER B C 1
ATOM 6026 O O . SER B 1 366 ? 3.887 5.902 -42.062 1 66.06 366 SER B O 1
ATOM 6028 N N . PRO B 1 367 ? 2.428 5 -43.5 1 63.75 367 PRO B N 1
ATOM 6029 C CA . PRO B 1 367 ? 2.254 3.812 -42.656 1 63.75 367 PRO B CA 1
ATOM 6030 C C . PRO B 1 367 ? 3.551 3.027 -42.5 1 63.75 367 PRO B C 1
ATOM 6032 O O . PRO B 1 367 ? 3.732 2.359 -41.469 1 63.75 367 PRO B O 1
ATOM 6035 N N . ILE B 1 368 ? 4.363 3.141 -43.406 1 65.38 368 ILE B N 1
ATOM 6036 C CA . ILE B 1 368 ? 5.633 2.428 -43.375 1 65.38 368 ILE B CA 1
ATOM 6037 C C . ILE B 1 368 ? 6.457 2.908 -42.188 1 65.38 368 ILE B C 1
ATOM 6039 O O . ILE B 1 368 ? 7.07 2.102 -41.469 1 65.38 368 ILE B O 1
ATOM 6043 N N . ASN B 1 369 ? 6.434 4.195 -41.969 1 69.88 369 ASN B N 1
ATOM 6044 C CA . ASN B 1 369 ? 7.223 4.77 -40.875 1 69.88 369 ASN B CA 1
ATOM 6045 C C . ASN B 1 369 ? 6.703 4.332 -39.531 1 69.88 369 ASN B C 1
ATOM 6047 O O . ASN B 1 369 ? 7.484 4.051 -38.625 1 69.88 369 ASN B O 1
ATOM 6051 N N . LEU B 1 370 ? 5.438 4.289 -39.406 1 70.81 370 LEU B N 1
ATOM 6052 C CA . LEU B 1 370 ? 4.871 3.83 -38.156 1 70.81 370 LEU B CA 1
ATOM 6053 C C . LEU B 1 370 ? 5.281 2.391 -37.844 1 70.81 370 LEU B C 1
ATOM 6055 O O . LEU B 1 370 ? 5.676 2.064 -36.75 1 70.81 370 LEU B O 1
ATOM 6059 N N . ASN B 1 371 ? 5.168 1.621 -38.906 1 70.62 371 ASN B N 1
ATOM 6060 C CA . ASN B 1 371 ? 5.562 0.224 -38.75 1 70.62 371 ASN B CA 1
ATOM 6061 C C . ASN B 1 371 ? 7.035 0.093 -38.375 1 70.62 371 ASN B C 1
ATOM 6063 O O . ASN B 1 371 ? 7.391 -0.735 -37.531 1 70.62 371 ASN B O 1
ATOM 6067 N N . GLU B 1 372 ? 7.801 0.83 -39 1 76.56 372 GLU B N 1
ATOM 6068 C CA . GLU B 1 372 ? 9.227 0.802 -38.719 1 76.56 372 GLU B CA 1
ATOM 6069 C C . GLU B 1 372 ? 9.5 1.241 -37.281 1 76.56 372 GLU B C 1
ATOM 6071 O O . GLU B 1 372 ? 10.305 0.626 -36.594 1 76.56 372 GLU B O 1
ATOM 6076 N N . LEU B 1 373 ? 8.828 2.25 -36.906 1 78.94 373 LEU B N 1
ATOM 6077 C CA . LEU B 1 373 ? 9.023 2.779 -35.562 1 78.94 373 LEU B CA 1
ATOM 6078 C C . LEU B 1 373 ? 8.586 1.769 -34.5 1 78.94 373 LEU B C 1
ATOM 6080 O O . LEU B 1 373 ? 9.289 1.545 -33.5 1 78.94 373 LEU B O 1
ATOM 6084 N N . VAL B 1 374 ? 7.535 1.213 -34.844 1 72.06 374 VAL B N 1
ATOM 6085 C CA . VAL B 1 374 ? 7.039 0.191 -33.906 1 72.06 374 VAL B CA 1
ATOM 6086 C C . VAL B 1 374 ? 8.023 -0.977 -33.875 1 72.06 374 VAL B C 1
ATOM 6088 O O . VAL B 1 374 ? 8.281 -1.531 -32.781 1 72.06 374 VAL B O 1
ATOM 6091 N N . SER B 1 375 ? 8.57 -1.26 -34.969 1 75.44 375 SER B N 1
ATOM 6092 C CA . SER B 1 375 ? 9.555 -2.334 -35.031 1 75.44 375 SER B CA 1
ATOM 6093 C C . SER B 1 375 ? 10.797 -1.999 -34.219 1 75.44 375 SER B C 1
ATOM 6095 O O . SER B 1 375 ? 11.344 -2.859 -33.531 1 75.44 375 SER B O 1
ATOM 6097 N N . ILE B 1 376 ? 11.227 -0.787 -34.312 1 78.12 376 ILE B N 1
ATOM 6098 C CA . ILE B 1 376 ? 12.406 -0.357 -33.562 1 78.12 376 ILE B CA 1
ATOM 6099 C C . ILE B 1 376 ? 12.148 -0.467 -32.062 1 78.12 376 ILE B C 1
ATOM 6101 O O . ILE B 1 376 ? 12.992 -0.975 -31.328 1 78.12 376 ILE B O 1
ATOM 6105 N N . ILE B 1 377 ? 11.031 -0.053 -31.719 1 76.19 377 ILE B N 1
ATOM 6106 C CA . ILE B 1 377 ? 10.664 -0.078 -30.312 1 76.19 377 ILE B CA 1
ATOM 6107 C C . ILE B 1 377 ? 10.617 -1.521 -29.812 1 76.19 377 ILE B C 1
ATOM 6109 O O . ILE B 1 377 ? 11.125 -1.829 -28.734 1 76.19 377 ILE B O 1
ATOM 6113 N N . ALA B 1 378 ? 10.117 -2.32 -30.688 1 69.38 378 ALA B N 1
ATOM 6114 C CA . ALA B 1 378 ? 10.016 -3.736 -30.344 1 69.38 378 ALA B CA 1
ATOM 6115 C C . ALA B 1 378 ? 11.391 -4.395 -30.328 1 69.38 378 ALA B C 1
ATOM 6117 O O . ALA B 1 378 ? 11.68 -5.211 -29.438 1 69.38 378 ALA B O 1
ATOM 6118 N N . GLU B 1 379 ? 12.219 -4.039 -31.25 1 73.94 379 GLU B N 1
ATOM 6119 C CA . GLU B 1 379 ? 13.562 -4.586 -31.344 1 73.94 379 GLU B CA 1
ATOM 6120 C C . GLU B 1 379 ? 14.391 -4.242 -30.094 1 73.94 379 GLU B C 1
ATOM 6122 O O . GLU B 1 379 ? 15.242 -5.023 -29.672 1 73.94 379 GLU B O 1
ATOM 6127 N N . GLN B 1 380 ? 14.039 -3.094 -29.578 1 74 380 GLN B N 1
ATOM 6128 C CA . GLN B 1 380 ? 14.766 -2.656 -28.391 1 74 380 GLN B CA 1
ATOM 6129 C C . GLN B 1 380 ? 14.109 -3.178 -27.125 1 74 380 GLN B C 1
ATOM 6131 O O . GLN B 1 380 ? 14.484 -2.777 -26.016 1 74 380 GLN B O 1
ATOM 6136 N N . LYS B 1 381 ? 13.18 -3.992 -27.328 1 67.44 381 LYS B N 1
ATOM 6137 C CA . LYS B 1 381 ? 12.492 -4.668 -26.234 1 67.44 381 LYS B CA 1
ATOM 6138 C C . LYS B 1 381 ? 11.812 -3.664 -25.312 1 67.44 381 LYS B C 1
ATOM 6140 O O . LYS B 1 381 ? 11.781 -3.852 -24.094 1 67.44 381 LYS B O 1
ATOM 6145 N N . ALA B 1 382 ? 11.531 -2.482 -25.859 1 68.12 382 ALA B N 1
ATOM 6146 C CA . ALA B 1 382 ? 10.719 -1.515 -25.125 1 68.12 382 ALA B CA 1
ATOM 6147 C C . ALA B 1 382 ? 9.234 -1.84 -25.266 1 68.12 382 ALA B C 1
ATOM 6149 O O . ALA B 1 382 ? 8.805 -2.438 -26.25 1 68.12 382 ALA B O 1
ATOM 6150 N N . GLN B 1 383 ? 8.531 -1.604 -24.25 1 61.19 383 GLN B N 1
ATOM 6151 C CA . GLN B 1 383 ? 7.102 -1.895 -24.297 1 61.19 383 GLN B CA 1
ATOM 6152 C C . GLN B 1 383 ? 6.316 -0.691 -24.812 1 61.19 383 GLN B C 1
ATOM 6154 O O . GLN B 1 383 ? 6.363 0.386 -24.203 1 61.19 383 GLN B O 1
ATOM 6159 N N . LEU B 1 384 ? 5.586 -0.941 -26.016 1 63.59 384 LEU B N 1
ATOM 6160 C CA . LEU B 1 384 ? 4.746 0.1 -26.594 1 63.59 384 LEU B CA 1
ATOM 6161 C C . LEU B 1 384 ? 3.324 0.022 -26.047 1 63.59 384 LEU B C 1
ATOM 6163 O O . LEU B 1 384 ? 2.699 -1.041 -26.078 1 63.59 384 LEU B O 1
ATOM 6167 N N . TYR B 1 385 ? 2.924 1.107 -25.453 1 56.75 385 TYR B N 1
ATOM 6168 C CA . TYR B 1 385 ? 1.582 1.104 -24.891 1 56.75 385 TYR B CA 1
ATOM 6169 C C . TYR B 1 385 ? 0.586 1.766 -25.828 1 56.75 385 TYR B C 1
ATOM 6171 O O . TYR B 1 385 ? -0.542 1.291 -25.984 1 56.75 385 TYR B O 1
ATOM 6179 N N . ASP B 1 386 ? 0.918 2.936 -26.25 1 58.66 386 ASP B N 1
ATOM 6180 C CA . ASP B 1 386 ? 0.035 3.705 -27.125 1 58.66 386 ASP B CA 1
ATOM 6181 C C . ASP B 1 386 ? 0.834 4.621 -28.047 1 58.66 386 ASP B C 1
ATOM 6183 O O . ASP B 1 386 ? 2.023 4.855 -27.828 1 58.66 386 ASP B O 1
ATOM 6187 N N . PHE B 1 387 ? 0.279 4.742 -29.234 1 60.12 387 PHE B N 1
ATOM 6188 C CA . PHE B 1 387 ? 0.844 5.789 -30.078 1 60.12 387 PHE B CA 1
ATOM 6189 C C . PHE B 1 387 ? -0.254 6.691 -30.625 1 60.12 387 PHE B C 1
ATOM 6191 O O . PHE B 1 387 ? -1.403 6.266 -30.766 1 60.12 387 PHE B O 1
ATOM 6198 N N . GLN B 1 388 ? -0.079 7.941 -30.516 1 61.91 388 GLN B N 1
ATOM 6199 C CA . GLN B 1 388 ? -0.94 8.945 -31.141 1 61.91 388 GLN B CA 1
ATOM 6200 C C . GLN B 1 388 ? -0.247 9.617 -32.312 1 61.91 388 GLN B C 1
ATOM 6202 O O . GLN B 1 388 ? 0.919 10.008 -32.219 1 61.91 388 GLN B O 1
ATOM 6207 N N . VAL B 1 389 ? -0.999 9.5 -33.5 1 59.66 389 VAL B N 1
ATOM 6208 C CA . VAL B 1 389 ? -0.461 10.148 -34.719 1 59.66 389 VAL B CA 1
ATOM 6209 C C . VAL B 1 389 ? -1.119 11.516 -34.906 1 59.66 389 VAL B C 1
ATOM 6211 O O . VAL B 1 389 ? -2.348 11.617 -34.938 1 59.66 389 VAL B O 1
ATOM 6214 N N . LYS B 1 390 ? -0.361 12.461 -34.656 1 63.12 390 LYS B N 1
ATOM 6215 C CA . LYS B 1 390 ? -0.819 13.805 -35 1 63.12 390 LYS B CA 1
ATOM 6216 C C . LYS B 1 390 ? -0.287 14.242 -36.344 1 63.12 390 LYS B C 1
ATOM 6218 O O . LYS B 1 390 ? 0.921 14.422 -36.531 1 63.12 390 LYS B O 1
ATOM 6223 N N . LYS B 1 391 ? -1.191 14.367 -37.406 1 60 391 LYS B N 1
ATOM 6224 C CA . LYS B 1 391 ? -0.799 14.789 -38.75 1 60 391 LYS B CA 1
ATOM 6225 C C . LYS B 1 391 ? -0.548 16.297 -38.781 1 60 391 LYS B C 1
ATOM 6227 O O . LYS B 1 391 ? -1.268 17.078 -38.156 1 60 391 LYS B O 1
ATOM 6232 N N . ASN B 1 392 ? 0.665 16.531 -38.938 1 53.66 392 ASN B N 1
ATOM 6233 C CA . ASN B 1 392 ? 0.93 17.938 -39.219 1 53.66 392 ASN B CA 1
ATOM 6234 C C . ASN B 1 392 ? 0.347 18.359 -40.562 1 53.66 392 ASN B C 1
ATOM 6236 O O . ASN B 1 392 ? 0.789 17.906 -41.625 1 53.66 392 ASN B O 1
ATOM 6240 N N . VAL B 1 393 ? -0.618 19.156 -40.531 1 49.28 393 VAL B N 1
ATOM 6241 C CA . VAL B 1 393 ? -1.308 19.672 -41.719 1 49.28 393 VAL B CA 1
ATOM 6242 C C . VAL B 1 393 ? -0.332 20.469 -42.594 1 49.28 393 VAL B C 1
ATOM 6244 O O . VAL B 1 393 ? 0.371 21.344 -42.094 1 49.28 393 VAL B O 1
ATOM 6247 N N . GLY B 1 394 ? -0.111 19.891 -43.844 1 53.38 394 GLY B N 1
ATOM 6248 C CA . GLY B 1 394 ? 0.478 20.641 -44.938 1 53.38 394 GLY B CA 1
ATOM 6249 C C . GLY B 1 394 ? 1.855 20.141 -45.344 1 53.38 394 GLY B C 1
ATOM 6250 O O . GLY B 1 394 ? 2.373 20.5 -46.406 1 53.38 394 GLY B O 1
ATOM 6251 N N . ILE B 1 395 ? 2.539 19.469 -44.469 1 57 395 ILE B N 1
ATOM 6252 C CA . ILE B 1 395 ? 3.928 19.234 -44.844 1 57 395 ILE B CA 1
ATOM 6253 C C . ILE B 1 395 ? 4.168 17.734 -45.031 1 57 395 ILE B C 1
ATOM 6255 O O . ILE B 1 395 ? 5.285 17.312 -45.344 1 57 395 ILE B O 1
ATOM 6259 N N . GLY B 1 396 ? 3.088 16.969 -45.062 1 59.94 396 GLY B N 1
ATOM 6260 C CA . GLY B 1 396 ? 3.264 15.547 -45.281 1 59.94 396 GLY B CA 1
ATOM 6261 C C . GLY B 1 396 ? 3.99 14.852 -44.125 1 59.94 396 GLY B C 1
ATOM 6262 O O . GLY B 1 396 ? 4.582 13.789 -44.344 1 59.94 396 GLY B O 1
ATOM 6263 N N . MET B 1 397 ? 4.137 15.586 -43.031 1 67.5 397 MET B N 1
ATOM 6264 C CA . MET B 1 397 ? 4.801 15.031 -41.875 1 67.5 397 MET B CA 1
ATOM 6265 C C . MET B 1 397 ? 3.793 14.734 -40.75 1 67.5 397 MET B C 1
ATOM 6267 O O . MET B 1 397 ? 2.688 15.273 -40.75 1 67.5 397 MET B O 1
ATOM 6271 N N . CYS B 1 398 ? 4.066 13.688 -40 1 70.75 398 CYS B N 1
ATOM 6272 C CA . CYS B 1 398 ? 3.25 13.398 -38.812 1 70.75 398 CYS B CA 1
ATOM 6273 C C . CYS B 1 398 ? 4.117 13.273 -37.562 1 70.75 398 CYS B C 1
ATOM 6275 O O . CYS B 1 398 ? 5.32 13.031 -37.656 1 70.75 398 CYS B O 1
ATOM 6277 N N . THR B 1 399 ? 3.506 13.82 -36.5 1 74.88 399 THR B N 1
ATOM 6278 C CA . THR B 1 399 ? 4.113 13.609 -35.188 1 74.88 399 THR B CA 1
ATOM 6279 C C . THR B 1 399 ? 3.432 12.453 -34.469 1 74.88 399 THR B C 1
ATOM 6281 O O . THR B 1 399 ? 2.211 12.453 -34.312 1 74.88 399 THR B O 1
ATOM 6284 N N . ILE B 1 400 ? 4.301 11.438 -34.281 1 73.56 400 ILE B N 1
ATOM 6285 C CA . ILE B 1 400 ? 3.779 10.266 -33.594 1 73.56 400 ILE B CA 1
ATOM 6286 C C . ILE B 1 400 ? 4.242 10.281 -32.156 1 73.56 400 ILE B C 1
ATOM 6288 O O . ILE B 1 400 ? 5.441 10.367 -31.875 1 73.56 400 ILE B O 1
ATOM 6292 N N . ARG B 1 401 ? 3.293 10.289 -31.297 1 72.56 401 ARG B N 1
ATOM 6293 C CA . ARG B 1 401 ? 3.59 10.219 -29.859 1 72.56 401 ARG B CA 1
ATOM 6294 C C . ARG B 1 401 ? 3.389 8.805 -29.344 1 72.56 401 ARG B C 1
ATOM 6296 O O . ARG B 1 401 ? 2.271 8.289 -29.344 1 72.56 401 ARG B O 1
ATOM 6303 N N . PHE B 1 402 ? 4.652 8.242 -29.062 1 69.56 402 PHE B N 1
ATOM 6304 C CA . PHE B 1 402 ? 4.609 6.891 -28.516 1 69.56 402 PHE B CA 1
ATOM 6305 C C . PHE B 1 402 ? 4.672 6.918 -27 1 69.56 402 PHE B C 1
ATOM 6307 O O . PHE B 1 402 ? 5.406 7.719 -26.422 1 69.56 402 PHE B O 1
ATOM 6314 N N . SER B 1 403 ? 3.795 6.172 -26.422 1 68 403 SER B N 1
ATOM 6315 C CA . SER B 1 403 ? 3.969 5.852 -25.016 1 68 403 SER B CA 1
ATOM 6316 C C . SER B 1 403 ? 4.703 4.527 -24.828 1 68 403 SER B C 1
ATOM 6318 O O . SER B 1 403 ? 4.16 3.465 -25.141 1 68 403 SER B O 1
ATOM 6320 N N . VAL B 1 404 ? 6.035 4.676 -24.562 1 68.69 404 VAL B N 1
ATOM 6321 C CA . VAL B 1 404 ? 6.883 3.49 -24.469 1 68.69 404 VAL B CA 1
ATOM 6322 C C . VAL B 1 404 ? 7.434 3.344 -23.062 1 68.69 404 VAL B C 1
ATOM 6324 O O . VAL B 1 404 ? 7.629 4.34 -22.359 1 68.69 404 VAL B O 1
ATOM 6327 N N . GLU B 1 405 ? 7.477 2.164 -22.656 1 65.12 405 GLU B N 1
ATOM 6328 C CA . GLU B 1 405 ? 8.109 1.861 -21.375 1 65.12 405 GLU B CA 1
ATOM 6329 C C . GLU B 1 405 ? 9.477 1.216 -21.562 1 65.12 405 GLU B C 1
ATOM 6331 O O . GLU B 1 405 ? 9.633 0.321 -22.406 1 65.12 405 GLU B O 1
ATOM 6336 N N . VAL B 1 406 ? 10.484 1.829 -21.031 1 69.38 406 VAL B N 1
ATOM 6337 C CA . VAL B 1 406 ? 11.844 1.29 -21.031 1 69.38 406 VAL B CA 1
ATOM 6338 C C . VAL B 1 406 ? 12.234 0.866 -19.609 1 69.38 406 VAL B C 1
ATOM 6340 O O . VAL B 1 406 ? 11.586 1.258 -18.641 1 69.38 406 VAL B O 1
ATOM 6343 N N . ALA B 1 407 ? 13.156 -0.019 -19.562 1 61.62 407 ALA B N 1
ATOM 6344 C CA . ALA B 1 407 ? 13.57 -0.595 -18.297 1 61.62 407 ALA B CA 1
ATOM 6345 C C . ALA B 1 407 ? 14.297 0.435 -17.438 1 61.62 407 ALA B C 1
ATOM 6347 O O . ALA B 1 407 ? 14.07 0.524 -16.234 1 61.62 407 ALA B O 1
ATOM 6348 N N . ASP B 1 408 ? 15.227 1.083 -18.047 1 65.31 408 ASP B N 1
ATOM 6349 C CA . ASP B 1 408 ? 16.078 2.041 -17.359 1 65.31 408 ASP B CA 1
ATOM 6350 C C . ASP B 1 408 ? 16.656 3.07 -18.328 1 65.31 408 ASP B C 1
ATOM 6352 O O . ASP B 1 408 ? 16.234 3.131 -19.484 1 65.31 408 ASP B O 1
ATOM 6356 N N . LYS B 1 409 ? 17.484 3.932 -17.672 1 70.56 409 LYS B N 1
ATOM 6357 C CA . LYS B 1 409 ? 18.078 5.008 -18.453 1 70.56 409 LYS B CA 1
ATOM 6358 C C . LYS B 1 409 ? 18.891 4.453 -19.625 1 70.56 409 LYS B C 1
ATOM 6360 O O . LYS B 1 409 ? 18.875 5.012 -20.719 1 70.56 409 LYS B O 1
ATOM 6365 N N . ASN B 1 410 ? 19.531 3.338 -19.328 1 73.31 410 ASN B N 1
ATOM 6366 C CA . ASN B 1 410 ? 20.328 2.734 -20.391 1 73.31 410 ASN B CA 1
ATOM 6367 C C . ASN B 1 410 ? 19.453 2.234 -21.531 1 73.31 410 ASN B C 1
ATOM 6369 O O . ASN B 1 410 ? 19.812 2.406 -22.703 1 73.31 410 ASN B O 1
ATOM 6373 N N . HIS B 1 411 ? 18.406 1.649 -21.094 1 75.62 411 HIS B N 1
ATOM 6374 C CA . HIS B 1 411 ? 17.438 1.182 -22.078 1 75.62 411 HIS B CA 1
ATOM 6375 C C . HIS B 1 411 ? 16.859 2.344 -22.875 1 75.62 411 HIS B C 1
ATOM 6377 O O . HIS B 1 411 ? 16.672 2.229 -24.094 1 75.62 411 HIS B O 1
ATOM 6383 N N . LYS B 1 412 ? 16.641 3.451 -22.203 1 77.31 412 LYS B N 1
ATOM 6384 C CA . LYS B 1 412 ? 16.172 4.656 -22.875 1 77.31 412 LYS B CA 1
ATOM 6385 C C . LYS B 1 412 ? 17.172 5.148 -23.906 1 77.31 412 LYS B C 1
ATOM 6387 O O . LYS B 1 412 ? 16.797 5.477 -25.047 1 77.31 412 LYS B O 1
ATOM 6392 N N . GLN B 1 413 ? 18.344 5.125 -23.516 1 80.5 413 GLN B N 1
ATOM 6393 C CA . GLN B 1 413 ? 19.406 5.578 -24.406 1 80.5 413 GLN B CA 1
ATOM 6394 C C . GLN B 1 413 ? 19.547 4.648 -25.609 1 80.5 413 GLN B C 1
ATOM 6396 O O . GLN B 1 413 ? 19.734 5.102 -26.734 1 80.5 413 GLN B O 1
ATOM 6401 N N . ALA B 1 414 ? 19.422 3.383 -25.297 1 81.31 414 ALA B N 1
ATOM 6402 C CA . ALA B 1 414 ? 19.5 2.406 -26.375 1 81.31 414 ALA B CA 1
ATOM 6403 C C . ALA B 1 414 ? 18.391 2.617 -27.406 1 81.31 414 ALA B C 1
ATOM 6405 O O . ALA B 1 414 ? 18.625 2.545 -28.609 1 81.31 414 ALA B O 1
ATOM 6406 N N . LEU B 1 415 ? 17.344 2.896 -26.906 1 82.31 415 LEU B N 1
ATOM 6407 C CA . LEU B 1 415 ? 16.219 3.16 -27.797 1 82.31 415 LEU B CA 1
ATOM 6408 C C . LEU B 1 415 ? 16.453 4.426 -28.609 1 82.31 415 LEU B C 1
ATOM 6410 O O . LEU B 1 415 ? 16.203 4.445 -29.812 1 82.31 415 LEU B O 1
ATOM 6414 N N . GLY B 1 416 ? 16.844 5.457 -27.938 1 83.38 416 GLY B N 1
ATOM 6415 C CA . GLY B 1 416 ? 17.172 6.688 -28.641 1 83.38 416 GLY B CA 1
ATOM 6416 C C . GLY B 1 416 ? 18.219 6.5 -29.719 1 83.38 416 GLY B C 1
ATOM 6417 O O . GLY B 1 416 ? 18.062 7.008 -30.828 1 83.38 416 GLY B O 1
ATOM 6418 N N . ASP B 1 417 ? 19.156 5.73 -29.375 1 86.81 417 ASP B N 1
ATOM 6419 C CA . ASP B 1 417 ? 20.234 5.473 -30.328 1 86.81 417 ASP B CA 1
ATOM 6420 C C . ASP B 1 417 ? 19.734 4.691 -31.531 1 86.81 417 ASP B C 1
ATOM 6422 O O . ASP B 1 417 ? 20.125 4.969 -32.656 1 86.81 417 ASP B O 1
ATOM 6426 N N . ALA B 1 418 ? 18.938 3.77 -31.266 1 85.75 418 ALA B N 1
ATOM 6427 C CA . ALA B 1 418 ? 18.359 2.977 -32.344 1 85.75 418 ALA B CA 1
ATOM 6428 C C . ALA B 1 418 ? 17.516 3.85 -33.281 1 85.75 418 ALA B C 1
ATOM 6430 O O . ALA B 1 418 ? 17.562 3.678 -34.5 1 85.75 418 ALA B O 1
ATOM 6431 N N . LEU B 1 419 ? 16.828 4.75 -32.719 1 85.19 419 LEU B N 1
ATOM 6432 C CA . LEU B 1 419 ? 16 5.66 -33.5 1 85.19 419 LEU B CA 1
ATOM 6433 C C . LEU B 1 419 ? 16.859 6.617 -34.312 1 85.19 419 LEU B C 1
ATOM 6435 O O . LEU B 1 419 ? 16.578 6.859 -35.5 1 85.19 419 LEU B O 1
ATOM 6439 N N . LYS B 1 420 ? 17.891 7.102 -33.719 1 85.38 420 LYS B N 1
ATOM 6440 C CA . LYS B 1 420 ? 18.812 7.996 -34.406 1 85.38 420 LYS B CA 1
ATOM 6441 C C . LYS B 1 420 ? 19.516 7.277 -35.562 1 85.38 420 LYS B C 1
ATOM 6443 O O . LYS B 1 420 ? 19.734 7.863 -36.625 1 85.38 420 LYS B O 1
ATOM 6448 N N . ALA B 1 421 ? 19.828 6.082 -35.312 1 86.56 421 ALA B N 1
ATOM 6449 C CA . ALA B 1 421 ? 20.516 5.293 -36.312 1 86.56 421 ALA B CA 1
ATOM 6450 C C . ALA B 1 421 ? 19.641 5.113 -37.562 1 86.56 421 ALA B C 1
ATOM 6452 O O . ALA B 1 421 ? 20.172 5 -38.688 1 86.56 421 ALA B O 1
ATOM 6453 N N . LYS B 1 422 ? 18.422 5.082 -37.344 1 84.38 422 LYS B N 1
ATOM 6454 C CA . LYS B 1 422 ? 17.516 4.91 -38.469 1 84.38 422 LYS B CA 1
ATOM 6455 C C . LYS B 1 422 ? 17.062 6.258 -39.031 1 84.38 422 LYS B C 1
ATOM 6457 O O . LYS B 1 422 ? 16.234 6.316 -39.938 1 84.38 422 LYS B O 1
ATOM 6462 N N . GLY B 1 423 ? 17.547 7.34 -38.438 1 81 423 GLY B N 1
ATOM 6463 C CA . GLY B 1 423 ? 17.344 8.68 -39 1 81 423 GLY B CA 1
ATOM 6464 C C . GLY B 1 423 ? 16.109 9.359 -38.438 1 81 423 GLY B C 1
ATOM 6465 O O . GLY B 1 423 ? 15.641 10.352 -39.031 1 81 423 GLY B O 1
ATOM 6466 N N . TYR B 1 424 ? 15.531 8.797 -37.438 1 83.31 424 TYR B N 1
ATOM 6467 C CA . TYR B 1 424 ? 14.328 9.438 -36.906 1 83.31 424 TYR B CA 1
ATOM 6468 C C . TYR B 1 424 ? 14.688 10.523 -35.906 1 83.31 424 TYR B C 1
ATOM 6470 O O . TYR B 1 424 ? 15.625 10.367 -35.094 1 83.31 424 TYR B O 1
ATOM 6478 N N . GLU B 1 425 ? 14.016 11.68 -36.094 1 78.25 425 GLU B N 1
ATOM 6479 C CA . GLU B 1 425 ? 14.07 12.711 -35.094 1 78.25 425 GLU B CA 1
ATOM 6480 C C . GLU B 1 425 ? 13.023 12.469 -34 1 78.25 425 GLU B C 1
ATOM 6482 O O . GLU B 1 425 ? 11.867 12.188 -34.281 1 78.25 425 GLU B O 1
ATOM 6487 N N . PHE B 1 426 ? 13.547 12.375 -32.812 1 81 426 PHE B N 1
ATOM 6488 C CA . PHE B 1 426 ? 12.625 12.078 -31.719 1 81 426 PHE B CA 1
ATOM 6489 C C . PHE B 1 426 ? 12.938 12.93 -30.484 1 81 426 PHE B C 1
ATOM 6491 O O . PHE B 1 426 ? 14.016 13.516 -30.391 1 81 426 PHE B O 1
ATOM 6498 N N . VAL B 1 427 ? 11.867 13.289 -29.734 1 73.88 427 VAL B N 1
ATOM 6499 C CA . VAL B 1 427 ? 12.016 13.945 -28.438 1 73.88 427 VAL B CA 1
ATOM 6500 C C . VAL B 1 427 ? 11.375 13.094 -27.344 1 73.88 427 VAL B C 1
ATOM 6502 O O . VAL B 1 427 ? 10.273 12.578 -27.531 1 73.88 427 VAL B O 1
ATOM 6505 N N . PHE B 1 428 ? 12.227 12.844 -26.391 1 71.44 428 PHE B N 1
ATOM 6506 C CA . PHE B 1 428 ? 11.625 12.242 -25.219 1 71.44 428 PHE B CA 1
ATOM 6507 C C . PHE B 1 428 ? 10.859 13.281 -24.406 1 71.44 428 PHE B C 1
ATOM 6509 O O . PHE B 1 428 ? 11.391 14.344 -24.094 1 71.44 428 PHE B O 1
ATOM 6516 N N . VAL B 1 429 ? 9.508 13.047 -24.312 1 58.81 429 VAL B N 1
ATOM 6517 C CA . VAL B 1 429 ? 8.656 14.023 -23.641 1 58.81 429 VAL B CA 1
ATOM 6518 C C . VAL B 1 429 ? 8.32 13.523 -22.234 1 58.81 429 VAL B C 1
ATOM 6520 O O . VAL B 1 429 ? 8.172 12.32 -22.016 1 58.81 429 VAL B O 1
#

Secondary structure (DSSP, 8-state):
-------------TTEEEE---TT----PPP--HHHHHHHHHHHTTTS----EEE-HHHHHHHTSEEEEEEGGGSGGGBTHHHHHHHHHHHS-HHHHHH-EEEE-SSHHHHHHHHHHHHHT--EEEEE-TT--HHHHHHHHHTT-EEEE--SSHHHHHHHHHHHHHHHTPEE--SSS-HHHHHHHTHHHHHHHHH-TT--EEEEE-SSSHHHHHHHHHHHHH-TTSEEEEEEEGGG-HHHHHHHHTSEEEE---S---SS-------HHHHHHHHHH--EEEEE-HHHHHHHHHHIIIII-B---HHHHHHHHHHHTT-S---TT-EEEEEE-B----HHHHHHHHHHHHHHTT-EEEEEEEEES-HHHHHHHHHHHHHTTPEEEEEEEEEETTTTEEEEEEEEE-SSHHHHHHHHHHHHHTT-EEEE-/-------------TTEEEE---TT----PPP--HHHHHHHHHHHTTTS----EEE-HHHHHHHTSEEEEEEGGGSGGGBTHHHHHHHHHHHS-HHHHHH-EEEE-SSHHHHHHHHHHHHHT--EEEEE-TT--HHHHHHHHHTT-EEEE--SSHHHHHHHHHHHHHHHTPEE--SSS-HHHHHHHTHHHHHHHHH-TT--EEEEE-SSSHHHHHHHHHHHHH-TTSEEEEEEEGGG-HHHHHHHHTSEEEE---S---SS-------HHHHHHHHHH--EEEEE-HHHHHHHHHHIIIII-B---HHHHHHHHHHHTT-S---TT-EEEEEE-B----HHHHHHHHHHHHHHTT-EEEEEEEEES-HHHHHHHHHHHHHTTPEEEEEEEEEETTTTEEEEEEEEE-SSHHHHHHHHHHHHHTT-EEEE-

Nearest PDB structures (foldseek):
  2gn1-assembly1_A  TM=9.744E-01  e=7.899E-34  Salmonella enterica subsp. enterica serovar Typhimurium
  8zkv-assembly1_D  TM=9.449E-01  e=8.135E-32  Escherichia coli K-12
  3iau-assembly1_A  TM=9.231E-01  e=2.279E-31  Solanum lycopersicum
  2zpu-assembly1_A  TM=9.381E-01  e=5.692E-31  Schizosaccharomyces pombe
  8zlv-assembly1_A  TM=9.006E-01  e=2.555E-31  Escherichia coli K-12

Solvent-accessible surface area (backbone atoms only — not comparable to full-atom values): 43496 Å² total; per-residue (Å²): 135,84,77,78,76,72,76,80,72,77,79,75,59,89,58,50,47,77,56,79,76,61,85,81,67,68,67,80,68,83,84,80,56,61,68,49,20,53,50,24,42,68,70,35,54,88,75,47,64,88,56,54,72,44,72,42,71,68,61,13,60,74,71,40,28,46,40,27,34,36,36,22,19,65,24,55,75,23,20,47,45,31,39,8,43,43,27,36,60,71,69,50,50,70,69,41,41,70,66,9,35,32,32,55,37,76,48,62,62,31,33,15,48,17,43,42,20,47,78,70,70,28,54,30,37,36,23,21,29,62,80,53,58,47,56,56,53,48,51,27,38,71,34,63,22,47,72,42,71,34,43,91,37,65,66,47,10,38,52,50,36,52,51,48,20,64,76,68,60,26,42,69,61,66,81,51,70,35,66,48,30,18,20,16,26,8,35,58,27,54,52,45,46,69,77,40,71,79,49,42,32,38,30,24,35,46,63,50,30,36,51,44,40,17,20,23,48,40,34,40,71,76,38,65,83,38,42,32,36,38,18,24,48,58,82,30,34,10,62,45,49,13,63,76,65,72,40,52,24,33,34,55,73,80,70,94,62,86,50,43,84,73,34,43,50,52,36,74,57,38,51,55,41,38,72,73,43,44,75,46,62,49,68,40,52,71,68,45,26,36,48,28,41,46,47,38,33,71,74,59,18,33,36,57,17,43,54,15,16,30,13,49,21,37,61,72,64,62,78,59,97,70,62,75,67,37,33,33,39,30,35,26,43,19,19,80,53,58,68,67,58,48,41,50,41,51,54,49,28,29,41,74,62,41,24,32,33,34,35,35,31,55,40,62,67,44,73,64,51,54,52,49,49,51,46,51,40,48,73,61,61,32,46,77,74,46,71,45,79,43,74,42,87,89,71,61,32,19,38,33,37,30,37,30,36,32,65,28,64,65,48,42,48,51,45,51,48,55,37,47,73,73,68,46,50,68,43,82,86,135,85,71,80,73,72,74,74,72,75,77,74,59,88,59,49,48,78,56,80,76,60,86,83,68,68,69,79,69,82,84,80,54,60,66,48,21,54,52,23,42,68,70,35,54,89,74,46,63,89,54,56,74,45,71,43,69,68,61,15,60,74,71,39,27,46,40,28,35,35,38,22,20,64,25,55,75,24,20,46,46,32,39,7,44,43,28,37,60,70,69,49,51,71,67,42,42,70,67,10,37,32,31,55,36,76,50,62,61,32,35,16,48,16,44,43,20,47,77,70,70,27,54,33,37,36,23,21,29,62,80,52,59,46,56,55,52,49,52,26,38,71,33,63,21,46,71,43,71,36,43,92,37,66,67,47,10,39,52,50,36,53,50,50,20,65,76,69,60,26,42,69,62,66,82,52,69,36,66,47,31,18,20,16,27,8,35,56,27,53,51,46,45,68,77,40,69,78,48,42,31,38,30,25,37,46,62,48,30,35,50,44,41,17,20,23,47,39,35,40,71,75,39,65,83,39,43,32,34,39,18,24,50,57,82,29,36,10,63,46,49,13,64,74,66,73,40,52,24,35,34,58,72,81,69,92,62,86,50,42,83,73,33,42,51,52,36,72,57,38,52,56,42,37,71,73,44,43,73,47,60,49,69,37,50,69,69,45,26,36,46,30,40,47,49,38,33,71,74,59,20,35,35,58,16,42,56,14,16,31,13,50,20,37,61,72,64,64,77,59,97,69,61,76,68,36,32,33,40,30,35,25,42,18,20,79,53,57,68,66,58,48,42,52,41,51,53,49,28,30,39,74,62,40,23,32,33,34,33,36,30,55,41,61,66,42,73,65,50,54,51,51,50,52,47,52,39,49,74,62,63,31,45,78,74,46,72,44,79,44,72,43,86,88,71,60,32,19,39,33,37,30,37,30,35,33,66,29,64,67,46,41,49,49,43,50,48,55,39,47,74,72,66,45,51,67,42,82,88

InterPro domains:
  IPR001926 Tryptophan synthase beta chain-like, PALP domain [PF00291] (44-334)
  IPR002912 ACT domain [PF13291] (357-420)
  IPR002912 ACT domain [PS51671] (358-429)
  IPR036052 Tryptophan synthase beta chain-like, PALP domain superfamily [G3DSA:3.40.50.1100] (44-338)
  IPR036052 Tryptophan synthase beta chain-like, PALP domain superfamily [G3DSA:3.40.50.1100] (80-176)
  IPR036052 Tryptophan synthase beta chain-like, PALP domain superfamily [SSF53686] (34-345)
  IPR050147 Serine/Threonine Dehydratase [PTHR48078] (35-414)

Sequence (858 aa):
MSDVEVPALALRDASFSEIHIGEGDEQVLEQIFLSDVYTAKHVISDHIHHTPLDSNASISADIGMDVYFKLENMQKSGSFKVRGVMNKFNSLTLAEKKRGVIAASSGNHGMAVAYCGKQLGVPTTIIVPNFTNPRRAETMKRYGATVILHGVTVAEAEAYAKEMSTEKRLAYIEARDDVSIIAGDGTVGLEILRDLPDVDAIIAPIGSGSLLCGLALAVKTLDPRVKVYGVQNEKGSSAYLSKKHHVLCRTHQNEDNELTDVVNTIGNLTLHMIESYVDDIITVDETQITRAMMLLMERCKVIIEGAGAVALAGLLSKKLPIEKGSKVAVIVSGGNVNMRLLNTVIDLGLINCERSLKLEVTAPDSPINLNELVSIIAEQKAQLYDFQVKKNVGIGMCTIRFSVEVADKNHKQALGDALKAKGYEFVFVMSDVEVPALALRDASFSEIHIGEGDEQVLEQIFLSDVYTAKHVISDHIHHTPLDSNASISADIGMDVYFKLENMQKSGSFKVRGVMNKFNSLTLAEKKRGVIAASSGNHGMAVAYCGKQLGVPTTIIVPNFTNPRRAETMKRYGATVILHGVTVAEAEAYAKEMSTEKRLAYIEARDDVSIIAGDGTVGLEILRDLPDVDAIIAPIGSGSLLCGLALAVKTLDPRVKVYGVQNEKGSSAYLSKKHHVLCRTHQNEDNELTDVVNTIGNLTLHMIESYVDDIITVDETQITRAMMLLMERCKVIIEGAGAVALAGLLSKKLPIEKGSKVAVIVSGGNVNMRLLNTVIDLGLINCERSLKLEVTAPDSPINLNELVSIIAEQKAQLYDFQVKKNVGIGMCTIRFSVEVADKNHKQALGDALKAKGYEFVFV